Protein 5ZCR (pdb70)

Structure (mmCIF, N/CA/C/O backbone):
data_5ZCR
#
_entry.id   5ZCR
#
_cell.length_a   71.132
_cell.length_b   84.567
_cell.length_c   128.662
_cell.angle_alpha   90.00
_cell.angle_beta   103.75
_cell.angle_gamma   90.00
#
_symmetry.space_group_name_H-M   'P 1 21 1'
#
loop_
_entity.id
_entity.type
_entity.pdbx_description
1 polymer 'Maltooligosyl trehalose synthase'
2 non-polymer 'MAGNESIUM ION'
3 non-polymer GLYCEROL
4 water water
#
loop_
_atom_site.group_PDB
_atom_site.id
_atom_site.type_symbol
_atom_site.label_atom_id
_atom_site.label_alt_id
_atom_site.label_comp_id
_atom_site.label_asym_id
_atom_site.label_entity_id
_atom_site.label_seq_id
_atom_site.pdbx_PDB_ins_code
_atom_site.Cartn_x
_atom_site.Cartn_y
_atom_site.Cartn_z
_atom_site.occupancy
_atom_site.B_iso_or_equiv
_atom_site.auth_seq_id
_atom_site.auth_comp_id
_atom_site.auth_asym_id
_atom_site.auth_atom_id
_atom_site.pdbx_PDB_model_num
ATOM 1 N N . ILE A 1 2 ? 19.471 -23.713 28.462 1.00 41.24 2 ILE A N 1
ATOM 2 C CA . ILE A 1 2 ? 19.778 -23.813 29.885 1.00 35.88 2 ILE A CA 1
ATOM 3 C C . ILE A 1 2 ? 21.239 -24.197 30.136 1.00 35.84 2 ILE A C 1
ATOM 4 O O . ILE A 1 2 ? 21.825 -23.756 31.125 1.00 40.39 2 ILE A O 1
ATOM 9 N N . ILE A 1 3 ? 21.835 -25.012 29.264 1.00 27.49 3 ILE A N 1
ATOM 10 C CA . ILE A 1 3 ? 23.239 -25.383 29.461 1.00 25.09 3 ILE A CA 1
ATOM 11 C C . ILE A 1 3 ? 24.189 -24.954 28.342 1.00 29.61 3 ILE A C 1
ATOM 12 O O . ILE A 1 3 ? 25.258 -24.403 28.614 1.00 28.60 3 ILE A O 1
ATOM 17 N N . GLY A 1 4 ? 23.806 -25.177 27.088 1.00 32.61 4 GLY A N 1
ATOM 18 C CA . GLY A 1 4 ? 24.646 -24.759 25.984 1.00 23.35 4 GLY A CA 1
ATOM 19 C C . GLY A 1 4 ? 23.996 -24.895 24.621 1.00 28.13 4 GLY A C 1
ATOM 20 O O . GLY A 1 4 ? 23.203 -25.812 24.387 1.00 27.92 4 GLY A O 1
ATOM 21 N N . THR A 1 5 ? 24.344 -23.976 23.719 1.00 25.58 5 THR A N 1
ATOM 22 C CA . THR A 1 5 ? 23.801 -23.961 22.373 1.00 24.22 5 THR A CA 1
ATOM 23 C C . THR A 1 5 ? 24.850 -24.281 21.338 1.00 28.00 5 THR A C 1
ATOM 24 O O . THR A 1 5 ? 26.016 -23.896 21.481 1.00 30.94 5 THR A O 1
ATOM 28 N N . TYR A 1 6 ? 24.435 -24.965 20.281 1.00 25.56 6 TYR A N 1
ATOM 29 C CA . TYR A 1 6 ? 25.359 -25.358 19.228 1.00 24.19 6 TYR A CA 1
ATOM 30 C C . TYR A 1 6 ? 24.834 -24.925 17.884 1.00 24.24 6 TYR A C 1
ATOM 31 O O . TYR A 1 6 ? 23.920 -25.541 17.361 1.00 25.58 6 TYR A O 1
ATOM 40 N N . ARG A 1 7 ? 25.455 -23.906 17.303 1.00 24.15 7 ARG A N 1
ATOM 41 C CA . ARG A 1 7 ? 24.972 -23.341 16.045 1.00 25.29 7 ARG A CA 1
ATOM 42 C C . ARG A 1 7 ? 25.283 -24.202 14.816 1.00 20.88 7 ARG A C 1
ATOM 43 O O . ARG A 1 7 ? 26.433 -24.481 14.509 1.00 19.00 7 ARG A O 1
ATOM 51 N N . LEU A 1 8 ? 24.245 -24.595 14.098 1.00 19.87 8 LEU A N 1
ATOM 52 C CA . LEU A 1 8 ? 24.436 -25.331 12.855 1.00 23.14 8 LEU A CA 1
ATOM 53 C C . LEU A 1 8 ? 24.005 -24.525 11.643 1.00 20.77 8 LEU A C 1
ATOM 54 O O . LEU A 1 8 ? 22.961 -23.888 11.649 1.00 21.22 8 LEU A O 1
ATOM 59 N N . GLN A 1 9 ? 24.842 -24.558 10.611 1.00 21.27 9 GLN A N 1
ATOM 60 C CA . GLN A 1 9 ? 24.579 -23.879 9.349 1.00 20.33 9 GLN A CA 1
ATOM 61 C C . GLN A 1 9 ? 23.923 -24.848 8.395 1.00 19.15 9 GLN A C 1
ATOM 62 O O . GLN A 1 9 ? 24.593 -25.569 7.671 1.00 24.81 9 GLN A O 1
ATOM 68 N N . LEU A 1 10 ? 22.604 -24.896 8.410 1.00 25.42 10 LEU A N 1
ATOM 69 C CA . LEU A 1 10 ? 21.891 -25.849 7.566 1.00 23.01 10 LEU A CA 1
ATOM 70 C C . LEU A 1 10 ? 21.882 -25.408 6.111 1.00 22.71 10 LEU A C 1
ATOM 71 O O . LEU A 1 10 ? 21.771 -24.217 5.822 1.00 28.33 10 LEU A O 1
ATOM 76 N N . ASN A 1 11 ? 22.026 -26.372 5.212 1.00 22.01 11 ASN A N 1
ATOM 77 C CA . ASN A 1 11 ? 21.782 -26.182 3.775 1.00 28.15 11 ASN A CA 1
ATOM 78 C C . ASN A 1 11 ? 21.770 -27.551 3.120 1.00 28.21 11 ASN A C 1
ATOM 79 O O . ASN A 1 11 ? 21.844 -28.552 3.817 1.00 28.47 11 ASN A O 1
ATOM 84 N N . LYS A 1 12 ? 21.703 -27.589 1.790 1.00 31.92 12 LYS A N 1
ATOM 85 C CA . LYS A 1 12 ? 21.711 -28.845 1.029 1.00 30.81 12 LYS A CA 1
ATOM 86 C C . LYS A 1 12 ? 22.874 -29.778 1.378 1.00 28.69 12 LYS A C 1
ATOM 87 O O . LYS A 1 12 ? 22.752 -30.996 1.241 1.00 31.21 12 LYS A O 1
ATOM 93 N N . GLY A 1 13 ? 24.003 -29.204 1.794 1.00 28.47 13 GLY A N 1
ATOM 94 C CA . GLY A 1 13 ? 25.194 -29.976 2.119 1.00 25.43 13 GLY A CA 1
ATOM 95 C C . GLY A 1 13 ? 25.230 -30.351 3.587 1.00 27.91 13 GLY A C 1
ATOM 96 O O . GLY A 1 13 ? 26.166 -30.978 4.070 1.00 30.99 13 GLY A O 1
ATOM 97 N N . PHE A 1 14 ? 24.209 -29.917 4.310 1.00 29.43 14 PHE A N 1
ATOM 98 C CA . PHE A 1 14 ? 24.030 -30.321 5.692 1.00 28.89 14 PHE A CA 1
ATOM 99 C C . PHE A 1 14 ? 22.557 -30.140 6.076 1.00 27.68 14 PHE A C 1
ATOM 100 O O . PHE A 1 14 ? 22.116 -29.052 6.451 1.00 23.74 14 PHE A O 1
ATOM 108 N N . THR A 1 15 ? 21.799 -31.223 5.950 1.00 28.06 15 THR A N 1
ATOM 109 C CA . THR A 1 15 ? 20.343 -31.181 6.034 1.00 24.64 15 THR A CA 1
ATOM 110 C C . THR A 1 15 ? 19.842 -31.604 7.417 1.00 27.41 15 THR A C 1
ATOM 111 O O . THR A 1 15 ? 20.651 -31.886 8.294 1.00 28.45 15 THR A O 1
ATOM 115 N N . PHE A 1 16 ? 18.521 -31.640 7.622 1.00 28.40 16 PHE A N 1
ATOM 116 C CA . PHE A 1 16 ? 17.961 -32.183 8.866 1.00 25.60 16 PHE A CA 1
ATOM 117 C C . PHE A 1 16 ? 18.449 -33.610 9.104 1.00 26.98 16 PHE A C 1
ATOM 118 O O . PHE A 1 16 ? 18.659 -34.011 10.243 1.00 28.22 16 PHE A O 1
ATOM 126 N N . TYR A 1 17 ? 18.614 -34.374 8.025 1.00 26.93 17 TYR A N 1
ATOM 127 C CA . TYR A 1 17 ? 19.078 -35.754 8.131 1.00 26.68 17 TYR A CA 1
ATOM 128 C C . TYR A 1 17 ? 20.574 -35.794 8.446 1.00 26.40 17 TYR A C 1
ATOM 129 O O . TYR A 1 17 ? 21.027 -36.670 9.183 1.00 26.98 17 TYR A O 1
ATOM 138 N N . ASP A 1 18 ? 21.336 -34.845 7.907 1.00 26.79 18 ASP A N 1
ATOM 139 C CA . ASP A 1 18 ? 22.747 -34.748 8.255 1.00 24.27 18 ASP A CA 1
ATOM 140 C C . ASP A 1 18 ? 22.883 -34.380 9.730 1.00 27.02 18 ASP A C 1
ATOM 141 O O . ASP A 1 18 ? 23.792 -34.840 10.408 1.00 27.29 18 ASP A O 1
ATOM 146 N N . THR A 1 19 ? 21.953 -33.578 10.234 1.00 26.54 19 THR A N 1
ATOM 147 C CA . THR A 1 19 ? 21.958 -33.226 11.648 1.00 27.71 19 THR A CA 1
ATOM 148 C C . THR A 1 19 ? 21.623 -34.446 12.504 1.00 31.35 19 THR A C 1
ATOM 149 O O . THR A 1 19 ? 22.297 -34.701 13.511 1.00 31.22 19 THR A O 1
ATOM 153 N N . ILE A 1 20 ? 20.614 -35.208 12.078 1.00 28.10 20 ILE A N 1
ATOM 154 C CA . ILE A 1 20 ? 20.134 -36.371 12.828 1.00 31.65 20 ILE A CA 1
ATOM 155 C C . ILE A 1 20 ? 21.266 -37.374 13.058 1.00 35.69 20 ILE A C 1
ATOM 156 O O . ILE A 1 20 ? 21.433 -37.886 14.171 1.00 33.94 20 ILE A O 1
ATOM 161 N N . GLU A 1 21 ? 22.062 -37.613 12.014 1.00 31.25 21 GLU A N 1
ATOM 162 C CA . GLU A 1 21 ? 23.228 -38.486 12.107 1.00 32.06 21 GLU A CA 1
ATOM 163 C C . GLU A 1 21 ? 24.234 -38.021 13.181 1.00 32.26 21 GLU A C 1
ATOM 164 O O . GLU A 1 21 ? 24.980 -38.831 13.739 1.00 28.05 21 GLU A O 1
ATOM 170 N N . ASN A 1 22 ? 24.248 -36.724 13.486 1.00 32.20 22 ASN A N 1
ATOM 171 C CA . ASN A 1 22 ? 25.240 -36.194 14.421 1.00 29.26 22 ASN A CA 1
ATOM 172 C C . ASN A 1 22 ? 24.679 -35.843 15.788 1.00 29.07 22 ASN A C 1
ATOM 173 O O . ASN A 1 22 ? 25.291 -35.090 16.534 1.00 29.63 22 ASN A O 1
ATOM 178 N N . LEU A 1 23 ? 23.515 -36.391 16.120 1.00 32.36 23 LEU A N 1
ATOM 179 C CA . LEU A 1 23 ? 22.874 -36.077 17.390 1.00 29.39 23 LEU A CA 1
ATOM 180 C C . LEU A 1 23 ? 23.586 -36.705 18.588 1.00 31.46 23 LEU A C 1
ATOM 181 O O . LEU A 1 23 ? 23.608 -36.130 19.680 1.00 33.00 23 LEU A O 1
ATOM 186 N N . ASP A 1 24 ? 24.148 -37.893 18.390 1.00 28.22 24 ASP A N 1
ATOM 187 C CA . ASP A 1 24 ? 24.851 -38.567 19.465 1.00 29.07 24 ASP A CA 1
ATOM 188 C C . ASP A 1 24 ? 26.109 -37.782 19.810 1.00 28.88 24 ASP A C 1
ATOM 189 O O . ASP A 1 24 ? 26.503 -37.704 20.972 1.00 31.76 24 ASP A O 1
ATOM 194 N N . TYR A 1 25 ? 26.726 -37.195 18.788 1.00 30.91 25 TYR A N 1
ATOM 195 C CA . TYR A 1 25 ? 27.913 -36.371 18.964 1.00 29.28 25 TYR A CA 1
ATOM 196 C C . TYR A 1 25 ? 27.582 -35.159 19.828 1.00 32.92 25 TYR A C 1
ATOM 197 O O . TYR A 1 25 ? 28.279 -34.876 20.804 1.00 27.00 25 TYR A O 1
ATOM 206 N N . PHE A 1 26 ? 26.505 -34.458 19.471 1.00 33.18 26 PHE A N 1
ATOM 207 C CA . PHE A 1 26 ? 26.105 -33.248 20.183 1.00 30.57 26 PHE A CA 1
ATOM 208 C C . PHE A 1 26 ? 25.769 -33.583 21.631 1.00 32.08 26 PHE A C 1
ATOM 209 O O . PHE A 1 26 ? 26.208 -32.893 22.558 1.00 30.77 26 PHE A O 1
ATOM 217 N N . LYS A 1 27 ? 24.994 -34.651 21.809 1.00 34.99 27 LYS A N 1
ATOM 218 C CA . LYS A 1 27 ? 24.614 -35.116 23.132 1.00 33.40 27 LYS A CA 1
ATOM 219 C C . LYS A 1 27 ? 25.838 -35.374 23.982 1.00 32.57 27 LYS A C 1
ATOM 220 O O . LYS A 1 27 ? 25.911 -34.927 25.120 1.00 35.65 27 LYS A O 1
ATOM 226 N N . GLU A 1 28 ? 26.797 -36.103 23.430 1.00 31.21 28 GLU A N 1
ATOM 227 C CA . GLU A 1 28 ? 27.942 -36.487 24.226 1.00 36.23 28 GLU A CA 1
ATOM 228 C C . GLU A 1 28 ? 28.880 -35.310 24.429 1.00 37.02 28 GLU A C 1
ATOM 229 O O . GLU A 1 28 ? 29.567 -35.238 25.455 1.00 37.53 28 GLU A O 1
ATOM 235 N N . LEU A 1 29 ? 28.914 -34.402 23.454 1.00 34.26 29 LEU A N 1
ATOM 236 C CA . LEU A 1 29 ? 29.703 -33.191 23.594 1.00 28.48 29 LEU A CA 1
ATOM 237 C C . LEU A 1 29 ? 29.288 -32.491 24.871 1.00 30.02 29 LEU A C 1
ATOM 238 O O . LEU A 1 29 ? 30.136 -32.045 25.643 1.00 29.60 29 LEU A O 1
ATOM 243 N N . GLY A 1 30 ? 27.975 -32.421 25.088 1.00 30.47 30 GLY A N 1
ATOM 244 C CA . GLY A 1 30 ? 27.414 -31.981 26.353 1.00 27.29 30 GLY A CA 1
ATOM 245 C C . GLY A 1 30 ? 26.416 -30.856 26.197 1.00 28.95 30 GLY A C 1
ATOM 246 O O . GLY A 1 30 ? 25.879 -30.350 27.178 1.00 28.20 30 GLY A O 1
ATOM 247 N N . VAL A 1 31 ? 26.169 -30.474 24.949 1.00 25.30 31 VAL A N 1
ATOM 248 C CA . VAL A 1 31 ? 25.291 -29.358 24.605 1.00 24.81 31 VAL A CA 1
ATOM 249 C C . VAL A 1 31 ? 23.810 -29.742 24.766 1.00 24.25 31 VAL A C 1
ATOM 250 O O . VAL A 1 31 ? 23.449 -30.907 24.594 1.00 32.06 31 VAL A O 1
ATOM 254 N N . SER A 1 32 ? 22.963 -28.774 25.108 1.00 24.58 32 SER A N 1
ATOM 255 C CA . SER A 1 32 ? 21.533 -29.028 25.384 1.00 26.69 32 SER A CA 1
ATOM 256 C C . SER A 1 32 ? 20.594 -28.554 24.276 1.00 31.09 32 SER A C 1
ATOM 257 O O . SER A 1 32 ? 19.491 -29.095 24.111 1.00 33.05 32 SER A O 1
ATOM 260 N N . HIS A 1 33 ? 21.021 -27.530 23.538 1.00 27.57 33 HIS A N 1
ATOM 261 C CA . HIS A 1 33 ? 20.194 -26.947 22.487 1.00 28.66 33 HIS A CA 1
ATOM 262 C C . HIS A 1 33 ? 20.920 -26.881 21.137 1.00 32.48 33 HIS A C 1
ATOM 263 O O . HIS A 1 33 ? 22.064 -26.426 21.038 1.00 30.42 33 HIS A O 1
ATOM 270 N N . LEU A 1 34 ? 20.244 -27.340 20.095 1.00 30.48 34 LEU A N 1
ATOM 271 C CA . LEU A 1 34 ? 20.731 -27.134 18.749 1.00 25.45 34 LEU A CA 1
ATOM 272 C C . LEU A 1 34 ? 20.157 -25.812 18.236 1.00 30.49 34 LEU A C 1
ATOM 273 O O . LEU A 1 34 ? 18.945 -25.587 18.256 1.00 32.02 34 LEU A O 1
ATOM 278 N N . TYR A 1 35 ? 21.053 -24.941 17.789 1.00 27.82 35 TYR A N 1
ATOM 279 C CA . TYR A 1 35 ? 20.739 -23.573 17.406 1.00 20.84 35 TYR A CA 1
ATOM 280 C C . TYR A 1 35 ? 20.707 -23.520 15.879 1.00 22.35 35 TYR A C 1
ATOM 281 O O . TYR A 1 35 ? 21.700 -23.248 15.220 1.00 24.47 35 TYR A O 1
ATOM 290 N N . LEU A 1 36 ? 19.545 -23.818 15.321 1.00 27.71 36 LEU A N 1
ATOM 291 C CA . LEU A 1 36 ? 19.417 -24.068 13.889 1.00 21.94 36 LEU A CA 1
ATOM 292 C C . LEU A 1 36 ? 19.289 -22.789 13.062 1.00 25.69 36 LEU A C 1
ATOM 293 O O . LEU A 1 36 ? 18.552 -21.880 13.435 1.00 30.60 36 LEU A O 1
ATOM 298 N N . SER A 1 37 ? 19.987 -22.728 11.931 1.00 21.75 37 SER A N 1
ATOM 299 C CA . SER A 1 37 ? 19.809 -21.641 10.967 1.00 22.33 37 SER A CA 1
ATOM 300 C C . SER A 1 37 ? 18.370 -21.654 10.404 1.00 25.17 37 SER A C 1
ATOM 301 O O . SER A 1 37 ? 17.659 -22.647 10.572 1.00 25.14 37 SER A O 1
ATOM 304 N N . PRO A 1 38 ? 17.931 -20.561 9.737 1.00 24.45 38 PRO A N 1
ATOM 305 C CA . PRO A 1 38 ? 16.518 -20.453 9.323 1.00 23.58 38 PRO A CA 1
ATOM 306 C C . PRO A 1 38 ? 16.014 -21.604 8.454 1.00 25.89 38 PRO A C 1
ATOM 307 O O . PRO A 1 38 ? 16.772 -22.129 7.625 1.00 24.90 38 PRO A O 1
ATOM 311 N N . ILE A 1 39 ? 14.750 -21.988 8.612 1.00 20.94 39 ILE A N 1
ATOM 312 C CA . ILE A 1 39 ? 14.299 -23.203 7.931 1.00 24.87 39 ILE A CA 1
ATOM 313 C C . ILE A 1 39 ? 13.047 -23.041 7.056 1.00 22.75 39 ILE A C 1
ATOM 314 O O . ILE A 1 39 ? 12.611 -23.996 6.409 1.00 24.71 39 ILE A O 1
ATOM 319 N N . LEU A 1 40 ? 12.456 -21.854 7.022 1.00 22.00 40 LEU A N 1
ATOM 320 C CA . LEU A 1 40 ? 11.386 -21.636 6.052 1.00 24.63 40 LEU A CA 1
ATOM 321 C C . LEU A 1 40 ? 11.986 -21.706 4.642 1.00 23.77 40 LEU A C 1
ATOM 322 O O . LEU A 1 40 ? 13.194 -21.520 4.477 1.00 20.66 40 LEU A O 1
ATOM 327 N N . LYS A 1 41 ? 11.165 -22.003 3.636 1.00 24.60 41 LYS A N 1
ATOM 328 C CA . LYS A 1 41 ? 11.699 -22.176 2.278 1.00 25.55 41 LYS A CA 1
ATOM 329 C C . LYS A 1 41 ? 12.458 -20.932 1.805 1.00 27.70 41 LYS A C 1
ATOM 330 O O . LYS A 1 41 ? 11.925 -19.809 1.761 1.00 23.36 41 LYS A O 1
ATOM 336 N N . ALA A 1 42 ? 13.722 -21.150 1.481 1.00 18.86 42 ALA A N 1
ATOM 337 C CA . ALA A 1 42 ? 14.571 -20.081 1.028 1.00 24.28 42 ALA A CA 1
ATOM 338 C C . ALA A 1 42 ? 14.780 -20.297 -0.472 1.00 27.23 42 ALA A C 1
ATOM 339 O O . ALA A 1 42 ? 14.222 -21.239 -1.041 1.00 24.44 42 ALA A O 1
ATOM 341 N N . ARG A 1 43 ? 15.541 -19.431 -1.124 1.00 21.93 43 ARG A N 1
ATOM 342 C CA . ARG A 1 43 ? 15.781 -19.637 -2.548 1.00 26.62 43 ARG A CA 1
ATOM 343 C C . ARG A 1 43 ? 16.459 -20.983 -2.761 1.00 29.73 43 ARG A C 1
ATOM 344 O O . ARG A 1 43 ? 17.228 -21.450 -1.909 1.00 31.47 43 ARG A O 1
ATOM 352 N N . PRO A 1 44 ? 16.143 -21.634 -3.878 1.00 25.85 44 PRO A N 1
ATOM 353 C CA . PRO A 1 44 ? 16.830 -22.883 -4.178 1.00 25.13 44 PRO A CA 1
ATOM 354 C C . PRO A 1 44 ? 18.328 -22.670 -4.210 1.00 27.84 44 PRO A C 1
ATOM 355 O O . PRO A 1 44 ? 18.795 -21.746 -4.880 1.00 26.87 44 PRO A O 1
ATOM 359 N N . GLY A 1 45 ? 19.056 -23.492 -3.459 1.00 30.48 45 GLY A N 1
ATOM 360 C CA . GLY A 1 45 ? 20.503 -23.428 -3.417 1.00 26.14 45 GLY A CA 1
ATOM 361 C C . GLY A 1 45 ? 21.069 -22.471 -2.382 1.00 27.82 45 GLY A C 1
ATOM 362 O O . GLY A 1 45 ? 22.285 -22.275 -2.320 1.00 24.15 45 GLY A O 1
ATOM 363 N N . SER A 1 46 ? 20.196 -21.858 -1.583 1.00 23.55 46 SER A N 1
ATOM 364 C CA . SER A 1 46 ? 20.644 -20.958 -0.541 1.00 20.36 46 SER A CA 1
ATOM 365 C C . SER A 1 46 ? 21.564 -21.698 0.420 1.00 24.37 46 SER A C 1
ATOM 366 O O . SER A 1 46 ? 21.193 -22.733 0.954 1.00 26.43 46 SER A O 1
ATOM 369 N N . THR A 1 47 ? 22.766 -21.175 0.643 1.00 22.86 47 THR A N 1
ATOM 370 C CA . THR A 1 47 ? 23.638 -21.768 1.653 1.00 24.85 47 THR A CA 1
ATOM 371 C C . THR A 1 47 ? 23.345 -21.337 3.094 1.00 28.44 47 THR A C 1
ATOM 372 O O . THR A 1 47 ? 23.981 -21.849 4.024 1.00 26.78 47 THR A O 1
ATOM 376 N N . HIS A 1 48 ? 22.403 -20.408 3.287 1.00 26.80 48 HIS A N 1
ATOM 377 C CA . HIS A 1 48 ? 22.193 -19.813 4.617 1.00 25.65 48 HIS A CA 1
ATOM 378 C C . HIS A 1 48 ? 20.742 -19.663 5.069 1.00 21.53 48 HIS A C 1
ATOM 379 O O . HIS A 1 48 ? 20.481 -19.608 6.265 1.00 25.54 48 HIS A O 1
ATOM 386 N N . GLY A 1 49 ? 19.800 -19.570 4.138 1.00 20.76 49 GLY A N 1
ATOM 387 C CA . GLY A 1 49 ? 18.386 -19.514 4.489 1.00 17.37 49 GLY A CA 1
ATOM 388 C C . GLY A 1 49 ? 17.785 -18.173 4.907 1.00 22.01 49 GLY A C 1
ATOM 389 O O . GLY A 1 49 ? 16.610 -18.109 5.296 1.00 21.63 49 GLY A O 1
ATOM 390 N N . TYR A 1 50 ? 18.562 -17.097 4.844 1.00 21.20 50 TYR A N 1
ATOM 391 C CA . TYR A 1 50 ? 18.038 -15.768 5.207 1.00 25.81 50 TYR A CA 1
ATOM 392 C C . TYR A 1 50 ? 17.343 -15.053 4.046 1.00 20.51 50 TYR A C 1
ATOM 393 O O . TYR A 1 50 ? 16.858 -13.945 4.203 1.00 20.76 50 TYR A O 1
ATOM 402 N N . ASP A 1 51 ? 17.312 -15.700 2.887 1.00 20.43 51 ASP A N 1
ATOM 403 C CA . ASP A 1 51 ? 16.549 -15.230 1.743 1.00 21.81 51 ASP A CA 1
ATOM 404 C C . ASP A 1 51 ? 15.254 -16.038 1.614 1.00 19.63 51 ASP A C 1
ATOM 405 O O . ASP A 1 51 ? 15.107 -16.873 0.727 1.00 23.00 51 ASP A O 1
ATOM 410 N N . VAL A 1 52 ? 14.328 -15.780 2.529 1.00 24.27 52 VAL A N 1
ATOM 411 C CA . VAL A 1 52 ? 13.049 -16.489 2.618 1.00 22.90 52 VAL A CA 1
ATOM 412 C C . VAL A 1 52 ? 12.173 -16.270 1.396 1.00 26.76 52 VAL A C 1
ATOM 413 O O . VAL A 1 52 ? 12.052 -15.145 0.914 1.00 29.94 52 VAL A O 1
ATOM 417 N N . VAL A 1 53 ? 11.526 -17.321 0.906 1.00 26.56 53 VAL A N 1
ATOM 418 C CA . VAL A 1 53 ? 10.617 -17.138 -0.223 1.00 27.86 53 VAL A CA 1
ATOM 419 C C . VAL A 1 53 ? 9.203 -17.660 0.034 1.00 28.03 53 VAL A C 1
ATOM 420 O O . VAL A 1 53 ? 8.281 -17.354 -0.724 1.00 31.44 53 VAL A O 1
ATOM 424 N N . ASP A 1 54 ? 9.031 -18.453 1.086 1.00 26.05 54 ASP A N 1
ATOM 425 C CA . ASP A 1 54 ? 7.694 -18.927 1.465 1.00 30.28 54 ASP A CA 1
ATOM 426 C C . ASP A 1 54 ? 7.572 -19.107 2.983 1.00 26.59 54 ASP A C 1
ATOM 427 O O . ASP A 1 54 ? 8.274 -19.922 3.580 1.00 30.43 54 ASP A O 1
ATOM 432 N N . HIS A 1 55 ? 6.676 -18.339 3.592 1.00 29.85 55 HIS A N 1
ATOM 433 C CA . HIS A 1 55 ? 6.446 -18.393 5.040 1.00 29.12 55 HIS A CA 1
ATOM 434 C C . HIS A 1 55 ? 5.658 -19.613 5.475 1.00 26.79 55 HIS A C 1
ATOM 435 O O . HIS A 1 55 ? 5.707 -20.003 6.637 1.00 26.21 55 HIS A O 1
ATOM 442 N N . SER A 1 56 ? 4.933 -20.221 4.543 1.00 27.13 56 SER A N 1
ATOM 443 C CA . SER A 1 56 ? 4.003 -21.278 4.919 1.00 31.68 56 SER A CA 1
ATOM 444 C C . SER A 1 56 ? 4.552 -22.678 4.629 1.00 31.37 56 SER A C 1
ATOM 445 O O . SER A 1 56 ? 3.824 -23.669 4.721 1.00 34.82 56 SER A O 1
ATOM 448 N N . GLU A 1 57 ? 5.839 -22.767 4.310 1.00 29.78 57 GLU A N 1
ATOM 449 C CA . GLU A 1 57 ? 6.441 -24.066 4.026 1.00 30.46 57 GLU A CA 1
ATOM 450 C C . GLU A 1 57 ? 7.861 -24.233 4.591 1.00 28.18 57 GLU A C 1
ATOM 451 O O . GLU A 1 57 ? 8.678 -23.314 4.520 1.00 31.29 57 GLU A O 1
ATOM 457 N N . ILE A 1 58 ? 8.155 -25.409 5.140 1.00 27.58 58 ILE A N 1
ATOM 458 C CA . ILE A 1 58 ? 9.507 -25.719 5.627 1.00 27.45 58 ILE A CA 1
ATOM 459 C C . ILE A 1 58 ? 10.378 -26.204 4.475 1.00 27.65 58 ILE A C 1
ATOM 460 O O . ILE A 1 58 ? 9.988 -27.108 3.729 1.00 27.81 58 ILE A O 1
ATOM 465 N N . ASN A 1 59 ? 11.557 -25.598 4.341 1.00 24.58 59 ASN A N 1
ATOM 466 C CA . ASN A 1 59 ? 12.424 -25.805 3.177 1.00 24.36 59 ASN A CA 1
ATOM 467 C C . ASN A 1 59 ? 12.706 -27.275 2.797 1.00 30.83 59 ASN A C 1
ATOM 468 O O . ASN A 1 59 ? 13.308 -28.036 3.565 1.00 28.34 59 ASN A O 1
ATOM 473 N N . GLU A 1 60 ? 12.302 -27.648 1.584 1.00 28.29 60 GLU A N 1
ATOM 474 C CA . GLU A 1 60 ? 12.437 -29.024 1.115 1.00 29.27 60 GLU A CA 1
ATOM 475 C C . GLU A 1 60 ? 13.889 -29.426 0.882 1.00 30.93 60 GLU A C 1
ATOM 476 O O . GLU A 1 60 ? 14.233 -30.608 0.913 1.00 32.12 60 GLU A O 1
ATOM 482 N N . GLU A 1 61 ? 14.752 -28.447 0.668 1.00 30.26 61 GLU A N 1
ATOM 483 C CA . GLU A 1 61 ? 16.155 -28.749 0.432 1.00 31.60 61 GLU A CA 1
ATOM 484 C C . GLU A 1 61 ? 16.886 -29.102 1.719 1.00 29.38 61 GLU A C 1
ATOM 485 O O . GLU A 1 61 ? 18.036 -29.538 1.687 1.00 29.82 61 GLU A O 1
ATOM 491 N N . LEU A 1 62 ? 16.216 -28.908 2.849 1.00 27.85 62 LEU A N 1
ATOM 492 C CA . LEU A 1 62 ? 16.785 -29.279 4.131 1.00 30.10 62 LEU A CA 1
ATOM 493 C C . LEU A 1 62 ? 16.211 -30.613 4.577 1.00 28.98 62 LEU A C 1
ATOM 494 O O . LEU A 1 62 ? 16.773 -31.277 5.433 1.00 30.98 62 LEU A O 1
ATOM 499 N N . GLY A 1 63 ? 15.070 -30.981 4.007 1.00 27.84 63 GLY A N 1
ATOM 500 C CA . GLY A 1 63 ? 14.390 -32.196 4.409 1.00 32.17 63 GLY A CA 1
ATOM 501 C C . GLY A 1 63 ? 12.882 -32.036 4.491 1.00 34.05 63 GLY A C 1
ATOM 502 O O . GLY A 1 63 ? 12.162 -32.997 4.785 1.00 33.32 63 GLY A O 1
ATOM 503 N N . GLY A 1 64 ? 12.402 -30.825 4.224 1.00 31.00 64 GLY A N 1
ATOM 504 C CA . GLY A 1 64 ? 10.988 -30.513 4.368 1.00 29.84 64 GLY A CA 1
ATOM 505 C C . GLY A 1 64 ? 10.442 -30.657 5.786 1.00 32.49 64 GLY A C 1
ATOM 506 O O . GLY A 1 64 ? 11.175 -30.920 6.748 1.00 30.40 64 GLY A O 1
ATOM 507 N N . GLU A 1 65 ? 9.133 -30.472 5.903 1.00 34.35 65 GLU A N 1
ATOM 508 C CA . GLU A 1 65 ? 8.406 -30.622 7.163 1.00 33.88 65 GLU A CA 1
ATOM 509 C C . GLU A 1 65 ? 8.619 -32.008 7.785 1.00 37.33 65 GLU A C 1
ATOM 510 O O . GLU A 1 65 ? 8.687 -32.148 9.009 1.00 38.54 65 GLU A O 1
ATOM 516 N N . GLU A 1 66 ? 8.727 -33.032 6.943 1.00 31.50 66 GLU A N 1
ATOM 517 C CA . GLU A 1 66 ? 8.938 -34.377 7.451 1.00 31.18 66 GLU A CA 1
ATOM 518 C C . GLU A 1 66 ? 10.260 -34.440 8.215 1.00 38.07 66 GLU A C 1
ATOM 519 O O . GLU A 1 66 ? 10.285 -34.795 9.400 1.00 35.87 66 GLU A O 1
ATOM 525 N N . GLY A 1 67 ? 11.346 -34.069 7.539 1.00 33.46 67 GLY A N 1
ATOM 526 C CA . GLY A 1 67 ? 12.670 -34.085 8.134 1.00 29.39 67 GLY A CA 1
ATOM 527 C C . GLY A 1 67 ? 12.763 -33.282 9.419 1.00 32.49 67 GLY A C 1
ATOM 528 O O . GLY A 1 67 ? 13.415 -33.704 10.370 1.00 32.03 67 GLY A O 1
ATOM 529 N N . TYR A 1 68 ? 12.097 -32.133 9.459 1.00 30.49 68 TYR A N 1
ATOM 530 C CA . TYR A 1 68 ? 12.181 -31.255 10.619 1.00 29.95 68 TYR A CA 1
ATOM 531 C C . TYR A 1 68 ? 11.622 -31.940 11.852 1.00 32.99 68 TYR A C 1
ATOM 532 O O . TYR A 1 68 ? 12.300 -32.022 12.875 1.00 32.76 68 TYR A O 1
ATOM 541 N N . PHE A 1 69 ? 10.393 -32.447 11.752 1.00 34.78 69 PHE A N 1
ATOM 542 C CA . PHE A 1 69 ? 9.756 -33.094 12.895 1.00 31.05 69 PHE A CA 1
ATOM 543 C C . PHE A 1 69 ? 10.459 -34.390 13.250 1.00 30.65 69 PHE A C 1
ATOM 544 O O . PHE A 1 69 ? 10.584 -34.722 14.437 1.00 36.43 69 PHE A O 1
ATOM 552 N N . LYS A 1 70 ? 10.940 -35.105 12.238 1.00 28.42 70 LYS A N 1
ATOM 553 C CA . LYS A 1 70 ? 11.805 -36.258 12.472 1.00 28.10 70 LYS A CA 1
ATOM 554 C C . LYS A 1 70 ? 13.032 -35.834 13.262 1.00 34.09 70 LYS A C 1
ATOM 555 O O . LYS A 1 70 ? 13.375 -36.461 14.263 1.00 38.61 70 LYS A O 1
ATOM 561 N N . LEU A 1 71 ? 13.662 -34.743 12.841 1.00 31.49 71 LEU A N 1
ATOM 562 C CA . LEU A 1 71 ? 14.797 -34.178 13.573 1.00 31.31 71 LEU A CA 1
ATOM 563 C C . LEU A 1 71 ? 14.443 -33.841 15.024 1.00 31.00 71 LEU A C 1
ATOM 564 O O . LEU A 1 71 ? 15.154 -34.227 15.953 1.00 28.29 71 LEU A O 1
ATOM 569 N N . VAL A 1 72 ? 13.340 -33.124 15.209 1.00 29.78 72 VAL A N 1
ATOM 570 C CA . VAL A 1 72 ? 12.967 -32.630 16.524 1.00 30.50 72 VAL A CA 1
ATOM 571 C C . VAL A 1 72 ? 12.743 -33.783 17.491 1.00 32.69 72 VAL A C 1
ATOM 572 O O . VAL A 1 72 ? 13.320 -33.828 18.584 1.00 32.02 72 VAL A O 1
ATOM 576 N N . LYS A 1 73 ? 11.929 -34.733 17.060 1.00 32.68 73 LYS A N 1
ATOM 577 C CA . LYS A 1 73 ? 11.573 -35.866 17.883 1.00 30.99 73 LYS A CA 1
ATOM 578 C C . LYS A 1 73 ? 12.792 -36.752 18.136 1.00 33.38 73 LYS A C 1
ATOM 579 O O . LYS A 1 73 ? 12.998 -37.213 19.261 1.00 36.77 73 LYS A O 1
ATOM 585 N N . GLU A 1 74 ? 13.599 -36.976 17.097 1.00 34.77 74 GLU A N 1
ATOM 586 C CA . GLU A 1 74 ? 14.904 -37.640 17.249 1.00 36.05 74 GLU A CA 1
ATOM 587 C C . GLU A 1 74 ? 15.812 -36.895 18.232 1.00 35.20 74 GLU A C 1
ATOM 588 O O . GLU A 1 74 ? 16.568 -37.518 18.989 1.00 34.20 74 GLU A O 1
ATOM 594 N N . ALA A 1 75 ? 15.763 -35.564 18.207 1.00 34.40 75 ALA A N 1
ATOM 595 C CA . ALA A 1 75 ? 16.641 -34.788 19.079 1.00 33.25 75 ALA A CA 1
ATOM 596 C C . ALA A 1 75 ? 16.138 -34.814 20.520 1.00 33.03 75 ALA A C 1
ATOM 597 O O . ALA A 1 75 ? 16.917 -35.054 21.428 1.00 30.32 75 ALA A O 1
ATOM 599 N N . LYS A 1 76 ? 14.841 -34.575 20.721 1.00 35.37 76 LYS A N 1
ATOM 600 C CA . LYS A 1 76 ? 14.254 -34.585 22.065 1.00 35.63 76 LYS A CA 1
ATOM 601 C C . LYS A 1 76 ? 14.494 -35.933 22.759 1.00 40.55 76 LYS A C 1
ATOM 602 O O . LYS A 1 76 ? 14.739 -35.992 23.975 1.00 34.77 76 LYS A O 1
ATOM 608 N N . SER A 1 77 ? 14.449 -37.008 21.972 1.00 34.80 77 SER A N 1
ATOM 609 C CA . SER A 1 77 ? 14.632 -38.353 22.496 1.00 31.91 77 SER A CA 1
ATOM 610 C C . SER A 1 77 ? 16.045 -38.561 23.022 1.00 34.53 77 SER A C 1
ATOM 611 O O . SER A 1 77 ? 16.337 -39.598 23.601 1.00 40.54 77 SER A O 1
ATOM 614 N N . ARG A 1 78 ? 16.937 -37.602 22.817 1.00 34.21 78 ARG A N 1
ATOM 615 C CA . ARG A 1 78 ? 18.164 -37.629 23.593 1.00 36.17 78 ARG A CA 1
ATOM 616 C C . ARG A 1 78 ? 18.446 -36.276 24.241 1.00 33.10 78 ARG A C 1
ATOM 617 O O . ARG A 1 78 ? 19.575 -35.795 24.254 1.00 41.19 78 ARG A O 1
ATOM 625 N N . GLY A 1 79 ? 17.400 -35.684 24.805 1.00 32.41 79 GLY A N 1
ATOM 626 C CA . GLY A 1 79 ? 17.535 -34.512 25.651 1.00 38.99 79 GLY A CA 1
ATOM 627 C C . GLY A 1 79 ? 18.072 -33.267 24.975 1.00 40.46 79 GLY A C 1
ATOM 628 O O . GLY A 1 79 ? 18.543 -32.345 25.651 1.00 42.14 79 GLY A O 1
ATOM 629 N N . LEU A 1 80 ? 17.999 -33.241 23.645 1.00 30.98 80 LEU A N 1
ATOM 630 C CA . LEU A 1 80 ? 18.436 -32.086 22.876 1.00 32.87 80 LEU A CA 1
ATOM 631 C C . LEU A 1 80 ? 17.253 -31.227 22.450 1.00 33.71 80 LEU A C 1
ATOM 632 O O . LEU A 1 80 ? 16.307 -31.718 21.840 1.00 32.93 80 LEU A O 1
ATOM 637 N N . GLU A 1 81 ? 17.314 -29.942 22.773 1.00 34.68 81 GLU A N 1
ATOM 638 C CA . GLU A 1 81 ? 16.254 -29.012 22.395 1.00 31.40 81 GLU A CA 1
ATOM 639 C C . GLU A 1 81 ? 16.695 -28.199 21.171 1.00 32.63 81 GLU A C 1
ATOM 640 O O . GLU A 1 81 ? 17.859 -28.263 20.757 1.00 30.85 81 GLU A O 1
ATOM 646 N N . ILE A 1 82 ? 15.761 -27.446 20.597 1.00 30.88 82 ILE A N 1
ATOM 647 C CA . ILE A 1 82 ? 16.051 -26.564 19.473 1.00 32.10 82 ILE A CA 1
ATOM 648 C C . ILE A 1 82 ? 15.830 -25.096 19.834 1.00 30.18 82 ILE A C 1
ATOM 649 O O . ILE A 1 82 ? 14.817 -24.752 20.452 1.00 25.76 82 ILE A O 1
ATOM 654 N N . ILE A 1 83 ? 16.786 -24.249 19.454 1.00 26.35 83 ILE A N 1
ATOM 655 C CA . ILE A 1 83 ? 16.537 -22.824 19.294 1.00 25.44 83 ILE A CA 1
ATOM 656 C C . ILE A 1 83 ? 16.508 -22.512 17.808 1.00 23.78 83 ILE A C 1
ATOM 657 O O . ILE A 1 83 ? 17.526 -22.649 17.125 1.00 24.17 83 ILE A O 1
ATOM 662 N N . GLN A 1 84 ? 15.350 -22.094 17.302 1.00 23.99 84 GLN A N 1
ATOM 663 C CA . GLN A 1 84 ? 15.176 -21.920 15.866 1.00 22.20 84 GLN A CA 1
ATOM 664 C C . GLN A 1 84 ? 15.316 -20.461 15.407 1.00 23.87 84 GLN A C 1
ATOM 665 O O . GLN A 1 84 ? 14.576 -19.589 15.841 1.00 25.33 84 GLN A O 1
ATOM 671 N N . ASP A 1 85 ? 16.293 -20.217 14.538 1.00 25.27 85 ASP A N 1
ATOM 672 C CA . ASP A 1 85 ? 16.506 -18.922 13.896 1.00 21.50 85 ASP A CA 1
ATOM 673 C C . ASP A 1 85 ? 15.326 -18.585 12.987 1.00 25.59 85 ASP A C 1
ATOM 674 O O . ASP A 1 85 ? 15.051 -19.318 12.030 1.00 24.67 85 ASP A O 1
ATOM 679 N N . ILE A 1 86 ? 14.634 -17.482 13.268 1.00 23.34 86 ILE A N 1
ATOM 680 C CA . ILE A 1 86 ? 13.606 -17.021 12.344 1.00 26.38 86 ILE A CA 1
ATOM 681 C C . ILE A 1 86 ? 13.922 -15.631 11.791 1.00 24.91 86 ILE A C 1
ATOM 682 O O . ILE A 1 86 ? 14.651 -14.852 12.397 1.00 28.28 86 ILE A O 1
ATOM 687 N N . VAL A 1 87 ? 13.379 -15.347 10.612 1.00 26.42 87 VAL A N 1
ATOM 688 C CA . VAL A 1 87 ? 13.667 -14.119 9.881 1.00 22.30 87 VAL A CA 1
ATOM 689 C C . VAL A 1 87 ? 12.390 -13.338 9.634 1.00 21.91 87 VAL A C 1
ATOM 690 O O . VAL A 1 87 ? 11.724 -13.556 8.630 1.00 26.23 87 VAL A O 1
ATOM 694 N N . PRO A 1 88 ? 12.025 -12.441 10.557 1.00 22.17 88 PRO A N 1
ATOM 695 C CA . PRO A 1 88 ? 10.761 -11.692 10.417 1.00 26.21 88 PRO A CA 1
ATOM 696 C C . PRO A 1 88 ? 10.782 -10.516 9.439 1.00 28.26 88 PRO A C 1
ATOM 697 O O . PRO A 1 88 ? 9.735 -10.118 8.920 1.00 28.74 88 PRO A O 1
ATOM 701 N N . ASN A 1 89 ? 11.944 -9.925 9.217 1.00 22.81 89 ASN A N 1
ATOM 702 C CA . ASN A 1 89 ? 11.939 -8.595 8.632 1.00 24.48 89 ASN A CA 1
ATOM 703 C C . ASN A 1 89 ? 11.740 -8.533 7.098 1.00 24.02 89 ASN A C 1
ATOM 704 O O . ASN A 1 89 ? 11.168 -7.563 6.583 1.00 19.32 89 ASN A O 1
ATOM 709 N N . HIS A 1 90 ? 12.185 -9.559 6.370 1.00 21.82 90 HIS A N 1
ATOM 710 C CA . HIS A 1 90 ? 12.294 -9.430 4.917 1.00 22.72 90 HIS A CA 1
ATOM 711 C C . HIS A 1 90 ? 12.266 -10.766 4.160 1.00 23.06 90 HIS A C 1
ATOM 712 O O . HIS A 1 90 ? 12.376 -11.843 4.758 1.00 19.62 90 HIS A O 1
ATOM 719 N N . MET A 1 91 ? 12.118 -10.667 2.840 1.00 19.87 91 MET A N 1
ATOM 720 C CA . MET A 1 91 ? 12.082 -11.812 1.936 1.00 19.05 91 MET A CA 1
ATOM 721 C C . MET A 1 91 ? 12.951 -11.544 0.719 1.00 20.69 91 MET A C 1
ATOM 722 O O . MET A 1 91 ? 13.436 -10.436 0.527 1.00 21.14 91 MET A O 1
ATOM 727 N N . ALA A 1 92 ? 13.101 -12.554 -0.125 1.00 22.85 92 ALA A N 1
ATOM 728 C CA . ALA A 1 92 ? 13.921 -12.453 -1.322 1.00 24.61 92 ALA A CA 1
ATOM 729 C C . ALA A 1 92 ? 13.099 -12.246 -2.586 1.00 24.62 92 ALA A C 1
ATOM 730 O O . ALA A 1 92 ? 12.036 -12.841 -2.746 1.00 28.80 92 ALA A O 1
ATOM 732 N N . VAL A 1 93 ? 13.616 -11.423 -3.495 1.00 24.61 93 VAL A N 1
ATOM 733 C CA . VAL A 1 93 ? 13.067 -11.306 -4.846 1.00 23.59 93 VAL A CA 1
ATOM 734 C C . VAL A 1 93 ? 13.439 -12.523 -5.709 1.00 25.05 93 VAL A C 1
ATOM 735 O O . VAL A 1 93 ? 14.519 -12.608 -6.308 1.00 25.29 93 VAL A O 1
ATOM 739 N N . HIS A 1 94 ? 12.529 -13.483 -5.742 1.00 25.42 94 HIS A N 1
ATOM 740 C CA . HIS A 1 94 ? 12.690 -14.677 -6.551 1.00 26.50 94 HIS A CA 1
ATOM 741 C C . HIS A 1 94 ? 11.291 -15.148 -6.934 1.00 26.23 94 HIS A C 1
ATOM 742 O O . HIS A 1 94 ? 10.315 -14.747 -6.295 1.00 29.52 94 HIS A O 1
ATOM 749 N N . HIS A 1 95 ? 11.176 -15.967 -7.973 1.00 27.10 95 HIS A N 1
ATOM 750 C CA . HIS A 1 95 ? 9.857 -16.356 -8.467 1.00 25.95 95 HIS A CA 1
ATOM 751 C C . HIS A 1 95 ? 9.243 -17.359 -7.507 1.00 26.48 95 HIS A C 1
ATOM 752 O O . HIS A 1 95 ? 8.026 -17.434 -7.356 1.00 27.93 95 HIS A O 1
ATOM 759 N N . THR A 1 96 ? 10.094 -18.116 -6.834 1.00 25.22 96 THR A N 1
ATOM 760 C CA . THR A 1 96 ? 9.615 -19.034 -5.804 1.00 27.52 96 THR A CA 1
ATOM 761 C C . THR A 1 96 ? 8.901 -18.274 -4.647 1.00 26.88 96 THR A C 1
ATOM 762 O O . THR A 1 96 ? 8.231 -18.881 -3.823 1.00 23.61 96 THR A O 1
ATOM 766 N N . ASN A 1 97 ? 9.011 -16.944 -4.620 1.00 23.45 97 ASN A N 1
ATOM 767 C CA . ASN A 1 97 ? 8.228 -16.133 -3.695 1.00 24.56 97 ASN A CA 1
ATOM 768 C C . ASN A 1 97 ? 6.884 -15.741 -4.335 1.00 28.82 97 ASN A C 1
ATOM 769 O O . ASN A 1 97 ? 6.731 -14.639 -4.877 1.00 28.74 97 ASN A O 1
ATOM 774 N N . TRP A 1 98 ? 5.909 -16.640 -4.232 1.00 25.26 98 TRP A N 1
ATOM 775 C CA . TRP A 1 98 ? 4.649 -16.491 -4.932 1.00 27.18 98 TRP A CA 1
ATOM 776 C C . TRP A 1 98 ? 3.840 -15.320 -4.420 1.00 26.34 98 TRP A C 1
ATOM 777 O O . TRP A 1 98 ? 3.090 -14.709 -5.184 1.00 27.25 98 TRP A O 1
ATOM 788 N N . ARG A 1 99 ? 4.003 -14.990 -3.143 1.00 29.10 99 ARG A N 1
ATOM 789 C CA . ARG A 1 99 ? 3.353 -13.800 -2.604 1.00 28.37 99 ARG A CA 1
ATOM 790 C C . ARG A 1 99 ? 3.838 -12.554 -3.338 1.00 25.36 99 ARG A C 1
ATOM 791 O O . ARG A 1 99 ? 3.045 -11.715 -3.751 1.00 27.12 99 ARG A O 1
ATOM 799 N N . LEU A 1 100 ? 5.150 -12.449 -3.499 1.00 23.44 100 LEU A N 1
ATOM 800 C CA . LEU A 1 100 ? 5.748 -11.309 -4.157 1.00 22.45 100 LEU A CA 1
ATOM 801 C C . LEU A 1 100 ? 5.382 -11.294 -5.648 1.00 29.30 100 LEU A C 1
ATOM 802 O O . LEU A 1 100 ? 5.206 -10.228 -6.235 1.00 26.92 100 LEU A O 1
ATOM 807 N N . MET A 1 101 ? 5.295 -12.471 -6.265 1.00 27.56 101 MET A N 1
ATOM 808 C CA . MET A 1 101 ? 4.987 -12.526 -7.683 1.00 31.31 101 MET A CA 1
ATOM 809 C C . MET A 1 101 ? 3.562 -12.034 -7.878 1.00 28.56 101 MET A C 1
ATOM 810 O O . MET A 1 101 ? 3.261 -11.298 -8.820 1.00 27.43 101 MET A O 1
ATOM 815 N N . ASP A 1 102 ? 2.700 -12.416 -6.949 1.00 27.30 102 ASP A N 1
ATOM 816 C CA . ASP A 1 102 ? 1.321 -11.973 -6.991 1.00 31.11 102 ASP A CA 1
ATOM 817 C C . ASP A 1 102 ? 1.202 -10.441 -7.035 1.00 33.71 102 ASP A C 1
ATOM 818 O O . ASP A 1 102 ? 0.400 -9.884 -7.803 1.00 31.96 102 ASP A O 1
ATOM 823 N N . LEU A 1 103 ? 2.006 -9.776 -6.208 1.00 27.80 103 LEU A N 1
ATOM 824 C CA . LEU A 1 103 ? 2.072 -8.319 -6.185 1.00 27.22 103 LEU A CA 1
ATOM 825 C C . LEU A 1 103 ? 2.635 -7.768 -7.500 1.00 30.76 103 LEU A C 1
ATOM 826 O O . LEU A 1 103 ? 2.258 -6.680 -7.941 1.00 29.78 103 LEU A O 1
ATOM 831 N N . LEU A 1 104 ? 3.533 -8.524 -8.123 1.00 30.02 104 LEU A N 1
ATOM 832 C CA . LEU A 1 104 ? 4.145 -8.099 -9.365 1.00 28.66 104 LEU A CA 1
ATOM 833 C C . LEU A 1 104 ? 3.142 -8.271 -10.510 1.00 26.07 104 LEU A C 1
ATOM 834 O O . LEU A 1 104 ? 3.113 -7.473 -11.447 1.00 23.24 104 LEU A O 1
ATOM 839 N N . LYS A 1 105 ? 2.307 -9.299 -10.416 1.00 24.27 105 LYS A N 1
ATOM 840 C CA . LYS A 1 105 ? 1.277 -9.540 -11.421 1.00 29.00 105 LYS A CA 1
ATOM 841 C C . LYS A 1 105 ? 0.070 -8.602 -11.293 1.00 32.43 105 LYS A C 1
ATOM 842 O O . LYS A 1 105 ? -0.390 -8.043 -12.296 1.00 30.36 105 LYS A O 1
ATOM 848 N N . SER A 1 106 ? -0.437 -8.421 -10.074 1.00 29.56 106 SER A N 1
ATOM 849 C CA . SER A 1 106 ? -1.747 -7.791 -9.893 1.00 30.99 106 SER A CA 1
ATOM 850 C C . SER A 1 106 ? -1.718 -6.431 -9.204 1.00 30.20 106 SER A C 1
ATOM 851 O O . SER A 1 106 ? -2.714 -5.720 -9.196 1.00 34.08 106 SER A O 1
ATOM 854 N N . TRP A 1 107 ? -0.573 -6.083 -8.628 1.00 33.74 107 TRP A N 1
ATOM 855 C CA . TRP A 1 107 ? -0.382 -4.805 -7.946 1.00 32.36 107 TRP A CA 1
ATOM 856 C C . TRP A 1 107 ? -1.511 -4.557 -6.935 1.00 30.11 107 TRP A C 1
ATOM 857 O O . TRP A 1 107 ? -1.761 -5.403 -6.093 1.00 30.45 107 TRP A O 1
ATOM 868 N N . LYS A 1 108 ? -2.192 -3.416 -7.020 1.00 32.68 108 LYS A N 1
ATOM 869 C CA . LYS A 1 108 ? -3.285 -3.090 -6.091 1.00 36.84 108 LYS A CA 1
ATOM 870 C C . LYS A 1 108 ? -4.361 -4.190 -5.948 1.00 40.51 108 LYS A C 1
ATOM 871 O O . LYS A 1 108 ? -5.032 -4.281 -4.919 1.00 39.28 108 LYS A O 1
ATOM 877 N N . ASN A 1 109 ? -4.512 -5.021 -6.974 1.00 35.22 109 ASN A N 1
ATOM 878 C CA . ASN A 1 109 ? -5.462 -6.117 -6.931 1.00 34.36 10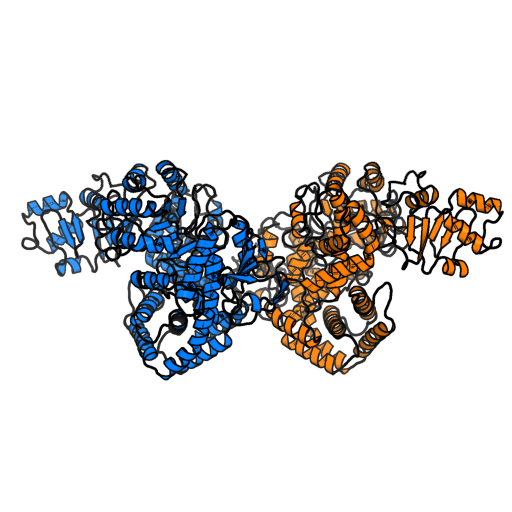9 ASN A CA 1
ATOM 879 C C . ASN A 1 109 ? -4.939 -7.303 -6.141 1.00 36.37 109 ASN A C 1
ATOM 880 O O . ASN A 1 109 ? -5.680 -8.241 -5.839 1.00 36.44 109 ASN A O 1
ATOM 885 N N . SER A 1 110 ? -3.655 -7.278 -5.814 1.00 34.06 110 SER A N 1
ATOM 886 C CA . SER A 1 110 ? -3.089 -8.361 -5.034 1.00 33.88 110 SER A CA 1
ATOM 887 C C . SER A 1 110 ? -3.444 -8.188 -3.568 1.00 35.55 110 SER A C 1
ATOM 888 O O . SER A 1 110 ? -3.442 -7.067 -3.051 1.00 30.50 110 SER A O 1
ATOM 891 N N . LYS A 1 111 ? -3.724 -9.303 -2.893 1.00 34.21 111 LYS A N 1
ATOM 892 C CA . LYS A 1 111 ? -3.954 -9.255 -1.461 1.00 32.10 111 LYS A CA 1
ATOM 893 C C . LYS A 1 111 ? -2.645 -8.991 -0.733 1.00 29.49 111 LYS A C 1
ATOM 894 O O . LYS A 1 111 ? -2.631 -8.618 0.435 1.00 31.53 111 LYS A O 1
ATOM 900 N N . TYR A 1 112 ? -1.540 -9.160 -1.442 1.00 32.26 112 TYR A N 1
ATOM 901 C CA . TYR A 1 112 ? -0.226 -8.958 -0.855 1.00 31.37 112 TYR A CA 1
ATOM 902 C C . TYR A 1 112 ? 0.336 -7.572 -1.172 1.00 30.39 112 TYR A C 1
ATOM 903 O O . TYR A 1 112 ? 1.548 -7.354 -1.118 1.00 32.74 112 TYR A O 1
ATOM 912 N N . TYR A 1 113 ? -0.551 -6.641 -1.497 1.00 27.51 113 TYR A N 1
ATOM 913 C CA . TYR A 1 113 ? -0.152 -5.288 -1.857 1.00 26.51 113 TYR A CA 1
ATOM 914 C C . TYR A 1 113 ? 0.560 -4.591 -0.702 1.00 30.61 113 TYR A C 1
ATOM 915 O O . TYR A 1 113 ? 1.451 -3.771 -0.912 1.00 28.62 113 TYR A O 1
ATOM 924 N N . ASN A 1 114 ? 0.157 -4.929 0.519 1.00 31.19 114 ASN A N 1
ATOM 925 C CA . ASN A 1 114 ? 0.655 -4.252 1.705 1.00 32.21 114 ASN A CA 1
ATOM 926 C C . ASN A 1 114 ? 1.550 -5.126 2.558 1.00 30.38 114 ASN A C 1
ATOM 927 O O . ASN A 1 114 ? 2.101 -4.668 3.545 1.00 29.96 114 ASN A O 1
ATOM 932 N N . TYR A 1 115 ? 1.665 -6.388 2.160 1.00 28.50 115 TYR A N 1
ATOM 933 C CA . TYR A 1 115 ? 2.538 -7.355 2.787 1.00 28.31 115 TYR A CA 1
ATOM 934 C C . TYR A 1 115 ? 3.979 -6.891 2.586 1.00 30.10 115 TYR A C 1
ATOM 935 O O . TYR A 1 115 ? 4.853 -7.113 3.426 1.00 28.26 115 TYR A O 1
ATOM 944 N N . PHE A 1 116 ? 4.221 -6.211 1.472 1.00 28.88 116 PHE A N 1
ATOM 945 C CA . PHE A 1 116 ? 5.575 -5.764 1.183 1.00 28.67 116 PHE A CA 1
ATOM 946 C C . PHE A 1 116 ? 5.782 -4.257 1.358 1.00 21.90 116 PHE A C 1
ATOM 947 O O . PHE A 1 116 ? 4.920 -3.440 1.070 1.00 23.74 116 PHE A O 1
ATOM 955 N N . ASP A 1 117 ? 6.952 -3.907 1.860 1.00 21.90 117 ASP A N 1
ATOM 956 C CA . ASP A 1 117 ? 7.269 -2.527 2.119 1.00 24.51 117 ASP A CA 1
ATOM 957 C C . ASP A 1 117 ? 7.785 -1.862 0.849 1.00 22.46 117 ASP A C 1
ATOM 958 O O . ASP A 1 117 ? 8.991 -1.708 0.656 1.00 21.40 117 ASP A O 1
ATOM 963 N N . HIS A 1 118 ? 6.853 -1.492 -0.029 1.00 26.39 118 HIS A N 1
ATOM 964 C CA . HIS A 1 118 ? 7.187 -0.732 -1.231 1.00 24.07 118 HIS A CA 1
ATOM 965 C C . HIS A 1 118 ? 6.761 0.727 -1.036 1.00 23.40 118 HIS A C 1
ATOM 966 O O . HIS A 1 118 ? 5.769 1.009 -0.361 1.00 24.18 118 HIS A O 1
ATOM 973 N N . TYR A 1 119 ? 7.533 1.651 -1.598 1.00 21.73 119 TYR A N 1
ATOM 974 C CA . TYR A 1 119 ? 7.346 3.084 -1.325 1.00 21.80 119 TYR A CA 1
ATOM 975 C C . TYR A 1 119 ? 6.203 3.710 -2.110 1.00 27.44 119 TYR A C 1
ATOM 976 O O . TYR A 1 119 ? 5.431 4.495 -1.559 1.00 27.64 119 TYR A O 1
ATOM 985 N N . ASP A 1 120 ? 6.100 3.365 -3.396 1.00 25.06 120 ASP A N 1
ATOM 986 C CA . ASP A 1 120 ? 5.173 4.034 -4.310 1.00 23.59 120 ASP A CA 1
ATOM 987 C C . ASP A 1 120 ? 4.000 3.158 -4.663 1.00 26.43 120 ASP A C 1
ATOM 988 O O . ASP A 1 120 ? 4.057 1.942 -4.499 1.00 27.11 120 ASP A O 1
ATOM 993 N N . ASP A 1 121 ? 2.943 3.775 -5.182 1.00 26.62 121 ASP A N 1
ATOM 994 C CA . ASP A 1 121 ? 1.702 3.058 -5.417 1.00 33.01 121 ASP A CA 1
ATOM 995 C C . ASP A 1 121 ? 1.473 2.792 -6.899 1.00 35.42 121 ASP A C 1
ATOM 996 O O . ASP A 1 121 ? 0.458 2.196 -7.274 1.00 35.08 121 ASP A O 1
ATOM 1001 N N . ASP A 1 122 ? 2.421 3.217 -7.733 1.00 29.10 122 ASP A N 1
ATOM 1002 C CA . ASP A 1 122 ? 2.279 3.046 -9.173 1.00 30.87 122 ASP A CA 1
ATOM 1003 C C . ASP A 1 122 ? 3.167 1.917 -9.721 1.00 33.86 122 ASP A C 1
ATOM 1004 O O . ASP A 1 122 ? 2.716 1.088 -10.510 1.00 34.33 122 ASP A O 1
ATOM 1009 N N . LYS A 1 123 ? 4.424 1.877 -9.299 1.00 31.96 123 LYS A N 1
ATOM 1010 C CA . LYS A 1 123 ? 5.366 0.899 -9.827 1.00 30.43 123 LYS A CA 1
ATOM 1011 C C . LYS A 1 123 ? 6.296 0.410 -8.732 1.00 29.21 123 LYS A C 1
ATOM 1012 O O . LYS A 1 123 ? 6.384 1.019 -7.667 1.00 28.73 123 LYS A O 1
ATOM 1018 N N . ILE A 1 124 ? 7.027 -0.665 -9.004 1.00 28.15 124 ILE A N 1
ATOM 1019 C CA . ILE A 1 124 ? 8.173 -0.981 -8.166 1.00 25.01 124 ILE A CA 1
ATOM 1020 C C . ILE A 1 124 ? 9.413 -1.176 -9.026 1.00 28.11 124 ILE A C 1
ATOM 1021 O O . ILE A 1 124 ? 9.407 -1.910 -10.026 1.00 24.92 124 ILE A O 1
ATOM 1026 N N . ILE A 1 125 ? 10.483 -0.498 -8.629 1.00 28.13 125 ILE A N 1
ATOM 1027 C CA . ILE A 1 125 ? 11.699 -0.471 -9.414 1.00 24.71 125 ILE A CA 1
ATOM 1028 C C . ILE A 1 125 ? 12.675 -1.506 -8.870 1.00 26.30 125 ILE A C 1
ATOM 1029 O O . ILE A 1 125 ? 13.097 -1.440 -7.714 1.00 25.21 125 ILE A O 1
ATOM 1034 N N . LEU A 1 126 ? 12.982 -2.497 -9.707 1.00 25.84 126 LEU A N 1
ATOM 1035 C CA . LEU A 1 126 ? 13.806 -3.630 -9.304 1.00 27.29 126 LEU A CA 1
ATOM 1036 C C . LEU A 1 126 ? 15.170 -3.551 -9.975 1.00 27.47 126 LEU A C 1
ATOM 1037 O O . LEU A 1 126 ? 15.340 -3.980 -11.112 1.00 27.44 126 LEU A O 1
ATOM 1042 N N . PRO A 1 127 ? 16.153 -2.997 -9.271 1.00 30.17 127 PRO A N 1
ATOM 1043 C CA . PRO A 1 127 ? 17.446 -2.804 -9.926 1.00 31.95 127 PRO A CA 1
ATOM 1044 C C . PRO A 1 127 ? 18.230 -4.091 -9.855 1.00 29.92 127 PRO A C 1
ATOM 1045 O O . PRO A 1 127 ? 19.141 -4.189 -9.049 1.00 31.82 127 PRO A O 1
ATOM 1049 N N . ILE A 1 128 ? 17.858 -5.068 -10.674 1.00 33.43 128 ILE A N 1
ATOM 1050 C CA . ILE A 1 128 ? 18.440 -6.405 -10.603 1.00 31.43 128 ILE A CA 1
ATOM 1051 C C . ILE A 1 128 ? 18.989 -6.900 -11.943 1.00 33.50 128 ILE A C 1
ATOM 1052 O O . ILE A 1 128 ? 19.293 -8.084 -12.097 1.00 39.42 128 ILE A O 1
ATOM 1057 N N . LEU A 1 129 ? 19.100 -5.996 -12.911 1.00 34.91 129 LEU A N 1
ATOM 1058 C CA . LEU A 1 129 ? 19.656 -6.317 -14.227 1.00 37.04 129 LEU A CA 1
ATOM 1059 C C . LEU A 1 129 ? 21.177 -6.176 -14.260 1.00 41.42 129 LEU A C 1
ATOM 1060 O O . LEU A 1 129 ? 21.731 -5.184 -13.769 1.00 39.23 129 LEU A O 1
ATOM 1065 N N . GLU A 1 130 ? 21.851 -7.152 -14.868 1.00 43.34 130 GLU A N 1
ATOM 1066 C CA . GLU A 1 130 ? 23.312 -7.128 -14.943 1.00 39.91 130 GLU A CA 1
ATOM 1067 C C . GLU A 1 130 ? 23.793 -6.080 -15.938 1.00 40.40 130 GLU A C 1
ATOM 1068 O O . GLU A 1 130 ? 24.975 -5.786 -16.019 1.00 39.78 130 GLU A O 1
ATOM 1074 N N . ASP A 1 131 ? 22.860 -5.507 -16.690 1.00 42.99 131 ASP A N 1
ATOM 1075 C CA . ASP A 1 131 ? 23.189 -4.463 -17.647 1.00 40.08 131 ASP A CA 1
ATOM 1076 C C . ASP A 1 131 ? 22.001 -3.555 -17.864 1.00 39.60 131 ASP A C 1
ATOM 1077 O O . ASP A 1 131 ? 20.914 -3.796 -17.333 1.00 36.82 131 ASP A O 1
ATOM 1082 N N . GLU A 1 132 ? 22.212 -2.522 -18.671 1.00 40.93 132 GLU A N 1
ATOM 1083 C CA . GLU A 1 132 ? 21.129 -1.647 -19.093 1.00 41.74 132 GLU A CA 1
ATOM 1084 C C . GLU A 1 132 ? 20.030 -2.453 -19.762 1.00 38.21 132 GLU A C 1
ATOM 1085 O O . GLU A 1 132 ? 20.317 -3.359 -20.541 1.00 37.18 132 GLU A O 1
ATOM 1091 N N . LEU A 1 133 ? 18.779 -2.112 -19.461 1.00 35.98 133 LEU A N 1
ATOM 1092 C CA . LEU A 1 133 ? 17.636 -2.840 -19.989 1.00 35.73 133 LEU A CA 1
ATOM 1093 C C . LEU A 1 133 ? 17.751 -3.035 -21.491 1.00 37.78 133 LEU A C 1
ATOM 1094 O O . LEU A 1 133 ? 17.490 -4.120 -22.001 1.00 39.18 133 LEU A O 1
ATOM 1099 N N . ASP A 1 134 ? 18.167 -1.978 -22.181 1.00 36.19 134 ASP A N 1
ATOM 1100 C CA . ASP A 1 134 ? 18.302 -2.000 -23.623 1.00 33.82 134 ASP A CA 1
ATOM 1101 C C . ASP A 1 134 ? 19.310 -3.045 -24.029 1.00 37.92 134 ASP A C 1
ATOM 1102 O O . ASP A 1 134 ? 19.039 -3.866 -24.899 1.00 37.32 134 ASP A O 1
ATOM 1107 N N . THR A 1 135 ? 20.474 -3.009 -23.386 1.00 40.83 135 THR A N 1
ATOM 1108 C CA . THR A 1 135 ? 21.527 -3.979 -23.649 1.00 34.30 135 THR A CA 1
ATOM 1109 C C . THR A 1 135 ? 21.067 -5.409 -23.369 1.00 34.62 135 THR A C 1
ATOM 1110 O O . THR A 1 135 ? 21.301 -6.302 -24.183 1.00 35.05 135 THR A O 1
ATOM 1114 N N . VAL A 1 136 ? 20.412 -5.619 -22.226 1.00 33.19 136 VAL A N 1
ATOM 1115 C CA . VAL A 1 136 ? 19.850 -6.925 -21.886 1.00 31.31 136 VAL A CA 1
ATOM 1116 C C . VAL A 1 136 ? 18.953 -7.459 -23.006 1.00 32.53 136 VAL A C 1
ATOM 1117 O O . VAL A 1 136 ? 19.144 -8.572 -23.500 1.00 30.57 136 VAL A O 1
ATOM 1121 N N . ILE A 1 137 ? 17.965 -6.654 -23.383 1.00 32.01 137 ILE A N 1
ATOM 1122 C CA . ILE A 1 137 ? 17.090 -6.947 -24.512 1.00 33.26 137 ILE A CA 1
ATOM 1123 C C . ILE A 1 137 ? 17.873 -7.203 -25.818 1.00 32.02 137 ILE A C 1
ATOM 1124 O O . ILE A 1 137 ? 17.604 -8.171 -26.535 1.00 24.94 137 ILE A O 1
ATOM 1129 N N . ASP A 1 138 ? 18.870 -6.363 -26.093 1.00 30.87 138 ASP A N 1
ATOM 1130 C CA . ASP A 1 138 ? 19.604 -6.435 -27.352 1.00 31.09 138 ASP A CA 1
ATOM 1131 C C . ASP A 1 138 ? 20.400 -7.720 -27.428 1.00 32.40 138 ASP A C 1
ATOM 1132 O O . ASP A 1 138 ? 20.656 -8.242 -28.510 1.00 31.57 138 ASP A O 1
ATOM 1137 N N . LYS A 1 139 ? 20.792 -8.213 -26.260 1.00 31.57 139 LYS A N 1
ATOM 1138 C CA . LYS A 1 139 ? 21.545 -9.445 -26.136 1.00 30.71 139 LYS A CA 1
ATOM 1139 C C . LYS A 1 139 ? 20.585 -10.620 -26.174 1.00 31.73 139 LYS A C 1
ATOM 1140 O O . LYS A 1 139 ? 21.001 -11.777 -26.262 1.00 31.30 139 LYS A O 1
ATOM 1146 N N . GLY A 1 140 ? 19.293 -10.310 -26.084 1.00 30.72 140 GLY A N 1
ATOM 1147 C CA . GLY A 1 140 ? 18.257 -11.329 -26.060 1.00 29.81 140 GLY A CA 1
ATOM 1148 C C . GLY A 1 140 ? 18.278 -12.185 -24.809 1.00 31.84 140 GLY A C 1
ATOM 1149 O O . GLY A 1 140 ? 18.037 -13.393 -24.876 1.00 32.98 140 GLY A O 1
ATOM 1150 N N . LEU A 1 141 ? 18.571 -11.562 -23.668 1.00 31.27 141 LEU A N 1
ATOM 1151 C CA . LEU A 1 141 ? 18.637 -12.278 -22.403 1.00 30.43 141 LEU A CA 1
ATOM 1152 C C . LEU A 1 141 ? 17.289 -12.284 -21.680 1.00 31.87 141 LEU A C 1
ATOM 1153 O O . LEU A 1 141 ? 17.177 -12.778 -20.561 1.00 35.07 141 LEU A O 1
ATOM 1158 N N . ILE A 1 142 ? 16.265 -11.746 -22.327 1.00 28.42 142 ILE A N 1
ATOM 1159 C CA . ILE A 1 142 ? 14.919 -11.836 -21.797 1.00 27.48 142 ILE A CA 1
ATOM 1160 C C . ILE A 1 142 ? 14.034 -12.772 -22.616 1.00 29.14 142 ILE A C 1
ATOM 1161 O O . ILE A 1 142 ? 13.720 -12.504 -23.776 1.00 28.75 142 ILE A O 1
ATOM 1166 N N . LYS A 1 143 ? 13.632 -13.876 -21.998 1.00 28.77 143 LYS A N 1
ATOM 1167 C CA . LYS A 1 143 ? 12.847 -14.876 -22.695 1.00 33.29 143 LYS A CA 1
ATOM 1168 C C . LYS A 1 143 ? 11.383 -14.698 -22.337 1.00 34.04 143 LYS A C 1
ATOM 1169 O O . LYS A 1 143 ? 11.016 -14.570 -21.161 1.00 30.38 143 LYS A O 1
ATOM 1175 N N . LEU A 1 144 ? 10.565 -14.670 -23.383 1.00 30.88 144 LEU A N 1
ATOM 1176 C CA . LEU A 1 144 ? 9.133 -14.442 -23.286 1.00 31.30 144 LEU A CA 1
ATOM 1177 C C . LEU A 1 144 ? 8.339 -15.737 -23.313 1.00 35.92 144 LEU A C 1
ATOM 1178 O O . LEU A 1 144 ? 8.711 -16.679 -24.011 1.00 39.25 144 LEU A O 1
ATOM 1183 N N . GLN A 1 145 ? 7.244 -15.773 -22.561 1.00 36.57 145 GLN A N 1
ATOM 1184 C CA . GLN A 1 145 ? 6.205 -16.786 -22.742 1.00 34.77 145 GLN A CA 1
ATOM 1185 C C . GLN A 1 145 ? 4.809 -16.167 -22.800 1.00 37.56 145 GLN A C 1
ATOM 1186 O O . GLN A 1 145 ? 4.664 -14.956 -22.953 1.00 42.48 145 GLN A O 1
ATOM 1192 N N . LYS A 1 146 ? 3.791 -17.018 -22.698 1.00 40.83 146 LYS A N 1
ATOM 1193 C CA . LYS A 1 146 ? 2.390 -16.599 -22.716 1.00 40.03 146 LYS A CA 1
ATOM 1194 C C . LYS A 1 146 ? 2.112 -15.600 -21.606 1.00 37.89 146 LYS A C 1
ATOM 1195 O O . LYS A 1 146 ? 1.461 -14.590 -21.823 1.00 40.64 146 LYS A O 1
ATOM 1201 N N . ASP A 1 147 ? 2.620 -15.890 -20.410 1.00 39.67 147 ASP A N 1
ATOM 1202 C CA . ASP A 1 147 ? 2.265 -15.106 -19.234 1.00 41.07 147 ASP A CA 1
ATOM 1203 C C . ASP A 1 147 ? 3.436 -14.826 -18.289 1.00 40.93 147 ASP A C 1
ATOM 1204 O O . ASP A 1 147 ? 3.211 -14.508 -17.117 1.00 38.30 147 ASP A O 1
ATOM 1209 N N . ASN A 1 148 ? 4.670 -14.960 -18.776 1.00 33.02 148 ASN A N 1
ATOM 1210 C CA . ASN A 1 148 ? 5.829 -14.632 -17.951 1.00 34.34 148 ASN A CA 1
ATOM 1211 C C . ASN A 1 148 ? 7.090 -14.359 -18.773 1.00 34.51 148 ASN A C 1
ATOM 1212 O O . ASN A 1 148 ? 7.225 -14.830 -19.886 1.00 34.48 148 ASN A O 1
ATOM 1217 N N . ILE A 1 149 ? 8.002 -13.582 -18.201 1.00 31.84 149 ILE A N 1
ATOM 1218 C CA . ILE A 1 149 ? 9.313 -13.353 -18.781 1.00 28.26 149 ILE A CA 1
ATOM 1219 C C . ILE A 1 149 ? 10.369 -14.077 -17.932 1.00 30.74 149 ILE A C 1
ATOM 1220 O O . ILE A 1 149 ? 10.120 -14.404 -16.775 1.00 30.59 149 ILE A O 1
ATOM 1225 N N . GLU A 1 150 ? 11.533 -14.353 -18.506 1.00 31.19 150 GLU A N 1
ATOM 1226 C CA . GLU A 1 150 ? 12.623 -14.949 -17.739 1.00 31.60 150 GLU A CA 1
ATOM 1227 C C . GLU A 1 150 ? 13.937 -14.210 -17.980 1.00 31.41 150 GLU A C 1
ATOM 1228 O O . GLU A 1 150 ? 14.315 -13.965 -19.126 1.00 32.61 150 GLU A O 1
ATOM 1234 N N . TYR A 1 151 ? 14.620 -13.837 -16.904 1.00 30.06 151 TYR A N 1
ATOM 1235 C CA . TYR A 1 151 ? 15.958 -13.255 -17.028 1.00 32.20 151 TYR A CA 1
ATOM 1236 C C . TYR A 1 151 ? 16.950 -13.918 -16.078 1.00 35.40 151 TYR A C 1
ATOM 1237 O O . TYR A 1 151 ? 16.804 -13.826 -14.850 1.00 34.24 151 TYR A O 1
ATOM 1246 N N . ARG A 1 152 ? 17.951 -14.585 -16.651 1.00 35.27 152 ARG A N 1
ATOM 1247 C CA . ARG A 1 152 ? 18.985 -15.258 -15.870 1.00 30.53 152 ARG A CA 1
ATOM 1248 C C . ARG A 1 152 ? 18.357 -16.219 -14.871 1.00 33.07 152 ARG A C 1
ATOM 1249 O O . ARG A 1 152 ? 18.753 -16.277 -13.702 1.00 33.13 152 ARG A O 1
ATOM 1257 N N . GLY A 1 153 ? 17.350 -16.950 -15.338 1.00 32.37 153 GLY A N 1
ATOM 1258 C CA . GLY A 1 153 ? 16.651 -17.907 -14.504 1.00 32.81 153 GLY A CA 1
ATOM 1259 C C . GLY A 1 153 ? 15.598 -17.292 -13.597 1.00 37.16 153 GLY A C 1
ATOM 1260 O O . GLY A 1 153 ? 14.945 -18.012 -12.847 1.00 34.96 153 GLY A O 1
ATOM 1261 N N . LEU A 1 154 ? 15.433 -15.972 -13.647 1.00 28.98 154 LEU A N 1
ATOM 1262 C CA . LEU A 1 154 ? 14.388 -15.325 -12.865 1.00 27.30 154 LEU A CA 1
ATOM 1263 C C . LEU A 1 154 ? 13.104 -15.190 -13.670 1.00 29.31 154 LEU A C 1
ATOM 1264 O O . LEU A 1 154 ? 13.087 -14.528 -14.707 1.00 28.45 154 LEU A O 1
ATOM 1269 N N . VAL A 1 155 ? 12.031 -15.800 -13.177 1.00 26.77 155 VAL A N 1
ATOM 1270 C CA . VAL A 1 155 ? 10.737 -15.715 -13.825 1.00 24.35 155 VAL A CA 1
ATOM 1271 C C . VAL A 1 155 ? 9.846 -14.659 -13.172 1.00 26.62 155 VAL A C 1
ATOM 1272 O O . VAL A 1 155 ? 9.583 -14.683 -11.974 1.00 26.77 155 VAL A O 1
ATOM 1276 N N . LEU A 1 156 ? 9.366 -13.725 -13.970 1.00 28.99 156 LEU A N 1
ATOM 1277 C CA . LEU A 1 156 ? 8.469 -12.715 -13.457 1.00 26.13 156 LEU A CA 1
ATOM 1278 C C . LEU A 1 156 ? 7.180 -12.796 -14.268 1.00 27.00 156 LEU A C 1
ATOM 1279 O O . LEU A 1 156 ? 7.207 -13.112 -15.453 1.00 28.67 156 LEU A O 1
ATOM 1284 N N . PRO A 1 157 ? 6.035 -12.540 -13.629 1.00 28.37 157 PRO A N 1
ATOM 1285 C CA . PRO A 1 157 ? 4.758 -12.695 -14.343 1.00 27.75 157 PRO A CA 1
ATOM 1286 C C . PRO A 1 157 ? 4.446 -11.514 -15.256 1.00 27.26 157 PRO A C 1
ATOM 1287 O O . PRO A 1 157 ? 5.053 -10.456 -15.136 1.00 28.19 157 PRO A O 1
ATOM 1291 N N . ILE A 1 158 ? 3.513 -11.700 -16.175 1.00 30.90 158 ILE A N 1
ATOM 1292 C CA . ILE A 1 158 ? 3.016 -10.591 -16.984 1.00 31.77 158 ILE A CA 1
ATOM 1293 C C . ILE A 1 158 ? 1.619 -10.180 -16.514 1.00 32.18 158 ILE A C 1
ATOM 1294 O O . ILE A 1 158 ? 0.770 -11.035 -16.230 1.00 31.72 158 ILE A O 1
ATOM 1299 N N . ASN A 1 159 ? 1.389 -8.875 -16.395 1.00 29.97 159 ASN A N 1
ATOM 1300 C CA . ASN A 1 159 ? 0.094 -8.385 -15.939 1.00 25.41 159 ASN A CA 1
ATOM 1301 C C . ASN A 1 159 ? -0.940 -8.398 -17.064 1.00 35.40 159 ASN A C 1
ATOM 1302 O O . ASN A 1 159 ? -0.604 -8.677 -18.223 1.00 32.46 159 ASN A O 1
ATOM 1307 N N . ASP A 1 160 ? -2.197 -8.100 -16.725 1.00 37.98 160 ASP A N 1
ATOM 1308 C CA . ASP A 1 160 ? -3.278 -8.092 -17.716 1.00 37.58 160 ASP A CA 1
ATOM 1309 C C . ASP A 1 160 ? -2.950 -7.282 -18.969 1.00 37.23 160 ASP A C 1
ATOM 1310 O O . ASP A 1 160 ? -3.116 -7.776 -20.078 1.00 35.57 160 ASP A O 1
ATOM 1315 N N . GLU A 1 161 ? -2.473 -6.054 -18.778 1.00 35.22 161 GLU A N 1
ATOM 1316 C CA . GLU A 1 161 ? -2.203 -5.163 -19.895 1.00 38.93 161 GLU A CA 1
ATOM 1317 C C . GLU A 1 161 ? -1.156 -5.745 -20.847 1.00 40.78 161 GLU A C 1
ATOM 1318 O O . GLU A 1 161 ? -1.293 -5.637 -22.068 1.00 41.82 161 GLU A O 1
ATOM 1324 N N . GLY A 1 162 ? -0.122 -6.367 -20.291 1.00 38.35 162 GLY A N 1
ATOM 1325 C CA . GLY A 1 162 ? 0.928 -6.956 -21.103 1.00 35.12 162 GLY A CA 1
ATOM 1326 C C . GLY A 1 162 ? 0.447 -8.152 -21.903 1.00 37.92 162 GLY A C 1
ATOM 1327 O O . GLY A 1 162 ? 0.842 -8.353 -23.049 1.00 36.95 162 GLY A O 1
ATOM 1328 N N . VAL A 1 163 ? -0.421 -8.949 -21.295 1.00 38.16 163 VAL A N 1
ATOM 1329 C CA . VAL A 1 163 ? -0.960 -10.119 -21.959 1.00 37.26 163 VAL A CA 1
ATOM 1330 C C . VAL A 1 163 ? -1.947 -9.714 -23.072 1.00 42.07 163 VAL A C 1
ATOM 1331 O O . VAL A 1 163 ? -1.967 -10.311 -24.156 1.00 40.81 163 VAL A O 1
ATOM 1335 N N . GLU A 1 164 ? -2.745 -8.685 -22.821 1.00 38.02 164 GLU A N 1
ATOM 1336 C CA . GLU A 1 164 ? -3.626 -8.170 -23.864 1.00 43.52 164 GLU A CA 1
ATOM 1337 C C . GLU A 1 164 ? -2.772 -7.745 -25.080 1.00 43.48 164 GLU A C 1
ATOM 1338 O O . GLU A 1 164 ? -3.110 -8.033 -26.232 1.00 41.52 164 GLU A O 1
ATOM 1344 N N . PHE A 1 165 ? -1.645 -7.096 -24.805 1.00 42.30 165 PHE A N 1
ATOM 1345 C CA . PHE A 1 165 ? -0.693 -6.701 -25.839 1.00 37.07 165 PHE A CA 1
ATOM 1346 C C . PHE A 1 165 ? -0.194 -7.888 -26.673 1.00 40.30 165 PHE A C 1
ATOM 1347 O O . PHE A 1 165 ? -0.125 -7.818 -27.903 1.00 42.37 165 PHE A O 1
ATOM 1355 N N . LEU A 1 166 ? 0.133 -8.980 -25.996 1.00 37.86 166 LEU A N 1
ATOM 1356 C CA . LEU A 1 166 ? 0.654 -10.166 -26.655 1.00 41.28 166 LEU A CA 1
ATOM 1357 C C . LEU A 1 166 ? -0.420 -10.851 -27.493 1.00 44.97 166 LEU A C 1
ATOM 1358 O O . LEU A 1 166 ? -0.118 -11.457 -28.523 1.00 44.73 166 LEU A O 1
ATOM 1363 N N . LYS A 1 167 ? -1.673 -10.755 -27.062 1.00 47.08 167 LYS A N 1
ATOM 1364 C CA . LYS A 1 167 ? -2.760 -11.324 -27.849 1.00 43.41 167 LYS A CA 1
ATOM 1365 C C . LYS A 1 167 ? -3.054 -10.445 -29.075 1.00 45.10 167 LYS A C 1
ATOM 1366 O O . LYS A 1 167 ? -3.359 -10.964 -30.148 1.00 42.90 167 LYS A O 1
ATOM 1372 N N . ARG A 1 168 ? -2.940 -9.126 -28.924 1.00 45.02 168 ARG A N 1
ATOM 1373 C CA . ARG A 1 168 ? -3.140 -8.212 -30.051 1.00 45.71 168 ARG A CA 1
ATOM 1374 C C . ARG A 1 168 ? -2.160 -8.498 -31.189 1.00 49.84 168 ARG A C 1
ATOM 1375 O O . ARG A 1 168 ? -2.538 -8.513 -32.363 1.00 51.45 168 ARG A O 1
ATOM 1383 N N . ILE A 1 169 ? -0.897 -8.715 -30.832 1.00 48.05 169 ILE A N 1
ATOM 1384 C CA . ILE A 1 169 ? 0.147 -8.967 -31.814 1.00 44.42 169 ILE A CA 1
ATOM 1385 C C . ILE A 1 169 ? 0.301 -10.459 -32.076 1.00 48.49 169 ILE A C 1
ATOM 1386 O O . ILE A 1 169 ? 1.185 -10.866 -32.833 1.00 49.11 169 ILE A O 1
ATOM 1391 N N . ASN A 1 170 ? -0.570 -11.255 -31.451 1.00 45.95 170 ASN A N 1
ATOM 1392 C CA . ASN A 1 170 ? -0.594 -12.713 -31.616 1.00 45.94 170 ASN A CA 1
ATOM 1393 C C . ASN A 1 170 ? 0.800 -13.341 -31.592 1.00 47.90 170 ASN A C 1
ATOM 1394 O O . ASN A 1 170 ? 1.168 -14.143 -32.457 1.00 51.47 170 ASN A O 1
ATOM 1399 N N . CYS A 1 171 ? 1.580 -12.953 -30.596 1.00 47.01 171 CYS A N 1
ATOM 1400 C CA . CYS A 1 171 ? 2.922 -13.484 -30.430 1.00 42.28 171 CYS A CA 1
ATOM 1401 C C . CYS A 1 171 ? 3.219 -13.732 -28.947 1.00 42.47 171 CYS A C 1
ATOM 1402 O O . CYS A 1 171 ? 2.990 -12.860 -28.104 1.00 40.47 171 CYS A O 1
ATOM 1405 N N . PHE A 1 172 ? 3.727 -14.922 -28.637 1.00 43.02 172 PHE A N 1
ATOM 1406 C CA . PHE A 1 172 ? 3.942 -15.315 -27.251 1.00 42.99 172 PHE A CA 1
ATOM 1407 C C . PHE A 1 172 ? 5.310 -15.955 -27.002 1.00 40.06 172 PHE A C 1
ATOM 1408 O O . PHE A 1 172 ? 5.557 -16.499 -25.934 1.00 39.61 172 PHE A O 1
ATOM 1416 N N . ASP A 1 173 ? 6.200 -15.895 -27.983 1.00 38.39 173 ASP A N 1
ATOM 1417 C CA . ASP A 1 173 ? 7.574 -16.321 -27.754 1.00 36.12 173 ASP A CA 1
ATOM 1418 C C . ASP A 1 173 ? 8.463 -15.312 -28.439 1.00 33.26 173 ASP A C 1
ATOM 1419 O O . ASP A 1 173 ? 7.957 -14.383 -29.067 1.00 30.54 173 ASP A O 1
ATOM 1424 N N . ASN A 1 174 ? 9.780 -15.476 -28.311 1.00 36.30 174 ASN A N 1
ATOM 1425 C CA . ASN A 1 174 ? 10.707 -14.453 -28.795 1.00 36.29 174 ASN A CA 1
ATOM 1426 C C . ASN A 1 174 ? 10.770 -14.367 -30.327 1.00 33.42 174 ASN A C 1
ATOM 1427 O O . ASN A 1 174 ? 11.169 -13.340 -30.863 1.00 34.70 174 ASN A O 1
ATOM 1432 N N . SER A 1 175 ? 10.355 -15.430 -31.018 1.00 31.77 175 SER A N 1
ATOM 1433 C CA . SER A 1 175 ? 10.434 -15.491 -32.481 1.00 33.81 175 SER A CA 1
ATOM 1434 C C . SER A 1 175 ? 9.510 -14.508 -33.200 1.00 33.57 175 SER A C 1
ATOM 1435 O O . SER A 1 175 ? 9.854 -14.009 -34.275 1.00 28.80 175 SER A O 1
ATOM 1438 N N . CYS A 1 176 ? 8.341 -14.234 -32.627 1.00 30.05 176 CYS A N 1
ATOM 1439 C CA . CYS A 1 176 ? 7.319 -13.519 -33.392 1.00 33.22 176 CYS A CA 1
ATOM 1440 C C . CYS A 1 176 ? 7.174 -12.027 -33.068 1.00 32.64 176 CYS A C 1
ATOM 1441 O O . CYS A 1 176 ? 6.157 -11.436 -33.403 1.00 32.79 176 CYS A O 1
ATOM 1444 N N . LEU A 1 177 ? 8.168 -11.424 -32.414 1.00 31.48 177 LEU A N 1
ATOM 1445 C CA . LEU A 1 177 ? 8.114 -9.987 -32.093 1.00 36.51 177 LEU A CA 1
ATOM 1446 C C . LEU A 1 177 ? 9.477 -9.298 -32.136 1.00 34.85 177 LEU A C 1
ATOM 1447 O O . LEU A 1 177 ? 10.522 -9.947 -32.167 1.00 33.93 177 LEU A O 1
ATOM 1452 N N . LYS A 1 178 ? 9.444 -7.975 -32.052 1.00 31.10 178 LYS A N 1
ATOM 1453 C CA . LYS A 1 178 ? 10.648 -7.175 -32.151 1.00 34.64 178 LYS A CA 1
ATOM 1454 C C . LYS A 1 178 ? 11.243 -6.833 -30.785 1.00 36.99 178 LYS A C 1
ATOM 1455 O O . LYS A 1 178 ? 10.577 -6.924 -29.751 1.00 36.17 178 LYS A O 1
ATOM 1461 N N . LYS A 1 179 ? 12.507 -6.432 -30.790 1.00 36.12 179 LYS A N 1
ATOM 1462 C CA . LYS A 1 179 ? 13.147 -5.981 -29.572 1.00 35.06 179 LYS A CA 1
ATOM 1463 C C . LYS A 1 179 ? 12.369 -4.810 -28.955 1.00 35.42 179 LYS A C 1
ATOM 1464 O O . LYS A 1 179 ? 12.212 -4.744 -27.732 1.00 35.48 179 LYS A O 1
ATOM 1470 N N . GLU A 1 180 ? 11.836 -3.916 -29.784 1.00 33.65 180 GLU A N 1
ATOM 1471 C CA . GLU A 1 180 ? 11.082 -2.798 -29.231 1.00 33.83 180 GLU A CA 1
ATOM 1472 C C . GLU A 1 180 ? 9.694 -3.234 -28.765 1.00 31.98 180 GLU A C 1
ATOM 1473 O O . GLU A 1 180 ? 9.050 -2.519 -28.002 1.00 35.54 180 GLU A O 1
ATOM 1479 N N . ASP A 1 181 ? 9.254 -4.415 -29.191 1.00 30.66 181 ASP A N 1
ATOM 1480 C CA . ASP A 1 181 ? 8.030 -5.020 -28.649 1.00 33.69 181 ASP A CA 1
ATOM 1481 C C . ASP A 1 181 ? 8.281 -5.500 -27.216 1.00 32.89 181 ASP A C 1
ATOM 1482 O O . ASP A 1 181 ? 7.449 -5.282 -26.326 1.00 33.22 181 ASP A O 1
ATOM 1487 N N . ILE A 1 182 ? 9.426 -6.154 -27.000 1.00 31.98 182 ILE A N 1
ATOM 1488 C CA . ILE A 1 182 ? 9.830 -6.614 -25.665 1.00 32.99 182 ILE A CA 1
ATOM 1489 C C . ILE A 1 182 ? 9.957 -5.402 -24.743 1.00 30.66 182 ILE A C 1
ATOM 1490 O O . ILE A 1 182 ? 9.468 -5.416 -23.607 1.00 29.01 182 ILE A O 1
ATOM 1495 N N . LYS A 1 183 ? 10.607 -4.362 -25.262 1.00 31.13 183 LYS A N 1
ATOM 1496 C CA . LYS A 1 183 ? 10.703 -3.067 -24.598 1.00 36.44 183 LYS A CA 1
ATOM 1497 C C . LYS A 1 183 ? 9.322 -2.599 -24.134 1.00 32.46 183 LYS A C 1
ATOM 1498 O O . LYS A 1 183 ? 9.089 -2.401 -22.939 1.00 30.59 183 LYS A O 1
ATOM 1504 N N . LYS A 1 184 ? 8.409 -2.440 -25.090 1.00 33.37 184 LYS A N 1
ATOM 1505 C CA . LYS A 1 184 ? 7.062 -1.937 -24.809 1.00 32.69 184 LYS A CA 1
ATOM 1506 C C . LYS A 1 184 ? 6.369 -2.779 -23.733 1.00 34.01 184 LYS A C 1
ATOM 1507 O O . LYS A 1 184 ? 5.756 -2.255 -22.797 1.00 31.88 184 LYS A O 1
ATOM 1513 N N . LEU A 1 185 ? 6.506 -4.091 -23.858 1.00 36.23 185 LEU A N 1
ATOM 1514 C CA . LEU A 1 185 ? 5.971 -5.020 -22.866 1.00 34.29 185 LEU A CA 1
ATOM 1515 C C . LEU A 1 185 ? 6.513 -4.783 -21.450 1.00 32.38 185 LEU A C 1
ATOM 1516 O O . LEU A 1 185 ? 5.769 -4.850 -20.483 1.00 34.66 185 LEU A O 1
ATOM 1521 N N . LEU A 1 186 ? 7.811 -4.535 -21.331 1.00 28.33 186 LEU A N 1
ATOM 1522 C CA . LEU A 1 186 ? 8.419 -4.338 -20.025 1.00 27.13 186 LEU A CA 1
ATOM 1523 C C . LEU A 1 186 ? 7.980 -3.014 -19.416 1.00 32.91 186 LEU A C 1
ATOM 1524 O O . LEU A 1 186 ? 7.630 -2.961 -18.237 1.00 37.11 186 LEU A O 1
ATOM 1529 N N . LEU A 1 187 ? 7.993 -1.951 -20.220 1.00 31.09 187 LEU A N 1
ATOM 1530 C CA . LEU A 1 187 ? 7.608 -0.632 -19.744 1.00 30.93 187 LEU A CA 1
ATOM 1531 C C . LEU A 1 187 ? 6.211 -0.601 -19.143 1.00 34.20 187 LEU A C 1
ATOM 1532 O O . LEU A 1 187 ? 5.906 0.291 -18.351 1.00 38.26 187 LEU A O 1
ATOM 1537 N N . MET A 1 188 ? 5.363 -1.566 -19.498 1.00 29.09 188 MET A N 1
ATOM 1538 C CA . MET A 1 188 ? 3.989 -1.529 -18.999 1.00 37.47 188 MET A CA 1
ATOM 1539 C C . MET A 1 188 ? 3.764 -2.483 -17.819 1.00 34.62 188 MET A C 1
ATOM 1540 O O . MET A 1 188 ? 2.641 -2.631 -17.320 1.00 36.35 188 MET A O 1
ATOM 1545 N N . GLN A 1 189 ? 4.839 -3.102 -17.355 1.00 32.22 189 GLN A N 1
ATOM 1546 C CA . GLN A 1 189 ? 4.757 -3.947 -16.173 1.00 31.19 189 GLN A CA 1
ATOM 1547 C C . GLN A 1 189 ? 4.781 -3.145 -14.885 1.00 32.39 189 GLN A C 1
ATOM 1548 O O . GLN A 1 189 ? 5.519 -2.168 -14.772 1.00 36.10 189 GLN A O 1
ATOM 1554 N N . TYR A 1 190 ? 3.974 -3.576 -13.916 1.00 32.78 190 TYR A N 1
ATOM 1555 C CA . TYR A 1 190 ? 3.943 -2.975 -12.583 1.00 30.06 190 TYR A CA 1
ATOM 1556 C C . TYR A 1 190 ? 5.325 -2.924 -11.938 1.00 25.50 190 TYR A C 1
ATOM 1557 O O . TYR A 1 190 ? 5.573 -2.083 -11.083 1.00 32.81 190 TYR A O 1
ATOM 1566 N N . TYR A 1 191 ? 6.204 -3.844 -12.320 1.00 25.25 191 TYR A N 1
ATOM 1567 C CA . TYR A 1 191 ? 7.623 -3.753 -11.989 1.00 23.16 191 TYR A CA 1
ATOM 1568 C C . TYR A 1 191 ? 8.414 -3.183 -13.162 1.00 27.68 191 TYR A C 1
ATOM 1569 O O . TYR A 1 191 ? 8.078 -3.442 -14.309 1.00 25.50 191 TYR A O 1
ATOM 1578 N N . GLN A 1 192 ? 9.464 -2.420 -12.864 1.00 25.53 192 GLN A N 1
ATOM 1579 C CA . GLN A 1 192 ? 10.352 -1.874 -13.883 1.00 24.54 192 GLN A CA 1
ATOM 1580 C C . GLN A 1 192 ? 11.798 -2.283 -13.609 1.00 28.31 192 GLN A C 1
ATOM 1581 O O . GLN A 1 192 ? 12.402 -1.863 -12.625 1.00 26.33 192 GLN A O 1
ATOM 1587 N N . LEU A 1 193 ? 12.353 -3.105 -14.484 1.00 27.34 193 LEU A N 1
ATOM 1588 C CA . LEU A 1 193 ? 13.695 -3.634 -14.267 1.00 30.35 193 LEU A CA 1
ATOM 1589 C C . LEU A 1 193 ? 14.757 -2.615 -14.647 1.00 25.20 193 LEU A C 1
ATOM 1590 O O . LEU A 1 193 ? 14.622 -1.931 -15.647 1.00 30.41 193 LEU A O 1
ATOM 1595 N N . THR A 1 194 ? 15.804 -2.489 -13.845 1.00 26.75 194 THR A N 1
ATOM 1596 C CA . THR A 1 194 ? 16.923 -1.630 -14.234 1.00 27.07 194 THR A CA 1
ATOM 1597 C C . THR A 1 194 ? 18.246 -2.263 -13.908 1.00 28.98 194 THR A C 1
ATOM 1598 O O . THR A 1 194 ? 18.331 -3.198 -13.116 1.00 28.12 194 THR A O 1
ATOM 1602 N N . TYR A 1 195 ? 19.273 -1.735 -14.562 1.00 39.25 195 TYR A N 1
ATOM 1603 C CA . TYR A 1 195 ? 20.662 -1.964 -14.215 1.00 37.24 195 TYR A CA 1
ATOM 1604 C C . TYR A 1 195 ? 20.857 -1.687 -12.716 1.00 41.18 195 TYR A C 1
ATOM 1605 O O . TYR A 1 195 ? 20.409 -0.653 -12.193 1.00 38.97 195 TYR A O 1
ATOM 1614 N N . TRP A 1 196 ? 21.513 -2.623 -12.032 1.00 37.55 196 TRP A N 1
ATOM 1615 C CA . TRP A 1 196 ? 21.662 -2.589 -10.578 1.00 41.52 196 TRP A CA 1
ATOM 1616 C C . TRP A 1 196 ? 22.507 -1.424 -10.066 1.00 47.07 196 TRP A C 1
ATOM 1617 O O . TRP A 1 196 ? 22.673 -1.262 -8.863 1.00 48.39 196 TRP A O 1
ATOM 1628 N N . LYS A 1 197 ? 23.029 -0.611 -10.975 1.00 45.72 197 LYS A N 1
ATOM 1629 C CA . LYS A 1 197 ? 23.913 0.476 -10.583 1.00 51.05 197 LYS A CA 1
ATOM 1630 C C . LYS A 1 197 ? 23.337 1.828 -10.987 1.00 56.94 197 LYS A C 1
ATOM 1631 O O . LYS A 1 197 ? 23.736 2.866 -10.456 1.00 64.28 197 LYS A O 1
ATOM 1637 N N . LYS A 1 198 ? 22.392 1.813 -11.921 1.00 48.13 198 LYS A N 1
ATOM 1638 C CA . LYS A 1 198 ? 21.726 3.041 -12.339 1.00 55.13 198 LYS A CA 1
ATOM 1639 C C . LYS A 1 198 ? 20.256 3.044 -11.912 1.00 57.85 198 LYS A C 1
ATOM 1640 O O . LYS A 1 198 ? 19.386 3.523 -12.641 1.00 60.12 198 LYS A O 1
ATOM 1646 N N . GLY A 1 199 ? 19.982 2.507 -10.728 1.00 59.93 199 GLY A N 1
ATOM 1647 C CA . GLY A 1 199 ? 18.630 2.499 -10.204 1.00 50.61 199 GLY A CA 1
ATOM 1648 C C . GLY A 1 199 ? 18.600 2.517 -8.691 1.00 47.99 199 GLY A C 1
ATOM 1649 O O . GLY A 1 199 ? 19.377 1.812 -8.039 1.00 50.15 199 GLY A O 1
ATOM 1650 N N . TYR A 1 200 ? 17.726 3.346 -8.123 1.00 46.16 200 TYR A N 1
ATOM 1651 C CA . TYR A 1 200 ? 17.432 3.245 -6.696 1.00 40.60 200 TYR A CA 1
ATOM 1652 C C . TYR A 1 200 ? 16.197 2.360 -6.555 1.00 29.90 200 TYR A C 1
ATOM 1653 O O . TYR A 1 200 ? 15.170 2.633 -7.181 1.00 33.04 200 TYR A O 1
ATOM 1662 N N . PRO A 1 201 ? 16.272 1.316 -5.724 1.00 27.08 201 PRO A N 1
ATOM 1663 C CA . PRO A 1 201 ? 15.032 0.606 -5.368 1.00 29.28 201 PRO A CA 1
ATOM 1664 C C . PRO A 1 201 ? 14.024 1.547 -4.698 1.00 26.29 201 PRO A C 1
ATOM 1665 O O . PRO A 1 201 ? 14.422 2.389 -3.903 1.00 24.16 201 PRO A O 1
ATOM 1669 N N . ASN A 1 202 ? 12.747 1.427 -5.028 1.00 21.61 202 ASN A N 1
ATOM 1670 C CA . ASN A 1 202 ? 11.742 2.221 -4.341 1.00 22.22 202 ASN A CA 1
ATOM 1671 C C . ASN A 1 202 ? 10.977 1.295 -3.401 1.00 23.46 202 ASN A C 1
ATOM 1672 O O . ASN A 1 202 ? 9.747 1.255 -3.374 1.00 19.93 202 ASN A O 1
ATOM 1677 N N . TYR A 1 203 ? 11.747 0.531 -2.644 1.00 20.94 203 TYR A N 1
ATOM 1678 C CA . TYR A 1 203 ? 11.204 -0.314 -1.604 1.00 23.18 203 TYR A CA 1
ATOM 1679 C C . TYR A 1 203 ? 12.260 -0.396 -0.522 1.00 22.92 203 TYR A C 1
ATOM 1680 O O . TYR A 1 203 ? 13.435 -0.107 -0.769 1.00 21.32 203 TYR A O 1
ATOM 1689 N N . ARG A 1 204 ? 11.840 -0.784 0.670 1.00 19.88 204 ARG A N 1
ATOM 1690 C CA . ARG A 1 204 ? 12.766 -0.997 1.769 1.00 20.84 204 ARG A CA 1
ATOM 1691 C C . ARG A 1 204 ? 13.452 -2.374 1.670 1.00 21.88 204 ARG A C 1
ATOM 1692 O O . ARG A 1 204 ? 12.829 -3.396 1.351 1.00 18.56 204 ARG A O 1
ATOM 1700 N N . ARG A 1 205 ? 14.754 -2.375 1.923 1.00 21.06 205 ARG A N 1
ATOM 1701 C CA . ARG A 1 205 ? 15.561 -3.567 1.761 1.00 19.89 205 ARG A CA 1
ATOM 1702 C C . ARG A 1 205 ? 15.997 -4.095 3.097 1.00 20.85 205 ARG A C 1
ATOM 1703 O O . ARG A 1 205 ? 15.708 -3.499 4.138 1.00 21.30 205 ARG A O 1
ATOM 1711 N N . PHE A 1 206 ? 16.705 -5.214 3.070 1.00 24.50 206 PHE A N 1
ATOM 1712 C CA . PHE A 1 206 ? 17.638 -5.462 4.147 1.00 23.62 206 PHE A CA 1
ATOM 1713 C C . PHE A 1 206 ? 18.900 -4.711 3.792 1.00 21.37 206 PHE A C 1
ATOM 1714 O O . PHE A 1 206 ? 19.570 -5.075 2.833 1.00 21.66 206 PHE A O 1
ATOM 1722 N N . PHE A 1 207 ? 19.222 -3.683 4.579 1.00 23.92 207 PHE A N 1
ATOM 1723 C CA . PHE A 1 207 ? 20.427 -2.876 4.367 1.00 23.07 207 PHE A CA 1
ATOM 1724 C C . PHE A 1 207 ? 20.453 -2.420 2.911 1.00 23.09 207 PHE A C 1
ATOM 1725 O O . PHE A 1 207 ? 19.441 -1.900 2.449 1.00 27.62 207 PHE A O 1
ATOM 1733 N N . ALA A 1 208 ? 21.546 -2.614 2.174 1.00 19.37 208 ALA A N 1
ATOM 1734 C CA . ALA A 1 208 ? 21.516 -2.257 0.745 1.00 19.10 208 ALA A CA 1
ATOM 1735 C C . ALA A 1 208 ? 21.465 -3.474 -0.198 1.00 24.57 208 ALA A C 1
ATOM 1736 O O . ALA A 1 208 ? 21.966 -3.421 -1.323 1.00 21.18 208 ALA A O 1
ATOM 1738 N N . VAL A 1 209 ? 20.844 -4.564 0.250 1.00 23.03 209 VAL A N 1
ATOM 1739 C CA . VAL A 1 209 ? 20.711 -5.751 -0.583 1.00 21.44 209 VAL A CA 1
ATOM 1740 C C . VAL A 1 209 ? 19.436 -5.711 -1.434 1.00 24.39 209 VAL A C 1
ATOM 1741 O O . VAL A 1 209 ? 18.361 -5.969 -0.909 1.00 25.28 209 VAL A O 1
ATOM 1745 N N . ASN A 1 210 ? 19.556 -5.406 -2.734 1.00 25.06 210 ASN A N 1
ATOM 1746 C CA . ASN A 1 210 ? 18.385 -5.237 -3.615 1.00 23.19 210 ASN A CA 1
ATOM 1747 C C . ASN A 1 210 ? 17.490 -6.458 -3.675 1.00 24.09 210 ASN A C 1
ATOM 1748 O O . ASN A 1 210 ? 16.262 -6.347 -3.765 1.00 28.37 210 ASN A O 1
ATOM 1753 N N . ASP A 1 211 ? 18.123 -7.621 -3.635 1.00 25.17 211 ASP A N 1
ATOM 1754 C CA . ASP A 1 211 ? 17.447 -8.918 -3.588 1.00 24.41 211 ASP A CA 1
ATOM 1755 C C . ASP A 1 211 ? 16.467 -9.089 -2.452 1.00 24.84 211 ASP A C 1
ATOM 1756 O O . ASP A 1 211 ? 15.634 -9.978 -2.498 1.00 26.78 211 ASP A O 1
ATOM 1761 N N . LEU A 1 212 ? 16.622 -8.309 -1.388 1.00 22.86 212 LEU A N 1
ATOM 1762 C CA . LEU A 1 212 ? 15.798 -8.523 -0.205 1.00 26.57 212 LEU A CA 1
ATOM 1763 C C . LEU A 1 212 ? 14.823 -7.370 0.018 1.00 22.47 212 LEU A C 1
ATOM 1764 O O . LEU A 1 212 ? 15.223 -6.220 0.168 1.00 20.12 212 LEU A O 1
ATOM 1769 N N . ILE A 1 213 ? 13.538 -7.692 0.044 1.00 26.35 213 ILE A N 1
ATOM 1770 C CA . ILE A 1 213 ? 12.517 -6.689 0.299 1.00 23.23 213 ILE A CA 1
ATOM 1771 C C . ILE A 1 213 ? 11.820 -6.935 1.642 1.00 18.99 213 ILE A C 1
ATOM 1772 O O . ILE A 1 213 ? 11.479 -8.063 1.992 1.00 21.02 213 ILE A O 1
ATOM 1777 N N . ALA A 1 214 ? 11.630 -5.867 2.402 1.00 21.33 214 ALA A N 1
ATOM 1778 C CA . ALA A 1 214 ? 11.088 -5.979 3.747 1.00 21.18 214 ALA A CA 1
ATOM 1779 C C . ALA A 1 214 ? 9.610 -6.317 3.715 1.00 22.74 214 ALA A C 1
ATOM 1780 O O . ALA A 1 214 ? 8.903 -5.943 2.780 1.00 19.94 214 ALA A O 1
ATOM 1782 N N . VAL A 1 215 ? 9.145 -7.032 4.736 1.00 26.96 215 VAL A N 1
ATOM 1783 C CA . VAL A 1 215 ? 7.716 -7.280 4.893 1.00 22.49 215 VAL A CA 1
ATOM 1784 C C . VAL A 1 215 ? 7.179 -6.406 6.018 1.00 21.83 215 VAL A C 1
ATOM 1785 O O . VAL A 1 215 ? 7.928 -5.994 6.889 1.00 25.87 215 VAL A O 1
ATOM 1789 N N . ARG A 1 216 ? 5.887 -6.108 5.990 1.00 25.82 216 ARG A N 1
ATOM 1790 C CA . ARG A 1 216 ? 5.325 -5.098 6.889 1.00 25.38 216 ARG A CA 1
ATOM 1791 C C . ARG A 1 216 ? 4.628 -5.771 8.062 1.00 27.97 216 ARG A C 1
ATOM 1792 O O . ARG A 1 216 ? 3.404 -5.735 8.213 1.00 28.73 216 ARG A O 1
ATOM 1800 N N . ILE A 1 217 ? 5.462 -6.360 8.905 1.00 27.44 217 ILE A N 1
ATOM 1801 C CA . ILE A 1 217 ? 5.043 -7.254 9.951 1.00 24.19 217 ILE A CA 1
ATOM 1802 C C . ILE A 1 217 ? 4.307 -6.493 11.060 1.00 25.82 217 ILE A C 1
ATOM 1803 O O . ILE A 1 217 ? 3.630 -7.097 11.885 1.00 28.70 217 ILE A O 1
ATOM 1808 N N . GLU A 1 218 ? 4.421 -5.167 11.057 1.00 22.27 218 GLU A N 1
ATOM 1809 C CA . GLU A 1 218 ? 3.659 -4.329 11.966 1.00 25.43 218 GLU A CA 1
ATOM 1810 C C . GLU A 1 218 ? 2.167 -4.349 11.635 1.00 30.26 218 GLU A C 1
ATOM 1811 O O . GLU A 1 218 ? 1.341 -3.947 12.444 1.00 37.46 218 GLU A O 1
ATOM 1817 N N . LEU A 1 219 ? 1.819 -4.800 10.441 1.00 27.90 219 LEU A N 1
ATOM 1818 C CA . LEU A 1 219 ? 0.422 -4.984 10.099 1.00 33.00 219 LEU A CA 1
ATOM 1819 C C . LEU A 1 219 ? 0.037 -6.367 10.545 1.00 29.85 219 LEU A C 1
ATOM 1820 O O . LEU A 1 219 ? 0.747 -7.318 10.235 1.00 29.59 219 LEU A O 1
ATOM 1825 N N . ASP A 1 220 ? -1.092 -6.485 11.247 1.00 36.11 220 ASP A N 1
ATOM 1826 C CA . ASP A 1 220 ? -1.392 -7.713 11.970 1.00 27.48 220 ASP A CA 1
ATOM 1827 C C . ASP A 1 220 ? -1.705 -8.878 11.046 1.00 31.57 220 ASP A C 1
ATOM 1828 O O . ASP A 1 220 ? -1.493 -10.028 11.416 1.00 31.18 220 ASP A O 1
ATOM 1833 N N . GLU A 1 221 ? -2.181 -8.606 9.840 1.00 28.31 221 GLU A N 1
ATOM 1834 C CA . GLU A 1 221 ? -2.426 -9.715 8.932 1.00 27.33 221 GLU A CA 1
ATOM 1835 C C . GLU A 1 221 ? -1.087 -10.288 8.467 1.00 27.94 221 GLU A C 1
ATOM 1836 O O . GLU A 1 221 ? -0.925 -11.507 8.330 1.00 32.28 221 GLU A O 1
ATOM 1842 N N . VAL A 1 222 ? -0.117 -9.413 8.255 1.00 28.09 222 VAL A N 1
ATOM 1843 C CA . VAL A 1 222 ? 1.176 -9.851 7.738 1.00 31.88 222 VAL A CA 1
ATOM 1844 C C . VAL A 1 222 ? 1.910 -10.695 8.772 1.00 29.28 222 VAL A C 1
ATOM 1845 O O . VAL A 1 222 ? 2.490 -11.726 8.440 1.00 26.38 222 VAL A O 1
ATOM 1849 N N . PHE A 1 223 ? 1.863 -10.264 10.030 1.00 28.46 223 PHE A N 1
ATOM 1850 C CA . PHE A 1 223 ? 2.490 -11.029 11.100 1.00 31.03 223 PHE A CA 1
ATOM 1851 C C . PHE A 1 223 ? 1.888 -12.420 11.247 1.00 31.76 223 PHE A C 1
ATOM 1852 O O . PHE A 1 223 ? 2.633 -13.386 11.445 1.00 35.06 223 PHE A O 1
ATOM 1860 N N . ARG A 1 224 ? 0.556 -12.522 11.176 1.00 30.41 224 ARG A N 1
ATOM 1861 C CA . ARG A 1 224 ? -0.136 -13.814 11.337 1.00 33.03 224 ARG A CA 1
ATOM 1862 C C . ARG A 1 224 ? 0.260 -14.768 10.226 1.00 26.57 224 ARG A C 1
ATOM 1863 O O . ARG A 1 224 ? 0.611 -15.913 10.469 1.00 27.57 224 ARG A O 1
ATOM 1871 N N . GLU A 1 225 ? 0.192 -14.293 8.994 1.00 29.68 225 GLU A N 1
ATOM 1872 C CA . GLU A 1 225 ? 0.549 -15.145 7.873 1.00 29.26 225 GLU A CA 1
ATOM 1873 C C . GLU A 1 225 ? 2.029 -15.522 7.901 1.00 32.62 225 GLU A C 1
ATOM 1874 O O . GLU A 1 225 ? 2.375 -16.676 7.627 1.00 33.12 225 GLU A O 1
ATOM 1880 N N . SER A 1 226 ? 2.906 -14.573 8.236 1.00 26.38 226 SER A N 1
ATOM 1881 C CA . SER A 1 226 ? 4.331 -14.855 8.111 1.00 28.92 226 SER A CA 1
ATOM 1882 C C . SER A 1 226 ? 4.809 -15.759 9.245 1.00 32.00 226 SER A C 1
ATOM 1883 O O . SER A 1 226 ? 5.876 -16.363 9.141 1.00 29.98 226 SER A O 1
ATOM 1886 N N . HIS A 1 227 ? 4.007 -15.879 10.305 1.00 29.99 227 HIS A N 1
ATOM 1887 C CA . HIS A 1 227 ? 4.379 -16.718 11.437 1.00 29.72 227 HIS A CA 1
ATOM 1888 C C . HIS A 1 227 ? 3.471 -17.922 11.595 1.00 33.93 227 HIS A C 1
ATOM 1889 O O . HIS A 1 227 ? 3.345 -18.470 12.694 1.00 31.96 227 HIS A O 1
ATOM 1896 N N . GLU A 1 228 ? 2.834 -18.335 10.510 1.00 30.93 228 GLU A N 1
ATOM 1897 C CA . GLU A 1 228 ? 1.921 -19.468 10.593 1.00 33.35 228 GLU A CA 1
ATOM 1898 C C . GLU A 1 228 ? 2.657 -20.764 10.902 1.00 34.69 228 GLU A C 1
ATOM 1899 O O . GLU A 1 228 ? 2.287 -21.490 11.823 1.00 37.26 228 GLU A O 1
ATOM 1905 N N . ILE A 1 229 ? 3.696 -21.065 10.133 1.00 34.82 229 ILE A N 1
ATOM 1906 C CA . ILE A 1 229 ? 4.458 -22.280 10.387 1.00 33.04 229 ILE A CA 1
ATOM 1907 C C . ILE A 1 229 ? 5.271 -22.123 11.659 1.00 31.04 229 ILE A C 1
ATOM 1908 O O . ILE A 1 229 ? 5.344 -23.042 12.468 1.00 30.22 229 ILE A O 1
ATOM 1913 N N . ILE A 1 230 ? 5.859 -20.943 11.834 1.00 32.50 230 ILE A N 1
ATOM 1914 C CA . ILE A 1 230 ? 6.705 -20.657 12.990 1.00 31.63 230 ILE A CA 1
ATOM 1915 C C . ILE A 1 230 ? 5.970 -20.974 14.289 1.00 34.23 230 ILE A C 1
ATOM 1916 O O . ILE A 1 230 ? 6.545 -21.569 15.210 1.00 33.14 230 ILE A O 1
ATOM 1921 N N . ALA A 1 231 ? 4.690 -20.600 14.341 1.00 29.37 231 ALA A N 1
ATOM 1922 C CA . ALA A 1 231 ? 3.862 -20.796 15.535 1.00 28.71 231 ALA A CA 1
ATOM 1923 C C . ALA A 1 231 ? 3.543 -22.275 15.821 1.00 28.85 231 ALA A C 1
ATOM 1924 O O . ALA A 1 231 ? 3.212 -22.631 16.943 1.00 34.69 231 ALA A O 1
ATOM 1926 N N . LYS A 1 232 ? 3.663 -23.132 14.812 1.00 30.98 232 LYS A N 1
ATOM 1927 C CA . LYS A 1 232 ? 3.414 -24.561 14.982 1.00 32.48 232 LYS A CA 1
ATOM 1928 C C . LYS A 1 232 ? 4.672 -25.333 15.344 1.00 32.66 232 LYS A C 1
ATOM 1929 O O . LYS A 1 232 ? 4.593 -26.512 15.676 1.00 33.88 232 LYS A O 1
ATOM 1935 N N . LEU A 1 233 ? 5.832 -24.687 15.259 1.00 33.82 233 LEU A N 1
ATOM 1936 C CA . LEU A 1 233 ? 7.098 -25.403 15.436 1.00 32.83 233 LEU A CA 1
ATOM 1937 C C . LEU A 1 233 ? 7.306 -25.897 16.867 1.00 31.25 233 LEU A C 1
ATOM 1938 O O . LEU A 1 233 ? 7.242 -25.120 17.817 1.00 32.69 233 LEU A O 1
ATOM 1943 N N . PRO A 1 234 ? 7.565 -27.202 17.019 1.00 30.94 234 PRO A N 1
ATOM 1944 C CA . PRO A 1 234 ? 7.764 -27.812 18.335 1.00 36.30 234 PRO A CA 1
ATOM 1945 C C . PRO A 1 234 ? 9.188 -27.529 18.830 1.00 31.80 234 PRO A C 1
ATOM 1946 O O . PRO A 1 234 ? 10.020 -28.426 18.947 1.00 33.09 234 PRO A O 1
ATOM 1950 N N . VAL A 1 235 ? 9.464 -26.261 19.098 1.00 28.92 235 VAL A N 1
ATOM 1951 C CA . VAL A 1 235 ? 10.806 -25.832 19.438 1.00 29.64 235 VAL A CA 1
ATOM 1952 C C . VAL A 1 235 ? 10.816 -25.172 20.809 1.00 29.15 235 VAL A C 1
ATOM 1953 O O . VAL A 1 235 ? 9.835 -24.563 21.223 1.00 29.65 235 VAL A O 1
ATOM 1957 N N . ASP A 1 236 ? 11.931 -25.292 21.516 1.00 32.16 236 ASP A N 1
ATOM 1958 C CA . ASP A 1 236 ? 12.025 -24.729 22.856 1.00 29.04 236 ASP A CA 1
ATOM 1959 C C . ASP A 1 236 ? 12.242 -23.221 22.795 1.00 30.66 236 ASP A C 1
ATOM 1960 O O . ASP A 1 236 ? 11.909 -22.505 23.736 1.00 31.01 236 ASP A O 1
ATOM 1965 N N . GLY A 1 237 ? 12.787 -22.736 21.677 1.00 33.05 237 GLY A N 1
ATOM 1966 C CA . GLY A 1 237 ? 13.215 -21.350 21.591 1.00 26.48 237 GLY A CA 1
ATOM 1967 C C . GLY A 1 237 ? 13.411 -20.731 20.216 1.00 27.75 237 GLY A C 1
ATOM 1968 O O . GLY A 1 237 ? 13.533 -21.409 19.197 1.00 24.02 237 GLY A O 1
ATOM 1969 N N . LEU A 1 238 ? 13.448 -19.404 20.205 1.00 26.51 238 LEU A N 1
ATOM 1970 C CA . LEU A 1 238 ? 13.531 -18.633 18.974 1.00 24.46 238 LEU A CA 1
ATOM 1971 C C . LEU A 1 238 ? 14.666 -17.631 19.039 1.00 23.67 238 LEU A C 1
ATOM 1972 O O . LEU A 1 238 ? 15.001 -17.112 20.116 1.00 23.46 238 LEU A O 1
ATOM 1977 N N . ARG A 1 239 ? 15.280 -17.399 17.881 1.00 27.07 239 ARG A N 1
ATOM 1978 C CA . ARG A 1 239 ? 16.273 -16.349 17.712 1.00 22.32 239 ARG A CA 1
ATOM 1979 C C . ARG A 1 239 ? 15.795 -15.422 16.593 1.00 24.52 239 ARG A C 1
ATOM 1980 O O . ARG A 1 239 ? 15.530 -15.871 15.471 1.00 20.54 239 ARG A O 1
ATOM 1988 N N . ILE A 1 240 ? 15.679 -14.134 16.915 1.00 24.24 240 ILE A N 1
ATOM 1989 C CA . ILE A 1 240 ? 15.116 -13.143 15.997 1.00 24.69 240 ILE A CA 1
ATOM 1990 C C . ILE A 1 240 ? 16.169 -12.389 15.199 1.00 25.37 240 ILE A C 1
ATOM 1991 O O . ILE A 1 240 ? 16.866 -11.523 15.745 1.00 22.52 240 ILE A O 1
ATOM 1996 N N . ASP A 1 241 ? 16.247 -12.704 13.911 1.00 20.17 241 ASP A N 1
ATOM 1997 C CA . ASP A 1 241 ? 17.117 -12.016 12.969 1.00 19.42 241 ASP A CA 1
ATOM 1998 C C . ASP A 1 241 ? 16.746 -10.550 12.839 1.00 20.19 241 ASP A C 1
ATOM 1999 O O . ASP A 1 241 ? 15.572 -10.222 12.666 1.00 18.50 241 ASP A O 1
ATOM 2004 N N . HIS A 1 242 ? 17.746 -9.677 12.927 1.00 18.14 242 HIS A N 1
ATOM 2005 C CA . HIS A 1 242 ? 17.583 -8.245 12.639 1.00 20.45 242 HIS A CA 1
ATOM 2006 C C . HIS A 1 242 ? 16.291 -7.598 13.170 1.00 22.90 242 HIS A C 1
ATOM 2007 O O . HIS A 1 242 ? 15.529 -6.972 12.412 1.00 21.52 242 HIS A O 1
ATOM 2014 N N . ILE A 1 243 ? 16.045 -7.724 14.469 1.00 23.44 243 ILE A N 1
ATOM 2015 C CA . ILE A 1 243 ? 14.815 -7.184 15.038 1.00 20.26 243 ILE A CA 1
ATOM 2016 C C . ILE A 1 243 ? 14.770 -5.655 14.940 1.00 20.36 243 ILE A C 1
ATOM 2017 O O . ILE A 1 243 ? 13.694 -5.050 14.932 1.00 20.25 243 ILE A O 1
ATOM 2022 N N . ASP A 1 244 ? 15.945 -5.043 14.840 1.00 21.83 244 ASP A N 1
ATOM 2023 C CA 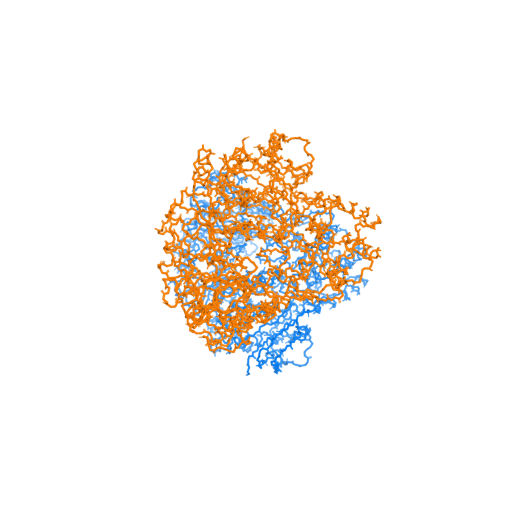. ASP A 1 244 ? 16.076 -3.591 14.713 1.00 20.90 244 ASP A CA 1
ATOM 2024 C C . ASP A 1 244 ? 15.604 -3.081 13.356 1.00 23.07 244 ASP A C 1
ATOM 2025 O O . ASP A 1 244 ? 15.618 -1.878 13.098 1.00 24.13 244 ASP A O 1
ATOM 2030 N N . GLY A 1 245 ? 15.217 -3.991 12.471 1.00 19.30 245 GLY A N 1
ATOM 2031 C CA . GLY A 1 245 ? 14.630 -3.567 11.218 1.00 24.30 245 GLY A CA 1
ATOM 2032 C C . GLY A 1 245 ? 13.150 -3.250 11.369 1.00 22.11 245 GLY A C 1
ATOM 2033 O O . GLY A 1 245 ? 12.571 -2.572 10.536 1.00 22.35 245 GLY A O 1
ATOM 2034 N N . LEU A 1 246 ? 12.546 -3.730 12.447 1.00 21.61 246 LEU A N 1
ATOM 2035 C CA . LEU A 1 246 ? 11.101 -3.627 12.620 1.00 25.13 246 LEU A CA 1
ATOM 2036 C C . LEU A 1 246 ? 10.635 -2.212 12.920 1.00 23.25 246 LEU A C 1
ATOM 2037 O O . LEU A 1 246 ? 11.318 -1.452 13.596 1.00 20.27 246 LEU A O 1
ATOM 2042 N N . TYR A 1 247 ? 9.464 -1.875 12.391 1.00 25.82 247 TYR A N 1
ATOM 2043 C CA . TYR A 1 247 ? 8.788 -0.614 12.684 1.00 23.79 247 TYR A CA 1
ATOM 2044 C C . TYR A 1 247 ? 8.461 -0.513 14.180 1.00 25.67 247 TYR A C 1
ATOM 2045 O O . TYR A 1 247 ? 8.559 0.556 14.804 1.00 23.28 247 TYR A O 1
ATOM 2054 N N . ASN A 1 248 ? 8.103 -1.644 14.768 1.00 27.46 248 ASN A N 1
ATOM 2055 C CA . ASN A 1 248 ? 7.798 -1.666 16.182 1.00 23.84 248 ASN A CA 1
ATOM 2056 C C . ASN A 1 248 ? 8.168 -3.010 16.781 1.00 26.30 248 ASN A C 1
ATOM 2057 O O . ASN A 1 248 ? 7.325 -3.902 16.905 1.00 27.19 248 ASN A O 1
ATOM 2062 N N . PRO A 1 249 ? 9.449 -3.162 17.141 1.00 27.99 249 PRO A N 1
ATOM 2063 C CA . PRO A 1 249 ? 9.945 -4.426 17.695 1.00 27.77 249 PRO A CA 1
ATOM 2064 C C . PRO A 1 249 ? 9.209 -4.842 18.955 1.00 24.62 249 PRO A C 1
ATOM 2065 O O . PRO A 1 249 ? 8.940 -6.029 19.128 1.00 28.31 249 PRO A O 1
ATOM 2069 N N . LYS A 1 250 ? 8.883 -3.880 19.808 1.00 25.11 250 LYS A N 1
ATOM 2070 C CA . LYS A 1 250 ? 8.246 -4.176 21.093 1.00 28.80 250 LYS A CA 1
ATOM 2071 C C . LYS A 1 250 ? 6.896 -4.807 20.839 1.00 28.61 250 LYS A C 1
ATOM 2072 O O . LYS A 1 250 ? 6.567 -5.867 21.387 1.00 28.56 250 LYS A O 1
ATOM 2078 N N . GLU A 1 251 ? 6.139 -4.164 19.962 1.00 28.89 251 GLU A N 1
ATOM 2079 C CA . GLU A 1 251 ? 4.837 -4.664 19.576 1.00 32.68 251 GLU A CA 1
ATOM 2080 C C . GLU A 1 251 ? 4.997 -6.027 18.935 1.00 29.08 251 GLU A C 1
ATOM 2081 O O . GLU A 1 251 ? 4.187 -6.919 19.153 1.00 34.01 251 GLU A O 1
ATOM 2087 N N . TYR A 1 252 ? 6.059 -6.211 18.165 1.00 27.38 252 TYR A N 1
ATOM 2088 C CA . TYR A 1 252 ? 6.256 -7.508 17.532 1.00 29.37 252 TYR A CA 1
ATOM 2089 C C . TYR A 1 252 ? 6.554 -8.576 18.580 1.00 25.46 252 TYR A C 1
ATOM 2090 O O . TYR A 1 252 ? 6.058 -9.688 18.498 1.00 28.53 252 TYR A O 1
ATOM 2099 N N . LEU A 1 253 ? 7.372 -8.247 19.565 1.00 26.74 253 LEU A N 1
ATOM 2100 C CA . LEU A 1 253 ? 7.708 -9.234 20.588 1.00 25.41 253 LEU A CA 1
ATOM 2101 C C . LEU A 1 253 ? 6.475 -9.594 21.414 1.00 26.71 253 LEU A C 1
ATOM 2102 O O . LEU A 1 253 ? 6.293 -10.751 21.781 1.00 27.78 253 LEU A O 1
ATOM 2107 N N . ASP A 1 254 ? 5.605 -8.617 21.665 1.00 31.08 254 ASP A N 1
ATOM 2108 C CA . ASP A 1 254 ? 4.371 -8.879 22.415 1.00 28.78 254 ASP A CA 1
ATOM 2109 C C . ASP A 1 254 ? 3.451 -9.830 21.683 1.00 25.63 254 ASP A C 1
ATOM 2110 O O . ASP A 1 254 ? 2.788 -10.653 22.300 1.00 34.69 254 ASP A O 1
ATOM 2115 N N . LYS A 1 255 ? 3.427 -9.731 20.361 1.00 34.86 255 LYS A N 1
ATOM 2116 C CA . LYS A 1 255 ? 2.606 -10.619 19.550 1.00 27.94 255 LYS A CA 1
ATOM 2117 C C . LYS A 1 255 ? 3.245 -11.989 19.427 1.00 30.81 255 LYS A C 1
ATOM 2118 O O . LYS A 1 255 ? 2.548 -12.999 19.437 1.00 36.27 255 LYS A O 1
ATOM 2124 N N . LEU A 1 256 ? 4.570 -12.029 19.322 1.00 25.50 256 LEU A N 1
ATOM 2125 C CA . LEU A 1 256 ? 5.276 -13.295 19.304 1.00 27.61 256 LEU A CA 1
ATOM 2126 C C . LEU A 1 256 ? 5.068 -14.030 20.636 1.00 29.72 256 LEU A C 1
ATOM 2127 O O . LEU A 1 256 ? 4.747 -15.216 20.646 1.00 32.65 256 LEU A O 1
ATOM 2132 N N . ARG A 1 257 ? 5.229 -13.326 21.753 1.00 27.02 257 ARG A N 1
ATOM 2133 C CA . ARG A 1 257 ? 4.998 -13.936 23.077 1.00 35.47 257 ARG A CA 1
ATOM 2134 C C . ARG A 1 257 ? 3.571 -14.472 23.210 1.00 31.87 257 ARG A C 1
ATOM 2135 O O . ARG A 1 257 ? 3.368 -15.608 23.606 1.00 32.89 257 ARG A O 1
ATOM 2143 N N . GLN A 1 258 ? 2.595 -13.652 22.847 1.00 30.68 258 GLN A N 1
ATOM 2144 C CA . GLN A 1 258 ? 1.202 -14.079 22.744 1.00 35.20 258 GLN A CA 1
ATOM 2145 C C . GLN A 1 258 ? 1.027 -15.340 21.923 1.00 40.94 258 GLN A C 1
ATOM 2146 O O . GLN A 1 258 ? 0.213 -16.211 22.258 1.00 41.48 258 GLN A O 1
ATOM 2152 N N . LEU A 1 259 ? 1.782 -15.416 20.831 1.00 37.75 259 LEU A N 1
ATOM 2153 C CA . LEU A 1 259 ? 1.654 -16.508 19.869 1.00 34.68 259 LEU A CA 1
ATOM 2154 C C . LEU A 1 259 ? 2.239 -17.815 20.406 1.00 32.98 259 LEU A C 1
ATOM 2155 O O . LEU A 1 259 ? 1.554 -18.828 20.423 1.00 33.79 259 LEU A O 1
ATOM 2160 N N . VAL A 1 260 ? 3.492 -17.785 20.863 1.00 34.12 260 VAL A N 1
ATOM 2161 C CA . VAL A 1 260 ? 4.209 -19.012 21.248 1.00 29.17 260 VAL A CA 1
ATOM 2162 C C . VAL A 1 260 ? 4.345 -19.190 22.758 1.00 35.32 260 VAL A C 1
ATOM 2163 O O . VAL A 1 260 ? 4.947 -20.160 23.217 1.00 41.04 260 VAL A O 1
ATOM 2167 N N . GLY A 1 261 ? 3.814 -18.261 23.542 1.00 33.28 261 GLY A N 1
ATOM 2168 C CA . GLY A 1 261 ? 3.817 -18.452 24.980 1.00 29.33 261 GLY A CA 1
ATOM 2169 C C . GLY A 1 261 ? 5.072 -17.920 25.628 1.00 37.63 261 GLY A C 1
ATOM 2170 O O . GLY A 1 261 ? 6.109 -17.806 24.977 1.00 37.59 261 GLY A O 1
ATOM 2171 N N . ASN A 1 262 ? 4.978 -17.610 26.919 1.00 37.88 262 ASN A N 1
ATOM 2172 C CA . ASN A 1 262 ? 6.064 -16.961 27.645 1.00 36.79 262 ASN A CA 1
ATOM 2173 C C . ASN A 1 262 ? 7.156 -17.903 28.150 1.00 36.26 262 ASN A C 1
ATOM 2174 O O . ASN A 1 262 ? 8.097 -17.459 28.826 1.00 37.36 262 ASN A O 1
ATOM 2179 N N . ASP A 1 263 ? 7.026 -19.193 27.843 1.00 31.10 263 ASP A N 1
ATOM 2180 C CA . ASP A 1 263 ? 7.966 -20.189 28.356 1.00 38.46 263 ASP A CA 1
ATOM 2181 C C . ASP A 1 263 ? 9.168 -20.376 27.434 1.00 35.25 263 ASP A C 1
ATOM 2182 O O . ASP A 1 263 ? 10.262 -20.700 27.895 1.00 29.53 263 ASP A O 1
ATOM 2187 N N . LYS A 1 264 ? 8.953 -20.166 26.139 1.00 30.85 264 LYS A N 1
ATOM 2188 C CA . LYS A 1 264 ? 10.010 -20.330 25.151 1.00 31.50 264 LYS A CA 1
ATOM 2189 C C . LYS A 1 264 ? 11.129 -19.343 25.430 1.00 28.68 264 LYS A C 1
ATOM 2190 O O . LYS A 1 264 ? 10.893 -18.230 25.910 1.00 29.10 264 LYS A O 1
ATOM 2196 N N . ILE A 1 265 ? 12.352 -19.787 25.170 1.00 27.82 265 ILE A N 1
ATOM 2197 C CA . ILE A 1 265 ? 13.533 -18.933 25.225 1.00 25.41 265 ILE A CA 1
ATOM 2198 C C . ILE A 1 265 ? 13.576 -18.094 23.955 1.00 26.03 265 ILE A C 1
ATOM 2199 O O . ILE A 1 265 ? 13.466 -18.639 22.866 1.00 29.01 265 ILE A O 1
ATOM 2204 N N . ILE A 1 266 ? 13.692 -16.778 24.072 1.00 24.47 266 ILE A N 1
ATOM 2205 C CA . ILE A 1 266 ? 13.844 -15.956 22.872 1.00 26.63 266 ILE A CA 1
ATOM 2206 C C . ILE A 1 266 ? 15.087 -15.069 22.960 1.00 25.86 266 ILE A C 1
ATOM 2207 O O . ILE A 1 266 ? 15.242 -14.278 23.893 1.00 27.70 266 ILE A O 1
ATOM 2212 N N . TYR A 1 267 ? 15.976 -15.224 21.985 1.00 23.35 267 TYR A N 1
ATOM 2213 C CA . TYR A 1 267 ? 17.125 -14.346 21.853 1.00 23.50 267 TYR A CA 1
ATOM 2214 C C . TYR A 1 267 ? 16.919 -13.436 20.662 1.00 26.03 267 TYR A C 1
ATOM 2215 O O . TYR A 1 267 ? 16.324 -13.851 19.662 1.00 22.53 267 TYR A O 1
ATOM 2224 N N . VAL A 1 268 ? 17.392 -12.198 20.759 1.00 20.58 268 VAL A N 1
ATOM 2225 C CA . VAL A 1 268 ? 17.321 -11.304 19.613 1.00 20.68 268 VAL A CA 1
ATOM 2226 C C . VAL A 1 268 ? 18.710 -11.040 19.039 1.00 24.96 268 VAL A C 1
ATOM 2227 O O . VAL A 1 268 ? 19.675 -10.877 19.779 1.00 23.95 268 VAL A O 1
ATOM 2231 N N . GLU A 1 269 ? 18.827 -11.012 17.719 1.00 23.23 269 GLU A N 1
ATOM 2232 C CA . GLU A 1 269 ? 20.055 -10.516 17.131 1.00 22.34 269 GLU A CA 1
ATOM 2233 C C . GLU A 1 269 ? 20.001 -9.010 17.184 1.00 23.60 269 GLU A C 1
ATOM 2234 O O . GLU A 1 269 ? 19.228 -8.402 16.453 1.00 28.10 269 GLU A O 1
ATOM 2240 N N . LYS A 1 270 ? 20.796 -8.394 18.048 1.00 23.08 270 LYS A N 1
ATOM 2241 C CA . LYS A 1 270 ? 20.736 -6.943 18.182 1.00 23.75 270 LYS A CA 1
ATOM 2242 C C . LYS A 1 270 ? 22.030 -6.398 18.774 1.00 20.76 270 LYS A C 1
ATOM 2243 O O . LYS A 1 270 ? 22.412 -6.788 19.862 1.00 24.78 270 LYS A O 1
ATOM 2249 N N . ILE A 1 271 ? 22.679 -5.464 18.088 1.00 20.69 271 ILE A N 1
ATOM 2250 C CA . ILE A 1 271 ? 23.962 -4.957 18.563 1.00 18.72 271 ILE A CA 1
ATOM 2251 C C . ILE A 1 271 ? 23.818 -3.837 19.585 1.00 21.96 271 ILE A C 1
ATOM 2252 O O . ILE A 1 271 ? 23.177 -2.824 19.333 1.00 26.87 271 ILE A O 1
ATOM 2257 N N . LEU A 1 272 ? 24.429 -4.034 20.741 1.00 23.52 272 LEU A N 1
ATOM 2258 C CA . LEU A 1 272 ? 24.384 -3.071 21.837 1.00 26.93 272 LEU A CA 1
ATOM 2259 C C . LEU A 1 272 ? 25.609 -2.174 21.809 1.00 27.48 272 LEU A C 1
ATOM 2260 O O . LEU A 1 272 ? 26.686 -2.610 21.400 1.00 33.11 272 LEU A O 1
ATOM 2265 N N . SER A 1 273 ? 25.460 -0.925 22.228 1.00 25.70 273 SER A N 1
ATOM 2266 C CA . SER A 1 273 ? 26.603 -0.024 22.247 1.00 26.45 273 SER A CA 1
ATOM 2267 C C . SER A 1 273 ? 27.139 0.211 23.662 1.00 35.54 273 SER A C 1
ATOM 2268 O O . SER A 1 273 ? 26.829 -0.536 24.595 1.00 38.16 273 SER A O 1
ATOM 2271 N N . ILE A 1 274 ? 27.923 1.277 23.790 1.00 37.58 274 ILE A N 1
ATOM 2272 C CA . ILE A 1 274 ? 28.801 1.555 24.930 1.00 46.56 274 ILE A CA 1
ATOM 2273 C C . ILE A 1 274 ? 28.207 1.390 26.354 1.00 49.57 274 ILE A C 1
ATOM 2274 O O . ILE A 1 274 ? 28.929 0.975 27.272 1.00 50.18 274 ILE A O 1
ATOM 2279 N N . ASN A 1 275 ? 26.919 1.683 26.542 1.00 40.42 275 ASN A N 1
ATOM 2280 C CA . ASN A 1 275 ? 26.266 1.453 27.842 1.00 45.99 275 ASN A CA 1
ATOM 2281 C C . ASN A 1 275 ? 24.820 0.966 27.728 1.00 45.65 275 ASN A C 1
ATOM 2282 O O . ASN A 1 275 ? 24.087 0.865 28.717 1.00 44.56 275 ASN A O 1
ATOM 2287 N N . GLU A 1 276 ? 24.422 0.665 26.505 1.00 39.61 276 GLU A N 1
ATOM 2288 C CA . GLU A 1 276 ? 23.061 0.307 26.192 1.00 31.81 276 GLU A CA 1
ATOM 2289 C C . GLU A 1 276 ? 22.687 -1.019 26.810 1.00 30.94 276 GLU A C 1
ATOM 2290 O O . GLU A 1 276 ? 23.536 -1.887 27.000 1.00 31.22 276 GLU A O 1
ATOM 2296 N N . LYS A 1 277 ? 21.412 -1.173 27.135 1.00 34.44 277 LYS A N 1
ATOM 2297 C CA . LYS A 1 277 ? 20.882 -2.492 27.443 1.00 35.80 277 LYS A CA 1
ATOM 2298 C C . LYS A 1 277 ? 19.570 -2.700 26.688 1.00 30.20 277 LYS A C 1
ATOM 2299 O O . LYS A 1 277 ? 18.991 -1.759 26.151 1.00 30.69 277 LYS A O 1
ATOM 2305 N N . LEU A 1 278 ? 19.130 -3.945 26.614 1.00 26.17 278 LEU A N 1
ATOM 2306 C CA . LEU A 1 278 ? 17.839 -4.235 26.038 1.00 28.56 278 LEU A CA 1
ATOM 2307 C C . LEU A 1 278 ? 16.732 -3.580 26.851 1.00 33.04 278 LEU A C 1
ATOM 2308 O O . LEU A 1 278 ? 16.724 -3.624 28.091 1.00 32.07 278 LEU A O 1
ATOM 2313 N N . ARG A 1 279 ? 15.805 -2.974 26.123 1.00 28.70 279 ARG A N 1
ATOM 2314 C CA . ARG A 1 279 ? 14.576 -2.448 26.672 1.00 26.42 279 ARG A CA 1
ATOM 2315 C C . ARG A 1 279 ? 13.896 -3.415 27.641 1.00 31.11 279 ARG A C 1
ATOM 2316 O O . ARG A 1 279 ? 13.682 -4.586 27.324 1.00 33.91 279 ARG A O 1
ATOM 2324 N N . ASP A 1 280 ? 13.587 -2.902 28.833 1.00 35.59 280 ASP A N 1
ATOM 2325 C CA . ASP A 1 280 ? 12.884 -3.640 29.873 1.00 34.13 280 ASP A CA 1
ATOM 2326 C C . ASP A 1 280 ? 11.636 -4.345 29.360 1.00 34.20 280 ASP A C 1
ATOM 2327 O O . ASP A 1 280 ? 11.296 -5.437 29.816 1.00 31.56 280 ASP A O 1
ATOM 2332 N N . ASP A 1 281 ? 10.947 -3.719 28.416 1.00 29.55 281 ASP A N 1
ATOM 2333 C CA . ASP A 1 281 ? 9.660 -4.244 27.997 1.00 27.58 281 ASP A CA 1
ATOM 2334 C C . ASP A 1 281 ? 9.762 -5.187 26.798 1.00 32.64 281 ASP A C 1
ATOM 2335 O O . ASP A 1 281 ? 8.754 -5.515 26.182 1.00 27.63 281 ASP A O 1
ATOM 2340 N N . TRP A 1 282 ? 10.975 -5.612 26.457 1.00 30.91 282 TRP A N 1
ATOM 2341 C CA . TRP A 1 282 ? 11.117 -6.664 25.458 1.00 30.03 282 TRP A CA 1
ATOM 2342 C C . TRP A 1 282 ? 11.048 -7.989 26.200 1.00 30.31 282 TRP A C 1
ATOM 2343 O O . TRP A 1 282 ? 11.958 -8.352 26.940 1.00 34.32 282 TRP A O 1
ATOM 2354 N N . LYS A 1 283 ? 9.949 -8.704 26.020 1.00 30.23 283 LYS A N 1
ATOM 2355 C CA . LYS A 1 283 ? 9.752 -9.967 26.717 1.00 35.31 283 LYS A CA 1
ATOM 2356 C C . LYS A 1 283 ? 10.666 -11.006 26.073 1.00 33.26 283 LYS A C 1
ATOM 2357 O O . LYS A 1 283 ? 10.223 -11.908 25.367 1.00 32.24 283 LYS A O 1
ATOM 2363 N N . VAL A 1 284 ? 11.954 -10.857 26.353 1.00 28.66 284 VAL A N 1
ATOM 2364 C CA . VAL A 1 284 ? 13.009 -11.495 25.594 1.00 28.57 284 VAL A CA 1
ATOM 2365 C C . VAL A 1 284 ? 14.124 -11.853 26.577 1.00 29.24 284 VAL A C 1
ATOM 2366 O O . VAL A 1 284 ? 14.306 -11.174 27.589 1.00 29.19 284 VAL A O 1
ATOM 2370 N N . ASP A 1 285 ? 14.865 -12.918 26.303 1.00 25.82 285 ASP A N 1
ATOM 2371 C CA . ASP A 1 285 ? 15.802 -13.400 27.301 1.00 28.29 285 ASP A CA 1
ATOM 2372 C C . ASP A 1 285 ? 17.227 -12.995 27.005 1.00 30.86 285 ASP A C 1
ATOM 2373 O O . ASP A 1 285 ? 18.132 -13.360 27.740 1.00 29.28 285 ASP A O 1
ATOM 2378 N N . GLY A 1 286 ? 17.419 -12.204 25.953 1.00 29.02 286 GLY A N 1
ATOM 2379 C CA . GLY A 1 286 ? 18.728 -11.653 25.653 1.00 27.71 286 GLY A CA 1
ATOM 2380 C C . GLY A 1 286 ? 19.064 -11.563 24.170 1.00 24.87 286 GLY A C 1
ATOM 2381 O O . GLY A 1 286 ? 18.200 -11.745 23.311 1.00 27.37 286 GLY A O 1
ATOM 2382 N N . THR A 1 287 ? 20.328 -11.265 23.881 1.00 26.46 287 THR A N 1
ATOM 2383 C CA . THR A 1 287 ? 20.850 -11.276 22.512 1.00 28.60 287 THR A CA 1
ATOM 2384 C C . THR A 1 287 ? 21.716 -12.521 22.251 1.00 25.36 287 THR A C 1
ATOM 2385 O O . THR A 1 287 ? 21.926 -13.338 23.152 1.00 22.50 287 THR A O 1
ATOM 2389 N N . THR A 1 288 ? 22.202 -12.665 21.021 1.00 22.49 288 THR A N 1
ATOM 2390 C CA . THR A 1 288 ? 23.056 -13.794 20.653 1.00 21.71 288 THR A CA 1
ATOM 2391 C C . THR A 1 288 ? 24.497 -13.635 21.154 1.00 22.23 288 THR A C 1
ATOM 2392 O O . THR A 1 288 ? 25.347 -14.478 20.869 1.00 20.52 288 THR A O 1
ATOM 2396 N N . GLY A 1 289 ? 24.773 -12.540 21.860 1.00 21.07 289 GLY A N 1
ATOM 2397 C CA . GLY A 1 289 ? 25.989 -12.407 22.652 1.00 21.56 289 GLY A CA 1
ATOM 2398 C C . GLY A 1 289 ? 27.188 -11.605 22.158 1.00 20.97 289 GLY A C 1
ATOM 2399 O O . GLY A 1 289 ? 28.314 -11.874 22.589 1.00 22.06 289 GLY A O 1
ATOM 2400 N N . TYR A 1 290 ? 26.979 -10.610 21.298 1.00 20.68 290 TYR A N 1
ATOM 2401 C CA . TYR A 1 290 ? 28.113 -9.804 20.806 1.00 19.54 290 TYR A CA 1
ATOM 2402 C C . TYR A 1 290 ? 28.669 -8.928 21.905 1.00 18.78 290 TYR A C 1
ATOM 2403 O O . TYR A 1 290 ? 29.833 -8.560 21.888 1.00 23.24 290 TYR A O 1
ATOM 2412 N N . ASP A 1 291 ? 27.829 -8.588 22.869 1.00 19.90 291 ASP A N 1
ATOM 2413 C CA . ASP A 1 291 ? 28.296 -7.819 24.007 1.00 22.45 291 ASP A CA 1
ATOM 2414 C C . ASP A 1 291 ? 29.365 -8.605 24.775 1.00 25.19 291 ASP A C 1
ATOM 2415 O O . ASP A 1 291 ? 30.450 -8.085 25.039 1.00 22.17 291 ASP A O 1
ATOM 2420 N N . PHE A 1 292 ? 29.060 -9.864 25.089 1.00 23.00 292 PHE A N 1
ATOM 2421 C CA . PHE A 1 292 ? 29.989 -10.734 25.783 1.00 23.65 292 PHE A CA 1
ATOM 2422 C C . PHE A 1 292 ? 31.262 -10.908 24.978 1.00 20.60 292 PHE A C 1
ATOM 2423 O O . PHE A 1 292 ? 32.359 -10.766 25.506 1.00 24.58 292 PHE A O 1
ATOM 2431 N N . LEU A 1 293 ? 31.103 -11.231 23.703 1.00 24.21 293 LEU A N 1
ATOM 2432 C CA . LEU A 1 293 ? 32.236 -11.461 22.797 1.00 24.42 293 LEU A CA 1
ATOM 2433 C C . LEU A 1 293 ? 33.260 -10.347 22.899 1.00 24.15 293 LEU A C 1
ATOM 2434 O O . LEU A 1 293 ? 34.455 -10.588 23.087 1.00 23.05 293 LEU A O 1
ATOM 2439 N N . ASN A 1 294 ? 32.793 -9.116 22.760 1.00 22.88 294 ASN A N 1
ATOM 2440 C CA . ASN A 1 294 ? 33.716 -8.001 22.766 1.00 21.62 294 ASN A CA 1
ATOM 2441 C C . ASN A 1 294 ? 34.293 -7.675 24.135 1.00 24.54 294 ASN A C 1
ATOM 2442 O O . ASN A 1 294 ? 35.413 -7.174 24.213 1.00 26.68 294 ASN A O 1
ATOM 2447 N N . TYR A 1 295 ? 33.553 -7.955 25.209 1.00 18.95 295 TYR A N 1
ATOM 2448 C CA . TYR A 1 295 ? 34.133 -7.805 26.544 1.00 27.50 295 TYR A CA 1
ATOM 2449 C C . TYR A 1 295 ? 35.315 -8.773 26.740 1.00 28.83 295 TYR A C 1
ATOM 2450 O O . TYR A 1 295 ? 36.376 -8.384 27.240 1.00 22.88 295 TYR A O 1
ATOM 2459 N N . VAL A 1 296 ? 35.160 -10.024 26.313 1.00 26.55 296 VAL A N 1
ATOM 2460 C CA . VAL A 1 296 ? 36.281 -10.946 26.412 1.00 25.07 296 VAL A CA 1
ATOM 2461 C C . VAL A 1 296 ? 37.374 -10.532 25.438 1.00 25.38 296 VAL A C 1
ATOM 2462 O O . VAL A 1 296 ? 38.560 -10.589 25.756 1.00 27.54 296 VAL A O 1
ATOM 2466 N N . ASN A 1 297 ? 36.962 -10.103 24.252 1.00 21.06 297 ASN A N 1
ATOM 2467 C CA . ASN A 1 297 ? 37.902 -9.780 23.200 1.00 24.03 297 ASN A CA 1
ATOM 2468 C C . ASN A 1 297 ? 38.864 -8.674 23.602 1.00 26.35 297 ASN A C 1
ATOM 2469 O O . ASN A 1 297 ? 40.073 -8.742 23.330 1.00 23.55 297 ASN A O 1
ATOM 2474 N N . MET A 1 298 ? 38.313 -7.660 24.259 1.00 24.72 298 MET A N 1
ATOM 2475 C CA . MET A 1 298 ? 39.109 -6.550 24.740 1.00 24.74 298 MET A CA 1
ATOM 2476 C C . MET A 1 298 ? 39.980 -6.994 25.902 1.00 23.02 298 MET A C 1
ATOM 2477 O O . MET A 1 298 ? 41.106 -6.542 26.030 1.00 24.88 298 MET A O 1
ATOM 2482 N N . LEU A 1 299 ? 39.465 -7.894 26.733 1.00 23.46 299 LEU A N 1
ATOM 2483 C CA . LEU A 1 299 ? 40.229 -8.387 27.872 1.00 24.49 299 LEU A CA 1
ATOM 2484 C C . LEU A 1 299 ? 41.499 -9.114 27.415 1.00 26.28 299 LEU A C 1
ATOM 2485 O O . LEU A 1 299 ? 42.525 -9.020 28.068 1.00 22.51 299 LEU A O 1
ATOM 2490 N N . LEU A 1 300 ? 41.419 -9.827 26.285 1.00 27.50 300 LEU A N 1
ATOM 2491 C CA . LEU A 1 300 ? 42.574 -10.550 25.737 1.00 26.88 300 LEU A CA 1
ATOM 2492 C C . LEU A 1 300 ? 43.663 -9.617 25.228 1.00 25.80 300 LEU A C 1
ATOM 2493 O O . LEU A 1 300 ? 44.789 -10.048 24.980 1.00 25.28 300 LEU A O 1
ATOM 2498 N N . VAL A 1 301 ? 43.332 -8.347 25.031 1.00 23.15 301 VAL A N 1
ATOM 2499 C CA . VAL A 1 301 ? 44.323 -7.434 24.490 1.00 24.19 301 VAL A CA 1
ATOM 2500 C C . VAL A 1 301 ? 45.117 -6.826 25.632 1.00 22.22 301 VAL A C 1
ATOM 2501 O O . VAL A 1 301 ? 44.529 -6.396 26.615 1.00 27.46 301 VAL A O 1
ATOM 2505 N N . ASP A 1 302 ? 46.446 -6.824 25.507 1.00 22.87 302 ASP A N 1
ATOM 2506 C CA . ASP A 1 302 ? 47.356 -6.252 26.510 1.00 18.81 302 ASP A CA 1
ATOM 2507 C C . ASP A 1 302 ? 47.476 -4.740 26.376 1.00 24.80 302 ASP A C 1
ATOM 2508 O O . ASP A 1 302 ? 47.960 -4.217 25.353 1.00 22.79 302 ASP A O 1
ATOM 2513 N N . GLY A 1 303 ? 47.051 -4.038 27.425 1.00 24.05 303 GLY A N 1
ATOM 2514 C CA . GLY A 1 303 ? 47.097 -2.585 27.423 1.00 25.18 303 GLY A CA 1
ATOM 2515 C C . GLY A 1 303 ? 48.478 -1.955 27.249 1.00 27.03 303 GLY A C 1
ATOM 2516 O O . GLY A 1 303 ? 48.592 -0.876 26.683 1.00 27.58 303 GLY A O 1
ATOM 2517 N N . SER A 1 304 ? 49.530 -2.619 27.729 1.00 29.44 304 SER A N 1
ATOM 2518 C CA . SER A 1 304 ? 50.868 -2.020 27.715 1.00 26.64 304 SER A CA 1
ATOM 2519 C C . SER A 1 304 ? 51.462 -1.923 26.329 1.00 29.90 304 SER A C 1
ATOM 2520 O O . SER A 1 304 ? 52.544 -1.348 26.163 1.00 38.04 304 SER A O 1
ATOM 2523 N N . GLY A 1 305 ? 50.767 -2.471 25.331 1.00 30.12 305 GLY A N 1
ATOM 2524 C CA . GLY A 1 305 ? 51.244 -2.423 23.955 1.00 28.82 305 GLY A CA 1
ATOM 2525 C C . GLY A 1 305 ? 50.507 -1.385 23.127 1.00 31.37 305 GLY A C 1
ATOM 2526 O O . GLY A 1 305 ? 50.754 -1.208 21.923 1.00 28.84 305 GLY A O 1
ATOM 2527 N N . GLU A 1 306 ? 49.590 -0.688 23.784 1.00 32.40 306 GLU A N 1
ATOM 2528 C CA . GLU A 1 306 ? 48.748 0.263 23.090 1.00 31.68 306 GLU A CA 1
ATOM 2529 C C . GLU A 1 306 ? 49.525 1.403 22.424 1.00 28.99 306 GLU A C 1
ATOM 2530 O O . GLU A 1 306 ? 49.344 1.673 21.241 1.00 31.77 306 GLU A O 1
ATOM 2536 N N . GLU A 1 307 ? 50.378 2.070 23.184 1.00 29.06 307 GLU A N 1
ATOM 2537 C CA . GLU A 1 307 ? 51.139 3.191 22.650 1.00 31.96 307 GLU A CA 1
ATOM 2538 C C . GLU A 1 307 ? 52.049 2.753 21.505 1.00 30.87 307 GLU A C 1
ATOM 2539 O O . GLU A 1 307 ? 52.068 3.381 20.451 1.00 35.93 307 GLU A O 1
ATOM 2545 N N . GLU A 1 308 ? 52.784 1.665 21.705 1.00 30.49 308 GLU A N 1
ATOM 2546 C CA . GLU A 1 308 ? 53.721 1.195 20.707 1.00 24.75 308 GLU A CA 1
ATOM 2547 C C . GLU A 1 308 ? 53.008 0.732 19.422 1.00 28.51 308 GLU A C 1
ATOM 2548 O O . GLU A 1 308 ? 53.402 1.107 18.315 1.00 27.67 308 GLU A O 1
ATOM 2554 N N . LEU A 1 309 ? 51.961 -0.076 19.556 1.00 29.28 309 LEU A N 1
ATOM 2555 C CA . LEU A 1 309 ? 51.216 -0.503 18.369 1.00 32.14 309 LEU A CA 1
ATOM 2556 C C . LEU A 1 309 ? 50.576 0.697 17.676 1.00 27.52 309 LEU A C 1
ATOM 2557 O O . LEU A 1 309 ? 50.533 0.759 16.452 1.00 27.75 309 LEU A O 1
ATOM 2562 N N . THR A 1 310 ? 50.102 1.665 18.450 1.00 28.93 310 THR A N 1
ATOM 2563 C CA . THR A 1 310 ? 49.554 2.871 17.842 1.00 28.79 310 THR A CA 1
ATOM 2564 C C . THR A 1 310 ? 50.628 3.624 17.023 1.00 30.04 310 THR A C 1
ATOM 2565 O O . THR A 1 310 ? 50.451 3.869 15.831 1.00 30.05 310 THR A O 1
ATOM 2569 N N . LYS A 1 311 ? 51.761 3.946 17.638 1.00 33.21 311 LYS A N 1
ATOM 2570 C CA . LYS A 1 311 ? 52.758 4.752 16.941 1.00 31.61 311 LYS A CA 1
ATOM 2571 C C . LYS A 1 311 ? 53.371 4.020 15.737 1.00 34.44 311 LYS A C 1
ATOM 2572 O O . LYS A 1 311 ? 53.704 4.662 14.729 1.00 34.65 311 LYS A O 1
ATOM 2578 N N . PHE A 1 312 ? 53.511 2.695 15.814 1.00 26.40 312 PHE A N 1
ATOM 2579 C CA . PHE A 1 312 ? 54.087 1.971 14.690 1.00 29.98 312 PHE A CA 1
ATOM 2580 C C . PHE A 1 312 ? 53.145 1.945 13.493 1.00 30.29 312 PHE A C 1
ATOM 2581 O O . PHE A 1 312 ? 53.569 2.122 12.349 1.00 32.01 312 PHE A O 1
ATOM 2589 N N . TYR A 1 313 ? 51.868 1.718 13.772 1.00 26.72 313 TYR A N 1
ATOM 2590 C CA . TYR A 1 313 ? 50.836 1.724 12.752 1.00 26.12 313 TYR A CA 1
ATOM 2591 C C . TYR A 1 313 ? 50.844 3.062 12.005 1.00 29.34 313 TYR A C 1
ATOM 2592 O O . TYR A 1 313 ? 50.945 3.105 10.777 1.00 30.50 313 TYR A O 1
ATOM 2601 N N . GLU A 1 314 ? 50.767 4.151 12.759 1.00 29.80 314 GLU A N 1
ATOM 2602 C CA . GLU A 1 314 ? 50.953 5.484 12.198 1.00 37.68 314 GLU A CA 1
ATOM 2603 C C . GLU A 1 314 ? 52.219 5.601 11.326 1.00 36.66 314 GLU A C 1
ATOM 2604 O O . GLU A 1 314 ? 52.140 5.981 10.149 1.00 33.82 314 GLU A O 1
ATOM 2610 N N . ASN A 1 315 ? 53.379 5.274 11.900 1.00 28.72 315 ASN A N 1
ATOM 2611 C CA . ASN A 1 315 ? 54.621 5.413 11.168 1.00 28.08 315 ASN A CA 1
ATOM 2612 C C . ASN A 1 315 ? 54.617 4.535 9.937 1.00 34.32 315 ASN A C 1
ATOM 2613 O O . ASN A 1 315 ? 55.065 4.962 8.874 1.00 37.65 315 ASN A O 1
ATOM 2618 N N . PHE A 1 316 ? 54.108 3.311 10.072 1.00 29.53 316 PHE A N 1
ATOM 2619 C CA . PHE A 1 316 ? 54.232 2.356 8.982 1.00 31.40 316 PHE A CA 1
ATOM 2620 C C . PHE A 1 316 ? 53.354 2.720 7.773 1.00 31.65 316 PHE A C 1
ATOM 2621 O O . PHE A 1 316 ? 53.730 2.465 6.618 1.00 26.77 316 PHE A O 1
ATOM 2629 N N . ILE A 1 317 ? 52.195 3.322 8.021 1.00 31.89 317 ILE A N 1
ATOM 2630 C CA . ILE A 1 317 ? 51.360 3.741 6.899 1.00 31.82 317 ILE A CA 1
ATOM 2631 C C . ILE A 1 317 ? 51.618 5.205 6.529 1.00 35.39 317 ILE A C 1
ATOM 2632 O O . ILE A 1 317 ? 51.167 5.665 5.483 1.00 34.18 317 ILE A O 1
ATOM 2637 N N . GLY A 1 318 ? 52.355 5.925 7.376 1.00 37.43 318 GLY A N 1
ATOM 2638 C CA . GLY A 1 318 ? 52.806 7.272 7.043 1.00 38.25 318 GLY A CA 1
ATOM 2639 C C . GLY A 1 318 ? 51.702 8.305 7.120 1.00 37.49 318 GLY A C 1
ATOM 2640 O O . GLY A 1 318 ? 51.815 9.432 6.630 1.00 42.17 318 GLY A O 1
ATOM 2641 N N . ARG A 1 319 ? 50.618 7.906 7.760 1.00 39.38 319 ARG A N 1
ATOM 2642 C CA . ARG A 1 319 ? 49.417 8.713 7.841 1.00 37.76 319 ARG A CA 1
ATOM 2643 C C . ARG A 1 319 ? 48.884 8.478 9.235 1.00 42.26 319 ARG A C 1
ATOM 2644 O O . ARG A 1 319 ? 48.904 7.344 9.700 1.00 47.38 319 ARG A O 1
ATOM 2652 N N . LYS A 1 320 ? 48.451 9.519 9.933 1.00 41.04 320 LYS A N 1
ATOM 2653 C CA . LYS A 1 320 ? 47.791 9.277 11.208 1.00 40.62 320 LYS A CA 1
ATOM 2654 C C . LYS A 1 320 ? 46.322 9.039 10.912 1.00 38.22 320 LYS A C 1
ATOM 2655 O O . LYS A 1 320 ? 45.798 9.615 9.968 1.00 45.92 320 LYS A O 1
ATOM 2661 N N . ILE A 1 321 ? 45.659 8.175 11.682 1.00 39.11 321 ILE A N 1
ATOM 2662 C CA . ILE A 1 321 ? 44.231 7.947 11.466 1.00 32.42 321 ILE A CA 1
ATOM 2663 C C . ILE A 1 321 ? 43.462 8.163 12.759 1.00 29.50 321 ILE A C 1
ATOM 2664 O O . ILE A 1 321 ? 43.707 7.488 13.743 1.00 31.84 321 ILE A O 1
ATOM 2669 N N . ASN A 1 322 ? 42.548 9.131 12.752 1.00 31.92 322 ASN A N 1
ATOM 2670 C CA . ASN A 1 322 ? 41.692 9.400 13.907 1.00 32.15 322 ASN A CA 1
ATOM 2671 C C . ASN A 1 322 ? 40.399 8.595 13.830 1.00 32.70 322 ASN A C 1
ATOM 2672 O O . ASN A 1 322 ? 39.644 8.721 12.873 1.00 31.59 322 ASN A O 1
ATOM 2677 N N . ILE A 1 323 ? 40.144 7.782 14.847 1.00 32.57 323 ILE A N 1
ATOM 2678 C CA . ILE A 1 323 ? 39.096 6.776 14.770 1.00 32.24 323 ILE A CA 1
ATOM 2679 C C . ILE A 1 323 ? 37.688 7.402 14.730 1.00 33.17 323 ILE A C 1
ATOM 2680 O O . ILE A 1 323 ? 36.827 6.969 13.959 1.00 29.24 323 ILE A O 1
ATOM 2685 N N . ASP A 1 324 ? 37.461 8.444 15.520 1.00 31.42 324 ASP A N 1
ATOM 2686 C CA . ASP A 1 324 ? 36.136 9.038 15.576 1.00 29.68 324 ASP A CA 1
ATOM 2687 C C . ASP A 1 324 ? 35.726 9.720 14.269 1.00 29.92 324 ASP A C 1
ATOM 2688 O O . ASP A 1 324 ? 34.553 9.701 13.913 1.00 31.73 324 ASP A O 1
ATOM 2693 N N . GLU A 1 325 ? 36.679 10.320 13.561 1.00 31.78 325 GLU A N 1
ATOM 2694 C CA . GLU A 1 325 ? 36.399 10.904 12.254 1.00 34.61 325 GLU A CA 1
ATOM 2695 C C . GLU A 1 325 ? 36.202 9.813 11.210 1.00 31.61 325 GLU A C 1
ATOM 2696 O O . GLU A 1 325 ? 35.331 9.919 10.341 1.00 29.67 325 GLU A O 1
ATOM 2702 N N . LEU A 1 326 ? 37.021 8.771 11.303 1.00 29.36 326 LEU A N 1
ATOM 2703 C CA . LEU A 1 326 ? 36.922 7.641 10.399 1.00 31.47 326 LEU A CA 1
ATOM 2704 C C . LEU A 1 326 ? 35.533 7.005 10.489 1.00 26.46 326 LEU A C 1
ATOM 2705 O O . LEU A 1 326 ? 34.888 6.759 9.473 1.00 29.92 326 LEU A O 1
ATOM 2710 N N . ILE A 1 327 ? 35.062 6.772 11.703 1.00 24.95 327 ILE A N 1
ATOM 2711 C CA . ILE A 1 327 ? 33.728 6.210 11.884 1.00 25.75 327 ILE A CA 1
ATOM 2712 C C . ILE A 1 327 ? 32.689 7.115 11.225 1.00 27.82 327 ILE A C 1
ATOM 2713 O O . ILE A 1 327 ? 31.849 6.663 10.442 1.00 23.88 327 ILE A O 1
ATOM 2718 N N . ILE A 1 328 ? 32.781 8.408 11.529 1.00 29.54 328 ILE A N 1
ATOM 2719 C CA . ILE A 1 328 ? 31.847 9.395 11.014 1.00 23.44 328 ILE A CA 1
ATOM 2720 C C . ILE A 1 328 ? 31.885 9.470 9.491 1.00 24.87 328 ILE A C 1
ATOM 2721 O O . ILE A 1 328 ? 30.840 9.417 8.846 1.00 29.01 328 ILE A O 1
ATOM 2726 N N . GLN A 1 329 ? 33.073 9.558 8.904 1.00 24.83 329 GLN A N 1
ATOM 2727 C CA . GLN A 1 329 ? 33.151 9.667 7.448 1.00 26.38 329 GLN A CA 1
ATOM 2728 C C . GLN A 1 329 ? 32.640 8.392 6.784 1.00 28.39 329 GLN A C 1
ATOM 2729 O O . GLN A 1 329 ? 32.034 8.456 5.720 1.00 26.17 329 GLN A O 1
ATOM 2735 N N . SER A 1 330 ? 32.847 7.240 7.428 1.00 28.56 330 SER A N 1
ATOM 2736 C CA . SER A 1 330 ? 32.439 5.971 6.825 1.00 25.11 330 SER A CA 1
ATOM 2737 C C . SER A 1 330 ? 30.921 5.833 6.793 1.00 24.48 330 SER A C 1
ATOM 2738 O O . SER A 1 330 ? 30.356 5.269 5.851 1.00 21.29 330 SER A O 1
ATOM 2741 N N . LYS A 1 331 ? 30.259 6.355 7.818 1.00 24.17 331 LYS A N 1
ATOM 2742 C CA . LYS A 1 331 ? 28.806 6.330 7.841 1.00 22.52 331 LYS A CA 1
ATOM 2743 C C . LYS A 1 331 ? 28.244 7.261 6.779 1.00 22.03 331 LYS A C 1
ATOM 2744 O O . LYS A 1 331 ? 27.269 6.931 6.110 1.00 22.06 331 LYS A O 1
ATOM 2750 N N . LYS A 1 332 ? 28.861 8.429 6.640 1.00 24.88 332 LYS A N 1
ATOM 2751 C CA . LYS A 1 332 ? 28.475 9.369 5.597 1.00 24.54 332 LYS A CA 1
ATOM 2752 C C . LYS A 1 332 ? 28.771 8.799 4.214 1.00 21.67 332 LYS A C 1
ATOM 2753 O O . LYS A 1 332 ? 28.028 9.030 3.281 1.00 24.21 332 LYS A O 1
ATOM 2759 N N . LEU A 1 333 ? 29.874 8.073 4.083 1.00 25.56 333 LEU A N 1
ATOM 2760 C CA . LEU A 1 333 ? 30.217 7.450 2.815 1.00 24.23 333 LEU A CA 1
ATOM 2761 C C . LEU A 1 333 ? 29.095 6.505 2.356 1.00 25.43 333 LEU A C 1
ATOM 2762 O O . LEU A 1 333 ? 28.640 6.575 1.211 1.00 20.63 333 LEU A O 1
ATOM 2767 N N . VAL A 1 334 ? 28.652 5.651 3.279 1.00 20.43 334 VAL A N 1
ATOM 2768 C CA . VAL A 1 334 ? 27.640 4.645 3.010 1.00 23.63 334 VAL A CA 1
ATOM 2769 C C 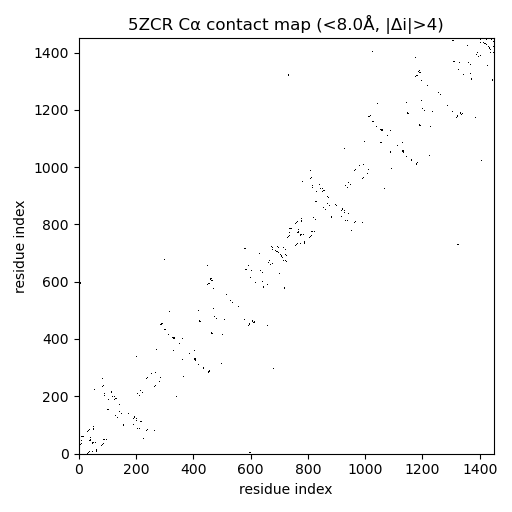. VAL A 1 334 ? 26.236 5.254 2.848 1.00 23.71 334 VAL A C 1
ATOM 2770 O O . VAL A 1 334 ? 25.416 4.767 2.069 1.00 21.65 334 VAL A O 1
ATOM 2774 N N . ALA A 1 335 ? 25.967 6.326 3.581 1.00 24.00 335 ALA A N 1
ATOM 2775 C CA . ALA A 1 335 ? 24.716 7.052 3.416 1.00 23.68 335 ALA A CA 1
ATOM 2776 C C . ALA A 1 335 ? 24.550 7.475 1.959 1.00 23.70 335 ALA A C 1
ATOM 2777 O O . ALA A 1 335 ? 23.504 7.236 1.352 1.00 24.91 335 ALA A O 1
ATOM 2779 N N . ASN A 1 336 ? 25.612 8.061 1.402 1.00 22.00 336 ASN A N 1
ATOM 2780 C CA . ASN A 1 336 ? 25.595 8.664 0.067 1.00 23.67 336 ASN A CA 1
ATOM 2781 C C . ASN A 1 336 ? 25.760 7.644 -1.060 1.00 26.01 336 ASN A C 1
ATOM 2782 O O . ASN A 1 336 ? 25.223 7.813 -2.156 1.00 29.01 336 ASN A O 1
ATOM 2787 N N . GLN A 1 337 ? 26.500 6.580 -0.776 1.00 28.81 337 GLN A N 1
ATOM 2788 C CA . GLN A 1 337 ? 26.818 5.562 -1.767 1.00 24.75 337 GLN A CA 1
ATOM 2789 C C . GLN A 1 337 ? 25.718 4.496 -1.871 1.00 24.30 337 GLN A C 1
ATOM 2790 O O . GLN A 1 337 ? 25.322 4.104 -2.959 1.00 30.20 337 GLN A O 1
ATOM 2796 N N . LEU A 1 338 ? 25.201 4.049 -0.737 1.00 23.49 338 LEU A N 1
ATOM 2797 C CA . LEU A 1 338 ? 24.265 2.933 -0.741 1.00 22.59 338 LEU A CA 1
ATOM 2798 C C . LEU A 1 338 ? 22.813 3.317 -0.436 1.00 25.18 338 LEU A C 1
ATOM 2799 O O . LEU A 1 338 ? 21.888 2.604 -0.839 1.00 22.33 338 LEU A O 1
ATOM 2804 N N . PHE A 1 339 ? 22.606 4.436 0.260 1.00 24.11 339 PHE A N 1
ATOM 2805 C CA . PHE A 1 339 ? 21.262 4.772 0.733 1.00 23.84 339 PHE A CA 1
ATOM 2806 C C . PHE A 1 339 ? 20.762 6.177 0.362 1.00 23.86 339 PHE A C 1
ATOM 2807 O O . PHE A 1 339 ? 19.810 6.664 0.961 1.00 22.74 339 PHE A O 1
ATOM 2815 N N . LYS A 1 340 ? 21.376 6.811 -0.634 1.00 27.38 340 LYS A N 1
ATOM 2816 C CA . LYS A 1 340 ? 21.004 8.177 -1.016 1.00 26.33 340 LYS A CA 1
ATOM 2817 C C . LYS A 1 340 ? 19.527 8.288 -1.345 1.00 28.36 340 LYS A C 1
ATOM 2818 O O . LYS A 1 340 ? 18.876 9.288 -1.022 1.00 29.81 340 LYS A O 1
ATOM 2824 N N . GLY A 1 341 ? 18.997 7.254 -1.976 1.00 26.77 341 GLY A N 1
ATOM 2825 C CA . GLY A 1 341 ? 17.603 7.256 -2.364 1.00 25.94 341 GLY A CA 1
ATOM 2826 C C . GLY A 1 341 ? 16.679 7.224 -1.162 1.00 25.01 341 GLY A C 1
ATOM 2827 O O . GLY A 1 341 ? 15.648 7.911 -1.142 1.00 29.27 341 GLY A O 1
ATOM 2828 N N . ASP A 1 342 ? 17.023 6.414 -0.166 1.00 23.50 342 ASP A N 1
ATOM 2829 C CA . ASP A 1 342 ? 16.172 6.295 1.010 1.00 20.54 342 ASP A CA 1
ATOM 2830 C C . ASP A 1 342 ? 16.238 7.547 1.867 1.00 23.00 342 ASP A C 1
ATOM 2831 O O . ASP A 1 342 ? 15.222 8.004 2.374 1.00 25.35 342 ASP A O 1
ATOM 2836 N N . ILE A 1 343 ? 17.445 8.084 2.036 1.00 23.83 343 ILE A N 1
ATOM 2837 C CA . ILE A 1 343 ? 17.656 9.284 2.832 1.00 22.92 343 ILE A CA 1
ATOM 2838 C C . ILE A 1 343 ? 17.019 10.522 2.164 1.00 24.74 343 ILE A C 1
ATOM 2839 O O . ILE A 1 343 ? 16.481 11.397 2.846 1.00 27.36 343 ILE A O 1
ATOM 2844 N N . GLU A 1 344 ? 17.039 10.573 0.836 1.00 26.37 344 GLU A N 1
ATOM 2845 C CA . GLU A 1 344 ? 16.301 11.611 0.116 1.00 30.63 344 GLU A CA 1
ATOM 2846 C C . GLU A 1 344 ? 14.808 11.599 0.483 1.00 26.10 344 GLU A C 1
ATOM 2847 O O . GLU A 1 344 ? 14.217 12.655 0.728 1.00 30.36 344 GLU A O 1
ATOM 2853 N N . ARG A 1 345 ? 14.214 10.409 0.523 1.00 24.05 345 ARG A N 1
ATOM 2854 C CA . ARG A 1 345 ? 12.803 10.255 0.876 1.00 26.93 345 ARG A CA 1
ATOM 2855 C C . ARG A 1 345 ? 12.547 10.569 2.341 1.00 29.87 345 ARG A C 1
ATOM 2856 O O . ARG A 1 345 ? 11.534 11.180 2.669 1.00 31.23 345 ARG A O 1
ATOM 2864 N N . LEU A 1 346 ? 13.454 10.142 3.220 1.00 27.80 346 LEU A N 1
ATOM 2865 C CA . LEU A 1 346 ? 13.283 10.384 4.658 1.00 30.26 346 LEU A CA 1
ATOM 2866 C C . LEU A 1 346 ? 13.445 11.860 4.973 1.00 28.19 346 LEU A C 1
ATOM 2867 O O . LEU A 1 346 ? 12.919 12.343 5.962 1.00 32.36 346 LEU A O 1
ATOM 2872 N N . SER A 1 347 ? 14.201 12.565 4.134 1.00 31.19 347 SER A N 1
ATOM 2873 C CA . SER A 1 347 ? 14.328 14.014 4.245 1.00 33.98 347 SER A CA 1
ATOM 2874 C C . SER A 1 347 ? 12.994 14.684 3.974 1.00 33.18 347 SER A C 1
ATOM 2875 O O . SER A 1 347 ? 12.607 15.610 4.673 1.00 31.36 347 SER A O 1
ATOM 2878 N N . LYS A 1 348 ? 12.298 14.203 2.944 1.00 35.03 348 LYS A N 1
ATOM 2879 C CA . LYS A 1 348 ? 11.032 14.796 2.530 1.00 34.80 348 LYS A CA 1
ATOM 2880 C C . LYS A 1 348 ? 9.944 14.462 3.543 1.00 33.46 348 LYS A C 1
ATOM 2881 O O . LYS A 1 348 ? 9.131 15.312 3.906 1.00 40.43 348 LYS A O 1
ATOM 2887 N N . LEU A 1 349 ? 9.950 13.223 4.009 1.00 33.02 349 LEU A N 1
ATOM 2888 C CA . LEU A 1 349 ? 9.029 12.781 5.045 1.00 32.45 349 LEU A CA 1
ATOM 2889 C C . LEU A 1 349 ? 9.168 13.590 6.338 1.00 33.64 349 LEU A C 1
ATOM 2890 O O . LEU A 1 349 ? 8.171 13.961 6.955 1.00 32.63 349 LEU A O 1
ATOM 2895 N N . LEU A 1 350 ? 10.411 13.858 6.728 1.00 28.29 350 LEU A N 1
ATOM 2896 C CA . LEU A 1 350 ? 10.723 14.515 7.991 1.00 27.37 350 LEU A CA 1
ATOM 2897 C C . LEU A 1 350 ? 10.917 16.020 7.856 1.00 29.91 350 LEU A C 1
ATOM 2898 O O . LEU A 1 350 ? 11.187 16.698 8.840 1.00 29.26 350 LEU A O 1
ATOM 2903 N N . ASN A 1 351 ? 10.805 16.532 6.634 1.00 34.28 351 ASN A N 1
ATOM 2904 C CA . ASN A 1 351 ? 10.916 17.966 6.369 1.00 30.15 351 ASN A CA 1
ATOM 2905 C C . ASN A 1 351 ? 12.304 18.565 6.662 1.00 35.81 351 ASN A C 1
ATOM 2906 O O . ASN A 1 351 ? 12.415 19.736 7.020 1.00 36.20 351 ASN A O 1
ATOM 2911 N N . VAL A 1 352 ? 13.363 17.780 6.500 1.00 32.16 352 VAL A N 1
ATOM 2912 C CA . VAL A 1 352 ? 14.698 18.303 6.746 1.00 31.55 352 VAL A CA 1
ATOM 2913 C C . VAL A 1 352 ? 15.541 18.255 5.475 1.00 29.55 352 VAL A C 1
ATOM 2914 O O . VAL A 1 352 ? 15.176 17.581 4.519 1.00 28.07 352 VAL A O 1
ATOM 2918 N N . ASN A 1 353 ? 16.639 19.012 5.464 1.00 29.18 353 ASN A N 1
ATOM 2919 C CA . ASN A 1 353 ? 17.611 18.970 4.374 1.00 28.58 353 ASN A CA 1
ATOM 2920 C C . ASN A 1 353 ? 18.359 17.655 4.398 1.00 31.43 353 ASN A C 1
ATOM 2921 O O . ASN A 1 353 ? 18.648 17.115 5.482 1.00 33.31 353 ASN A O 1
ATOM 2926 N N . TYR A 1 354 ? 18.676 17.155 3.205 1.00 25.07 354 TYR A N 1
ATOM 2927 C CA . TYR A 1 354 ? 19.330 15.876 3.053 1.00 25.30 354 TYR A CA 1
ATOM 2928 C C . TYR A 1 354 ? 20.625 15.794 3.873 1.00 28.30 354 TYR A C 1
ATOM 2929 O O . TYR A 1 354 ? 20.849 14.783 4.535 1.00 26.59 354 TYR A O 1
ATOM 2938 N N . ASP A 1 355 ? 21.451 16.846 3.858 1.00 28.27 355 ASP A N 1
ATOM 2939 C CA . ASP A 1 355 ? 22.752 16.804 4.549 1.00 32.78 355 ASP A CA 1
ATOM 2940 C C . ASP A 1 355 ? 22.563 16.720 6.057 1.00 29.00 355 ASP A C 1
ATOM 2941 O O . ASP A 1 355 ? 23.274 15.993 6.738 1.00 30.11 355 ASP A O 1
ATOM 2946 N N . TYR A 1 356 ? 21.627 17.498 6.584 1.00 29.41 356 TYR A N 1
ATOM 2947 C CA . TYR A 1 356 ? 21.400 17.492 8.022 1.00 30.84 356 TYR A CA 1
ATOM 2948 C C . TYR A 1 356 ? 21.048 16.076 8.449 1.00 28.09 356 TYR A C 1
ATOM 2949 O O . TYR A 1 356 ? 21.522 15.580 9.472 1.00 29.17 356 TYR A O 1
ATOM 2958 N N . LEU A 1 357 ? 20.237 15.414 7.637 1.00 26.43 357 LEU A N 1
ATOM 2959 C CA . LEU A 1 357 ? 19.806 14.069 7.971 1.00 30.91 357 LEU A CA 1
ATOM 2960 C C . LEU A 1 357 ? 20.967 13.062 7.873 1.00 26.66 357 LEU A C 1
ATOM 2961 O O . LEU A 1 357 ? 21.084 12.175 8.732 1.00 26.44 357 LEU A O 1
ATOM 2966 N N . VAL A 1 358 ? 21.831 13.201 6.868 1.00 22.31 358 VAL A N 1
ATOM 2967 C CA . VAL A 1 358 ? 23.005 12.324 6.777 1.00 24.51 358 VAL A CA 1
ATOM 2968 C C . VAL A 1 358 ? 23.956 12.618 7.944 1.00 22.98 358 VAL A C 1
ATOM 2969 O O . VAL A 1 358 ? 24.508 11.702 8.552 1.00 25.90 358 VAL A O 1
ATOM 2973 N N . ASP A 1 359 ? 24.131 13.891 8.267 1.00 20.64 359 ASP A N 1
ATOM 2974 C CA . ASP A 1 359 ? 24.913 14.271 9.443 1.00 25.75 359 ASP A CA 1
ATOM 2975 C C . ASP A 1 359 ? 24.367 13.635 10.731 1.00 20.52 359 ASP A C 1
ATOM 2976 O O . ASP A 1 359 ? 25.131 13.152 11.540 1.00 23.61 359 ASP A O 1
ATOM 2981 N N . PHE A 1 360 ? 23.051 13.627 10.903 1.00 24.24 360 PHE A N 1
ATOM 2982 C CA . PHE A 1 360 ? 22.412 13.015 12.066 1.00 23.49 360 PHE A CA 1
ATOM 2983 C C . PHE A 1 360 ? 22.668 11.505 12.137 1.00 27.58 360 PHE A C 1
ATOM 2984 O O . PHE A 1 360 ? 23.043 10.987 13.193 1.00 27.97 360 PHE A O 1
ATOM 2992 N N . LEU A 1 361 ? 22.475 10.804 11.016 1.00 25.87 361 LEU A N 1
ATOM 2993 C CA . LEU A 1 361 ? 22.650 9.350 10.982 1.00 22.58 361 LEU A CA 1
ATOM 2994 C C . LEU A 1 361 ? 24.097 8.984 11.274 1.00 24.18 361 LEU A C 1
ATOM 2995 O O . LEU A 1 361 ? 24.365 8.006 11.971 1.00 21.60 361 LEU A O 1
ATOM 3000 N N . ALA A 1 362 ? 25.020 9.803 10.777 1.00 22.44 362 ALA A N 1
ATOM 3001 C CA . ALA A 1 362 ? 26.441 9.571 10.972 1.00 23.06 362 ALA A CA 1
ATOM 3002 C C . ALA A 1 362 ? 26.816 9.925 12.398 1.00 28.60 362 ALA A C 1
ATOM 3003 O O . ALA A 1 362 ? 27.888 9.570 12.883 1.00 29.97 362 ALA A O 1
ATOM 3005 N N . CYS A 1 363 ? 25.913 10.619 13.075 1.00 31.63 363 CYS A N 1
ATOM 3006 C CA . CYS A 1 363 ? 26.152 11.019 14.449 1.00 30.10 363 CYS A CA 1
ATOM 3007 C C . CYS A 1 363 ? 25.710 9.952 15.466 1.00 25.60 363 CYS A C 1
ATOM 3008 O O . CYS A 1 363 ? 26.322 9.803 16.515 1.00 29.44 363 CYS A O 1
ATOM 3011 N N . MET A 1 364 ? 24.636 9.235 15.160 1.00 29.65 364 MET A N 1
ATOM 3012 C CA . MET A 1 364 ? 24.057 8.256 16.089 1.00 28.94 364 MET A CA 1
ATOM 3013 C C . MET A 1 364 ? 25.094 7.323 16.712 1.00 27.43 364 MET A C 1
ATOM 3014 O O . MET A 1 364 ? 25.897 6.722 16.005 1.00 33.05 364 MET A O 1
ATOM 3019 N N . LYS A 1 365 ? 25.081 7.215 18.037 1.00 29.04 365 LYS A N 1
ATOM 3020 C CA . LYS A 1 365 ? 26.095 6.443 18.753 1.00 30.59 365 LYS A CA 1
ATOM 3021 C C . LYS A 1 365 ? 25.604 5.060 19.182 1.00 29.69 365 LYS A C 1
ATOM 3022 O O . LYS A 1 365 ? 26.345 4.296 19.801 1.00 26.36 365 LYS A O 1
ATOM 3028 N N . LYS A 1 366 ? 24.349 4.757 18.876 1.00 27.02 366 LYS A N 1
ATOM 3029 C CA . LYS A 1 366 ? 23.822 3.409 19.016 1.00 27.78 366 LYS A CA 1
ATOM 3030 C C . LYS A 1 366 ? 23.127 3.072 17.700 1.00 23.82 366 LYS A C 1
ATOM 3031 O O . LYS A 1 366 ? 22.993 3.934 16.826 1.00 22.82 366 LYS A O 1
ATOM 3037 N N . TYR A 1 367 ? 22.708 1.823 17.543 1.00 21.45 367 TYR A N 1
ATOM 3038 C CA . TYR A 1 367 ? 22.247 1.355 16.249 1.00 19.66 367 TYR A CA 1
ATOM 3039 C C . TYR A 1 367 ? 20.900 1.961 15.918 1.00 21.52 367 TYR A C 1
ATOM 3040 O O . TYR A 1 367 ? 20.641 2.275 14.758 1.00 25.64 367 TYR A O 1
ATOM 3049 N N . ARG A 1 368 ? 20.049 2.139 16.925 1.00 20.11 368 ARG A N 1
ATOM 3050 C CA . ARG A 1 368 ? 18.804 2.903 16.743 1.00 26.09 368 ARG A CA 1
ATOM 3051 C C . ARG A 1 368 ? 18.084 3.242 18.048 1.00 28.41 368 ARG A C 1
ATOM 3052 O O . ARG A 1 368 ? 18.382 2.692 19.110 1.00 29.22 368 ARG A O 1
ATOM 3060 N N . THR A 1 369 ? 17.125 4.157 17.937 1.00 30.00 369 THR A N 1
ATOM 3061 C CA . THR A 1 369 ? 16.319 4.628 19.055 1.00 24.25 369 THR A CA 1
ATOM 3062 C C . THR A 1 369 ? 14.987 3.886 18.950 1.00 28.43 369 THR A C 1
ATOM 3063 O O . THR A 1 369 ? 14.707 3.277 17.912 1.00 26.98 369 THR A O 1
ATOM 3067 N N . TYR A 1 370 ? 14.168 3.907 20.000 1.00 27.56 370 TYR A N 1
ATOM 3068 C CA . TYR A 1 370 ? 12.946 3.097 19.989 1.00 27.77 370 TYR A CA 1
ATOM 3069 C C . TYR A 1 370 ? 11.678 3.861 20.397 1.00 34.86 370 TYR A C 1
ATOM 3070 O O . TYR A 1 370 ? 10.849 3.378 21.195 1.00 34.73 370 TYR A O 1
ATOM 3079 N N . LEU A 1 371 ? 11.540 5.058 19.847 1.00 29.09 371 LEU A N 1
ATOM 3080 C CA . LEU A 1 371 ? 10.262 5.740 19.824 1.00 28.14 371 LEU A CA 1
ATOM 3081 C C . LEU A 1 371 ? 9.260 4.756 19.236 1.00 27.32 371 LEU A C 1
ATOM 3082 O O . LEU A 1 371 ? 9.620 3.967 18.367 1.00 29.53 371 LEU A O 1
ATOM 3087 N N . PRO A 1 372 ? 7.995 4.804 19.675 1.00 26.27 372 PRO A N 1
ATOM 3088 C CA . PRO A 1 372 ? 7.400 5.787 20.575 1.00 31.49 372 PRO A CA 1
ATOM 3089 C C . PRO A 1 372 ? 7.607 5.467 22.044 1.00 29.88 372 PRO A C 1
ATOM 3090 O O . PRO A 1 372 ? 7.009 6.147 22.866 1.00 33.04 372 PRO A O 1
ATOM 3094 N N . PHE A 1 373 ? 8.413 4.459 22.367 1.00 29.58 373 PHE A N 1
ATOM 3095 C CA . PHE A 1 373 ? 8.627 4.074 23.764 1.00 26.58 373 PHE A CA 1
ATOM 3096 C C . PHE A 1 373 ? 9.784 4.826 24.411 1.00 29.22 373 PHE A C 1
ATOM 3097 O O . PHE A 1 373 ? 9.667 5.305 25.524 1.00 35.28 373 PHE A O 1
ATOM 3105 N N . GLU A 1 374 ? 10.908 4.923 23.720 1.00 31.14 374 GLU A N 1
ATOM 3106 C CA . GLU A 1 374 ? 11.994 5.767 24.183 1.00 34.70 374 GLU A CA 1
ATOM 3107 C C . GLU A 1 374 ? 11.538 7.219 24.105 1.00 38.74 374 GLU A C 1
ATOM 3108 O O . GLU A 1 374 ? 10.643 7.553 23.314 1.00 36.42 374 GLU A O 1
ATOM 3114 N N . ASP A 1 375 ? 12.130 8.081 24.931 1.00 41.44 375 ASP A N 1
ATOM 3115 C CA . ASP A 1 375 ? 11.772 9.491 24.889 1.00 42.92 375 ASP A CA 1
ATOM 3116 C C . ASP A 1 375 ? 12.519 10.202 23.758 1.00 42.38 375 ASP A C 1
ATOM 3117 O O . ASP A 1 375 ? 13.580 9.748 23.315 1.00 39.01 375 ASP A O 1
ATOM 3122 N N . ILE A 1 376 ? 11.953 11.319 23.305 1.00 39.76 376 ILE A N 1
ATOM 3123 C CA . ILE A 1 376 ? 12.457 12.023 22.140 1.00 39.60 376 ILE A CA 1
ATOM 3124 C C . ILE A 1 376 ? 13.875 12.505 22.356 1.00 41.09 376 ILE A C 1
ATOM 3125 O O . ILE A 1 376 ? 14.565 12.852 21.396 1.00 44.29 376 ILE A O 1
ATOM 3130 N N . ASN A 1 377 ? 14.330 12.525 23.604 1.00 41.08 377 ASN A N 1
ATOM 3131 C CA . ASN A 1 377 ? 15.667 13.051 23.861 1.00 48.03 377 ASN A CA 1
ATOM 3132 C C . ASN A 1 377 ? 16.760 12.020 23.545 1.00 43.34 377 ASN A C 1
ATOM 3133 O O . ASN A 1 377 ? 17.950 12.272 23.721 1.00 44.39 377 ASN A O 1
ATOM 3138 N N . GLY A 1 378 ? 16.344 10.862 23.050 1.00 46.23 378 GLY A N 1
ATOM 3139 C CA . GLY A 1 378 ? 17.284 9.848 22.611 1.00 42.57 378 GLY A CA 1
ATOM 3140 C C . GLY A 1 378 ? 17.896 10.249 21.290 1.00 39.05 378 GLY A C 1
ATOM 3141 O O . GLY A 1 378 ? 18.962 9.781 20.922 1.00 34.18 378 GLY A O 1
ATOM 3142 N N . ILE A 1 379 ? 17.205 11.126 20.573 1.00 42.23 379 ILE A N 1
ATOM 3143 C CA . ILE A 1 379 ? 17.722 11.648 19.319 1.00 40.83 379 ILE A CA 1
ATOM 3144 C C . ILE A 1 379 ? 18.163 13.099 19.470 1.00 40.73 379 ILE A C 1
ATOM 3145 O O . ILE A 1 379 ? 18.789 13.654 18.565 1.00 36.31 379 ILE A O 1
ATOM 3150 N N . ARG A 1 380 ? 17.825 13.681 20.622 1.00 43.82 380 ARG A N 1
ATOM 3151 C CA . ARG A 1 380 ? 18.225 15.029 21.037 1.00 45.27 380 ARG A CA 1
ATOM 3152 C C . ARG A 1 380 ? 19.659 15.402 20.699 1.00 40.71 380 ARG A C 1
ATOM 3153 O O . ARG A 1 380 ? 19.903 16.475 20.164 1.00 42.44 380 ARG A O 1
ATOM 3161 N N . GLU A 1 381 ? 20.606 14.530 21.026 1.00 45.09 381 GLU A N 1
ATOM 3162 C CA . GLU A 1 381 ? 22.017 14.902 20.988 1.00 45.28 381 GLU A CA 1
ATOM 3163 C C . GLU A 1 381 ? 22.563 15.110 19.580 1.00 41.47 381 GLU A C 1
ATOM 3164 O O . GLU A 1 381 ? 23.416 15.968 19.379 1.00 48.84 381 GLU A O 1
ATOM 3170 N N . CYS A 1 382 ? 22.076 14.345 18.606 1.00 37.23 382 CYS A N 1
ATOM 3171 C CA . CYS A 1 382 ? 22.530 14.513 17.225 1.00 38.15 382 CYS A CA 1
ATOM 3172 C C . CYS A 1 382 ? 21.626 15.462 16.435 1.00 35.78 382 CYS A C 1
ATOM 3173 O O . CYS A 1 382 ? 22.079 16.135 15.500 1.00 36.92 382 CYS A O 1
ATOM 3176 N N . ASP A 1 383 ? 20.348 15.501 16.797 1.00 30.50 383 ASP A N 1
ATOM 3177 C CA . ASP A 1 383 ? 19.422 16.490 16.228 1.00 37.48 383 ASP A CA 1
ATOM 3178 C C . ASP A 1 383 ? 19.556 17.817 16.982 1.00 42.11 383 ASP A C 1
ATOM 3179 O O . ASP A 1 383 ? 18.574 18.365 17.493 1.00 43.63 383 ASP A O 1
ATOM 3184 N N . LYS A 1 384 ? 20.788 18.316 17.051 1.00 41.37 384 LYS A N 1
ATOM 3185 C CA . LYS A 1 384 ? 21.147 19.481 17.849 1.00 39.20 384 LYS A CA 1
ATOM 3186 C C . LYS A 1 384 ? 20.225 20.670 17.633 1.00 41.31 384 LYS A C 1
ATOM 3187 O O . LYS A 1 384 ? 20.068 21.495 18.521 1.00 49.80 384 LYS A O 1
ATOM 3193 N N . GLU A 1 385 ? 19.604 20.743 16.459 1.00 41.60 385 GLU A N 1
ATOM 3194 C CA . GLU A 1 385 ? 18.760 21.877 16.109 1.00 38.95 385 GLU A CA 1
ATOM 3195 C C . GLU A 1 385 ? 17.256 21.628 16.237 1.00 36.89 385 GLU A C 1
ATOM 3196 O O . GLU A 1 385 ? 16.454 22.497 15.899 1.00 40.86 385 GLU A O 1
ATOM 3202 N N . GLY A 1 386 ? 16.867 20.462 16.741 1.00 38.07 386 GLY A N 1
ATOM 3203 C CA . GLY A 1 386 ? 15.460 20.182 17.002 1.00 30.26 386 GLY A CA 1
ATOM 3204 C C . GLY A 1 386 ? 14.593 20.161 15.760 1.00 38.16 386 GLY A C 1
ATOM 3205 O O . GLY A 1 386 ? 13.467 20.655 15.769 1.00 43.29 386 GLY A O 1
ATOM 3206 N N . LYS A 1 387 ? 15.115 19.579 14.687 1.00 33.37 387 LYS A N 1
ATOM 3207 C CA . LYS A 1 387 ? 14.407 19.546 13.419 1.00 39.87 387 LYS A CA 1
ATOM 3208 C C . LYS A 1 387 ? 13.497 18.335 13.318 1.00 36.27 387 LYS A C 1
ATOM 3209 O O . LYS A 1 387 ? 12.506 18.354 12.595 1.00 37.52 387 LYS A O 1
ATOM 3215 N N . LEU A 1 388 ? 13.834 17.283 14.052 1.00 34.16 388 LEU A N 1
ATOM 3216 C CA . LEU A 1 388 ? 13.132 16.015 13.910 1.00 35.32 388 LEU A CA 1
ATOM 3217 C C . LEU A 1 388 ? 12.006 15.932 14.934 1.00 36.31 388 LEU A C 1
ATOM 3218 O O . LEU A 1 388 ? 12.248 15.849 16.132 1.00 36.91 388 LEU A O 1
ATOM 3223 N N . LYS A 1 389 ? 10.769 15.970 14.452 1.00 41.10 389 LYS A N 1
ATOM 3224 C CA . LYS A 1 389 ? 9.608 16.141 15.327 1.00 41.30 389 LYS A CA 1
ATOM 3225 C C . LYS A 1 389 ? 8.460 15.184 15.003 1.00 38.03 389 LYS A C 1
ATOM 3226 O O . LYS A 1 389 ? 7.670 14.835 15.862 1.00 39.78 389 LYS A O 1
ATOM 3232 N N . ASP A 1 390 ? 8.349 14.774 13.752 1.00 35.22 390 ASP A N 1
ATOM 3233 C CA . ASP A 1 390 ? 7.270 13.883 13.393 1.00 36.84 390 ASP A CA 1
ATOM 3234 C C . ASP A 1 390 ? 7.538 12.510 14.012 1.00 39.63 390 ASP A C 1
ATOM 3235 O O . ASP A 1 390 ? 8.487 11.817 13.624 1.00 36.55 390 ASP A O 1
ATOM 3240 N N . GLU A 1 391 ? 6.718 12.130 14.988 1.00 36.44 391 GLU A N 1
ATOM 3241 C CA . GLU A 1 391 ? 6.918 10.866 15.690 1.00 38.89 391 GLU A CA 1
ATOM 3242 C C . GLU A 1 391 ? 7.031 9.682 14.743 1.00 35.48 391 GLU A C 1
ATOM 3243 O O . GLU A 1 391 ? 7.986 8.897 14.810 1.00 33.66 391 GLU A O 1
ATOM 3249 N N . LYS A 1 392 ? 6.047 9.559 13.861 1.00 36.97 392 LYS A N 1
ATOM 3250 C CA . LYS A 1 392 ? 6.012 8.461 12.905 1.00 36.75 392 LYS A CA 1
ATOM 3251 C C . LYS A 1 392 ? 7.130 8.555 11.883 1.00 31.16 392 LYS A C 1
ATOM 3252 O O . LYS A 1 392 ? 7.562 7.550 11.330 1.00 29.90 392 LYS A O 1
ATOM 3258 N N . GLY A 1 393 ? 7.604 9.767 11.643 1.00 34.20 393 GLY A N 1
ATOM 3259 C CA . GLY A 1 393 ? 8.716 9.963 10.739 1.00 32.29 393 GLY A CA 1
ATOM 3260 C C . GLY A 1 393 ? 9.989 9.440 11.362 1.00 31.26 393 GLY A C 1
ATOM 3261 O O . GLY A 1 393 ? 10.796 8.789 10.705 1.00 29.14 393 GLY A O 1
ATOM 3262 N N . ILE A 1 394 ? 10.171 9.735 12.645 1.00 34.28 394 ILE A N 1
ATOM 3263 C CA . ILE A 1 394 ? 11.295 9.198 13.401 1.00 28.75 394 ILE A CA 1
ATOM 3264 C C . ILE A 1 394 ? 11.153 7.673 13.543 1.00 28.87 394 ILE A C 1
ATOM 3265 O O . ILE A 1 394 ? 12.144 6.941 13.519 1.00 27.47 394 ILE A O 1
ATOM 3270 N N . MET A 1 395 ? 9.920 7.198 13.684 1.00 29.61 395 MET A N 1
ATOM 3271 C CA . MET A 1 395 ? 9.673 5.765 13.772 1.00 28.77 395 MET A CA 1
ATOM 3272 C C . MET A 1 395 ? 10.119 5.110 12.475 1.00 31.15 395 MET A C 1
ATOM 3273 O O . MET A 1 395 ? 10.686 4.002 12.471 1.00 23.40 395 MET A O 1
ATOM 3278 N N . ARG A 1 396 ? 9.880 5.833 11.382 1.00 28.78 396 ARG A N 1
ATOM 3279 C CA . ARG A 1 396 ? 10.253 5.391 10.050 1.00 29.36 396 ARG A CA 1
ATOM 3280 C C . ARG A 1 396 ? 11.769 5.395 9.876 1.00 27.07 396 ARG A C 1
ATOM 3281 O O . ARG A 1 396 ? 12.354 4.421 9.390 1.00 24.50 396 ARG A O 1
ATOM 3289 N N . LEU A 1 397 ? 12.378 6.509 10.266 1.00 23.22 397 LEU A N 1
ATOM 3290 C CA . LEU A 1 397 ? 13.814 6.689 10.230 1.00 23.35 397 LEU A CA 1
ATOM 3291 C C . LEU A 1 397 ? 14.548 5.629 11.055 1.00 25.32 397 LEU A C 1
ATOM 3292 O O . LEU A 1 397 ? 15.653 5.194 10.708 1.00 25.94 397 LEU A O 1
ATOM 3297 N N . GLN A 1 398 ? 13.916 5.216 12.146 1.00 22.11 398 GLN A N 1
ATOM 3298 C CA . GLN A 1 398 ? 14.490 4.234 13.039 1.00 25.35 398 GLN A CA 1
ATOM 3299 C C . GLN A 1 398 ? 14.755 2.904 12.332 1.00 25.00 398 GLN A C 1
ATOM 3300 O O . GLN A 1 398 ? 15.593 2.110 12.762 1.00 23.26 398 GLN A O 1
ATOM 3306 N N . GLN A 1 399 ? 14.060 2.670 11.227 1.00 29.45 399 GLN A N 1
ATOM 3307 C CA . GLN A 1 399 ? 14.237 1.427 10.497 1.00 22.75 399 GLN A CA 1
ATOM 3308 C C . GLN A 1 399 ? 15.492 1.441 9.653 1.00 21.01 399 GLN A C 1
ATOM 3309 O O . GLN A 1 399 ? 15.981 0.383 9.252 1.00 19.20 399 GLN A O 1
ATOM 3315 N N . TYR A 1 400 ? 16.031 2.632 9.403 1.00 23.59 400 TYR A N 1
ATOM 3316 C CA . TYR A 1 400 ? 17.209 2.746 8.545 1.00 23.06 400 TYR A CA 1
ATOM 3317 C C . TYR A 1 400 ? 18.441 2.998 9.397 1.00 21.23 400 TYR A C 1
ATOM 3318 O O . TYR A 1 400 ? 19.551 2.656 8.997 1.00 21.80 400 TYR A O 1
ATOM 3327 N N . MET A 1 401 ? 18.242 3.559 10.587 1.00 22.77 401 MET A N 1
ATOM 3328 C CA . MET A 1 401 ? 19.370 3.822 11.489 1.00 23.58 401 MET A CA 1
ATOM 3329 C C . MET A 1 401 ? 20.354 2.647 11.688 1.00 22.45 401 MET A C 1
ATOM 3330 O O . MET A 1 401 ? 21.554 2.875 11.730 1.00 23.68 401 MET A O 1
ATOM 3335 N N . PRO A 1 402 ? 19.860 1.398 11.819 1.00 21.50 402 PRO A N 1
ATOM 3336 C CA . PRO A 1 402 ? 20.845 0.332 12.013 1.00 20.19 402 PRO A CA 1
ATOM 3337 C C . PRO A 1 402 ? 21.655 0.042 10.753 1.00 19.98 402 PRO A C 1
ATOM 3338 O O . PRO A 1 402 ? 22.793 -0.409 10.828 1.00 21.09 402 PRO A O 1
ATOM 3342 N N . ALA A 1 403 ? 21.051 0.288 9.599 1.00 22.23 403 ALA A N 1
ATOM 3343 C CA . ALA A 1 403 ? 21.710 0.035 8.329 1.00 20.77 403 ALA A CA 1
ATOM 3344 C C . ALA A 1 403 ? 22.889 0.996 8.134 1.00 21.87 403 ALA A C 1
ATOM 3345 O O . ALA A 1 403 ? 23.929 0.601 7.618 1.00 16.09 403 ALA A O 1
ATOM 3347 N N . ILE A 1 404 ? 22.740 2.248 8.563 1.00 18.73 404 ILE A N 1
ATOM 3348 C CA . ILE A 1 404 ? 23.885 3.142 8.541 1.00 19.91 404 ILE A CA 1
ATOM 3349 C C . ILE A 1 404 ? 24.960 2.668 9.518 1.00 20.88 404 ILE A C 1
ATOM 3350 O O . ILE A 1 404 ? 26.155 2.639 9.173 1.00 20.70 404 ILE A O 1
ATOM 3355 N N . PHE A 1 405 ? 24.559 2.282 10.730 1.00 18.93 405 PHE A N 1
ATOM 3356 C CA . PHE A 1 405 ? 25.574 1.895 11.711 1.00 18.99 405 PHE A CA 1
ATOM 3357 C C . PHE A 1 405 ? 26.235 0.622 11.224 1.00 17.87 405 PHE A C 1
ATOM 3358 O O . PHE A 1 405 ? 27.455 0.512 11.232 1.00 21.40 405 PHE A O 1
ATOM 3366 N N . ALA A 1 406 ? 25.443 -0.336 10.772 1.00 17.79 406 ALA A N 1
ATOM 3367 C CA . ALA A 1 406 ? 26.030 -1.615 10.385 1.00 21.85 406 ALA A CA 1
ATOM 3368 C C . ALA A 1 406 ? 26.960 -1.464 9.173 1.00 20.99 406 ALA A C 1
ATOM 3369 O O . ALA A 1 406 ? 28.102 -1.931 9.214 1.00 18.20 406 ALA A O 1
ATOM 3371 N N . LYS A 1 407 ? 26.486 -0.789 8.120 1.00 17.85 407 LYS A N 1
ATOM 3372 C CA . LYS A 1 407 ? 27.260 -0.672 6.883 1.00 19.93 407 LYS A CA 1
ATOM 3373 C C . LYS A 1 407 ? 28.459 0.270 7.038 1.00 21.10 407 LYS A C 1
ATOM 3374 O O . LYS A 1 407 ? 29.484 0.079 6.396 1.00 25.08 407 LYS A O 1
ATOM 3380 N N . GLY A 1 408 ? 28.335 1.279 7.891 1.00 20.77 408 GLY A N 1
ATOM 3381 C CA . GLY A 1 408 ? 29.414 2.221 8.101 1.00 20.04 408 GLY A CA 1
ATOM 3382 C C . GLY A 1 408 ? 30.489 1.716 9.048 1.00 23.08 408 GLY A C 1
ATOM 3383 O O . GLY A 1 408 ? 31.684 1.869 8.778 1.00 20.83 408 GLY A O 1
ATOM 3384 N N . TYR A 1 409 ? 30.075 1.121 10.164 1.00 17.82 409 TYR A N 1
ATOM 3385 C CA . TYR A 1 409 ? 31.043 0.673 11.149 1.00 24.84 409 TYR A CA 1
ATOM 3386 C C . TYR A 1 409 ? 31.490 -0.783 10.882 1.00 24.50 409 TYR A C 1
ATOM 3387 O O . TYR A 1 409 ? 32.675 -1.040 10.604 1.00 21.67 409 TYR A O 1
ATOM 3396 N N . GLU A 1 410 ? 30.553 -1.728 10.948 1.00 20.82 410 GLU A N 1
ATOM 3397 C CA . GLU A 1 410 ? 30.894 -3.133 10.697 1.00 24.38 410 GLU A CA 1
ATOM 3398 C C . GLU A 1 410 ? 31.554 -3.369 9.335 1.00 22.98 410 GLU A C 1
ATOM 3399 O O . GLU A 1 410 ? 32.624 -3.962 9.281 1.00 21.53 410 GLU A O 1
ATOM 3405 N N . ASP A 1 411 ? 30.931 -2.895 8.254 1.00 20.98 411 ASP A N 1
ATOM 3406 C CA . ASP A 1 411 ? 31.412 -3.188 6.900 1.00 20.38 411 ASP A CA 1
ATOM 3407 C C . ASP A 1 411 ? 32.224 -2.083 6.219 1.00 25.22 411 ASP A C 1
ATOM 3408 O O . ASP A 1 411 ? 32.454 -2.169 5.009 1.00 22.14 411 ASP A O 1
ATOM 3413 N N . THR A 1 412 ? 32.668 -1.061 6.954 1.00 22.83 412 THR A N 1
ATOM 3414 C CA . THR A 1 412 ? 33.659 -0.144 6.378 1.00 19.09 412 THR A CA 1
ATOM 3415 C C . THR A 1 412 ? 34.821 0.157 7.351 1.00 20.65 412 THR A C 1
ATOM 3416 O O . THR A 1 412 ? 35.978 -0.219 7.095 1.00 19.87 412 THR A O 1
ATOM 3420 N N . THR A 1 413 ? 34.516 0.838 8.453 1.00 22.14 413 THR A N 1
ATOM 3421 C CA . THR A 1 413 ? 35.513 1.160 9.475 1.00 23.48 413 THR A CA 1
ATOM 3422 C C . THR A 1 413 ? 36.347 -0.040 9.932 1.00 23.80 413 THR A C 1
ATOM 3423 O O . THR A 1 413 ? 37.575 0.051 10.021 1.00 21.49 413 THR A O 1
ATOM 3427 N N . LEU A 1 414 ? 35.671 -1.158 10.213 1.00 22.75 414 LEU A N 1
ATOM 3428 C CA . LEU A 1 414 ? 36.338 -2.391 10.637 1.00 23.54 414 LEU A CA 1
ATOM 3429 C C . LEU A 1 414 ? 37.367 -2.938 9.638 1.00 21.76 414 LEU A C 1
ATOM 3430 O O . LEU A 1 414 ? 38.140 -3.811 9.978 1.00 20.00 414 LEU A O 1
ATOM 3435 N N . PHE A 1 415 ? 37.386 -2.417 8.419 1.00 21.29 415 PHE A N 1
ATOM 3436 C CA . PHE A 1 415 ? 38.283 -2.934 7.406 1.00 19.49 415 PHE A CA 1
ATOM 3437 C C . PHE A 1 415 ? 39.312 -1.886 7.020 1.00 20.56 415 PHE A C 1
ATOM 3438 O O . PHE A 1 415 ? 40.068 -2.066 6.064 1.00 24.27 415 PHE A O 1
ATOM 3446 N N . ILE A 1 416 ? 39.338 -0.792 7.767 1.00 20.03 416 ILE A N 1
ATOM 3447 C CA . ILE A 1 416 ? 40.272 0.298 7.490 1.00 25.83 416 ILE A CA 1
ATOM 3448 C C . ILE A 1 416 ? 41.256 0.544 8.641 1.00 22.44 416 ILE A C 1
ATOM 3449 O O . ILE A 1 416 ? 42.470 0.555 8.433 1.00 23.74 416 ILE A O 1
ATOM 3454 N N . TYR A 1 417 ? 40.734 0.739 9.847 1.00 23.09 417 TYR A N 1
ATOM 3455 C CA . TYR A 1 417 ? 41.590 1.048 10.995 1.00 25.23 417 TYR A CA 1
ATOM 3456 C C . TYR A 1 417 ? 42.321 -0.211 11.492 1.00 29.20 417 TYR A C 1
ATOM 3457 O O . TYR A 1 417 ? 41.792 -0.983 12.303 1.00 24.27 417 TYR A O 1
ATOM 3466 N N . ASN A 1 418 ? 43.546 -0.406 11.010 1.00 24.60 418 ASN A N 1
ATOM 3467 C CA . ASN A 1 418 ? 44.230 -1.682 11.201 1.00 28.60 418 ASN A CA 1
ATOM 3468 C C . ASN A 1 418 ? 45.267 -1.748 12.316 1.00 24.49 418 ASN A C 1
ATOM 3469 O O . ASN A 1 418 ? 46.169 -2.572 12.228 1.00 24.39 418 ASN A O 1
ATOM 3474 N N . ARG A 1 419 ? 45.148 -0.906 13.350 1.00 26.06 419 ARG A N 1
ATOM 3475 C CA . ARG A 1 419 ? 46.120 -0.906 14.458 1.00 23.83 419 ARG A CA 1
ATOM 3476 C C . ARG A 1 419 ? 46.345 -2.303 15.075 1.00 22.63 419 ARG A C 1
ATOM 3477 O O . ARG A 1 419 ? 47.473 -2.696 15.333 1.00 20.68 419 ARG A O 1
ATOM 3485 N N . LEU A 1 420 ? 45.263 -3.033 15.299 1.00 19.05 420 LEU A N 1
ATOM 3486 C CA . LEU A 1 420 ? 45.317 -4.417 15.764 1.00 22.59 420 LEU A CA 1
ATOM 3487 C C . LEU A 1 420 ? 43.957 -5.036 15.478 1.00 23.81 420 LEU A C 1
ATOM 3488 O O . LEU A 1 420 ? 43.021 -4.862 16.259 1.00 22.77 420 LEU A O 1
ATOM 3493 N N . ILE A 1 421 ? 43.852 -5.752 14.359 1.00 21.45 421 ILE A N 1
ATOM 3494 C CA . ILE A 1 421 ? 42.557 -6.098 13.795 1.00 19.69 421 ILE A CA 1
ATOM 3495 C C . ILE A 1 421 ? 41.826 -7.215 14.548 1.00 22.49 421 ILE A C 1
ATOM 3496 O O . ILE A 1 421 ? 40.650 -7.472 14.288 1.00 22.18 421 ILE A O 1
ATOM 3501 N N . SER A 1 422 ? 42.494 -7.858 15.500 1.00 19.97 422 SER A N 1
ATOM 3502 C CA . SER A 1 422 ? 41.783 -8.772 16.391 1.00 19.91 422 SER A CA 1
ATOM 3503 C C . SER A 1 422 ? 40.645 -8.040 17.105 1.00 22.39 422 SER A C 1
ATOM 3504 O O . SER A 1 422 ? 39.672 -8.657 17.524 1.00 20.95 422 SER A O 1
ATOM 3507 N N . LEU A 1 423 ? 40.756 -6.716 17.216 1.00 20.86 423 LEU A N 1
ATOM 3508 C CA . LEU A 1 423 ? 39.692 -5.918 17.817 1.00 22.39 423 LEU A CA 1
ATOM 3509 C C . LEU A 1 423 ? 38.562 -5.540 16.835 1.00 24.82 423 LEU A C 1
ATOM 3510 O O . LEU A 1 423 ? 37.455 -5.193 17.251 1.00 18.55 423 LEU A O 1
ATOM 3515 N N . ASN A 1 424 ? 38.847 -5.576 15.533 1.00 25.98 424 ASN A N 1
ATOM 3516 C CA . ASN A 1 424 ? 37.861 -5.118 14.558 1.00 25.49 424 ASN A CA 1
ATOM 3517 C C . ASN A 1 424 ? 36.778 -6.149 14.365 1.00 23.67 424 ASN A C 1
ATOM 3518 O O . ASN A 1 424 ? 36.749 -6.829 13.348 1.00 23.80 424 ASN A O 1
ATOM 3523 N N . GLU A 1 425 ? 35.885 -6.251 15.338 1.00 21.96 425 GLU A N 1
ATOM 3524 C CA . GLU A 1 425 ? 34.903 -7.310 15.335 1.00 19.85 425 GLU A CA 1
ATOM 3525 C C . GLU A 1 425 ? 33.491 -6.704 15.370 1.00 20.81 425 GLU A C 1
ATOM 3526 O O . GLU A 1 425 ? 33.329 -5.525 15.678 1.00 24.46 425 GLU A O 1
ATOM 3532 N N . VAL A 1 426 ? 32.474 -7.489 15.039 1.00 19.62 426 VAL A N 1
ATOM 3533 C CA . VAL A 1 426 ? 31.094 -7.017 15.112 1.00 17.85 426 VAL A CA 1
ATOM 3534 C C . VAL A 1 426 ? 30.666 -6.745 16.563 1.00 24.00 426 VAL A C 1
ATOM 3535 O O . VAL A 1 426 ? 30.898 -7.564 17.454 1.00 22.41 426 VAL A O 1
ATOM 3539 N N . GLY A 1 427 ? 30.054 -5.589 16.800 1.00 18.29 427 GLY A N 1
ATOM 3540 C CA . GLY A 1 427 ? 29.677 -5.215 18.152 1.00 19.72 427 GLY A CA 1
ATOM 3541 C C . GLY A 1 427 ? 30.835 -4.652 18.951 1.00 20.60 427 GLY A C 1
ATOM 3542 O O . GLY A 1 427 ? 30.716 -4.450 20.145 1.00 23.02 427 GLY A O 1
ATOM 3543 N N . SER A 1 428 ? 31.968 -4.397 18.299 1.00 24.62 428 SER A N 1
ATOM 3544 C CA . SER A 1 428 ? 33.100 -3.796 18.997 1.00 23.92 428 SER A CA 1
ATOM 3545 C C . SER A 1 428 ? 32.948 -2.289 19.139 1.00 24.72 428 SER A C 1
ATOM 3546 O O . SER A 1 428 ? 31.957 -1.706 18.703 1.00 22.72 428 SER A O 1
ATOM 3549 N N . ASP A 1 429 ? 33.964 -1.675 19.739 1.00 25.03 429 ASP A N 1
ATOM 3550 C CA . ASP A 1 429 ? 34.085 -0.230 19.846 1.00 26.09 429 ASP A CA 1
ATOM 3551 C C . ASP A 1 429 ? 35.551 0.095 19.684 1.00 24.04 429 ASP A C 1
ATOM 3552 O O . ASP A 1 429 ? 36.308 0.039 20.656 1.00 27.80 429 ASP A O 1
ATOM 3557 N N . LEU A 1 430 ? 35.957 0.432 18.465 1.00 22.58 430 LEU A N 1
ATOM 3558 C CA . LEU A 1 430 ? 37.374 0.695 18.195 1.00 25.41 430 LEU A CA 1
ATOM 3559 C C . LEU A 1 430 ? 37.889 1.965 18.861 1.00 25.89 430 LEU A C 1
ATOM 3560 O O . LEU A 1 430 ? 39.064 2.262 18.761 1.00 24.51 430 LEU A O 1
ATOM 3565 N N . ARG A 1 431 ? 37.023 2.710 19.542 1.00 24.76 431 ARG A N 1
ATOM 3566 C CA . ARG A 1 431 ? 37.491 3.837 20.346 1.00 26.74 431 ARG A CA 1
ATOM 3567 C C . ARG A 1 431 ? 38.244 3.325 21.587 1.00 31.23 431 ARG A C 1
ATOM 3568 O O . ARG A 1 431 ? 39.094 4.022 22.150 1.00 32.54 431 ARG A O 1
ATOM 3576 N N . ARG A 1 432 ? 37.933 2.112 22.026 1.00 29.09 432 ARG A N 1
ATOM 3577 C CA . ARG A 1 432 ? 38.674 1.540 23.134 1.00 28.80 432 ARG A CA 1
ATOM 3578 C C . ARG A 1 432 ? 39.708 0.589 22.573 1.00 33.57 432 ARG A C 1
ATOM 3579 O O . ARG A 1 432 ? 39.718 0.282 21.374 1.00 33.03 432 ARG A O 1
ATOM 3587 N N . PHE A 1 433 ? 40.591 0.130 23.445 1.00 28.05 433 PHE A N 1
ATOM 3588 C CA . PHE A 1 433 ? 41.652 -0.751 23.027 1.00 27.58 433 PHE A CA 1
ATOM 3589 C C . PHE A 1 433 ? 41.619 -2.059 23.789 1.00 27.21 433 PHE A C 1
ATOM 3590 O O . PHE A 1 433 ? 41.356 -3.112 23.222 1.00 32.32 433 PHE A O 1
ATOM 3598 N N . SER A 1 434 ? 41.886 -1.979 25.080 1.00 26.30 434 SER A N 1
ATOM 3599 C CA . SER A 1 434 ? 41.933 -3.143 25.939 1.00 25.61 434 SER A CA 1
ATOM 3600 C C . SER A 1 434 ? 40.953 -2.948 27.090 1.00 28.46 434 SER A C 1
ATOM 3601 O O . SER A 1 434 ? 40.418 -1.851 27.288 1.00 32.62 434 SER A O 1
ATOM 3604 N N . LEU A 1 435 ? 40.714 -4.010 27.844 1.00 25.37 435 LEU A N 1
ATOM 3605 C CA . LEU A 1 435 ? 39.826 -3.946 28.995 1.00 30.16 435 LEU A CA 1
ATOM 3606 C C . LEU A 1 435 ? 40.458 -4.685 30.164 1.00 30.31 435 LEU A C 1
ATOM 3607 O O . LEU A 1 435 ? 41.247 -5.614 29.960 1.00 31.15 435 LEU A O 1
ATOM 3612 N N . SER A 1 436 ? 40.108 -4.276 31.379 1.00 30.16 436 SER A N 1
ATOM 3613 C CA . SER A 1 436 ? 40.671 -4.865 32.605 1.00 34.06 436 SER A CA 1
ATOM 3614 C C . SER A 1 436 ? 39.815 -5.992 33.187 1.00 32.28 436 SER A C 1
ATOM 3615 O O . SER A 1 436 ? 38.612 -6.095 32.909 1.00 28.63 436 SER A O 1
ATOM 3618 N N . ILE A 1 437 ? 40.438 -6.821 34.017 1.00 32.20 437 ILE A N 1
ATOM 3619 C CA . ILE A 1 437 ? 39.709 -7.874 34.724 1.00 35.40 437 ILE A CA 1
ATOM 3620 C C . ILE A 1 437 ? 38.544 -7.271 35.542 1.00 33.56 437 ILE A C 1
ATOM 3621 O O . ILE A 1 437 ? 37.426 -7.793 35.534 1.00 31.47 437 ILE A O 1
ATOM 3626 N N . GLU A 1 438 ? 38.786 -6.157 36.223 1.00 35.11 438 GLU A N 1
ATOM 3627 C CA . GLU A 1 438 ? 37.711 -5.571 37.013 1.00 39.41 438 GLU A CA 1
ATOM 3628 C C . GLU A 1 438 ? 36.604 -5.043 36.086 1.00 37.31 438 GLU A C 1
ATOM 3629 O O . GLU A 1 438 ? 35.419 -5.190 36.399 1.00 32.89 438 GLU A O 1
ATOM 3635 N N . ASP A 1 439 ? 36.981 -4.474 34.938 1.00 33.80 439 ASP A N 1
ATOM 3636 C CA . ASP A 1 439 ? 35.994 -4.132 33.902 1.00 34.90 439 ASP A CA 1
ATOM 3637 C C . ASP A 1 439 ? 35.161 -5.348 33.507 1.00 31.68 439 ASP A C 1
ATOM 3638 O O . ASP A 1 439 ? 33.936 -5.270 33.316 1.00 32.01 439 ASP A O 1
ATOM 3643 N N . PHE A 1 440 ? 35.853 -6.468 33.343 1.00 26.03 440 PHE A N 1
ATOM 3644 C CA . PHE A 1 440 ? 35.202 -7.706 32.993 1.00 28.91 440 PHE A CA 1
ATOM 3645 C C . PHE A 1 440 ? 34.283 -8.164 34.123 1.00 27.93 440 PHE A C 1
ATOM 3646 O O . PHE A 1 440 ? 33.153 -8.603 33.873 1.00 26.32 440 PHE A O 1
ATOM 3654 N N . HIS A 1 441 ? 34.756 -8.049 35.361 1.00 26.40 441 HIS A N 1
ATOM 3655 C CA . HIS A 1 441 ? 33.926 -8.422 36.514 1.00 29.36 441 HIS A CA 1
ATOM 3656 C C . HIS A 1 441 ? 32.653 -7.582 36.614 1.00 30.69 441 HIS A C 1
ATOM 3657 O O . HIS A 1 441 ? 31.570 -8.114 36.880 1.00 32.01 441 HIS A O 1
ATOM 3664 N N . ASN A 1 442 ? 32.782 -6.276 36.396 1.00 27.26 442 ASN A N 1
ATOM 3665 C CA . ASN A 1 442 ? 31.640 -5.385 36.491 1.00 26.65 442 ASN A CA 1
ATOM 3666 C C . ASN A 1 442 ? 30.566 -5.750 35.472 1.00 35.29 442 ASN A C 1
ATOM 3667 O O . ASN A 1 442 ? 29.362 -5.754 35.793 1.00 32.81 442 ASN A O 1
ATOM 3672 N N . PHE A 1 443 ? 31.018 -6.058 34.251 1.00 30.41 443 PHE A N 1
ATOM 3673 C CA . PHE A 1 443 ? 30.155 -6.506 33.166 1.00 29.61 443 PHE A CA 1
ATOM 3674 C C . PHE A 1 443 ? 29.392 -7.751 33.584 1.00 29.83 443 PHE A C 1
ATOM 3675 O O . PHE A 1 443 ? 28.163 -7.794 33.477 1.00 31.30 443 PHE A O 1
ATOM 3683 N N . ASN A 1 444 ? 30.114 -8.753 34.073 1.00 28.40 444 ASN A N 1
ATOM 3684 C CA . ASN A 1 444 ? 29.458 -9.953 34.601 1.00 36.42 444 ASN A CA 1
ATOM 3685 C C . ASN A 1 444 ? 28.488 -9.656 35.776 1.00 36.30 444 ASN A C 1
ATOM 3686 O O . ASN A 1 444 ? 27.375 -10.208 35.849 1.00 30.87 444 ASN A O 1
ATOM 3691 N N . LEU A 1 445 ? 28.908 -8.766 36.673 1.00 31.51 445 LEU A N 1
ATOM 3692 C CA . LEU A 1 445 ? 28.102 -8.421 37.834 1.00 34.66 445 LEU A CA 1
ATOM 3693 C C . LEU A 1 445 ? 26.699 -7.962 37.445 1.00 39.79 445 LEU A C 1
ATOM 3694 O O . LEU A 1 445 ? 25.718 -8.248 38.156 1.00 40.09 445 LEU A O 1
ATOM 3699 N N . SER A 1 446 ? 26.604 -7.278 36.305 1.00 36.22 446 SER A N 1
ATOM 3700 C CA . SER A 1 446 ? 25.327 -6.756 35.827 1.00 33.09 446 SER A CA 1
ATOM 3701 C C . SER A 1 446 ? 24.527 -7.856 35.157 1.00 33.27 446 SER A C 1
ATOM 3702 O O . SER A 1 446 ? 23.363 -7.661 34.805 1.00 39.35 446 SER A O 1
ATOM 3705 N N . ARG A 1 447 ? 25.140 -9.019 34.976 1.00 33.07 447 ARG A N 1
ATOM 3706 C CA . ARG A 1 447 ? 24.471 -10.086 34.233 1.00 37.64 447 ARG A CA 1
ATOM 3707 C C . ARG A 1 447 ? 24.413 -11.377 35.011 1.00 34.93 447 ARG A C 1
ATOM 3708 O O . ARG A 1 447 ? 24.170 -12.426 34.432 1.00 39.20 447 ARG A O 1
ATOM 3716 N N . VAL A 1 448 ? 24.631 -11.303 36.318 1.00 37.79 448 VAL A N 1
ATOM 3717 C CA . VAL A 1 448 ? 24.744 -12.505 37.148 1.00 37.94 448 VAL A CA 1
ATOM 3718 C C . VAL A 1 448 ? 23.633 -13.526 36.910 1.00 33.25 448 VAL A C 1
ATOM 3719 O O . VAL A 1 448 ? 23.904 -14.719 36.806 1.00 39.71 448 VAL A O 1
ATOM 3723 N N . ASN A 1 449 ? 22.393 -13.073 36.782 1.00 36.20 449 ASN A N 1
ATOM 3724 C CA . ASN A 1 449 ? 21.297 -14.016 36.562 1.00 36.15 449 ASN A CA 1
ATOM 3725 C C . ASN A 1 449 ? 20.853 -14.199 35.105 1.00 37.32 449 ASN A C 1
ATOM 3726 O O . ASN A 1 449 ? 19.809 -14.794 34.859 1.00 38.53 449 ASN A O 1
ATOM 3731 N N . THR A 1 450 ? 21.628 -13.699 34.143 1.00 38.19 450 THR A N 1
ATOM 3732 C CA . THR A 1 450 ? 21.176 -13.679 32.745 1.00 35.95 450 THR A CA 1
ATOM 3733 C C . THR A 1 450 ? 21.245 -15.061 32.095 1.00 30.07 450 THR A C 1
ATOM 3734 O O . THR A 1 450 ? 22.078 -15.876 32.469 1.00 33.59 450 THR A O 1
ATOM 3738 N N . ILE A 1 451 ? 20.363 -15.331 31.134 1.00 28.60 451 ILE A N 1
ATOM 3739 C CA . ILE A 1 451 ? 20.543 -16.491 30.258 1.00 30.35 451 ILE A CA 1
ATOM 3740 C C . ILE A 1 451 ? 20.894 -16.065 28.823 1.00 28.90 451 ILE A C 1
ATOM 3741 O O . ILE A 1 451 ? 20.811 -16.870 27.893 1.00 26.70 451 ILE A O 1
ATOM 3746 N N . SER A 1 452 ? 21.289 -14.805 28.645 1.00 32.47 452 SER A N 1
ATOM 3747 C CA . SER A 1 452 ? 21.724 -14.320 27.329 1.00 27.88 452 SER A CA 1
ATOM 3748 C C . SER A 1 452 ? 22.968 -15.073 26.838 1.00 24.10 452 SER A C 1
ATOM 3749 O O . SER A 1 452 ? 23.774 -15.554 27.633 1.00 26.54 452 SER A O 1
ATOM 3752 N N . MET A 1 453 ? 23.122 -15.182 25.526 1.00 25.04 453 MET A N 1
ATOM 3753 C CA . MET A 1 453 ? 24.187 -16.007 24.980 1.00 28.37 453 MET A CA 1
ATOM 3754 C C . MET A 1 453 ? 25.570 -15.451 25.279 1.00 25.94 453 MET A C 1
ATOM 3755 O O . MET A 1 453 ? 25.784 -14.246 25.268 1.00 23.60 453 MET A O 1
ATOM 3760 N N . ASN A 1 454 ? 26.504 -16.343 25.580 1.00 24.09 454 ASN A N 1
ATOM 3761 C CA . ASN A 1 454 ? 27.906 -15.960 25.601 1.00 27.11 454 ASN A CA 1
ATOM 3762 C C . ASN A 1 454 ? 28.570 -16.631 24.390 1.00 25.10 454 ASN A C 1
ATOM 3763 O O . ASN A 1 454 ? 28.661 -17.853 24.335 1.00 24.83 454 ASN A O 1
ATOM 3768 N N . THR A 1 455 ? 29.001 -15.836 23.411 1.00 24.30 455 THR A N 1
ATOM 3769 C CA . THR A 1 455 ? 29.582 -16.380 22.189 1.00 19.93 455 THR A CA 1
ATOM 3770 C C . THR A 1 455 ? 30.866 -15.634 21.824 1.00 21.69 455 THR A C 1
ATOM 3771 O O . THR A 1 455 ? 31.061 -14.479 22.208 1.00 24.71 455 THR A O 1
ATOM 3775 N N . LEU A 1 456 ? 31.743 -16.295 21.083 1.00 20.92 456 LEU A N 1
ATOM 3776 C CA . LEU A 1 456 ? 32.997 -15.682 20.655 1.00 23.16 456 LEU A CA 1
ATOM 3777 C C . LEU A 1 456 ? 33.174 -15.793 19.137 1.00 26.21 456 LEU A C 1
ATOM 3778 O O . LEU A 1 456 ? 34.081 -15.174 18.564 1.00 24.01 456 LEU A O 1
ATOM 3783 N N . SER A 1 457 ? 32.295 -16.577 18.503 1.00 22.90 457 SER A N 1
ATOM 3784 C CA . SER A 1 457 ? 32.329 -16.825 17.055 1.00 27.44 457 SER A CA 1
ATOM 3785 C C . SER A 1 457 ? 30.916 -17.031 16.512 1.00 26.45 457 SER A C 1
ATOM 3786 O O . SER A 1 457 ? 30.105 -17.712 17.142 1.00 29.02 457 SER A O 1
ATOM 3789 N N . THR A 1 458 ? 30.624 -16.433 15.358 1.00 20.05 458 THR A N 1
ATOM 3790 C CA . THR A 1 458 ? 29.349 -16.645 14.671 1.00 22.48 458 THR A CA 1
ATOM 3791 C C . THR A 1 458 ? 29.525 -16.749 13.159 1.00 22.00 458 THR A C 1
ATOM 3792 O O . THR A 1 458 ? 30.632 -16.662 12.634 1.00 18.62 458 THR A O 1
ATOM 3796 N N . HIS A 1 459 ? 28.403 -16.903 12.467 1.00 21.48 459 HIS A N 1
ATOM 3797 C CA . HIS A 1 459 ? 28.386 -16.949 11.013 1.00 19.18 459 HIS A CA 1
ATOM 3798 C C . HIS A 1 459 ? 28.507 -15.543 10.415 1.00 22.62 459 HIS A C 1
ATOM 3799 O O . HIS A 1 459 ? 28.641 -15.384 9.194 1.00 23.44 459 HIS A O 1
ATOM 3806 N N . ASP A 1 460 ? 28.490 -14.528 11.272 1.00 16.87 460 ASP A N 1
ATOM 3807 C CA . ASP A 1 460 ? 28.692 -13.157 10.811 1.00 20.96 460 ASP A CA 1
ATOM 3808 C C . ASP A 1 460 ? 29.924 -12.448 11.383 1.00 21.09 460 ASP A C 1
ATOM 3809 O O . ASP A 1 460 ? 30.246 -11.365 10.911 1.00 21.21 460 ASP A O 1
ATOM 3814 N N . THR A 1 461 ? 30.592 -13.011 12.395 1.00 17.62 461 THR A N 1
ATOM 3815 C CA . THR A 1 461 ? 31.766 -12.328 12.957 1.00 19.37 461 THR A CA 1
ATOM 3816 C C . THR A 1 461 ? 32.866 -12.216 11.937 1.00 18.69 461 THR A C 1
ATOM 3817 O O . THR A 1 461 ? 33.068 -13.116 11.123 1.00 23.36 461 THR A O 1
ATOM 3821 N N . LYS A 1 462 ? 33.589 -11.106 11.985 1.00 22.08 462 LYS A N 1
ATOM 3822 C CA . LYS A 1 462 ? 34.690 -10.872 11.046 1.00 24.32 462 LYS A CA 1
ATOM 3823 C C . LYS A 1 462 ? 35.744 -11.993 11.066 1.00 22.50 462 LYS A C 1
ATOM 3824 O O . LYS A 1 462 ? 36.284 -12.373 10.024 1.00 19.83 462 LYS A O 1
ATOM 3830 N N . PHE A 1 463 ? 36.023 -12.509 12.262 1.00 22.14 463 PHE A N 1
ATOM 3831 C CA . PHE A 1 463 ? 36.973 -13.593 12.448 1.00 19.84 463 PHE A CA 1
ATOM 3832 C C . PHE A 1 463 ? 36.378 -14.638 13.359 1.00 19.78 463 PHE A C 1
ATOM 3833 O O . PHE A 1 463 ? 35.410 -14.359 14.048 1.00 19.40 463 PHE A O 1
ATOM 3841 N N . SER A 1 464 ? 36.948 -15.841 13.361 1.00 21.45 464 SER A N 1
ATOM 3842 C CA . SER A 1 464 ? 36.689 -16.775 14.448 1.00 21.48 464 SER A CA 1
ATOM 3843 C C . SER A 1 464 ? 37.477 -16.322 15.673 1.00 20.65 464 SER A C 1
ATOM 3844 O O . SER A 1 464 ? 38.493 -15.622 15.546 1.00 21.37 464 SER A O 1
ATOM 3847 N N . GLU A 1 465 ? 37.006 -16.726 16.849 1.00 21.45 465 GLU A N 1
ATOM 3848 C CA . GLU A 1 465 ? 37.690 -16.441 18.122 1.00 22.81 465 GLU A CA 1
ATOM 3849 C C . GLU A 1 465 ? 39.184 -16.819 18.102 1.00 24.75 465 GLU A C 1
ATOM 3850 O O . GLU A 1 465 ? 40.015 -16.101 18.676 1.00 22.35 465 GLU A O 1
ATOM 3856 N N . ASP A 1 466 ? 39.522 -17.942 17.453 1.00 20.67 466 ASP A N 1
ATOM 3857 C CA . ASP A 1 466 ? 40.897 -18.417 17.464 1.00 19.73 466 ASP A CA 1
ATOM 3858 C C . ASP A 1 466 ? 41.772 -17.541 16.579 1.00 21.04 466 ASP A C 1
ATOM 3859 O O . ASP A 1 466 ? 42.941 -17.344 16.883 1.00 21.89 466 ASP A O 1
ATOM 3864 N N . VAL A 1 467 ? 41.219 -17.010 15.491 1.00 20.57 467 VAL A N 1
ATOM 3865 C CA . VAL A 1 467 ? 41.971 -16.047 14.689 1.00 20.54 467 VAL A CA 1
ATOM 3866 C C . VAL A 1 467 ? 42.296 -14.806 15.535 1.00 23.88 467 VAL A C 1
ATOM 3867 O O . VAL A 1 467 ? 43.438 -14.337 15.536 1.00 22.60 467 VAL A O 1
ATOM 3871 N N . ARG A 1 468 ? 41.306 -14.298 16.273 1.00 22.28 468 ARG A N 1
ATOM 3872 C CA . ARG A 1 468 ? 41.515 -13.114 17.105 1.00 22.92 468 ARG A CA 1
ATOM 3873 C C . ARG A 1 468 ? 42.517 -13.384 18.255 1.00 22.89 468 ARG A C 1
ATOM 3874 O O . ARG A 1 468 ? 43.289 -12.496 18.620 1.00 20.15 468 ARG A O 1
ATOM 3882 N N . ALA A 1 469 ? 42.529 -14.606 18.791 1.00 19.68 469 ALA A N 1
ATOM 3883 C CA . ALA A 1 469 ? 43.393 -14.933 19.929 1.00 19.25 469 ALA A CA 1
ATOM 3884 C C . ALA A 1 469 ? 44.884 -14.834 19.576 1.00 23.49 469 ALA A C 1
ATOM 3885 O O . ALA A 1 469 ? 45.706 -14.363 20.388 1.00 22.42 469 ALA A O 1
ATOM 3887 N N . ARG A 1 470 ? 45.228 -15.274 18.373 1.00 16.60 470 ARG A N 1
ATOM 3888 C CA . ARG A 1 470 ? 46.601 -15.190 17.905 1.00 23.84 470 ARG A CA 1
ATOM 3889 C C . ARG A 1 470 ? 47.047 -13.740 17.657 1.00 24.53 470 ARG A C 1
ATOM 3890 O O . ARG A 1 470 ? 48.132 -13.342 18.095 1.00 23.36 470 ARG A O 1
ATOM 3898 N N . ILE A 1 471 ? 46.207 -12.959 16.973 1.00 20.65 471 ILE A N 1
ATOM 3899 C CA . ILE A 1 471 ? 46.567 -11.601 16.583 1.00 21.13 471 ILE A CA 1
ATOM 3900 C C . ILE A 1 471 ? 46.718 -10.721 17.812 1.00 21.16 471 ILE A C 1
ATOM 3901 O O . ILE A 1 471 ? 47.552 -9.825 17.838 1.00 19.41 471 ILE A O 1
ATOM 3906 N N . SER A 1 472 ? 45.923 -11.002 18.840 1.00 23.97 472 SER A N 1
ATOM 3907 C CA . SER A 1 472 ? 46.006 -10.260 20.094 1.00 21.73 472 SER A CA 1
ATOM 3908 C C . SER A 1 472 ? 47.317 -10.487 20.857 1.00 22.97 472 SER A C 1
ATOM 3909 O O . SER A 1 472 ? 47.692 -9.668 21.676 1.00 25.46 472 SER A O 1
ATOM 3912 N N . VAL A 1 473 ? 48.011 -11.587 20.578 1.00 25.15 473 VAL A N 1
ATOM 3913 C CA . VAL A 1 473 ? 49.342 -11.846 21.146 1.00 26.94 473 VAL A CA 1
ATOM 3914 C C . VAL A 1 473 ? 50.346 -10.738 20.781 1.00 27.16 473 VAL A C 1
ATOM 3915 O O . VAL A 1 473 ? 51.218 -10.404 21.585 1.00 26.94 473 VAL A O 1
ATOM 3919 N N . LEU A 1 474 ? 50.216 -10.172 19.579 1.00 22.93 474 LEU A N 1
ATOM 3920 C CA . LEU A 1 474 ? 51.053 -9.051 19.161 1.00 24.28 474 LEU A CA 1
ATOM 3921 C C . LEU A 1 474 ? 51.028 -7.891 20.175 1.00 26.56 474 LEU A C 1
ATOM 3922 O O . LEU A 1 474 ? 52.039 -7.209 20.356 1.00 26.25 474 LEU A O 1
ATOM 3927 N N . SER A 1 475 ? 49.884 -7.668 20.829 1.00 24.27 475 SER A N 1
ATOM 3928 C CA . SER A 1 475 ? 49.772 -6.564 21.786 1.00 27.09 475 SER A CA 1
ATOM 3929 C C . SER A 1 475 ? 50.761 -6.740 22.925 1.00 28.06 475 SER A C 1
ATOM 3930 O O . SER A 1 475 ? 51.262 -5.756 23.459 1.00 30.13 475 SER A O 1
ATOM 3933 N N . GLU A 1 476 ? 51.058 -7.991 23.274 1.00 29.99 476 GLU A N 1
ATOM 3934 C CA . GLU A 1 476 ? 52.025 -8.302 24.326 1.00 26.41 476 GLU A CA 1
ATOM 3935 C C . GLU A 1 476 ? 53.487 -8.205 23.865 1.00 26.53 476 GLU A C 1
ATOM 3936 O O . GLU A 1 476 ? 54.394 -7.994 24.682 1.00 24.10 476 GLU A O 1
ATOM 3942 N N . ILE A 1 477 ? 53.730 -8.372 22.570 1.00 26.62 477 ILE A N 1
ATOM 3943 C CA . ILE A 1 477 ? 55.114 -8.297 22.069 1.00 31.58 477 ILE A CA 1
ATOM 3944 C C . ILE A 1 477 ? 55.300 -7.330 20.877 1.00 27.43 477 ILE A C 1
ATOM 3945 O O . ILE A 1 477 ? 55.759 -7.730 19.804 1.00 29.15 477 ILE A O 1
ATOM 3950 N N . PRO A 1 478 ? 54.970 -6.042 21.074 1.00 27.09 478 PRO A N 1
ATOM 3951 C CA . PRO A 1 478 ? 54.946 -5.109 19.944 1.00 24.48 478 PRO A CA 1
ATOM 3952 C C . PRO A 1 478 ? 56.321 -4.827 19.365 1.00 26.29 478 PRO A C 1
ATOM 3953 O O . PRO A 1 478 ? 56.421 -4.692 18.153 1.00 31.37 478 PRO A O 1
ATOM 3957 N N . LYS A 1 479 ? 57.360 -4.758 20.195 1.00 34.05 479 LYS A N 1
ATOM 3958 C CA . LYS A 1 479 ? 58.734 -4.574 19.699 1.00 31.11 479 LYS A CA 1
ATOM 3959 C C . LYS A 1 479 ? 59.164 -5.654 18.698 1.00 26.49 479 LYS A C 1
ATOM 3960 O O . LYS A 1 479 ? 59.625 -5.351 17.612 1.00 29.99 479 LYS A O 1
ATOM 3966 N N . GLU A 1 480 ? 59.005 -6.914 19.066 1.00 32.66 480 GLU A N 1
ATOM 3967 C CA . GLU A 1 480 ? 59.306 -8.017 18.152 1.00 33.23 480 GLU A CA 1
ATOM 3968 C C . GLU A 1 480 ? 58.414 -7.967 16.920 1.00 32.69 480 GLU A C 1
ATOM 3969 O O . GLU A 1 480 ? 58.885 -8.169 15.795 1.00 30.79 480 GLU A O 1
ATOM 3975 N N . TRP A 1 481 ? 57.129 -7.686 17.133 1.00 25.48 481 TRP A N 1
ATOM 3976 C CA . TRP A 1 481 ? 56.204 -7.524 16.027 1.00 25.22 481 TRP A CA 1
ATOM 3977 C C . TRP A 1 481 ? 56.741 -6.487 15.042 1.00 28.68 481 TRP A C 1
ATOM 3978 O O . TRP A 1 481 ? 56.857 -6.763 13.853 1.00 27.66 481 TRP A O 1
ATOM 3989 N N . GLU A 1 482 ? 57.092 -5.307 15.554 1.00 26.65 482 GLU A N 1
ATOM 3990 C CA . GLU A 1 482 ? 57.612 -4.227 14.721 1.00 27.52 482 GLU A CA 1
ATOM 3991 C C . GLU A 1 482 ? 58.817 -4.637 13.869 1.00 32.55 482 GLU A C 1
ATOM 3992 O O . GLU A 1 482 ? 58.860 -4.329 12.665 1.00 30.77 482 GLU A O 1
ATOM 3998 N N . GLU A 1 483 ? 59.787 -5.317 14.497 1.00 34.96 483 GLU A N 1
ATOM 3999 C CA . GLU A 1 483 ? 60.970 -5.847 13.795 1.00 31.85 483 GLU A CA 1
ATOM 4000 C C . GLU A 1 483 ? 60.578 -6.699 12.611 1.00 27.36 483 GLU A C 1
ATOM 4001 O O . GLU A 1 483 ? 61.094 -6.511 11.524 1.00 30.31 483 GLU A O 1
ATOM 4007 N N . ARG A 1 484 ? 59.676 -7.649 12.838 1.00 27.16 484 ARG A N 1
ATOM 4008 C CA . ARG A 1 484 ? 59.290 -8.579 11.793 1.00 29.41 484 ARG A CA 1
ATOM 4009 C C . ARG A 1 484 ? 58.698 -7.816 10.621 1.00 33.19 484 ARG A C 1
ATOM 4010 O O . ARG A 1 484 ? 59.086 -8.031 9.462 1.00 33.01 484 ARG A O 1
ATOM 4018 N N . VAL A 1 485 ? 57.781 -6.905 10.914 1.00 31.03 485 VAL A N 1
ATOM 4019 C CA . VAL A 1 485 ? 57.097 -6.204 9.839 1.00 31.13 485 VAL A CA 1
ATOM 4020 C C . VAL A 1 485 ? 58.068 -5.376 8.993 1.00 28.80 485 VAL A C 1
ATOM 4021 O O . VAL A 1 485 ? 58.011 -5.414 7.767 1.00 27.02 485 VAL A O 1
ATOM 4025 N N . LYS A 1 486 ? 58.977 -4.662 9.644 1.00 31.48 486 LYS A N 1
ATOM 4026 C CA . LYS A 1 486 ? 59.919 -3.818 8.914 1.00 32.38 486 LYS A CA 1
ATOM 4027 C C . LYS A 1 486 ? 60.854 -4.650 8.027 1.00 34.12 486 LYS A C 1
ATOM 4028 O O . LYS A 1 486 ? 61.227 -4.225 6.931 1.00 34.36 486 LYS A O 1
ATOM 4034 N N . TYR A 1 487 ? 61.220 -5.836 8.496 1.00 31.24 487 TYR A N 1
ATOM 4035 C CA . TYR A 1 487 ? 62.009 -6.750 7.683 1.00 31.56 487 TYR A CA 1
ATOM 4036 C C . TYR A 1 487 ? 61.179 -7.324 6.515 1.00 33.67 487 TYR A C 1
ATOM 4037 O O . TYR A 1 487 ? 61.655 -7.377 5.373 1.00 30.69 487 TYR A O 1
ATOM 4046 N N . TRP A 1 488 ? 59.942 -7.739 6.796 1.00 30.13 488 TRP A N 1
ATOM 4047 C CA . TRP A 1 488 ? 59.055 -8.230 5.744 1.00 28.74 488 TRP A CA 1
ATOM 4048 C C . TRP A 1 488 ? 58.806 -7.147 4.712 1.00 29.35 488 TRP A C 1
ATOM 4049 O O . TRP A 1 488 ? 58.810 -7.416 3.509 1.00 27.58 488 TRP A O 1
ATOM 4060 N N . HIS A 1 489 ? 58.600 -5.919 5.177 1.00 30.53 489 HIS A N 1
ATOM 4061 C CA . HIS A 1 489 ? 58.399 -4.817 4.252 1.00 27.58 489 HIS A CA 1
ATOM 4062 C C . HIS A 1 489 ? 59.638 -4.471 3.429 1.00 31.95 489 HIS A C 1
ATOM 4063 O O . HIS A 1 489 ? 59.494 -4.041 2.298 1.00 35.55 489 HIS A O 1
ATOM 4070 N N . ASP A 1 490 ? 60.848 -4.606 3.971 1.00 34.53 490 ASP A N 1
ATOM 4071 C CA . ASP A 1 490 ? 62.036 -4.336 3.142 1.00 35.58 490 ASP A CA 1
ATOM 4072 C C . ASP A 1 490 ? 62.365 -5.527 2.233 1.00 35.66 490 ASP A C 1
ATOM 4073 O O . ASP A 1 490 ? 62.903 -5.358 1.132 1.00 38.09 490 ASP A O 1
ATOM 4078 N N . LEU A 1 491 ? 62.034 -6.730 2.697 1.00 37.33 491 LEU A N 1
ATOM 4079 C CA . LEU A 1 491 ? 62.276 -7.954 1.934 1.00 31.24 491 LEU A CA 1
ATOM 4080 C C . LEU A 1 491 ? 61.386 -8.018 0.704 1.00 34.67 491 LEU A C 1
ATOM 4081 O O . LEU A 1 491 ? 61.859 -8.080 -0.427 1.00 36.11 491 LEU A O 1
ATOM 4086 N N . LEU A 1 492 ? 60.085 -8.044 0.947 1.00 33.05 492 LEU A N 1
ATOM 4087 C CA . LEU A 1 492 ? 59.100 -7.912 -0.101 1.00 34.45 492 LEU A CA 1
ATOM 4088 C C . LEU A 1 492 ? 59.101 -6.429 -0.412 1.00 40.62 492 LEU A C 1
ATOM 4089 O O . LEU A 1 492 ? 59.267 -5.640 0.496 1.00 42.84 492 LEU A O 1
ATOM 4094 N N . ARG A 1 493 ? 58.952 -6.006 -1.655 1.00 37.68 493 ARG A N 1
ATOM 4095 C CA . ARG A 1 493 ? 58.873 -4.556 -1.847 1.00 47.88 493 ARG A CA 1
ATOM 4096 C C . ARG A 1 493 ? 57.583 -4.252 -2.566 1.00 43.96 493 ARG A C 1
ATOM 4097 O O . ARG A 1 493 ? 57.573 -4.062 -3.778 1.00 47.34 493 ARG A O 1
ATOM 4105 N N . PRO A 1 494 ? 56.479 -4.234 -1.811 1.00 42.06 494 PRO A N 1
ATOM 4106 C CA . PRO A 1 494 ? 55.149 -4.309 -2.428 1.00 40.30 494 PRO A CA 1
ATOM 4107 C C . PRO A 1 494 ? 54.727 -3.004 -3.088 1.00 33.91 494 PRO A C 1
ATOM 4108 O O . PRO A 1 494 ? 54.908 -1.936 -2.517 1.00 33.88 494 PRO A O 1
ATOM 4112 N N . ASN A 1 495 ? 54.174 -3.099 -4.289 1.00 36.11 495 ASN A N 1
ATOM 4113 C CA . ASN A 1 495 ? 53.667 -1.928 -4.981 1.00 31.75 495 ASN A CA 1
ATOM 4114 C C . ASN A 1 495 ? 52.221 -1.696 -4.569 1.00 37.31 495 ASN A C 1
ATOM 4115 O O . ASN A 1 495 ? 51.350 -1.544 -5.424 1.00 39.83 495 ASN A O 1
ATOM 4120 N N . ILE A 1 496 ? 51.945 -1.715 -3.265 1.00 36.61 496 ILE A N 1
ATOM 4121 C CA . ILE A 1 496 ? 50.571 -1.491 -2.804 1.00 31.89 496 ILE A CA 1
ATOM 4122 C C . ILE A 1 496 ? 50.493 -0.573 -1.592 1.00 31.43 496 ILE A C 1
ATOM 4123 O O . ILE A 1 496 ? 51.520 -0.221 -0.999 1.00 33.84 496 ILE A O 1
ATOM 4128 N N . ASP A 1 497 ? 49.260 -0.204 -1.246 1.00 23.71 497 ASP A N 1
ATOM 4129 C CA . ASP A 1 497 ? 48.953 0.551 -0.036 1.00 30.77 497 ASP A CA 1
ATOM 4130 C C . ASP A 1 497 ? 49.421 -0.209 1.203 1.00 28.77 497 ASP A C 1
ATOM 4131 O O . ASP A 1 497 ? 49.086 -1.375 1.387 1.00 29.21 497 ASP A O 1
ATOM 4136 N N . LYS A 1 498 ? 50.185 0.466 2.055 1.00 30.24 498 LYS A N 1
ATOM 4137 C CA . LYS A 1 498 ? 50.788 -0.177 3.213 1.00 28.66 498 LYS A CA 1
ATOM 4138 C C . LYS A 1 498 ? 49.731 -0.591 4.212 1.00 25.00 498 LYS A C 1
ATOM 4139 O O . LYS A 1 498 ? 49.948 -1.517 4.995 1.00 24.53 498 LYS A O 1
ATOM 4145 N N . ASN A 1 499 ? 48.590 0.096 4.193 1.00 25.15 499 ASN A N 1
ATOM 4146 C CA . ASN A 1 499 ? 47.476 -0.311 5.044 1.00 27.60 499 ASN A CA 1
ATOM 4147 C C . ASN A 1 499 ? 46.962 -1.700 4.623 1.00 23.80 499 ASN A C 1
ATOM 4148 O O . ASN A 1 499 ? 46.684 -2.541 5.467 1.00 23.63 499 ASN A O 1
ATOM 4153 N N . ASP A 1 500 ? 46.870 -1.944 3.320 1.00 21.52 500 ASP A N 1
ATOM 4154 C CA . ASP A 1 500 ? 46.521 -3.267 2.820 1.00 23.72 500 ASP A CA 1
ATOM 4155 C C . ASP A 1 500 ? 47.582 -4.325 3.182 1.00 23.07 500 ASP A C 1
ATOM 4156 O O . ASP A 1 500 ? 47.248 -5.418 3.639 1.00 23.95 500 ASP A O 1
ATOM 4161 N N . GLU A 1 501 ? 48.851 -3.988 2.961 1.00 22.55 501 GLU A N 1
ATOM 4162 C CA . GLU A 1 501 ? 50.001 -4.815 3.345 1.00 23.19 501 GLU A CA 1
ATOM 4163 C C . GLU A 1 501 ? 49.998 -5.122 4.851 1.00 22.37 501 GLU A C 1
ATOM 4164 O O . GLU A 1 501 ? 50.089 -6.280 5.275 1.00 24.31 501 GLU A O 1
ATOM 4170 N N . TYR A 1 502 ? 49.882 -4.075 5.655 1.00 21.88 502 TYR A N 1
ATOM 4171 C CA . TYR A 1 502 ? 49.785 -4.242 7.098 1.00 26.61 502 TYR A CA 1
ATOM 4172 C C . TYR A 1 502 ? 48.594 -5.148 7.461 1.00 25.12 502 TYR A C 1
ATOM 4173 O O . TYR A 1 502 ? 48.688 -6.011 8.342 1.00 24.98 502 TYR A O 1
ATOM 4182 N N . ARG A 1 503 ? 47.485 -4.962 6.764 1.00 21.27 503 ARG A N 1
ATOM 4183 C CA . ARG A 1 503 ? 46.316 -5.770 7.019 1.00 22.62 503 ARG A CA 1
ATOM 4184 C C . ARG A 1 503 ? 46.660 -7.223 6.739 1.00 25.14 503 ARG A C 1
ATOM 4185 O O . ARG A 1 503 ? 46.443 -8.095 7.590 1.00 27.52 503 ARG A O 1
ATOM 4193 N N . PHE A 1 504 ? 47.231 -7.470 5.563 1.00 22.60 504 PHE A N 1
ATOM 4194 C CA . PHE A 1 504 ? 47.611 -8.825 5.169 1.00 25.73 504 PHE A CA 1
ATOM 4195 C C . PHE A 1 504 ? 48.482 -9.575 6.199 1.00 24.49 504 PHE A C 1
ATOM 4196 O O . PHE A 1 504 ? 48.150 -10.700 6.569 1.00 29.98 504 PHE A O 1
ATOM 4204 N N . TYR A 1 505 ? 49.588 -8.967 6.639 1.00 22.65 505 TYR A N 1
ATOM 4205 C CA . TYR A 1 505 ? 50.472 -9.579 7.635 1.00 24.47 505 TYR A CA 1
ATOM 4206 C C . TYR A 1 505 ? 49.721 -10.066 8.863 1.00 23.95 505 TYR A C 1
ATOM 4207 O O . TYR A 1 505 ? 49.970 -11.173 9.370 1.00 20.21 505 TYR A O 1
ATOM 4216 N N . GLN A 1 506 ? 48.804 -9.230 9.340 1.00 21.99 506 GLN A N 1
ATOM 4217 C CA . GLN A 1 506 ? 48.083 -9.547 10.561 1.00 23.73 506 GLN A CA 1
ATOM 4218 C C . GLN A 1 506 ? 47.120 -10.690 10.292 1.00 25.22 506 GLN A C 1
ATOM 4219 O O . GLN A 1 506 ? 46.896 -11.542 11.141 1.00 24.57 506 GLN A O 1
ATOM 4225 N N . THR A 1 507 ? 46.575 -10.714 9.087 1.00 22.93 507 THR A N 1
ATOM 4226 C CA . THR A 1 507 ? 45.691 -11.785 8.699 1.00 24.90 507 THR A CA 1
ATOM 4227 C C . THR A 1 507 ? 46.438 -13.124 8.605 1.00 23.09 507 THR A C 1
ATOM 4228 O O . THR A 1 507 ? 45.915 -14.168 8.996 1.00 18.66 507 THR A O 1
ATOM 4232 N N . LEU A 1 508 ? 47.661 -13.092 8.089 1.00 21.80 508 LEU A N 1
ATOM 4233 C CA . LEU A 1 508 ? 48.467 -14.302 8.037 1.00 22.10 508 LEU A CA 1
ATOM 4234 C C . LEU A 1 508 ? 48.775 -14.799 9.457 1.00 21.52 508 LEU A C 1
ATOM 4235 O O . LEU A 1 508 ? 48.652 -15.984 9.755 1.00 21.51 508 LEU A O 1
ATOM 4240 N N . VAL A 1 509 ? 49.170 -13.879 10.324 1.00 19.33 509 VAL A N 1
ATOM 4241 C CA . VAL A 1 509 ? 49.401 -14.188 11.725 1.00 20.92 509 VAL A CA 1
ATOM 4242 C C . VAL A 1 509 ? 48.197 -14.876 12.338 1.00 23.26 509 VAL A C 1
ATOM 4243 O O . VAL A 1 509 ? 48.334 -15.865 13.055 1.00 23.21 509 VAL A O 1
ATOM 4247 N N . GLY A 1 510 ? 47.006 -14.371 12.038 1.00 21.28 510 GLY A N 1
ATOM 4248 C CA . GLY A 1 510 ? 45.804 -14.917 12.631 1.00 19.60 510 GLY A CA 1
ATOM 4249 C C . GLY A 1 510 ? 45.382 -16.261 12.078 1.00 22.71 510 GLY A C 1
ATOM 4250 O O . GLY A 1 510 ? 44.813 -17.085 12.806 1.00 20.10 510 GLY A O 1
ATOM 4251 N N . SER A 1 511 ? 45.656 -16.491 10.792 1.00 20.83 511 SER A N 1
ATOM 4252 C CA . SER A 1 511 ? 45.028 -17.608 10.082 1.00 25.33 511 SER A CA 1
ATOM 4253 C C . SER A 1 511 ? 45.998 -18.668 9.557 1.00 25.96 511 SER A C 1
ATOM 4254 O O . SER A 1 511 ? 45.565 -19.670 8.984 1.00 25.82 511 SER A O 1
ATOM 4257 N N . TYR A 1 512 ? 47.292 -18.451 9.781 1.00 24.90 512 TYR A N 1
ATOM 4258 C CA . TYR A 1 512 ? 48.357 -19.337 9.307 1.00 20.68 512 TYR A CA 1
ATOM 4259 C C . TYR A 1 512 ? 48.214 -20.809 9.645 1.00 25.90 512 TYR A C 1
ATOM 4260 O O . TYR A 1 512 ? 48.250 -21.193 10.819 1.00 26.88 512 TYR A O 1
ATOM 4269 N N . GLU A 1 513 ? 48.103 -21.634 8.604 1.00 29.73 513 GLU A N 1
ATOM 4270 C CA . GLU A 1 513 ? 48.160 -23.092 8.743 1.00 28.17 513 GLU A CA 1
ATOM 4271 C C . GLU A 1 513 ? 49.051 -23.660 7.628 1.00 32.46 513 GLU A C 1
ATOM 4272 O O . GLU A 1 513 ? 48.759 -24.699 7.045 1.00 35.90 513 GLU A O 1
ATOM 4278 N N . GLY A 1 514 ? 50.148 -22.974 7.344 1.00 32.01 514 GLY A N 1
ATOM 4279 C CA . GLY A 1 514 ? 51.026 -23.390 6.270 1.00 36.43 514 GLY A CA 1
ATOM 4280 C C . GLY A 1 514 ? 50.858 -22.514 5.043 1.00 33.84 514 GLY A C 1
ATOM 4281 O O . GLY A 1 514 ? 49.863 -21.801 4.922 1.00 35.45 514 GLY A O 1
ATOM 4282 N N . PHE A 1 515 ? 51.823 -22.574 4.130 1.00 30.99 515 PHE A N 1
ATOM 4283 C CA . PHE A 1 515 ? 51.796 -21.727 2.939 1.00 36.01 515 PHE A CA 1
ATOM 4284 C C . PHE A 1 515 ? 51.168 -22.439 1.761 1.00 32.83 515 PHE A C 1
ATOM 4285 O O . PHE A 1 515 ? 51.706 -22.437 0.656 1.00 34.91 515 PHE A O 1
ATOM 4293 N N . ASP A 1 516 ? 50.012 -23.029 2.018 1.00 30.43 516 ASP A N 1
ATOM 4294 C CA . ASP A 1 516 ? 49.160 -23.600 0.993 1.00 34.34 516 ASP A CA 1
ATOM 4295 C C . ASP A 1 516 ? 47.729 -23.156 1.270 1.00 38.02 516 ASP A C 1
ATOM 4296 O O . ASP A 1 516 ? 47.441 -22.609 2.343 1.00 36.53 516 ASP A O 1
ATOM 4301 N N . ASN A 1 517 ? 46.843 -23.401 0.307 1.00 40.27 517 ASN A N 1
ATOM 4302 C CA . ASN A 1 517 ? 45.421 -23.073 0.431 1.00 40.21 517 ASN A CA 1
ATOM 4303 C C . ASN A 1 517 ? 45.230 -21.548 0.403 1.00 40.99 517 ASN A C 1
ATOM 4304 O O . ASN A 1 517 ? 44.228 -21.014 0.916 1.00 28.73 517 ASN A O 1
ATOM 4309 N N . LYS A 1 518 ? 46.189 -20.882 -0.263 1.00 38.41 518 LYS A N 1
ATOM 4310 C CA . LYS A 1 518 ? 46.317 -19.416 -0.296 1.00 40.63 518 LYS A CA 1
ATOM 4311 C C . LYS A 1 518 ? 45.181 -18.670 -0.998 1.00 32.69 518 LYS A C 1
ATOM 4312 O O . LYS A 1 518 ? 45.104 -17.446 -0.906 1.00 32.76 518 LYS A O 1
ATOM 4318 N N . GLU A 1 519 ? 44.303 -19.376 -1.695 1.00 29.03 519 GLU A N 1
ATOM 4319 C CA . GLU A 1 519 ? 43.156 -18.696 -2.280 1.00 32.50 519 GLU A CA 1
ATOM 4320 C C . GLU A 1 519 ? 42.190 -18.158 -1.206 1.00 27.31 519 GLU A C 1
ATOM 4321 O O . GLU A 1 519 ? 41.491 -17.181 -1.441 1.00 27.58 519 GLU A O 1
ATOM 4327 N N . ARG A 1 520 ? 42.161 -18.772 -0.031 1.00 27.56 520 ARG A N 1
ATOM 4328 C CA . ARG A 1 520 ? 41.315 -18.276 1.057 1.00 22.84 520 ARG A CA 1
ATOM 4329 C C . ARG A 1 520 ? 41.708 -16.882 1.515 1.00 22.97 520 ARG A C 1
ATOM 4330 O O . ARG A 1 520 ? 40.867 -15.991 1.605 1.00 26.39 520 ARG A O 1
ATOM 4338 N N . ILE A 1 521 ? 42.983 -16.687 1.818 1.00 26.01 521 ILE A N 1
ATOM 4339 C CA . ILE A 1 521 ? 43.437 -15.384 2.287 1.00 22.56 521 ILE A CA 1
ATOM 4340 C C . ILE A 1 521 ? 43.381 -14.380 1.134 1.00 24.76 521 ILE A C 1
ATOM 4341 O O . ILE A 1 521 ? 43.065 -13.208 1.342 1.00 28.18 521 ILE A O 1
ATOM 4346 N N . LYS A 1 522 ? 43.650 -14.841 -0.085 1.00 23.88 522 LYS A N 1
ATOM 4347 C CA . LYS A 1 522 ? 43.584 -13.967 -1.240 1.00 25.66 522 LYS A CA 1
ATOM 4348 C C . LYS A 1 522 ? 42.167 -13.415 -1.423 1.00 23.41 522 LYS A C 1
ATOM 4349 O O . LYS A 1 522 ? 41.982 -12.214 -1.611 1.00 22.03 522 LYS A O 1
ATOM 4355 N N . ASN A 1 523 ? 41.168 -14.289 -1.343 1.00 25.02 523 ASN A N 1
ATOM 4356 C CA . ASN A 1 523 ? 39.788 -13.878 -1.583 1.00 23.64 523 ASN A CA 1
ATOM 4357 C C . ASN A 1 523 ? 39.296 -12.980 -0.487 1.00 23.22 523 ASN A C 1
ATOM 4358 O O . ASN A 1 523 ? 38.472 -12.090 -0.723 1.00 23.33 523 ASN A O 1
ATOM 4363 N N . HIS A 1 524 ? 39.801 -13.237 0.718 1.00 20.58 524 HIS A N 1
ATOM 4364 C CA . HIS A 1 524 ? 39.411 -12.487 1.904 1.00 22.48 524 HIS A CA 1
ATOM 4365 C C . HIS A 1 524 ? 39.926 -11.056 1.881 1.00 21.39 524 HIS A C 1
ATOM 4366 O O . HIS A 1 524 ? 39.204 -10.129 2.232 1.00 18.90 524 HIS A O 1
ATOM 4373 N N . ILE A 1 525 ? 41.195 -10.904 1.505 1.00 19.42 525 ILE A N 1
ATOM 4374 C CA . ILE A 1 525 ? 41.833 -9.607 1.407 1.00 22.29 525 ILE A CA 1
ATOM 4375 C C . ILE A 1 525 ? 41.166 -8.742 0.320 1.00 21.64 525 ILE A C 1
ATOM 4376 O O . ILE A 1 525 ? 40.992 -7.534 0.491 1.00 21.84 525 ILE A O 1
ATOM 4381 N N . ILE A 1 526 ? 40.772 -9.367 -0.779 1.00 16.50 526 ILE A N 1
ATOM 4382 C CA . ILE A 1 526 ? 40.056 -8.652 -1.823 1.00 23.37 526 ILE A CA 1
ATOM 4383 C C . ILE A 1 526 ? 38.725 -8.150 -1.282 1.00 23.94 526 ILE A C 1
ATOM 4384 O O . ILE A 1 526 ? 38.340 -6.992 -1.486 1.00 22.44 526 ILE A O 1
ATOM 4389 N N . LYS A 1 527 ? 38.029 -9.032 -0.578 1.00 22.50 527 LYS A N 1
ATOM 4390 C CA . LYS A 1 527 ? 36.798 -8.657 0.113 1.00 24.09 527 LYS A CA 1
ATOM 4391 C C . LYS A 1 527 ? 37.051 -7.502 1.077 1.00 24.08 527 LYS A C 1
ATOM 4392 O O . LYS A 1 527 ? 36.291 -6.532 1.103 1.00 24.57 527 LYS A O 1
ATOM 4398 N N . VAL A 1 528 ? 38.129 -7.609 1.848 1.00 19.68 528 VAL A N 1
ATOM 4399 C CA . VAL A 1 528 ? 38.495 -6.579 2.816 1.00 24.11 528 VAL A CA 1
ATOM 4400 C C . VAL A 1 528 ? 38.639 -5.197 2.167 1.00 24.78 528 VAL A C 1
ATOM 4401 O O . VAL A 1 528 ? 38.035 -4.214 2.614 1.00 22.23 528 VAL A O 1
ATOM 4405 N N . ILE A 1 529 ? 39.436 -5.119 1.110 1.00 22.38 529 ILE A N 1
ATOM 4406 C CA . ILE A 1 529 ? 39.711 -3.822 0.517 1.00 22.21 529 ILE A CA 1
ATOM 4407 C C . ILE A 1 529 ? 38.496 -3.281 -0.234 1.00 23.83 529 ILE A C 1
ATOM 4408 O O . ILE A 1 529 ? 38.367 -2.066 -0.395 1.00 24.14 529 ILE A O 1
ATOM 4413 N N . ARG A 1 530 ? 37.594 -4.161 -0.674 1.00 23.57 530 ARG A N 1
ATOM 4414 C CA . ARG A 1 530 ? 36.341 -3.685 -1.265 1.00 23.96 530 ARG A CA 1
ATOM 4415 C C . ARG A 1 530 ? 35.440 -3.107 -0.187 1.00 25.75 530 ARG A C 1
ATOM 4416 O O . ARG A 1 530 ? 34.784 -2.089 -0.398 1.00 21.49 530 ARG A O 1
ATOM 4424 N N . GLU A 1 531 ? 35.413 -3.757 0.973 1.00 24.42 531 GLU A N 1
ATOM 4425 C CA . GLU A 1 531 ? 34.649 -3.234 2.093 1.00 22.36 531 GLU A CA 1
ATOM 4426 C C . GLU A 1 531 ? 35.176 -1.857 2.480 1.00 22.62 531 GLU A C 1
ATOM 4427 O O . GLU A 1 531 ? 34.393 -0.943 2.750 1.00 22.40 531 GLU A O 1
ATOM 4433 N N . ALA A 1 532 ? 36.505 -1.726 2.481 1.00 22.10 532 ALA A N 1
ATOM 4434 C CA . ALA A 1 532 ? 37.191 -0.508 2.900 1.00 23.76 532 ALA A CA 1
ATOM 4435 C C . ALA A 1 532 ? 36.823 0.664 2.000 1.00 25.46 532 ALA A C 1
ATOM 4436 O O . ALA A 1 532 ? 36.809 1.808 2.448 1.00 26.37 532 ALA A O 1
ATOM 4438 N N . LYS A 1 533 ? 36.548 0.365 0.733 1.00 24.50 533 LYS A N 1
ATOM 4439 C CA . LYS A 1 533 ? 35.976 1.323 -0.201 1.00 24.27 533 LYS A CA 1
ATOM 4440 C C . LYS A 1 533 ? 36.938 2.454 -0.585 1.00 27.92 533 LYS A C 1
ATOM 4441 O O . LYS A 1 533 ? 36.497 3.505 -1.086 1.00 24.19 533 LYS A O 1
ATOM 4447 N N . VAL A 1 534 ? 38.239 2.237 -0.370 1.00 25.99 534 VAL A N 1
ATOM 4448 C CA . VAL A 1 534 ? 39.244 3.261 -0.679 1.00 27.21 534 VAL A CA 1
ATOM 4449 C C . VAL A 1 534 ? 39.770 3.170 -2.123 1.00 27.63 534 VAL A C 1
ATOM 4450 O O . VAL A 1 534 ? 39.562 4.096 -2.919 1.00 30.65 534 VAL A O 1
ATOM 4454 N N . HIS A 1 535 ? 40.417 2.061 -2.476 1.00 27.23 535 HIS A N 1
ATOM 4455 C CA . HIS A 1 535 ? 40.958 1.895 -3.830 1.00 27.32 535 HIS A CA 1
ATOM 4456 C C . HIS A 1 535 ? 40.053 1.062 -4.739 1.00 30.63 535 HIS A C 1
ATOM 4457 O O . HIS A 1 535 ? 40.316 0.936 -5.943 1.00 26.42 535 HIS A O 1
ATOM 4464 N N . THR A 1 536 ? 38.997 0.490 -4.165 1.00 29.50 536 THR A N 1
ATOM 4465 C CA . THR A 1 536 ? 38.093 -0.371 -4.926 1.00 24.09 536 THR A CA 1
ATOM 4466 C C . THR A 1 536 ? 36.764 -0.613 -4.203 1.00 26.21 536 THR A C 1
ATOM 4467 O O . THR A 1 536 ? 36.629 -0.325 -3.004 1.00 25.00 536 THR A O 1
ATOM 4471 N N . THR A 1 537 ? 35.782 -1.134 -4.936 1.00 24.28 537 THR A N 1
ATOM 4472 C CA . THR A 1 537 ? 34.445 -1.382 -4.386 1.00 28.40 537 THR A CA 1
ATOM 4473 C C . THR A 1 537 ? 33.763 -2.565 -5.048 1.00 27.08 537 THR A C 1
ATOM 4474 O O . THR A 1 537 ? 34.195 -3.038 -6.108 1.00 25.86 537 THR A O 1
ATOM 4478 N N . TRP A 1 538 ? 32.675 -3.015 -4.426 1.00 26.86 538 TRP A N 1
ATOM 4479 C CA . TRP A 1 538 ? 31.845 -4.077 -4.988 1.00 26.97 538 TRP A CA 1
ATOM 4480 C C . TRP A 1 538 ? 31.172 -3.586 -6.275 1.00 26.94 538 TRP A C 1
ATOM 4481 O O . TRP A 1 538 ? 31.093 -4.298 -7.261 1.00 25.81 538 TRP A O 1
ATOM 4492 N N . GLU A 1 539 ? 30.727 -2.346 -6.273 1.00 23.38 539 GLU A N 1
ATOM 4493 C CA . GLU A 1 539 ? 30.061 -1.811 -7.437 1.00 29.57 539 GLU A CA 1
ATOM 4494 C C . GLU A 1 539 ? 31.042 -1.565 -8.581 1.00 31.63 539 GLU A C 1
ATOM 4495 O O . GLU A 1 539 ? 30.702 -1.753 -9.747 1.00 37.48 539 GLU A O 1
ATOM 4501 N N . ASN A 1 540 ? 32.262 -1.157 -8.258 1.00 32.25 540 ASN A N 1
ATOM 4502 C CA . ASN A 1 540 ? 33.253 -0.864 -9.296 1.00 31.28 540 ASN A CA 1
ATOM 4503 C C . ASN A 1 540 ? 34.636 -1.386 -8.937 1.00 31.60 540 ASN A C 1
ATOM 4504 O O . ASN A 1 540 ? 35.504 -0.626 -8.488 1.00 30.05 540 ASN A O 1
ATOM 4509 N N . PRO A 1 541 ? 34.845 -2.693 -9.128 1.00 28.27 541 PRO 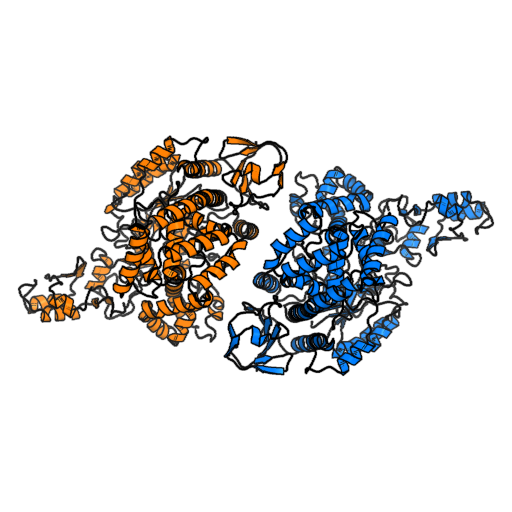A N 1
ATOM 4510 C CA . PRO A 1 541 ? 36.128 -3.287 -8.752 1.00 29.37 541 PRO A CA 1
ATOM 4511 C C . PRO A 1 541 ? 37.284 -2.715 -9.556 1.00 28.52 541 PRO A C 1
ATOM 4512 O O . PRO A 1 541 ? 37.225 -2.683 -10.781 1.00 30.34 541 PRO A O 1
ATOM 4516 N N . ASN A 1 542 ? 38.295 -2.231 -8.837 1.00 31.25 542 ASN A N 1
ATOM 4517 C CA . ASN A 1 542 ? 39.556 -1.771 -9.403 1.00 28.60 542 ASN A CA 1
ATOM 4518 C C . ASN A 1 542 ? 40.445 -2.993 -9.665 1.00 31.77 542 ASN A C 1
ATOM 4519 O O . ASN A 1 542 ? 41.281 -3.393 -8.831 1.00 30.05 542 ASN A O 1
ATOM 4524 N N . LEU A 1 543 ? 40.236 -3.583 -10.836 1.00 29.80 543 LEU A N 1
ATOM 4525 C CA . LEU A 1 543 ? 40.875 -4.827 -11.224 1.00 29.31 543 LEU A CA 1
ATOM 4526 C C . LEU A 1 543 ? 42.377 -4.666 -11.321 1.00 32.65 543 LEU A C 1
ATOM 4527 O O . LEU A 1 543 ? 43.129 -5.598 -11.021 1.00 35.36 543 LEU A O 1
ATOM 4532 N N . GLU A 1 544 ? 42.803 -3.459 -11.689 1.00 31.46 544 GLU A N 1
ATOM 4533 C CA . GLU A 1 544 ? 44.219 -3.118 -11.801 1.00 35.66 544 GLU A CA 1
ATOM 4534 C C . GLU A 1 544 ? 44.903 -3.046 -10.429 1.00 31.17 544 GLU A C 1
ATOM 4535 O O . GLU A 1 544 ? 46.000 -3.559 -10.253 1.00 30.74 544 GLU A O 1
ATOM 4541 N N . TYR A 1 545 ? 44.257 -2.414 -9.456 1.00 36.16 545 TYR A N 1
ATOM 4542 C CA . TYR A 1 545 ? 44.772 -2.458 -8.088 1.00 34.29 545 TYR A CA 1
ATOM 4543 C C . TYR A 1 545 ? 44.718 -3.866 -7.495 1.00 31.82 545 TYR A C 1
ATOM 4544 O O . TYR A 1 545 ? 45.694 -4.340 -6.911 1.00 30.81 545 TYR A O 1
ATOM 4553 N N . GLU A 1 546 ? 43.571 -4.523 -7.637 1.00 29.84 546 GLU A N 1
ATOM 4554 C CA . GLU A 1 546 ? 43.363 -5.816 -6.994 1.00 29.88 546 GLU A CA 1
ATOM 4555 C C . GLU A 1 546 ? 44.382 -6.841 -7.473 1.00 32.57 546 GLU A C 1
ATOM 4556 O O . GLU A 1 546 ? 44.808 -7.705 -6.704 1.00 28.69 546 GLU A O 1
ATOM 4562 N N . LYS A 1 547 ? 44.795 -6.729 -8.735 1.00 37.01 547 LYS A N 1
ATOM 4563 C CA . LYS A 1 547 ? 45.798 -7.645 -9.263 1.00 34.14 547 LYS A CA 1
ATOM 4564 C C . LYS A 1 547 ? 47.159 -7.401 -8.613 1.00 34.43 547 LYS A C 1
ATOM 4565 O O . LYS A 1 547 ? 47.868 -8.358 -8.318 1.00 40.37 547 LYS A O 1
ATOM 4571 N N . LYS A 1 548 ? 47.517 -6.138 -8.383 1.00 32.88 548 LYS A N 1
ATOM 4572 C CA . LYS A 1 548 ? 48.742 -5.803 -7.639 1.00 33.11 548 LYS A CA 1
ATOM 4573 C C . LYS A 1 548 ? 48.723 -6.480 -6.265 1.00 34.98 548 LYS A C 1
ATOM 4574 O O . LYS A 1 548 ? 49.727 -7.070 -5.825 1.00 29.20 548 LYS A O 1
ATOM 4580 N N . VAL A 1 549 ? 47.572 -6.392 -5.596 1.00 29.36 549 VAL A N 1
ATOM 4581 C CA . VAL A 1 549 ? 47.395 -7.005 -4.280 1.00 31.94 549 VAL A CA 1
ATOM 4582 C C . VAL A 1 549 ? 47.525 -8.533 -4.340 1.00 32.35 549 VAL A C 1
ATOM 4583 O O . VAL A 1 549 ? 48.226 -9.143 -3.522 1.00 28.85 549 VAL A O 1
ATOM 4587 N N . LEU A 1 550 ? 46.872 -9.151 -5.319 1.00 34.08 550 LEU A N 1
ATOM 4588 C CA . LEU A 1 550 ? 46.964 -10.599 -5.470 1.00 32.10 550 LEU A CA 1
ATOM 4589 C C . LEU A 1 550 ? 48.387 -10.995 -5.879 1.00 31.38 550 LEU A C 1
ATOM 4590 O O . LEU A 1 550 ? 48.881 -12.053 -5.494 1.00 26.39 550 LEU A O 1
ATOM 4595 N N . GLY A 1 551 ? 49.050 -10.131 -6.636 1.00 31.06 551 GLY A N 1
ATOM 4596 C CA . GLY A 1 551 ? 50.417 -10.395 -7.052 1.00 31.40 551 GLY A CA 1
ATOM 4597 C C . GLY A 1 551 ? 51.337 -10.455 -5.845 1.00 28.09 551 GLY A C 1
ATOM 4598 O O . GLY A 1 551 ? 52.093 -11.413 -5.679 1.00 29.09 551 GLY A O 1
ATOM 4599 N N . PHE A 1 552 ? 51.245 -9.428 -5.000 1.00 28.51 552 PHE A N 1
ATOM 4600 C CA . PHE A 1 552 ? 51.950 -9.367 -3.724 1.00 29.20 552 PHE A CA 1
ATOM 4601 C C . PHE A 1 552 ? 51.772 -10.644 -2.893 1.00 30.50 552 PHE A C 1
ATOM 4602 O O . PHE A 1 552 ? 52.752 -11.205 -2.401 1.00 33.53 552 PHE A O 1
ATOM 4610 N N . ILE A 1 553 ? 50.541 -11.131 -2.773 1.00 28.92 553 ILE A N 1
ATOM 4611 C CA . ILE A 1 553 ? 50.283 -12.337 -1.982 1.00 29.46 553 ILE A CA 1
ATOM 4612 C C . ILE A 1 553 ? 50.848 -13.621 -2.627 1.00 31.09 553 ILE A C 1
ATOM 4613 O O . ILE A 1 553 ? 51.294 -14.532 -1.916 1.00 29.30 553 ILE A O 1
ATOM 4618 N N . ASP A 1 554 ? 50.845 -13.700 -3.956 1.00 28.52 554 ASP A N 1
ATOM 4619 C CA . ASP A 1 554 ? 51.528 -14.805 -4.637 1.00 29.25 554 ASP A CA 1
ATOM 4620 C C . ASP A 1 554 ? 53.053 -14.721 -4.370 1.00 32.17 554 ASP A C 1
ATOM 4621 O O . ASP A 1 554 ? 53.693 -15.731 -4.089 1.00 30.90 554 ASP A O 1
ATOM 4626 N N . GLU A 1 555 ? 53.616 -13.514 -4.447 1.00 27.23 555 GLU A N 1
ATOM 4627 C CA . GLU A 1 555 ? 55.024 -13.288 -4.140 1.00 27.14 555 GLU A CA 1
ATOM 4628 C C . GLU A 1 555 ? 55.364 -13.738 -2.729 1.00 34.25 555 GLU A C 1
ATOM 4629 O O . GLU A 1 555 ? 56.433 -14.312 -2.482 1.00 31.16 555 GLU A O 1
ATOM 4635 N N . VAL A 1 556 ? 54.444 -13.488 -1.802 1.00 33.95 556 VAL A N 1
ATOM 4636 C CA . VAL A 1 556 ? 54.686 -13.809 -0.404 1.00 34.93 556 VAL A CA 1
ATOM 4637 C C . VAL A 1 556 ? 54.824 -15.325 -0.219 1.00 30.19 556 VAL A C 1
ATOM 4638 O O . VAL A 1 556 ? 55.816 -15.821 0.325 1.00 28.03 556 VAL A O 1
ATOM 4642 N N . PHE A 1 557 ? 53.842 -16.054 -0.721 1.00 29.06 557 PHE A N 1
ATOM 4643 C CA . PHE A 1 557 ? 53.840 -17.502 -0.654 1.00 26.85 557 PHE A CA 1
ATOM 4644 C C . PHE A 1 557 ? 54.957 -18.142 -1.475 1.00 33.05 557 PHE A C 1
ATOM 4645 O O . PHE A 1 557 ? 55.104 -19.375 -1.482 1.00 32.53 557 PHE A O 1
ATOM 4653 N N . GLU A 1 558 ? 55.727 -17.301 -2.170 1.00 32.93 558 GLU A N 1
ATOM 4654 C CA . GLU A 1 558 ? 56.732 -17.742 -3.138 1.00 36.81 558 GLU A CA 1
ATOM 4655 C C . GLU A 1 558 ? 58.138 -17.324 -2.720 1.00 34.43 558 GLU A C 1
ATOM 4656 O O . GLU A 1 558 ? 59.115 -17.626 -3.392 1.00 36.56 558 GLU A O 1
ATOM 4662 N N . ASN A 1 559 ? 58.216 -16.617 -1.605 1.00 27.74 559 ASN A N 1
ATOM 4663 C CA . ASN A 1 559 ? 59.458 -16.080 -1.097 1.00 29.11 559 ASN A CA 1
ATOM 4664 C C . ASN A 1 559 ? 59.954 -16.932 0.088 1.00 32.63 559 ASN A C 1
ATOM 4665 O O . ASN A 1 559 ? 59.424 -16.855 1.207 1.00 30.64 559 ASN A O 1
ATOM 4670 N N . SER A 1 560 ? 60.966 -17.748 -0.168 1.00 25.15 560 SER A N 1
ATOM 4671 C CA . SER A 1 560 ? 61.540 -18.607 0.859 1.00 30.66 560 SER A CA 1
ATOM 4672 C C . SER A 1 560 ? 62.019 -17.849 2.090 1.00 29.22 560 SER A C 1
ATOM 4673 O O . SER A 1 560 ? 61.914 -18.358 3.201 1.00 31.20 560 SER A O 1
ATOM 4676 N N . SER A 1 561 ? 62.560 -16.646 1.897 1.00 28.83 561 SER A N 1
ATOM 4677 C CA . SER A 1 561 ? 63.070 -15.855 3.024 1.00 30.98 561 SER A CA 1
ATOM 4678 C C . SER A 1 561 ? 61.941 -15.453 3.961 1.00 29.41 561 SER A C 1
ATOM 4679 O O . SER A 1 561 ? 62.057 -15.591 5.183 1.00 29.16 561 SER A O 1
ATOM 4682 N N . PHE A 1 562 ? 60.858 -14.946 3.378 1.00 26.14 562 PHE A N 1
ATOM 4683 C CA . PHE A 1 562 ? 59.652 -14.648 4.144 1.00 31.33 562 PHE A CA 1
ATOM 4684 C C . PHE A 1 562 ? 59.086 -15.886 4.855 1.00 27.21 562 PHE A C 1
ATOM 4685 O O . PHE A 1 562 ? 58.839 -15.854 6.072 1.00 24.68 562 PHE A O 1
ATOM 4693 N N . ARG A 1 563 ? 58.871 -16.958 4.090 1.00 26.48 563 ARG A N 1
ATOM 4694 C CA . ARG A 1 563 ? 58.311 -18.188 4.645 1.00 27.58 563 ARG A CA 1
ATOM 4695 C C . ARG A 1 563 ? 59.082 -18.638 5.889 1.00 29.74 563 ARG A C 1
ATOM 4696 O O . ARG A 1 563 ? 58.469 -18.871 6.929 1.00 29.67 563 ARG A O 1
ATOM 4704 N N . ASN A 1 564 ? 60.413 -18.731 5.793 1.00 24.80 564 ASN A N 1
ATOM 4705 C CA . ASN A 1 564 ? 61.221 -19.225 6.905 1.00 21.62 564 ASN A CA 1
ATOM 4706 C C . ASN A 1 564 ? 61.183 -18.303 8.123 1.00 30.97 564 ASN A C 1
ATOM 4707 O O . ASN A 1 564 ? 61.011 -18.761 9.248 1.00 33.76 564 ASN A O 1
ATOM 4712 N N . ASP A 1 565 ? 61.344 -17.005 7.885 1.00 23.85 565 ASP A N 1
ATOM 4713 C CA . ASP A 1 565 ? 61.226 -15.995 8.924 1.00 24.83 565 ASP A CA 1
ATOM 4714 C C . ASP A 1 565 ? 59.842 -16.004 9.584 1.00 29.10 565 ASP A C 1
ATOM 4715 O O . ASP A 1 565 ? 59.725 -16.161 10.812 1.00 29.11 565 ASP A O 1
ATOM 4720 N N . PHE A 1 566 ? 58.800 -15.844 8.764 1.00 27.10 566 PHE A N 1
ATOM 4721 C CA . PHE A 1 566 ? 57.424 -15.852 9.266 1.00 30.14 566 PHE A CA 1
ATOM 4722 C C . PHE A 1 566 ? 57.149 -17.108 10.071 1.00 25.86 566 PHE A C 1
ATOM 4723 O O . PHE A 1 566 ? 56.646 -17.039 11.184 1.00 27.32 566 PHE A O 1
ATOM 4731 N N . ASP A 1 567 ? 57.501 -18.249 9.497 1.00 28.83 567 ASP A N 1
ATOM 4732 C CA . ASP A 1 567 ? 57.199 -19.530 10.107 1.00 29.04 567 ASP A CA 1
ATOM 4733 C C . ASP A 1 567 ? 57.741 -19.561 11.518 1.00 27.44 567 ASP A C 1
ATOM 4734 O O . ASP A 1 567 ? 57.060 -20.020 12.427 1.00 30.80 567 ASP A O 1
ATOM 4739 N N . ASN A 1 568 ? 58.947 -19.025 11.704 1.00 28.42 568 ASN A N 1
ATOM 4740 C CA . ASN A 1 568 ? 59.578 -19.049 13.017 1.00 32.57 568 ASN A CA 1
ATOM 4741 C C . ASN A 1 568 ? 58.972 -18.065 14.006 1.00 34.02 568 ASN A C 1
ATOM 4742 O O . ASN A 1 568 ? 58.806 -18.395 15.172 1.00 26.54 568 ASN A O 1
ATOM 4747 N N . PHE A 1 569 ? 58.669 -16.855 13.546 1.00 30.36 569 PHE A N 1
ATOM 4748 C CA . PHE A 1 569 ? 57.900 -15.934 14.359 1.00 29.84 569 PHE A CA 1
ATOM 4749 C C . PHE A 1 569 ? 56.587 -16.587 14.775 1.00 31.41 569 PHE A C 1
ATOM 4750 O O . PHE A 1 569 ? 56.169 -16.523 15.938 1.00 29.83 569 PHE A O 1
ATOM 4758 N N . GLU A 1 570 ? 55.955 -17.254 13.818 1.00 29.06 570 GLU A N 1
ATOM 4759 C CA . GLU A 1 570 ? 54.579 -17.675 14.002 1.00 28.01 570 GLU A CA 1
ATOM 4760 C C . GLU A 1 570 ? 54.411 -18.799 15.044 1.00 31.92 570 GLU A C 1
ATOM 4761 O O . GLU A 1 570 ? 53.341 -18.910 15.660 1.00 30.89 570 GLU A O 1
ATOM 4767 N N . LYS A 1 571 ? 55.454 -19.612 15.250 1.00 27.92 571 LYS A N 1
ATOM 4768 C CA . LYS A 1 571 ? 55.428 -20.667 16.273 1.00 28.34 571 LYS A CA 1
ATOM 4769 C C . LYS A 1 571 ? 55.119 -20.094 17.653 1.00 27.53 571 LYS A C 1
ATOM 4770 O O . LYS A 1 571 ? 54.361 -20.668 18.420 1.00 27.76 571 LYS A O 1
ATOM 4776 N N . LYS A 1 572 ? 55.706 -18.950 17.964 1.00 31.68 572 LYS A N 1
ATOM 4777 C CA . LYS A 1 572 ? 55.429 -18.314 19.237 1.00 32.34 572 LYS A CA 1
ATOM 4778 C C . LYS A 1 572 ? 53.970 -17.889 19.294 1.00 27.19 572 LYS A C 1
ATOM 4779 O O . LYS A 1 572 ? 53.268 -18.221 20.236 1.00 26.65 572 LYS A O 1
ATOM 4785 N N . ILE A 1 573 ? 53.536 -17.144 18.280 1.00 27.59 573 ILE A N 1
ATOM 4786 C CA . ILE A 1 573 ? 52.178 -16.618 18.215 1.00 28.83 573 ILE A CA 1
ATOM 4787 C C . ILE A 1 573 ? 51.155 -17.692 18.491 1.00 27.16 573 ILE A C 1
ATOM 4788 O O . ILE A 1 573 ? 50.289 -17.556 19.356 1.00 27.52 573 ILE A O 1
ATOM 4793 N N . VAL A 1 574 ? 51.292 -18.769 17.734 1.00 26.00 574 VAL A N 1
ATOM 4794 C CA . VAL A 1 574 ? 50.358 -19.868 17.730 1.00 23.02 574 VAL A CA 1
ATOM 4795 C C . VAL A 1 574 ? 50.264 -20.509 19.118 1.00 25.28 574 VAL A C 1
ATOM 4796 O O . VAL A 1 574 ? 49.169 -20.778 19.618 1.00 23.73 574 VAL A O 1
ATOM 4800 N N . TYR A 1 575 ? 51.423 -20.711 19.733 1.00 23.27 575 TYR A N 1
ATOM 4801 C CA . TYR A 1 575 ? 51.561 -21.249 21.090 1.00 27.29 575 TYR A CA 1
ATOM 4802 C C . TYR A 1 575 ? 50.860 -20.366 22.137 1.00 24.59 575 TYR A C 1
ATOM 4803 O O . TYR A 1 575 ? 50.086 -20.850 22.972 1.00 22.77 575 TYR A O 1
ATOM 4812 N N . PHE A 1 576 ? 51.115 -19.064 22.066 1.00 24.02 576 PHE A N 1
ATOM 4813 C CA . PHE A 1 576 ? 50.486 -18.117 22.984 1.00 26.03 576 PHE A CA 1
ATOM 4814 C C . PHE A 1 576 ? 49.002 -17.912 22.660 1.00 22.25 576 PHE A C 1
ATOM 4815 O O . PHE A 1 576 ? 48.196 -17.708 23.560 1.00 26.35 576 PHE A O 1
ATOM 4823 N N . GLY A 1 577 ? 48.636 -18.002 21.388 1.00 19.85 577 GLY A N 1
ATOM 4824 C CA . GLY A 1 577 ? 47.243 -17.877 20.998 1.00 19.74 577 GLY A CA 1
ATOM 4825 C C . GLY A 1 577 ? 46.315 -18.958 21.535 1.00 22.53 577 GLY A C 1
ATOM 4826 O O . GLY A 1 577 ? 45.171 -18.669 21.877 1.00 25.93 577 GLY A O 1
ATOM 4827 N N . TYR A 1 578 ? 46.782 -20.206 21.602 1.00 23.86 578 TYR A N 1
ATOM 4828 C CA . TYR A 1 578 ? 45.963 -21.270 22.176 1.00 22.49 578 TYR A CA 1
ATOM 4829 C C . TYR A 1 578 ? 45.648 -20.963 23.625 1.00 23.68 578 TYR A C 1
ATOM 4830 O O . TYR A 1 578 ? 44.509 -21.147 24.072 1.00 27.43 578 TYR A O 1
ATOM 4839 N N . MET A 1 579 ? 46.663 -20.502 24.353 1.00 20.26 579 MET A N 1
ATOM 4840 C CA . MET A 1 579 ? 46.486 -20.074 25.740 1.00 23.64 579 MET A CA 1
ATOM 4841 C C . MET A 1 579 ? 45.360 -19.058 25.865 1.00 24.18 579 MET A C 1
ATOM 4842 O O . MET A 1 579 ? 44.407 -19.273 26.627 1.00 27.33 579 MET A O 1
ATOM 4847 N N . LYS A 1 580 ? 45.449 -17.967 25.106 1.00 23.62 580 LYS A N 1
ATOM 4848 C CA . LYS A 1 580 ? 44.392 -16.964 25.157 1.00 22.48 580 LYS A CA 1
ATOM 4849 C C . LYS A 1 580 ? 43.064 -17.611 24.788 1.00 23.53 580 LYS A C 1
ATOM 4850 O O . LYS A 1 580 ? 42.042 -17.317 25.397 1.00 27.03 580 LYS A O 1
ATOM 4856 N N . SER A 1 581 ? 43.079 -18.515 23.812 1.00 24.24 581 SER A N 1
ATOM 4857 C CA . SER A 1 581 ? 41.838 -19.159 23.396 1.00 24.14 581 SER A CA 1
ATOM 4858 C C . SER A 1 581 ? 41.205 -19.984 24.536 1.00 24.21 581 SER A C 1
ATOM 4859 O O . SER A 1 581 ? 39.994 -19.910 24.758 1.00 24.28 581 SER A O 1
ATOM 4862 N N . LEU A 1 582 ? 42.023 -20.736 25.276 1.00 26.58 582 LEU A N 1
ATOM 4863 C CA . LEU A 1 582 ? 41.518 -21.490 26.444 1.00 26.95 582 LEU A CA 1
ATOM 4864 C C . LEU A 1 582 ? 40.952 -20.557 27.509 1.00 26.16 582 LEU A C 1
ATOM 4865 O O . LEU A 1 582 ? 39.867 -20.818 28.026 1.00 26.63 582 LEU A O 1
ATOM 4870 N N . VAL A 1 583 ? 41.673 -19.471 27.825 1.00 27.42 583 VAL A N 1
ATOM 4871 C CA . VAL A 1 583 ? 41.179 -18.466 28.784 1.00 23.51 583 VAL A CA 1
ATOM 4872 C C . VAL A 1 583 ? 39.786 -17.969 28.384 1.00 23.81 583 VAL A C 1
ATOM 4873 O O . VAL A 1 583 ? 38.842 -18.050 29.171 1.00 26.65 583 VAL A O 1
ATOM 4877 N N . ALA A 1 584 ? 39.672 -17.478 27.153 1.00 25.02 584 ALA A N 1
ATOM 4878 C CA . ALA A 1 584 ? 38.399 -17.058 26.564 1.00 22.61 584 ALA A CA 1
ATOM 4879 C C . ALA A 1 584 ? 37.354 -18.174 26.606 1.00 24.69 584 ALA A C 1
ATOM 4880 O O . ALA A 1 584 ? 36.198 -17.945 26.987 1.00 25.56 584 ALA A O 1
ATOM 4882 N N . THR A 1 585 ? 37.761 -19.376 26.203 1.00 20.69 585 THR A N 1
ATOM 4883 C CA . THR A 1 585 ? 36.843 -20.500 26.209 1.00 26.43 585 THR A CA 1
ATOM 4884 C C . THR A 1 585 ? 36.246 -20.725 27.598 1.00 23.31 585 THR A C 1
ATOM 4885 O O . THR A 1 585 ? 35.015 -20.747 27.754 1.00 25.00 585 THR A O 1
ATOM 4889 N N . THR A 1 586 ? 37.113 -20.843 28.598 1.00 26.33 586 THR A N 1
ATOM 4890 C CA . THR A 1 586 ? 36.684 -20.997 29.994 1.00 27.39 586 THR A CA 1
ATOM 4891 C C . THR A 1 586 ? 35.757 -19.861 30.411 1.00 26.05 586 THR A C 1
ATOM 4892 O O . THR A 1 586 ? 34.701 -20.097 31.016 1.00 25.71 586 THR A O 1
ATOM 4896 N N . LEU A 1 587 ? 36.133 -18.633 30.064 1.00 23.78 587 LEU A N 1
ATOM 4897 C CA . LEU A 1 587 ? 35.289 -17.472 30.358 1.00 26.05 587 LEU A CA 1
ATOM 4898 C C . LEU A 1 587 ? 33.910 -17.601 29.713 1.00 27.22 587 LEU A C 1
ATOM 4899 O O . LEU A 1 587 ? 32.907 -17.169 30.287 1.00 24.51 587 LEU A O 1
ATOM 4904 N N . LYS A 1 588 ? 33.854 -18.212 28.529 1.00 25.40 588 LYS A N 1
ATOM 4905 C CA . LYS A 1 588 ? 32.582 -18.307 27.815 1.00 25.73 588 LYS A CA 1
ATOM 4906 C C . LYS A 1 588 ? 31.627 -19.304 28.460 1.00 25.91 588 LYS A C 1
ATOM 4907 O O . LYS A 1 588 ? 30.414 -19.074 28.537 1.00 28.06 588 LYS A O 1
ATOM 4913 N N . PHE A 1 589 ? 32.171 -20.430 28.895 1.00 24.97 589 PHE A N 1
ATOM 4914 C CA . PHE A 1 589 ? 31.343 -21.459 29.507 1.00 26.23 589 PHE A CA 1
ATOM 4915 C C . PHE A 1 589 ? 31.007 -21.152 30.969 1.00 25.94 589 PHE A C 1
ATOM 4916 O O . PHE A 1 589 ? 29.959 -21.569 31.465 1.00 25.74 589 PHE A O 1
ATOM 4924 N N . LEU A 1 590 ? 31.853 -20.383 31.649 1.00 23.60 590 LEU A N 1
ATOM 4925 C CA . LEU A 1 590 ? 31.686 -20.259 33.099 1.00 25.73 590 LEU A CA 1
ATOM 4926 C C . LEU A 1 590 ? 31.190 -18.885 33.594 1.00 30.32 590 LEU A C 1
ATOM 4927 O O . LEU A 1 590 ? 30.777 -18.758 34.748 1.00 32.36 590 LEU A O 1
ATOM 4932 N N . SER A 1 591 ? 31.202 -17.862 32.744 1.00 31.13 591 SER A N 1
ATOM 4933 C CA . SER A 1 591 ? 30.574 -16.599 33.132 1.00 28.79 591 SER A CA 1
ATOM 4934 C C . SER A 1 591 ? 29.054 -16.780 33.221 1.00 30.32 591 SER A C 1
ATOM 4935 O O . SER A 1 591 ? 28.505 -17.753 32.714 1.00 24.82 591 SER A O 1
ATOM 4938 N N . PRO A 1 592 ? 28.367 -15.850 33.902 1.00 33.66 592 PRO A N 1
ATOM 4939 C CA . PRO A 1 592 ? 26.904 -15.794 33.811 1.00 31.80 592 PRO A CA 1
ATOM 4940 C C . PRO A 1 592 ? 26.405 -15.735 32.356 1.00 34.04 592 PRO A C 1
ATOM 4941 O O . PRO A 1 592 ? 27.030 -15.094 31.509 1.00 30.82 592 PRO A O 1
ATOM 4945 N N . GLY A 1 593 ? 25.291 -16.398 32.077 1.00 31.23 593 GLY A N 1
ATOM 4946 C CA . GLY A 1 593 ? 24.796 -16.498 30.720 1.00 28.49 593 GLY A CA 1
ATOM 4947 C C . GLY A 1 593 ? 24.894 -17.901 30.151 1.00 26.63 593 GLY A C 1
ATOM 4948 O O . GLY A 1 593 ? 25.291 -18.845 30.833 1.00 27.02 593 GLY A O 1
ATOM 4949 N N . VAL A 1 594 ? 24.524 -18.051 28.885 1.00 30.10 594 VAL A N 1
ATOM 4950 C CA . VAL A 1 594 ? 24.521 -19.374 28.259 1.00 27.82 594 VAL A CA 1
ATOM 4951 C C . VAL A 1 594 ? 25.539 -19.408 27.132 1.00 23.34 594 VAL A C 1
ATOM 4952 O O . VAL A 1 594 ? 25.470 -18.609 26.199 1.00 25.83 594 VAL A O 1
ATOM 4956 N N . PRO A 1 595 ? 26.493 -20.339 27.219 1.00 26.43 595 PRO A N 1
ATOM 4957 C CA . PRO A 1 595 ? 27.582 -20.448 26.249 1.00 23.15 595 PRO A CA 1
ATOM 4958 C C . PRO A 1 595 ? 27.117 -21.018 24.911 1.00 22.97 595 PRO A C 1
ATOM 4959 O O . PRO A 1 595 ? 26.390 -22.020 24.864 1.00 23.36 595 PRO A O 1
ATOM 4963 N N . ASP A 1 596 ? 27.554 -20.372 23.835 1.00 22.66 596 ASP A N 1
ATOM 4964 C CA . ASP A 1 596 ? 27.209 -20.756 22.469 1.00 21.44 596 ASP A CA 1
ATOM 4965 C C . ASP A 1 596 ? 28.422 -21.357 21.722 1.00 24.32 596 ASP A C 1
ATOM 4966 O O . ASP A 1 596 ? 29.577 -21.014 21.993 1.00 24.03 596 ASP A O 1
ATOM 4971 N N . ILE A 1 597 ? 28.173 -22.291 20.815 1.00 22.87 597 ILE A N 1
ATOM 4972 C CA . ILE A 1 597 ? 29.266 -22.868 20.045 1.00 18.77 597 ILE A CA 1
ATOM 4973 C C . ILE A 1 597 ? 28.950 -22.785 18.558 1.00 19.46 597 ILE A C 1
ATOM 4974 O O . ILE A 1 597 ? 27.990 -23.379 18.081 1.00 25.81 597 ILE A O 1
ATOM 4979 N N . TYR A 1 598 ? 29.745 -22.016 17.833 1.00 21.39 598 TYR A N 1
ATOM 4980 C CA . TYR A 1 598 ? 29.668 -22.019 16.384 1.00 22.72 598 TYR A CA 1
ATOM 4981 C C . TYR A 1 598 ? 30.237 -23.336 15.894 1.00 22.23 598 TYR A C 1
ATOM 4982 O O . TYR A 1 598 ? 31.355 -23.685 16.251 1.00 22.12 598 TYR A O 1
ATOM 4991 N N . GLN A 1 599 ? 29.464 -24.048 15.078 1.00 23.44 599 GLN A N 1
ATOM 4992 C CA . GLN A 1 599 ? 29.840 -25.360 14.562 1.00 20.90 599 GLN A CA 1
ATOM 4993 C C . GLN A 1 599 ? 31.330 -25.466 14.227 1.00 24.70 599 GLN A C 1
ATOM 4994 O O . GLN A 1 599 ? 31.900 -24.565 13.618 1.00 23.18 599 GLN A O 1
ATOM 5000 N N . GLY A 1 600 ? 31.969 -26.550 14.656 1.00 25.76 600 GLY A N 1
ATOM 5001 C CA . GLY A 1 600 ? 33.373 -26.758 14.349 1.00 25.69 600 GLY A CA 1
ATOM 5002 C C . GLY A 1 600 ? 34.367 -26.053 15.266 1.00 25.41 600 GLY A C 1
ATOM 5003 O O . GLY A 1 600 ? 35.538 -26.437 15.316 1.00 23.84 600 GLY A O 1
ATOM 5004 N N . THR A 1 601 ? 33.923 -25.041 16.006 1.00 21.70 601 THR A N 1
ATOM 5005 C CA . THR A 1 601 ? 34.850 -24.304 16.864 1.00 22.10 601 THR A CA 1
ATOM 5006 C C . THR A 1 601 ? 34.979 -24.896 18.272 1.00 23.77 601 THR A C 1
ATOM 5007 O O . THR A 1 601 ? 35.481 -24.235 19.177 1.00 24.75 601 THR A O 1
ATOM 5011 N N . GLU A 1 602 ? 34.538 -26.137 18.460 1.00 22.77 602 GLU A N 1
ATOM 5012 C CA . GLU A 1 602 ? 34.783 -26.811 19.722 1.00 23.30 602 GLU A CA 1
ATOM 5013 C C . GLU A 1 602 ? 36.192 -27.405 19.705 1.00 23.91 602 GLU A C 1
ATOM 5014 O O . GLU A 1 602 ? 36.623 -28.036 20.668 1.00 23.10 602 GLU A O 1
ATOM 5020 N N . VAL A 1 603 ? 36.888 -27.199 18.587 1.00 24.11 603 VAL A N 1
ATOM 5021 C CA . VAL A 1 603 ? 38.333 -27.412 18.474 1.00 23.30 603 VAL A CA 1
ATOM 5022 C C . VAL A 1 603 ? 38.940 -26.164 17.847 1.00 23.03 603 VAL A C 1
ATOM 5023 O O . VAL A 1 603 ? 38.198 -25.243 17.489 1.00 25.80 603 VAL A O 1
ATOM 5027 N N . TRP A 1 604 ? 40.268 -26.108 17.737 1.00 19.38 604 TRP A N 1
ATOM 5028 C CA . TRP A 1 604 ? 40.909 -24.982 17.054 1.00 23.33 604 TRP A CA 1
ATOM 5029 C C . TRP A 1 604 ? 40.335 -24.813 15.647 1.00 22.76 604 TRP A C 1
ATOM 5030 O O . TRP A 1 604 ? 40.175 -25.781 14.906 1.00 24.63 604 TRP A O 1
ATOM 5041 N N . ARG A 1 605 ? 40.024 -23.579 15.280 1.00 20.19 605 ARG A N 1
ATOM 5042 C CA . ARG A 1 605 ? 39.397 -23.334 13.997 1.00 22.54 605 ARG A CA 1
ATOM 5043 C C . ARG A 1 605 ? 39.528 -21.884 13.624 1.00 23.56 605 ARG A C 1
ATOM 5044 O O . ARG A 1 605 ? 39.038 -20.987 14.330 1.00 19.98 605 ARG A O 1
ATOM 5052 N N . PHE A 1 606 ? 40.169 -21.680 12.477 1.00 23.49 606 PHE A N 1
ATOM 5053 C CA . PHE A 1 606 ? 40.597 -20.373 12.018 1.00 18.31 606 PHE A CA 1
ATOM 5054 C C . PHE A 1 606 ? 39.764 -20.000 10.828 1.00 19.37 606 PHE A C 1
ATOM 5055 O O . PHE A 1 606 ? 39.936 -20.510 9.720 1.00 19.37 606 PHE A O 1
ATOM 5063 N N . LEU A 1 607 ? 38.795 -19.149 11.098 1.00 19.99 607 LEU A N 1
ATOM 5064 C CA . LEU A 1 607 ? 37.878 -18.719 10.073 1.00 23.68 607 LEU A CA 1
ATOM 5065 C C . LEU A 1 607 ? 38.042 -17.226 9.868 1.00 19.23 607 LEU A C 1
ATOM 5066 O O . LEU A 1 607 ? 38.134 -16.470 10.838 1.00 20.48 607 LEU A O 1
ATOM 5071 N N . LEU A 1 608 ? 38.092 -16.803 8.614 1.00 18.40 608 LEU A N 1
ATOM 5072 C CA . LEU A 1 608 ? 38.032 -15.374 8.325 1.00 19.63 608 LEU A CA 1
ATOM 5073 C C . LEU A 1 608 ? 36.586 -14.984 8.050 1.00 20.16 608 LEU A C 1
ATOM 5074 O O . LEU A 1 608 ? 35.643 -15.672 8.451 1.00 17.34 608 LEU A O 1
ATOM 5079 N N . THR A 1 609 ? 36.409 -13.870 7.368 1.00 18.73 609 THR A N 1
ATOM 5080 C CA . THR A 1 609 ? 35.077 -13.326 7.200 1.00 20.31 609 THR A CA 1
ATOM 5081 C C . THR A 1 609 ? 34.231 -14.131 6.213 1.00 19.21 609 THR A C 1
ATOM 5082 O O . THR A 1 609 ? 34.748 -14.639 5.217 1.00 22.06 609 THR A O 1
ATOM 5086 N N . ASP A 1 610 ? 32.950 -14.278 6.535 1.00 20.79 610 ASP A N 1
ATOM 5087 C CA . ASP A 1 610 ? 31.928 -14.752 5.600 1.00 22.06 610 ASP A CA 1
ATOM 5088 C C . ASP A 1 610 ? 32.269 -14.291 4.178 1.00 23.35 610 ASP A C 1
ATOM 5089 O O . ASP A 1 610 ? 32.367 -13.089 3.941 1.00 24.21 610 ASP A O 1
ATOM 5094 N N . PRO A 1 611 ? 32.411 -15.232 3.221 1.00 17.72 611 PRO A N 1
ATOM 5095 C CA . PRO A 1 611 ? 32.024 -16.656 3.262 1.00 19.11 611 PRO A CA 1
ATOM 5096 C C . PRO A 1 611 ? 33.062 -17.652 3.780 1.00 23.06 611 PRO A C 1
ATOM 5097 O O . PRO A 1 611 ? 32.745 -18.842 3.824 1.00 26.19 611 PRO A O 1
ATOM 5101 N N . ASP A 1 612 ? 34.265 -17.217 4.136 1.00 21.94 612 ASP A N 1
ATOM 5102 C CA . ASP A 1 612 ? 35.245 -18.168 4.636 1.00 20.84 612 ASP A CA 1
ATOM 5103 C C . ASP A 1 612 ? 34.728 -18.893 5.891 1.00 22.72 612 ASP A C 1
ATOM 5104 O O . ASP A 1 612 ? 34.944 -20.101 6.045 1.00 22.83 612 ASP A O 1
ATOM 5109 N N . ASN A 1 613 ? 34.000 -18.191 6.761 1.00 23.31 613 ASN A N 1
ATOM 5110 C CA . ASN A 1 613 ? 33.482 -18.851 7.968 1.00 20.20 613 ASN A CA 1
ATOM 5111 C C . ASN A 1 613 ? 32.282 -19.758 7.692 1.00 23.56 613 ASN A C 1
ATOM 5112 O O . ASN A 1 613 ? 31.694 -20.319 8.613 1.00 24.36 613 ASN A O 1
ATOM 5117 N N . ARG A 1 614 ? 31.934 -19.903 6.417 1.00 21.66 614 ARG A N 1
ATOM 5118 C CA . ARG A 1 614 ? 30.836 -20.764 6.011 1.00 23.29 614 ARG A CA 1
ATOM 5119 C C . ARG A 1 614 ? 31.295 -22.124 5.461 1.00 24.73 614 ARG A C 1
ATOM 5120 O O . ARG A 1 614 ? 30.464 -22.896 5.012 1.00 25.37 614 ARG A O 1
ATOM 5128 N N . MET A 1 615 ? 32.599 -22.419 5.502 1.00 24.68 615 MET A N 1
ATOM 5129 C CA . MET A 1 615 ? 33.119 -23.715 5.026 1.00 23.14 615 MET A CA 1
ATOM 5130 C C . MET A 1 615 ? 32.496 -24.899 5.769 1.00 25.26 615 MET A C 1
ATOM 5131 O O . MET A 1 615 ? 32.120 -24.793 6.950 1.00 22.19 615 MET A O 1
ATOM 5136 N N . ALA A 1 616 ? 32.438 -26.039 5.087 1.00 24.18 616 ALA A N 1
ATOM 5137 C CA . ALA A 1 616 ? 31.827 -27.242 5.643 1.00 26.28 616 ALA A CA 1
ATOM 5138 C C . ALA A 1 616 ? 32.601 -27.717 6.854 1.00 25.91 616 ALA A C 1
ATOM 5139 O O . ALA A 1 616 ? 33.823 -27.645 6.885 1.00 27.94 616 ALA A O 1
ATOM 5141 N N . VAL A 1 617 ? 31.880 -28.186 7.861 1.00 23.30 617 VAL A N 1
ATOM 5142 C CA . VAL A 1 617 ? 32.519 -28.706 9.048 1.00 22.13 617 VAL A CA 1
ATOM 5143 C C . VAL A 1 617 ? 32.570 -30.203 8.912 1.00 22.98 617 VAL A C 1
ATOM 5144 O O . VAL A 1 617 ? 31.583 -30.833 8.549 1.00 26.48 617 VAL A O 1
ATOM 5148 N N . ASP A 1 618 ? 33.741 -30.767 9.162 1.00 21.77 618 ASP A N 1
ATOM 5149 C CA . ASP A 1 618 ? 33.939 -32.205 9.104 1.00 22.76 618 ASP A CA 1
ATOM 5150 C C . ASP A 1 618 ? 33.519 -32.838 10.432 1.00 26.80 618 ASP A C 1
ATOM 5151 O O . ASP A 1 618 ? 34.331 -32.969 11.354 1.00 33.46 618 ASP A O 1
ATOM 5156 N N . PHE A 1 619 ? 32.245 -33.201 10.539 1.00 28.73 619 PHE A N 1
ATOM 5157 C CA . PHE A 1 619 ? 31.728 -33.832 11.755 1.00 31.75 619 PHE A CA 1
ATOM 5158 C C . PHE A 1 619 ? 32.256 -35.251 11.975 1.00 28.85 619 PHE A C 1
ATOM 5159 O O . PHE A 1 619 ? 32.445 -35.684 13.103 1.00 34.58 619 PHE A O 1
ATOM 5167 N N . ARG A 1 620 ? 32.498 -35.971 10.895 1.00 29.62 620 ARG A N 1
ATOM 5168 C CA . ARG A 1 620 ? 33.133 -37.269 10.999 1.00 34.56 620 ARG A CA 1
ATOM 5169 C C . ARG A 1 620 ? 34.446 -37.163 11.787 1.00 33.28 620 ARG A C 1
ATOM 5170 O O . ARG A 1 620 ? 34.707 -37.961 12.686 1.00 34.35 620 ARG A O 1
ATOM 5178 N N . LYS A 1 621 ? 35.265 -36.166 11.470 1.00 32.98 621 LYS A N 1
ATOM 5179 C CA . LYS A 1 621 ? 36.526 -36.010 12.178 1.00 29.74 621 LYS A CA 1
ATOM 5180 C C . LYS A 1 621 ? 36.291 -35.656 13.638 1.00 33.29 621 LYS A C 1
ATOM 5181 O O . LYS A 1 621 ? 36.948 -36.192 14.531 1.00 34.84 621 LYS A O 1
ATOM 5187 N N . LEU A 1 622 ? 35.332 -34.771 13.887 1.00 31.10 622 LEU A N 1
ATOM 5188 C CA . LEU A 1 622 ? 35.089 -34.304 15.241 1.00 33.01 622 LEU A CA 1
ATOM 5189 C C . LEU A 1 622 ? 34.648 -35.460 16.107 1.00 33.83 622 LEU A C 1
ATOM 5190 O O . LEU A 1 622 ? 34.939 -35.485 17.307 1.00 32.27 622 LEU A O 1
ATOM 5195 N N . ARG A 1 623 ? 33.935 -36.404 15.495 1.00 31.45 623 ARG A N 1
ATOM 5196 C CA . ARG A 1 623 ? 33.449 -37.584 16.212 1.00 36.46 623 ARG A CA 1
ATOM 5197 C C . ARG A 1 623 ? 34.615 -38.498 16.593 1.00 37.43 623 ARG A C 1
ATOM 5198 O O . ARG A 1 623 ? 34.654 -39.041 17.701 1.00 35.27 623 ARG A O 1
ATOM 5206 N N . GLU A 1 624 ? 35.569 -38.647 15.677 1.00 36.56 624 GLU A N 1
ATOM 5207 C CA . GLU A 1 624 ? 36.745 -39.472 15.932 1.00 37.89 624 GLU A CA 1
ATOM 5208 C C . GLU A 1 624 ? 37.599 -38.859 17.041 1.00 33.96 624 GLU A C 1
ATOM 5209 O O . GLU A 1 624 ? 38.139 -39.579 17.867 1.00 34.06 624 GLU A O 1
ATOM 5215 N N . LEU A 1 625 ? 37.711 -37.531 17.056 1.00 34.63 625 LEU A N 1
ATOM 5216 C CA . LEU A 1 625 ? 38.450 -36.848 18.119 1.00 34.34 625 LEU A CA 1
ATOM 5217 C C . LEU A 1 625 ? 37.726 -37.061 19.459 1.00 36.03 625 LEU A C 1
ATOM 5218 O O . LEU A 1 625 ? 38.359 -37.394 20.460 1.00 34.93 625 LEU A O 1
ATOM 5223 N N . LEU A 1 626 ? 36.404 -36.884 19.465 1.00 32.51 626 LEU A N 1
ATOM 5224 C CA . LEU A 1 626 ? 35.608 -37.083 20.669 1.00 32.28 626 LEU A CA 1
ATOM 5225 C C . LEU A 1 626 ? 35.755 -38.513 21.178 1.00 37.46 626 LEU A C 1
ATOM 5226 O O . LEU A 1 626 ? 35.849 -38.739 22.387 1.00 34.12 626 LEU A O 1
ATOM 5231 N N . ASN A 1 627 ? 35.790 -39.468 20.252 1.00 34.45 627 ASN A N 1
ATOM 5232 C CA . ASN A 1 627 ? 36.021 -40.864 20.601 1.00 37.44 627 ASN A CA 1
ATOM 5233 C C . ASN A 1 627 ? 37.354 -41.092 21.302 1.00 39.77 627 ASN A C 1
ATOM 5234 O O . ASN A 1 627 ? 37.447 -41.882 22.240 1.00 43.60 627 ASN A O 1
ATOM 5239 N N . ASN A 1 628 ? 38.384 -40.398 20.840 1.00 38.72 628 ASN A N 1
ATOM 5240 C CA . ASN A 1 628 ? 39.725 -40.584 21.366 1.00 35.13 628 ASN A CA 1
ATOM 5241 C C . ASN A 1 628 ? 40.107 -39.483 22.322 1.00 38.99 628 ASN A C 1
ATOM 5242 O O . ASN A 1 628 ? 41.287 -39.132 22.450 1.00 37.62 628 ASN A O 1
ATOM 5247 N N . LEU A 1 629 ? 39.103 -38.937 22.997 1.00 33.83 629 LEU A N 1
ATOM 5248 C CA . LEU A 1 629 ? 39.353 -37.885 23.970 1.00 43.50 629 LEU A CA 1
ATOM 5249 C C . LEU A 1 629 ? 40.001 -38.442 25.239 1.00 43.80 629 LEU A C 1
ATOM 5250 O O . LEU A 1 629 ? 39.700 -39.553 25.676 1.00 52.13 629 LEU A O 1
ATOM 5255 N N . THR A 1 630 ? 40.880 -37.651 25.830 1.00 41.39 630 THR A N 1
ATOM 5256 C CA . THR A 1 630 ? 41.602 -38.064 27.019 1.00 45.97 630 THR A CA 1
ATOM 5257 C C . THR A 1 630 ? 42.279 -36.833 27.614 1.00 44.85 630 THR A C 1
ATOM 5258 O O . THR A 1 630 ? 42.345 -35.798 26.959 1.00 48.21 630 THR A O 1
ATOM 5262 N N . GLU A 1 631 ? 42.769 -36.925 28.845 1.00 46.71 631 GLU A N 1
ATOM 5263 C CA . GLU A 1 631 ? 43.241 -35.732 29.559 1.00 47.53 631 GLU A CA 1
ATOM 5264 C C . GLU A 1 631 ? 44.775 -35.663 29.721 1.00 49.81 631 GLU A C 1
ATOM 5265 O O . GLU A 1 631 ? 45.314 -34.776 30.388 1.00 52.45 631 GLU A O 1
ATOM 5271 N N . LYS A 1 632 ? 45.473 -36.594 29.082 1.00 47.08 632 LYS A N 1
ATOM 5272 C CA . LYS A 1 632 ? 46.924 -36.684 29.144 1.00 46.10 632 LYS A CA 1
ATOM 5273 C C . LYS A 1 632 ? 47.317 -37.370 27.848 1.00 47.80 632 LYS A C 1
ATOM 5274 O O . LYS A 1 632 ? 46.486 -38.086 27.285 1.00 50.57 632 LYS A O 1
ATOM 5280 N N . ASN A 1 633 ? 48.522 -37.153 27.318 1.00 48.53 633 ASN A N 1
ATOM 5281 C CA . ASN A 1 633 ? 49.375 -36.004 27.578 1.00 46.09 633 ASN A CA 1
ATOM 5282 C C . ASN A 1 633 ? 49.186 -35.081 26.393 1.00 43.25 633 ASN A C 1
ATOM 5283 O O . ASN A 1 633 ? 50.025 -35.031 25.485 1.00 37.13 633 ASN A O 1
ATOM 5288 N N . LEU A 1 634 ? 48.059 -34.386 26.375 1.00 40.94 634 LEU A N 1
ATOM 5289 C CA . LEU A 1 634 ? 47.682 -33.643 25.187 1.00 34.94 634 LEU A CA 1
ATOM 5290 C C . LEU A 1 634 ? 48.669 -32.533 24.874 1.00 32.59 634 LEU A C 1
ATOM 5291 O O . LEU A 1 634 ? 49.058 -31.753 25.750 1.00 33.06 634 LEU A O 1
ATOM 5296 N N . GLU A 1 635 ? 49.097 -32.484 23.620 1.00 32.16 635 GLU A N 1
ATOM 5297 C CA . GLU A 1 635 ? 49.786 -31.309 23.128 1.00 32.58 635 GLU A CA 1
ATOM 5298 C C . GLU A 1 635 ? 48.777 -30.148 23.153 1.00 34.46 635 GLU A C 1
ATOM 5299 O O . GLU A 1 635 ? 47.587 -30.345 22.851 1.00 25.66 635 GLU A O 1
ATOM 5305 N N . LEU A 1 636 ? 49.246 -28.961 23.553 1.00 30.89 636 LEU A N 1
ATOM 5306 C CA . LEU A 1 636 ? 48.405 -27.764 23.576 1.00 31.71 636 LEU A CA 1
ATOM 5307 C C . LEU A 1 636 ? 47.725 -27.551 22.221 1.00 25.52 636 LEU A C 1
ATOM 5308 O O . LEU A 1 636 ? 46.539 -27.279 22.161 1.00 25.51 636 LEU A O 1
ATOM 5313 N N . SER A 1 637 ? 48.485 -27.734 21.147 1.00 27.67 637 SER A N 1
ATOM 5314 C CA . SER A 1 637 ? 47.998 -27.547 19.778 1.00 27.59 637 SER A CA 1
ATOM 5315 C C . SER A 1 637 ? 47.176 -28.708 19.249 1.00 30.84 637 SER A C 1
ATOM 5316 O O . SER A 1 637 ? 46.653 -28.625 18.138 1.00 33.17 637 SER A O 1
ATOM 5319 N N . ASP A 1 638 ? 47.090 -29.798 20.011 1.00 30.05 638 ASP A N 1
ATOM 5320 C CA . ASP A 1 638 ? 46.198 -30.894 19.647 1.00 28.25 638 ASP A CA 1
ATOM 5321 C C . ASP A 1 638 ? 44.763 -30.377 19.761 1.00 26.34 638 ASP A C 1
ATOM 5322 O O . ASP A 1 638 ? 44.429 -29.706 20.735 1.00 24.32 638 ASP A O 1
ATOM 5327 N N . PRO A 1 639 ? 43.923 -30.663 18.746 1.00 28.27 639 PRO A N 1
ATOM 5328 C CA . PRO A 1 639 ? 42.514 -30.244 18.740 1.00 29.17 639 PRO A CA 1
ATOM 5329 C C . PRO A 1 639 ? 41.731 -30.795 19.924 1.00 23.81 639 PRO A C 1
ATOM 5330 O O . PRO A 1 639 ? 40.710 -30.233 20.302 1.00 23.37 639 PRO A O 1
ATOM 5334 N N . ARG A 1 640 ? 42.199 -31.900 20.489 1.00 25.00 640 ARG A N 1
ATOM 5335 C CA . ARG A 1 640 ? 41.525 -32.509 21.624 1.00 21.96 640 ARG A CA 1
ATOM 5336 C C . ARG A 1 640 ? 41.658 -31.683 22.903 1.00 24.99 640 ARG A C 1
ATOM 5337 O O . ARG A 1 640 ? 40.880 -31.835 23.837 1.00 25.41 640 ARG A O 1
ATOM 5345 N N . THR A 1 641 ? 42.655 -30.806 22.932 1.00 29.18 641 THR A N 1
ATOM 5346 C CA . THR A 1 641 ? 42.874 -29.928 24.065 1.00 22.81 641 THR A CA 1
ATOM 5347 C C . THR A 1 641 ? 41.681 -28.996 24.222 1.00 26.01 641 THR A C 1
ATOM 5348 O O . THR A 1 641 ? 41.152 -28.840 25.324 1.00 28.23 641 THR A O 1
ATOM 5352 N N . LYS A 1 642 ? 41.235 -28.394 23.128 1.00 20.33 642 LYS A N 1
ATOM 5353 C CA . LYS A 1 642 ? 40.121 -27.455 23.221 1.00 24.16 642 LYS A CA 1
ATOM 5354 C C . LYS A 1 642 ? 38.814 -28.206 23.430 1.00 27.18 642 LYS A C 1
ATOM 5355 O O . LYS A 1 642 ? 37.981 -27.807 24.248 1.00 31.59 642 LYS A O 1
ATOM 5361 N N . MET A 1 643 ? 38.648 -29.315 22.717 1.00 26.30 643 MET A N 1
ATOM 5362 C CA . MET A 1 643 ? 37.439 -30.119 22.837 1.00 26.90 643 MET A CA 1
ATOM 5363 C C . MET A 1 643 ? 37.278 -30.614 24.280 1.00 28.74 643 MET A C 1
ATOM 5364 O O . MET A 1 643 ? 36.161 -30.711 24.818 1.00 29.23 643 MET A O 1
ATOM 5369 N N . LEU A 1 644 ? 38.409 -30.906 24.907 1.00 23.92 644 LEU A N 1
ATOM 5370 C CA . LEU A 1 644 ? 38.418 -31.342 26.290 1.00 28.27 644 LEU A CA 1
ATOM 5371 C C . LEU A 1 644 ? 37.756 -30.303 27.195 1.00 30.68 644 LEU A C 1
ATOM 5372 O O . LEU A 1 644 ? 36.992 -30.650 28.098 1.00 31.95 644 LEU A O 1
ATOM 5377 N N . TYR A 1 645 ? 38.051 -29.029 26.949 1.00 30.01 645 TYR A N 1
ATOM 5378 C CA . TYR A 1 645 ? 37.470 -27.948 27.745 1.00 29.68 645 TYR A CA 1
ATOM 5379 C C . TYR A 1 645 ? 35.965 -27.872 27.521 1.00 29.34 645 TYR A C 1
ATOM 5380 O O . TYR A 1 645 ? 35.185 -27.791 28.471 1.00 29.81 645 TYR A O 1
ATOM 5389 N N . VAL A 1 646 ? 35.566 -27.916 26.258 1.00 28.96 646 VAL A N 1
ATOM 5390 C CA . VAL A 1 646 ? 34.164 -27.803 25.895 1.00 24.66 646 VAL A CA 1
ATOM 5391 C C . VAL A 1 646 ? 33.346 -28.892 26.568 1.00 27.62 646 VAL A C 1
ATOM 5392 O O . VAL A 1 646 ? 32.286 -28.637 27.142 1.00 27.46 646 VAL A O 1
ATOM 5396 N N . LYS A 1 647 ? 33.851 -30.117 26.497 1.00 32.40 647 LYS A N 1
ATOM 5397 C CA . LYS A 1 647 ? 33.139 -31.249 27.059 1.00 32.34 647 LYS A CA 1
ATOM 5398 C C . LYS A 1 647 ? 33.111 -31.182 28.591 1.00 29.39 647 LYS A C 1
ATOM 5399 O O . LYS A 1 647 ? 32.073 -31.435 29.202 1.00 30.83 647 LYS A O 1
ATOM 5405 N N . LYS A 1 648 ? 34.228 -30.811 29.211 1.00 29.80 648 LYS A N 1
ATOM 5406 C CA . LYS A 1 648 ? 34.295 -30.828 30.675 1.00 32.90 648 LYS A CA 1
ATOM 5407 C C . LYS A 1 648 ? 33.597 -29.626 31.321 1.00 33.30 648 LYS A C 1
ATOM 5408 O O . LYS A 1 648 ? 33.134 -29.735 32.453 1.00 35.26 648 LYS A O 1
ATOM 5414 N N . LEU A 1 649 ? 33.498 -28.497 30.610 1.00 31.09 649 LEU A N 1
ATOM 5415 C CA . LEU A 1 649 ? 32.845 -27.303 31.172 1.00 33.87 649 LEU A CA 1
ATOM 5416 C C . LEU A 1 649 ? 31.320 -27.316 30.931 1.00 32.72 649 LEU A C 1
ATOM 5417 O O . LEU A 1 649 ? 30.545 -26.770 31.725 1.00 31.03 649 LEU A O 1
ATOM 5422 N N . LEU A 1 650 ? 30.891 -27.938 29.844 1.00 26.79 650 LEU A N 1
ATOM 5423 C CA . LEU A 1 650 ? 29.471 -28.199 29.646 1.00 30.41 650 LEU A CA 1
ATOM 5424 C C . LEU A 1 650 ? 29.017 -29.197 30.701 1.00 35.22 650 LEU A C 1
ATOM 5425 O O . LEU A 1 650 ? 27.889 -29.125 31.217 1.00 34.56 650 LEU A O 1
ATOM 5430 N N . GLN A 1 651 ? 29.910 -30.132 31.020 1.00 31.18 651 GLN A N 1
ATOM 5431 C CA . GLN A 1 651 ? 29.628 -31.137 32.034 1.00 38.71 651 GLN A CA 1
ATOM 5432 C C . GLN A 1 651 ? 29.551 -30.481 33.418 1.00 36.46 651 GLN A C 1
ATOM 5433 O O . GLN A 1 651 ? 28.616 -30.722 34.191 1.00 36.13 651 GLN A O 1
ATOM 5439 N N . LEU A 1 652 ? 30.535 -29.636 33.710 1.00 34.64 652 LEU A N 1
ATOM 5440 C CA . LEU A 1 652 ? 30.521 -28.827 34.917 1.00 33.81 652 LEU A CA 1
ATOM 5441 C C . LEU A 1 652 ? 29.174 -28.124 35.031 1.00 34.19 652 LEU A C 1
ATOM 5442 O O . LEU A 1 652 ? 28.562 -28.113 36.093 1.00 37.73 652 LEU A O 1
ATOM 5447 N N . ARG A 1 653 ? 28.695 -27.575 33.916 1.00 36.72 653 ARG A N 1
ATOM 5448 C CA . ARG A 1 653 ? 27.459 -26.788 33.923 1.00 40.09 653 ARG A CA 1
ATOM 5449 C C . ARG A 1 653 ? 26.256 -27.628 34.378 1.00 38.63 653 ARG A C 1
ATOM 5450 O O . ARG A 1 653 ? 25.272 -27.091 34.884 1.00 38.15 653 ARG A O 1
ATOM 5458 N N . ARG A 1 654 ? 26.343 -28.943 34.222 1.00 36.80 654 ARG A N 1
ATOM 5459 C CA . ARG A 1 654 ? 25.199 -29.804 34.519 1.00 43.54 654 ARG A CA 1
ATOM 5460 C C . ARG A 1 654 ? 25.197 -30.304 35.955 1.00 41.11 654 ARG A C 1
ATOM 5461 O O . ARG A 1 654 ? 24.150 -30.674 36.480 1.00 31.82 654 ARG A O 1
ATOM 5469 N N . GLU A 1 655 ? 26.371 -30.291 36.585 1.00 44.20 655 GLU A N 1
ATOM 5470 C CA . GLU A 1 655 ? 26.545 -30.911 37.895 1.00 40.76 655 GLU A CA 1
ATOM 5471 C C . GLU A 1 655 ? 26.697 -29.917 39.021 1.00 37.56 655 GLU A C 1
ATOM 5472 O O . GLU A 1 655 ? 26.220 -30.146 40.125 1.00 44.95 655 GLU A O 1
ATOM 5478 N N . TYR A 1 656 ? 27.365 -28.811 38.746 1.00 38.21 656 TYR A N 1
ATOM 5479 C CA . TYR A 1 656 ? 27.560 -27.798 39.764 1.00 36.13 656 TYR A CA 1
ATOM 5480 C C . TYR A 1 656 ? 26.665 -26.608 39.534 1.00 42.97 656 TYR A C 1
ATOM 5481 O O . TYR A 1 656 ? 26.544 -26.099 38.411 1.00 47.57 656 TYR A O 1
ATOM 5490 N N . SER A 1 657 ? 26.035 -26.169 40.615 1.00 47.07 657 SER A N 1
ATOM 5491 C CA . SER A 1 657 ? 25.254 -24.948 40.607 1.00 46.11 657 SER A CA 1
ATOM 5492 C C . SER A 1 657 ? 26.186 -23.761 40.393 1.00 46.27 657 SER A C 1
ATOM 5493 O O . SER A 1 657 ? 27.301 -23.740 40.913 1.00 50.53 657 SER A O 1
ATOM 5496 N N . LEU A 1 658 ? 25.742 -22.770 39.633 1.00 48.71 658 LEU A N 1
ATOM 5497 C CA . LEU A 1 658 ? 26.611 -21.645 39.316 1.00 42.61 658 LEU A CA 1
ATOM 5498 C C . LEU A 1 658 ? 25.962 -20.280 39.542 1.00 49.62 658 LEU A C 1
ATOM 5499 O O . LEU A 1 658 ? 26.617 -19.257 39.367 1.00 49.70 658 LEU A O 1
ATOM 5504 N N . ASN A 1 659 ? 24.686 -20.247 39.918 1.00 52.60 659 ASN A N 1
ATOM 5505 C CA . ASN A 1 659 ? 24.027 -18.960 40.126 1.00 58.42 659 ASN A CA 1
ATOM 5506 C C . ASN A 1 659 ? 24.631 -18.243 41.323 1.00 51.24 659 ASN A C 1
ATOM 5507 O O . ASN A 1 659 ? 24.163 -18.359 42.447 1.00 58.28 659 ASN A O 1
ATOM 5512 N N . ASP A 1 660 ? 25.669 -17.479 41.021 1.00 50.64 660 ASP A N 1
ATOM 5513 C CA . ASP A 1 660 ? 26.492 -16.780 41.982 1.00 49.86 660 ASP A CA 1
ATOM 5514 C C . ASP A 1 660 ? 27.682 -16.224 41.205 1.00 47.98 660 ASP A C 1
ATOM 5515 O O . ASP A 1 660 ? 28.120 -16.842 40.241 1.00 46.71 660 ASP A O 1
ATOM 5520 N N . TYR A 1 661 ? 28.203 -15.070 41.597 1.00 43.17 661 TYR A N 1
ATOM 5521 C CA . TYR A 1 661 ? 29.386 -14.544 40.930 1.00 38.75 661 TYR A CA 1
ATOM 5522 C C . TYR A 1 661 ? 30.157 -13.640 41.873 1.00 35.14 661 TYR A C 1
ATOM 5523 O O . TYR A 1 661 ? 29.714 -12.547 42.206 1.00 33.88 661 TYR A O 1
ATOM 5532 N N . LYS A 1 662 ? 31.325 -14.103 42.286 1.00 31.74 662 LYS A N 1
ATOM 5533 C CA . LYS A 1 662 ? 32.151 -13.365 43.224 1.00 38.58 662 LYS A CA 1
ATOM 5534 C C . LYS A 1 662 ? 33.527 -13.087 42.617 1.00 35.98 662 LYS A C 1
ATOM 5535 O O . LYS A 1 662 ? 34.328 -13.996 42.419 1.00 33.06 662 LYS A O 1
ATOM 5541 N N . PRO A 1 663 ? 33.799 -11.815 42.319 1.00 35.40 663 PRO A N 1
ATOM 5542 C CA . PRO A 1 663 ? 35.051 -11.446 41.651 1.00 32.20 663 PRO A CA 1
ATOM 5543 C C . PRO A 1 663 ? 36.278 -11.709 42.499 1.00 30.26 663 PRO A C 1
ATOM 5544 O O . PRO A 1 663 ? 36.215 -11.607 43.717 1.00 34.23 663 PRO A O 1
ATOM 5548 N N . LEU A 1 664 ? 37.375 -12.055 41.832 1.00 30.93 664 LEU A N 1
ATOM 5549 C CA . LEU A 1 664 ? 38.689 -12.236 42.441 1.00 33.33 664 LEU A CA 1
ATOM 5550 C C . LEU A 1 664 ? 39.695 -11.401 41.657 1.00 33.04 664 LEU A C 1
ATOM 5551 O O . LEU A 1 664 ? 39.406 -11.018 40.527 1.00 34.62 664 LEU A O 1
ATOM 5556 N N . PRO A 1 665 ? 40.868 -11.096 42.245 1.00 35.48 665 PRO A N 1
ATOM 5557 C CA . PRO A 1 665 ? 41.834 -10.286 41.487 1.00 37.18 665 PRO A CA 1
ATOM 5558 C C . PRO A 1 665 ? 42.215 -10.913 40.138 1.00 48.57 665 PRO A C 1
ATOM 5559 O O . PRO A 1 665 ? 42.349 -10.186 39.138 1.00 46.57 665 PRO A O 1
ATOM 5563 N N . PHE A 1 666 ? 42.374 -12.236 40.105 1.00 42.06 666 PHE A N 1
ATOM 5564 C CA . PHE A 1 666 ? 42.648 -12.933 38.851 1.00 34.54 666 PHE A CA 1
ATOM 5565 C C . PHE A 1 666 ? 41.730 -14.127 38.674 1.00 30.39 666 PHE A C 1
ATOM 5566 O O . PHE A 1 666 ? 42.161 -15.224 38.321 1.00 33.65 666 PHE A O 1
ATOM 5574 N N . GLY A 1 667 ? 40.447 -13.910 38.911 1.00 33.42 667 GLY A N 1
ATOM 5575 C CA . GLY A 1 667 ? 39.488 -14.974 38.737 1.00 29.62 667 GLY A CA 1
ATOM 5576 C C . GLY A 1 667 ? 38.129 -14.619 39.267 1.00 30.75 667 GLY A C 1
ATOM 5577 O O . GLY A 1 667 ? 37.822 -13.448 39.422 1.00 30.85 667 GLY A O 1
ATOM 5578 N N . PHE A 1 668 ? 37.306 -15.636 39.512 1.00 32.09 668 PHE A N 1
ATOM 5579 C CA . PHE A 1 668 ? 36.008 -15.450 40.143 1.00 33.13 668 PHE A CA 1
ATOM 5580 C C . PHE A 1 668 ? 35.492 -16.751 40.733 1.00 31.82 668 PHE A C 1
ATOM 5581 O O . PHE A 1 668 ? 35.979 -17.826 40.406 1.00 36.92 668 PHE A O 1
ATOM 5589 N N . GLN A 1 669 ? 34.504 -16.639 41.608 1.00 33.88 669 GLN A N 1
ATOM 5590 C CA . GLN A 1 669 ? 33.880 -17.803 42.218 1.00 33.99 669 GLN A CA 1
ATOM 5591 C C . GLN A 1 669 ? 32.397 -17.820 41.898 1.00 35.17 669 GLN A C 1
ATOM 5592 O O . GLN A 1 669 ? 31.769 -16.771 41.783 1.00 35.53 669 GLN A O 1
ATOM 5598 N N . ARG A 1 670 ? 31.862 -19.024 41.729 1.00 36.40 670 ARG A N 1
ATOM 5599 C CA . ARG A 1 670 ? 30.437 -19.258 41.596 1.00 37.57 670 ARG A CA 1
ATOM 5600 C C . ARG A 1 670 ? 30.181 -20.570 42.296 1.00 36.54 670 ARG A C 1
ATOM 5601 O O . ARG A 1 670 ? 30.536 -21.623 41.777 1.00 39.15 670 ARG A O 1
ATOM 5609 N N . GLY A 1 671 ? 29.584 -20.512 43.475 1.00 42.91 671 GLY A N 1
ATOM 5610 C CA . GLY A 1 671 ? 29.346 -21.712 44.257 1.00 35.33 671 GLY A CA 1
ATOM 5611 C C . GLY A 1 671 ? 30.647 -22.362 44.677 1.00 36.58 671 GLY A C 1
ATOM 5612 O O . GLY A 1 671 ? 31.533 -21.714 45.244 1.00 35.90 671 GLY A O 1
ATOM 5613 N N . LYS A 1 672 ? 30.772 -23.653 44.381 1.00 39.96 672 LYS A N 1
ATOM 5614 C CA . LYS A 1 672 ? 31.955 -24.409 44.769 1.00 38.21 672 LYS A CA 1
ATOM 5615 C C . LYS A 1 672 ? 32.996 -24.392 43.656 1.00 43.53 672 LYS A C 1
ATOM 5616 O O . LYS A 1 672 ? 33.999 -25.108 43.723 1.00 43.92 672 LYS A O 1
ATOM 5622 N N . VAL A 1 673 ? 32.751 -23.572 42.634 1.00 40.29 673 VAL A N 1
ATOM 5623 C CA . VAL A 1 673 ? 33.685 -23.433 41.516 1.00 37.35 673 VAL A CA 1
ATOM 5624 C C . VAL A 1 673 ? 34.499 -22.141 41.564 1.00 33.36 673 VAL A C 1
ATOM 5625 O O . VAL A 1 673 ? 33.938 -21.058 41.688 1.00 35.02 673 VAL A O 1
ATOM 5629 N N . THR A 1 674 ? 35.818 -22.265 41.456 1.00 31.83 674 THR A N 1
ATOM 5630 C CA . THR A 1 674 ? 36.700 -21.105 41.311 1.00 37.49 674 THR A CA 1
ATOM 5631 C C . THR A 1 674 ? 37.393 -21.126 39.946 1.00 33.69 674 THR A C 1
ATOM 5632 O O . THR A 1 674 ? 37.929 -22.158 39.545 1.00 38.86 674 THR A O 1
ATOM 5636 N N . VAL A 1 675 ? 37.388 -20.008 39.226 1.00 29.57 675 VAL A N 1
ATOM 5637 C CA . VAL A 1 675 ? 38.189 -19.911 38.005 1.00 25.66 675 VAL A CA 1
ATOM 5638 C C . VAL A 1 675 ? 39.339 -18.961 38.237 1.00 28.51 675 VAL A C 1
ATOM 5639 O O . VAL A 1 675 ? 39.131 -17.831 38.634 1.00 31.80 675 VAL A O 1
ATOM 5643 N N . LEU A 1 676 ? 40.552 -19.432 37.993 1.00 29.05 676 LEU A N 1
ATOM 5644 C CA . LEU A 1 676 ? 41.742 -18.596 38.035 1.00 30.45 676 LEU A CA 1
ATOM 5645 C C . LEU A 1 676 ? 42.411 -18.552 36.668 1.00 32.37 676 LEU A C 1
ATOM 5646 O O . LEU A 1 676 ? 42.676 -19.604 36.068 1.00 27.95 676 LEU A O 1
ATOM 5651 N N . PHE A 1 677 ? 42.711 -17.346 36.188 1.00 33.31 677 PHE A N 1
ATOM 5652 C CA . PHE A 1 677 ? 43.304 -17.186 34.856 1.00 29.03 677 PHE A CA 1
ATOM 5653 C C . PHE A 1 677 ? 44.220 -15.971 34.745 1.00 29.67 677 PHE A C 1
ATOM 5654 O O . PHE A 1 677 ? 44.314 -15.165 35.671 1.00 33.94 677 PHE A O 1
ATOM 5662 N N . SER A 1 678 ? 44.899 -15.863 33.606 1.00 25.65 678 SER A N 1
ATOM 5663 C CA . SER A 1 678 ? 45.699 -14.690 33.270 1.00 29.25 678 SER A CA 1
ATOM 5664 C C . SER A 1 678 ? 45.620 -14.375 31.770 1.00 32.05 678 SER A C 1
ATOM 5665 O O . SER A 1 678 ? 46.161 -15.121 30.943 1.00 26.28 678 SER A O 1
ATOM 5668 N N . PRO A 1 679 ? 44.937 -13.271 31.418 1.00 35.48 679 PRO A N 1
ATOM 5669 C CA . PRO A 1 679 ? 44.800 -12.853 30.016 1.00 27.34 679 PRO A CA 1
ATOM 5670 C C . PRO A 1 679 ? 46.155 -12.562 29.376 1.00 25.96 679 PRO A C 1
ATOM 5671 O O . PRO A 1 679 ? 46.342 -12.779 28.182 1.00 26.61 679 PRO A O 1
ATOM 5675 N N . ILE A 1 680 ? 47.092 -12.067 30.170 1.00 28.03 680 ILE A N 1
ATOM 5676 C CA . ILE A 1 680 ? 48.483 -11.959 29.737 1.00 27.79 680 ILE A CA 1
ATOM 5677 C C . ILE A 1 680 ? 49.129 -13.352 29.719 1.00 27.40 680 ILE A C 1
ATOM 5678 O O . ILE A 1 680 ? 49.062 -14.073 30.717 1.00 26.18 680 ILE A O 1
ATOM 5683 N N . VAL A 1 681 ? 49.739 -13.743 28.599 1.00 22.87 681 VAL A N 1
ATOM 5684 C CA . VAL A 1 681 ? 50.266 -15.105 28.494 1.00 23.08 681 VAL A CA 1
ATOM 5685 C C . VAL A 1 681 ? 51.784 -15.242 28.255 1.00 27.82 681 VAL A C 1
ATOM 5686 O O . VAL A 1 681 ? 52.363 -16.305 28.533 1.00 29.05 681 VAL A O 1
ATOM 5690 N N . THR A 1 682 ? 52.429 -14.195 27.748 1.00 25.71 682 THR A N 1
ATOM 5691 C CA . THR A 1 682 ? 53.842 -14.292 27.370 1.00 26.47 682 THR A CA 1
ATOM 5692 C C . THR A 1 682 ? 54.761 -13.960 28.541 1.00 30.76 682 THR A C 1
ATOM 5693 O O . THR A 1 682 ? 55.979 -14.092 28.432 1.00 25.91 682 THR A O 1
ATOM 5697 N N . ARG A 1 683 ? 54.173 -13.514 29.651 1.00 28.62 683 ARG A N 1
ATOM 5698 C CA . ARG A 1 683 ? 54.944 -13.107 30.826 1.00 32.85 683 ARG A CA 1
ATOM 5699 C C . ARG A 1 683 ? 54.384 -13.770 32.075 1.00 37.47 683 ARG A C 1
ATOM 5700 O O . ARG A 1 683 ? 53.158 -13.860 32.259 1.00 33.22 683 ARG A O 1
ATOM 5708 N N . GLU A 1 684 ? 55.283 -14.238 32.934 1.00 43.45 684 GLU A N 1
ATOM 5709 C CA . GLU A 1 684 ? 54.866 -15.004 34.103 1.00 43.04 684 GLU A CA 1
ATOM 5710 C C . GLU A 1 684 ? 54.072 -14.122 35.054 1.00 37.56 684 GLU A C 1
ATOM 5711 O O . GLU A 1 684 ? 54.444 -12.990 35.342 1.00 42.25 684 GLU A O 1
ATOM 5717 N N . VAL A 1 685 ? 52.953 -14.631 35.529 1.00 39.38 685 VAL A N 1
ATOM 5718 C CA . VAL A 1 685 ? 52.203 -13.874 36.504 1.00 42.67 685 VAL A CA 1
ATOM 5719 C C . VAL A 1 685 ? 52.782 -14.063 37.891 1.00 49.54 685 VAL A C 1
ATOM 5720 O O . VAL A 1 685 ? 52.991 -15.182 38.351 1.00 45.44 685 VAL A O 1
ATOM 5724 N N . LYS A 1 686 ? 53.051 -12.940 38.540 1.00 50.71 686 LYS A N 1
ATOM 5725 C CA . LYS A 1 686 ? 53.527 -12.933 39.906 1.00 52.84 686 LYS A CA 1
ATOM 5726 C C . LYS A 1 686 ? 52.405 -12.579 40.884 1.00 48.21 686 LYS A C 1
ATOM 5727 O O . LYS A 1 686 ? 52.191 -11.414 41.225 1.00 53.98 686 LYS A O 1
ATOM 5733 N N . GLU A 1 687 ? 51.676 -13.584 41.329 1.00 45.21 687 GLU A N 1
ATOM 5734 C CA . GLU A 1 687 ? 50.705 -13.375 42.391 1.00 48.66 687 GLU A CA 1
ATOM 5735 C C . GLU A 1 687 ? 50.647 -14.554 43.338 1.00 49.51 687 GLU A C 1
ATOM 5736 O O . GLU A 1 687 ? 50.722 -15.710 42.915 1.00 47.31 687 GLU A O 1
ATOM 5742 N N . LYS A 1 688 ? 50.485 -14.254 44.621 1.00 50.25 688 LYS A N 1
ATOM 5743 C CA . LYS A 1 688 ? 50.143 -15.280 45.578 1.00 47.78 688 LYS A CA 1
ATOM 5744 C C . LYS A 1 688 ? 48.653 -15.549 45.470 1.00 46.90 688 LYS A C 1
ATOM 5745 O O . LYS A 1 688 ? 47.868 -14.632 45.244 1.00 47.62 688 LYS A O 1
ATOM 5751 N N . ILE A 1 689 ? 48.276 -16.817 45.590 1.00 44.41 689 ILE A N 1
ATOM 5752 C CA . ILE A 1 689 ? 46.875 -17.198 45.645 1.00 45.31 689 ILE A CA 1
ATOM 5753 C C . ILE A 1 689 ? 46.684 -18.122 46.836 1.00 52.07 689 ILE A C 1
ATOM 5754 O O . ILE A 1 689 ? 47.586 -18.879 47.190 1.00 51.68 689 ILE A O 1
ATOM 5759 N N . SER A 1 690 ? 45.529 -18.019 47.482 1.00 49.08 690 SER A N 1
ATOM 5760 C CA . SER A 1 690 ? 45.222 -18.865 48.607 1.00 53.78 690 SER A CA 1
ATOM 5761 C C . SER A 1 690 ? 44.044 -19.756 48.273 1.00 60.04 690 SER A C 1
ATOM 5762 O O . SER A 1 690 ? 42.929 -19.274 48.042 1.00 61.57 690 SER A O 1
ATOM 5765 N N . ILE A 1 691 ? 44.303 -21.058 48.229 1.00 58.67 691 ILE A N 1
ATOM 5766 C CA . ILE A 1 691 ? 43.237 -22.046 48.147 1.00 61.11 691 ILE A CA 1
ATOM 5767 C C . ILE A 1 691 ? 42.863 -22.455 49.569 1.00 60.60 691 ILE A C 1
ATOM 5768 O O . ILE A 1 691 ? 43.649 -23.087 50.263 1.00 62.76 691 ILE A O 1
ATOM 5773 N N . ARG A 1 692 ? 41.667 -22.086 50.004 1.00 59.96 692 ARG A N 1
ATOM 5774 C CA . ARG A 1 692 ? 41.306 -22.225 51.409 1.00 63.64 692 ARG A CA 1
ATOM 5775 C C . ARG A 1 692 ? 40.994 -23.677 51.776 1.00 70.11 692 ARG A C 1
ATOM 5776 O O . ARG A 1 692 ? 41.036 -24.056 52.950 1.00 73.96 692 ARG A O 1
ATOM 5784 N N . GLN A 1 693 ? 40.724 -24.491 50.757 1.00 72.17 693 GLN A N 1
ATOM 5785 C CA . GLN A 1 693 ? 40.081 -25.804 50.925 1.00 69.51 693 GLN A CA 1
ATOM 5786 C C . GLN A 1 693 ? 40.583 -26.829 49.913 1.00 65.82 693 GLN A C 1
ATOM 5787 O O . GLN A 1 693 ? 41.185 -26.465 48.908 1.00 68.62 693 GLN A O 1
ATOM 5793 N N . LYS A 1 694 ? 40.335 -28.109 50.175 1.00 63.24 694 LYS A N 1
ATOM 5794 C CA . LYS A 1 694 ? 40.746 -29.159 49.247 1.00 63.27 694 LYS A CA 1
ATOM 5795 C C . LYS A 1 694 ? 39.961 -29.068 47.935 1.00 62.43 694 LYS A C 1
ATOM 5796 O O . LYS A 1 694 ? 38.735 -29.228 47.913 1.00 57.71 694 LYS A O 1
ATOM 5802 N N . SER A 1 695 ? 40.673 -28.812 46.842 1.00 55.07 695 SER A N 1
ATOM 5803 C CA . SER A 1 695 ? 40.013 -28.535 45.580 1.00 52.95 695 SER A CA 1
ATOM 5804 C C . SER A 1 695 ? 40.418 -29.525 44.506 1.00 48.98 695 SER A C 1
ATOM 5805 O O . SER A 1 695 ? 41.378 -30.266 44.667 1.00 51.92 695 SER A O 1
ATOM 5808 N N . VAL A 1 696 ? 39.671 -29.535 43.409 1.00 46.99 696 VAL A N 1
ATOM 5809 C CA . VAL A 1 696 ? 40.035 -30.339 42.249 1.00 46.29 696 VAL A CA 1
ATOM 5810 C C . VAL A 1 696 ? 40.260 -29.514 40.979 1.00 37.15 696 VAL A C 1
ATOM 5811 O O . VAL A 1 696 ? 39.381 -28.764 40.566 1.00 35.39 696 VAL A O 1
ATOM 5815 N N . ASP A 1 697 ? 41.441 -29.658 40.382 1.00 37.07 697 ASP A N 1
ATOM 5816 C CA . ASP A 1 697 ? 41.700 -29.222 39.006 1.00 35.86 697 ASP A CA 1
ATOM 5817 C C . ASP A 1 697 ? 40.758 -29.972 38.086 1.00 36.46 697 ASP A C 1
ATOM 5818 O O . ASP A 1 697 ? 41.000 -31.134 37.740 1.00 35.08 697 ASP A O 1
ATOM 5823 N N . TRP A 1 698 ? 39.701 -29.285 37.672 1.00 35.32 698 TRP A N 1
ATOM 5824 C CA . TRP A 1 698 ? 38.577 -29.917 36.994 1.00 35.52 698 TRP A CA 1
ATOM 5825 C C . TRP A 1 698 ? 38.883 -30.459 35.569 1.00 38.24 698 TRP A C 1
ATOM 5826 O O . TRP A 1 698 ? 38.166 -31.331 35.063 1.00 37.39 698 TRP A O 1
ATOM 5837 N N . ILE A 1 699 ? 39.934 -29.961 34.927 1.00 32.54 699 ILE A N 1
ATOM 5838 C CA . ILE A 1 699 ? 40.292 -30.447 33.597 1.00 33.19 699 ILE A CA 1
ATOM 5839 C C . ILE A 1 699 ? 41.226 -31.648 33.730 1.00 37.56 699 ILE A C 1
ATOM 5840 O O . ILE A 1 699 ? 41.063 -32.668 33.046 1.00 35.25 699 ILE A O 1
ATOM 5845 N N . ARG A 1 700 ? 42.190 -31.527 34.637 1.00 35.93 700 ARG A N 1
ATOM 5846 C CA . ARG A 1 700 ? 43.126 -32.602 34.903 1.00 32.50 700 ARG A CA 1
ATOM 5847 C C . ARG A 1 700 ? 42.597 -33.684 35.870 1.00 39.75 700 ARG A C 1
ATOM 5848 O O . ARG A 1 700 ? 43.174 -34.769 35.941 1.00 34.10 700 ARG A O 1
ATOM 5856 N N . ASN A 1 701 ? 41.499 -33.409 36.586 1.00 43.39 701 ASN A N 1
ATOM 5857 C CA . ASN A 1 701 ? 41.026 -34.315 37.646 1.00 39.31 701 ASN A CA 1
ATOM 5858 C C . ASN A 1 701 ? 42.197 -34.733 38.541 1.00 38.61 701 ASN A C 1
ATOM 5859 O O . ASN A 1 701 ? 42.511 -35.914 38.657 1.00 43.56 701 ASN A O 1
ATOM 5864 N N . GLU A 1 702 ? 42.871 -33.738 39.113 1.00 38.59 702 GLU A N 1
ATOM 5865 C CA . GLU A 1 702 ? 43.984 -33.936 40.035 1.00 41.20 702 GLU A CA 1
ATOM 5866 C C . GLU A 1 702 ? 43.779 -33.025 41.213 1.00 45.50 702 GLU A C 1
ATOM 5867 O O . GLU A 1 702 ? 43.807 -31.812 41.046 1.00 46.71 702 GLU A O 1
ATOM 5873 N N . GLU A 1 703 ? 43.599 -33.583 42.405 1.00 52.71 703 GLU A N 1
ATOM 5874 C CA . GLU A 1 703 ? 43.269 -32.746 43.550 1.00 52.64 703 GLU A CA 1
ATOM 5875 C C . GLU A 1 703 ? 44.441 -31.844 43.940 1.00 52.61 703 GLU A C 1
ATOM 5876 O O . GLU A 1 703 ? 45.606 -32.232 43.879 1.00 57.55 703 GLU A O 1
ATOM 5882 N N . ILE A 1 704 ? 44.094 -30.612 44.289 1.00 56.20 704 ILE A N 1
ATOM 5883 C CA . ILE A 1 704 ? 45.024 -29.606 44.763 1.00 52.50 704 ILE A CA 1
ATOM 5884 C C . ILE A 1 704 ? 44.634 -29.315 46.187 1.00 55.46 704 ILE A C 1
ATOM 5885 O O . ILE A 1 704 ? 43.461 -29.025 46.453 1.00 57.93 704 ILE A O 1
ATOM 5890 N N . SER A 1 705 ? 45.583 -29.410 47.113 1.00 60.83 705 SER A N 1
ATOM 5891 C CA . SER A 1 705 ? 45.235 -29.197 48.516 1.00 67.97 705 SER A CA 1
ATOM 5892 C C . SER A 1 705 ? 45.272 -27.724 48.900 1.00 61.75 705 SER A C 1
ATOM 5893 O O . SER A 1 705 ? 45.925 -26.910 48.241 1.00 56.62 705 SER A O 1
ATOM 5896 N N . SER A 1 706 ? 44.560 -27.400 49.975 1.00 64.90 706 SER A N 1
ATOM 5897 C CA . SER A 1 706 ? 44.490 -26.034 50.471 1.00 63.81 706 SER A CA 1
ATOM 5898 C C . SER A 1 706 ? 45.890 -25.515 50.785 1.00 54.35 706 SER A C 1
ATOM 5899 O O . SER A 1 706 ? 46.757 -26.282 51.196 1.00 51.83 706 SER A O 1
ATOM 5902 N N . GLY A 1 707 ? 46.109 -24.223 50.557 1.00 52.06 707 GLY A N 1
ATOM 5903 C CA . GLY A 1 707 ? 47.407 -23.623 50.792 1.00 52.44 707 GLY A CA 1
ATOM 5904 C C . GLY A 1 707 ? 47.678 -22.414 49.922 1.00 53.37 707 GLY A C 1
ATOM 5905 O O . GLY A 1 707 ? 46.866 -22.048 49.066 1.00 53.89 707 GLY A O 1
ATOM 5906 N N . GLU A 1 708 ? 48.821 -21.776 50.158 1.00 55.92 708 GLU A N 1
ATOM 5907 C CA . GLU A 1 708 ? 49.258 -20.657 49.328 1.00 61.99 708 GLU A CA 1
ATOM 5908 C C . GLU A 1 708 ? 49.931 -21.162 48.055 1.00 55.06 708 GLU A C 1
ATOM 5909 O O . GLU A 1 708 ? 50.553 -22.226 48.049 1.00 56.51 708 GLU A O 1
ATOM 5915 N N . TYR A 1 709 ? 49.791 -20.401 46.975 1.00 53.55 709 TYR A N 1
ATOM 5916 C CA . TYR A 1 709 ? 50.353 -20.790 45.685 1.00 52.39 709 TYR A CA 1
ATOM 5917 C C . TYR A 1 709 ? 50.817 -19.578 44.895 1.00 48.06 709 TYR A C 1
ATOM 5918 O O . TYR A 1 709 ? 50.292 -18.479 45.059 1.00 52.36 709 TYR A O 1
ATOM 5927 N N . ASN A 1 710 ? 51.823 -19.771 44.054 1.00 51.46 710 ASN A N 1
ATOM 5928 C CA . ASN A 1 710 ? 52.064 -18.835 42.967 1.00 46.63 710 ASN A CA 1
ATOM 5929 C C . ASN A 1 710 ? 50.933 -19.033 41.957 1.00 38.69 710 ASN A C 1
ATOM 5930 O O . ASN A 1 710 ? 50.392 -20.131 41.853 1.00 38.68 710 ASN A O 1
ATOM 5935 N N . LEU A 1 711 ? 50.550 -17.992 41.226 1.00 43.33 711 LEU A N 1
ATOM 5936 C CA . LEU A 1 711 ? 49.475 -18.149 40.242 1.00 38.00 711 LEU A CA 1
ATOM 5937 C C . LEU A 1 711 ? 49.991 -18.905 39.021 1.00 35.05 711 LEU A C 1
ATOM 5938 O O . LEU A 1 711 ? 49.308 -19.773 38.479 1.00 32.57 711 LEU A O 1
ATOM 5943 N N . SER A 1 712 ? 51.217 -18.578 38.628 1.00 33.31 712 SER A N 1
ATOM 5944 C CA . SER A 1 712 ? 51.889 -19.177 37.492 1.00 31.92 712 SER A CA 1
ATOM 5945 C C . SER A 1 712 ? 51.969 -20.697 37.605 1.00 38.23 712 SER A C 1
ATOM 5946 O O . SER A 1 712 ? 51.968 -21.416 36.601 1.00 38.04 712 SER A O 1
ATOM 5949 N N . GLU A 1 713 ? 52.029 -21.187 38.835 1.00 41.83 713 GLU A N 1
ATOM 5950 C CA . GLU A 1 713 ? 52.054 -22.622 39.072 1.00 37.93 713 GLU A CA 1
ATOM 5951 C C . GLU A 1 713 ? 50.656 -23.216 38.939 1.00 40.12 713 GLU A C 1
ATOM 5952 O O . GLU A 1 713 ? 50.479 -24.322 38.421 1.00 43.57 713 GLU A O 1
ATOM 5958 N N . LEU A 1 714 ? 49.655 -22.491 39.412 1.00 35.43 714 LEU A N 1
ATOM 5959 C CA . LEU A 1 714 ? 48.309 -22.994 39.267 1.00 31.99 714 LEU A CA 1
ATOM 5960 C C . LEU A 1 714 ? 47.917 -23.045 37.794 1.00 36.24 714 LEU A C 1
ATOM 5961 O O . LEU A 1 714 ? 47.483 -24.089 37.328 1.00 31.95 714 LEU A O 1
ATOM 5966 N N . ILE A 1 715 ? 48.093 -21.949 37.053 1.00 31.00 715 ILE A N 1
ATOM 5967 C CA . ILE A 1 715 ? 47.578 -21.906 35.684 1.00 34.11 715 ILE A CA 1
ATOM 5968 C C . ILE A 1 715 ? 48.514 -22.563 34.656 1.00 33.81 715 ILE A C 1
ATOM 5969 O O . ILE A 1 715 ? 48.065 -22.980 33.598 1.00 30.98 715 ILE A O 1
ATOM 5974 N N . GLY A 1 716 ? 49.802 -22.664 34.967 1.00 35.32 716 GLY A N 1
ATOM 5975 C CA . GLY A 1 716 ? 50.719 -23.431 34.138 1.00 31.55 716 GLY A CA 1
ATOM 5976 C C . GLY A 1 716 ? 50.772 -23.040 32.669 1.00 33.85 716 GLY A C 1
ATOM 5977 O O . GLY A 1 716 ? 50.751 -21.850 32.329 1.00 39.78 716 GLY A O 1
ATOM 5978 N N . GLU A 1 717 ? 50.831 -24.038 31.791 1.00 28.82 717 GLU A N 1
ATOM 5979 C CA . GLU A 1 717 ? 50.929 -23.772 30.364 1.00 28.65 717 GLU A CA 1
ATOM 5980 C C . GLU A 1 717 ? 49.652 -23.133 29.803 1.00 30.33 717 GLU A C 1
ATOM 5981 O O . GLU A 1 717 ? 49.726 -22.247 28.956 1.00 26.14 717 GLU A O 1
ATOM 5987 N N . HIS A 1 718 ? 48.487 -23.554 30.297 1.00 30.55 718 HIS A N 1
ATOM 5988 C CA . HIS A 1 718 ? 47.207 -23.102 29.728 1.00 28.04 718 HIS A CA 1
ATOM 5989 C C . HIS A 1 718 ? 46.761 -21.687 30.098 1.00 33.16 718 HIS A C 1
ATOM 5990 O O . HIS A 1 718 ? 45.905 -21.114 29.406 1.00 28.68 718 HIS A O 1
ATOM 5997 N N . LYS A 1 719 ? 47.312 -21.157 31.195 1.00 32.50 719 LYS A N 1
ATOM 5998 C CA . LYS A 1 719 ? 47.052 -19.790 31.653 1.00 30.20 719 LYS A CA 1
ATOM 5999 C C . LYS A 1 719 ? 45.676 -19.665 32.290 1.00 26.26 719 LYS A C 1
ATOM 6000 O O . LYS A 1 719 ? 45.187 -18.558 32.541 1.00 23.05 719 LYS A O 1
ATOM 6006 N N . VAL A 1 720 ? 45.068 -20.816 32.568 1.00 28.90 720 VAL A N 1
ATOM 6007 C CA . VAL A 1 720 ? 43.760 -20.885 33.229 1.00 28.62 720 VAL A CA 1
ATOM 6008 C C . VAL A 1 720 ? 43.584 -22.209 33.987 1.00 28.38 720 VAL A C 1
ATOM 6009 O O . VAL A 1 720 ? 43.963 -23.262 33.478 1.00 33.49 720 VAL A O 1
ATOM 6013 N N . VAL A 1 721 ? 43.025 -22.153 35.198 1.00 28.16 721 VAL A N 1
ATOM 6014 C CA . VAL A 1 721 ? 42.573 -23.357 35.913 1.00 27.24 721 VAL A CA 1
ATOM 6015 C C . VAL A 1 721 ? 41.173 -23.236 36.448 1.00 24.17 721 VAL A C 1
ATOM 6016 O O . VAL A 1 721 ? 40.707 -22.141 36.734 1.00 24.88 721 VAL A O 1
ATOM 6020 N N . ILE A 1 722 ? 40.524 -24.385 36.608 1.00 29.46 722 ILE A N 1
ATOM 6021 C CA . ILE A 1 722 ? 39.173 -24.463 37.171 1.00 33.39 722 ILE A CA 1
ATOM 6022 C C . ILE A 1 722 ? 39.175 -25.370 38.394 1.00 34.02 722 ILE A C 1
ATOM 6023 O O . ILE A 1 722 ? 39.492 -26.557 38.284 1.00 32.74 722 ILE A O 1
ATOM 6028 N N . LEU A 1 723 ? 38.822 -24.813 39.550 1.00 32.51 723 LEU A N 1
ATOM 6029 C CA . LEU A 1 723 ? 38.804 -25.568 40.802 1.00 34.33 723 LEU A CA 1
ATOM 6030 C C . LEU A 1 723 ? 37.399 -25.843 41.329 1.00 38.41 723 LEU A C 1
ATOM 6031 O O . LEU A 1 723 ? 36.591 -24.923 41.414 1.00 39.40 723 LEU A O 1
ATOM 6036 N N . THR A 1 724 ? 37.123 -27.103 41.682 1.00 38.58 724 THR A N 1
ATOM 6037 C CA . THR A 1 724 ? 35.924 -27.455 42.444 1.00 42.47 724 THR A CA 1
ATOM 6038 C C . THR A 1 724 ? 36.273 -28.096 43.777 1.00 41.25 724 THR A C 1
ATOM 6039 O O . THR A 1 724 ? 37.266 -28.809 43.897 1.00 49.35 724 THR A O 1
ATOM 6043 N N . GLU A 1 725 ? 35.421 -27.859 44.761 1.00 43.29 725 GLU A N 1
ATOM 6044 C CA . GLU A 1 725 ? 35.544 -28.446 46.089 1.00 45.69 725 GLU A CA 1
ATOM 6045 C C . GLU A 1 725 ? 35.447 -29.969 46.151 1.00 46.54 725 GLU A C 1
ATOM 6046 O O . GLU A 1 725 ? 34.772 -30.601 45.335 1.00 49.13 725 GLU A O 1
ATOM 6052 N N . LYS A 1 726 ? 36.128 -30.544 47.135 1.00 54.01 726 LYS A N 1
ATOM 6053 C CA . LYS A 1 726 ? 35.748 -31.848 47.680 1.00 49.46 726 LYS A CA 1
ATOM 6054 C C . LYS A 1 726 ? 35.889 -32.993 46.684 1.00 52.97 726 LYS A C 1
ATOM 6055 O O . LYS A 1 726 ? 34.910 -33.688 46.399 1.00 61.53 726 LYS A O 1
ATOM 6061 N N . ILE B 1 2 ? 24.971 29.434 46.503 1.00 57.17 2 ILE B N 1
ATOM 6062 C CA . ILE B 1 2 ? 25.898 28.569 47.222 1.00 49.83 2 ILE B CA 1
ATOM 6063 C C . ILE B 1 2 ? 27.087 28.282 46.308 1.00 41.16 2 ILE B C 1
ATOM 6064 O O . ILE B 1 2 ? 27.083 27.351 45.514 1.00 45.87 2 ILE B O 1
ATOM 6069 N N . ILE B 1 3 ? 28.116 29.111 46.465 1.00 41.03 3 ILE B N 1
ATOM 6070 C CA . ILE B 1 3 ? 29.132 29.348 45.446 1.00 34.41 3 ILE B CA 1
ATOM 6071 C C . ILE B 1 3 ? 30.509 28.792 45.800 1.00 32.82 3 ILE B C 1
ATOM 6072 O O . ILE B 1 3 ? 31.218 28.271 44.944 1.00 34.56 3 ILE B O 1
ATOM 6077 N N . GLY B 1 4 ? 30.881 28.912 47.066 1.00 33.24 4 GLY B N 1
ATOM 6078 C CA . GLY B 1 4 ? 32.132 28.367 47.553 1.00 33.10 4 GLY B CA 1
ATOM 6079 C C . GLY B 1 4 ? 32.301 28.518 49.057 1.00 34.57 4 GLY B C 1
ATOM 6080 O O . GLY B 1 4 ? 31.705 29.410 49.688 1.00 29.92 4 GLY B O 1
ATOM 6081 N N . THR B 1 5 ? 33.109 27.628 49.633 1.00 31.59 5 THR B N 1
ATOM 6082 C CA . THR B 1 5 ? 33.465 27.708 51.044 1.00 29.75 5 THR B CA 1
ATOM 6083 C C . THR B 1 5 ? 34.938 28.043 51.198 1.00 30.04 5 THR B C 1
ATOM 6084 O O . THR B 1 5 ? 35.753 27.741 50.319 1.00 27.27 5 THR B O 1
ATOM 6088 N N . TYR B 1 6 ? 35.257 28.679 52.326 1.00 34.84 6 TYR B N 1
ATOM 6089 C CA . TYR B 1 6 ? 36.623 29.059 52.692 1.00 32.32 6 TYR B CA 1
ATOM 6090 C C . TYR B 1 6 ? 36.918 28.542 54.110 1.00 33.53 6 TYR B C 1
ATOM 6091 O O . TYR B 1 6 ? 36.351 29.032 55.095 1.00 29.75 6 TYR B O 1
ATOM 6100 N N . ARG B 1 7 ? 37.792 27.539 54.200 1.00 28.19 7 ARG B N 1
ATOM 6101 C CA . ARG B 1 7 ? 38.129 26.933 55.480 1.00 30.78 7 ARG B CA 1
ATOM 6102 C C . ARG B 1 7 ? 39.020 27.859 56.320 1.00 28.68 7 ARG B C 1
ATOM 6103 O O . ARG B 1 7 ? 40.092 28.280 55.885 1.00 26.72 7 ARG B O 1
ATOM 6111 N N . LEU B 1 8 ? 38.571 28.176 57.528 1.00 27.79 8 LEU B N 1
ATOM 6112 C CA . LEU B 1 8 ? 39.383 28.996 58.427 1.00 25.80 8 LEU B CA 1
ATOM 6113 C C . LEU B 1 8 ? 39.777 28.209 59.656 1.00 26.60 8 LEU B C 1
ATOM 6114 O O . LEU B 1 8 ? 38.927 27.621 60.322 1.00 26.56 8 LEU B O 1
ATOM 6119 N N . GLN B 1 9 ? 41.078 28.199 59.930 1.00 26.79 9 GLN B N 1
ATOM 6120 C CA . GLN B 1 9 ? 41.641 27.570 61.120 1.00 26.32 9 GLN B CA 1
ATOM 6121 C C . GLN B 1 9 ? 41.673 28.570 62.273 1.00 28.55 9 GLN B C 1
ATOM 6122 O O . GLN B 1 9 ? 42.620 29.347 62.399 1.00 29.44 9 GLN B O 1
ATOM 6128 N N . LEU B 1 10 ? 40.640 28.547 63.109 1.00 31.47 10 LEU B N 1
ATOM 6129 C CA . LEU B 1 10 ? 40.554 29.470 64.241 1.00 35.08 10 LEU B CA 1
ATOM 6130 C C . LEU B 1 10 ? 41.315 28.986 65.471 1.00 28.65 10 LEU B C 1
ATOM 6131 O O . LEU B 1 10 ? 41.202 27.826 65.882 1.00 28.58 10 LEU B O 1
ATOM 6136 N N . ASN B 1 11 ? 42.090 29.901 66.041 1.00 29.13 11 ASN B N 1
ATOM 6137 C CA . ASN B 1 11 ? 42.768 29.710 67.327 1.00 30.11 11 ASN B CA 1
ATOM 6138 C C . ASN B 1 11 ? 43.065 31.074 67.891 1.00 29.79 11 ASN B C 1
ATOM 6139 O O . ASN B 1 11 ? 42.704 32.077 67.298 1.00 30.38 11 ASN B O 1
ATOM 6144 N N . LYS B 1 12 ? 43.745 31.127 69.025 1.00 39.57 12 LYS B N 1
ATOM 6145 C CA . LYS B 1 12 ? 43.951 32.411 69.688 1.00 37.93 12 LYS B CA 1
ATOM 6146 C C . LYS B 1 12 ? 44.839 33.323 68.835 1.00 34.17 12 LYS B C 1
ATOM 6147 O O . LYS B 1 12 ? 44.915 34.529 69.061 1.00 36.36 12 LYS B O 1
ATOM 6153 N N . GLY B 1 13 ? 45.455 32.751 67.807 1.00 37.37 13 GLY B N 1
ATOM 6154 C CA . GLY B 1 13 ? 46.307 33.516 66.913 1.00 36.82 13 GLY B CA 1
ATOM 6155 C C . GLY B 1 13 ? 45.552 33.980 65.680 1.00 37.08 13 GLY B C 1
ATOM 6156 O O . GLY B 1 13 ? 46.084 34.687 64.827 1.00 39.10 13 GLY B O 1
ATOM 6157 N N . PHE B 1 14 ? 44.305 33.546 65.568 1.00 38.14 14 PHE B N 1
ATOM 6158 C CA . PHE B 1 14 ? 43.404 34.034 64.527 1.00 33.09 14 PHE B CA 1
ATOM 6159 C C . PHE B 1 14 ? 41.977 33.862 65.044 1.00 33.94 14 PHE B C 1
ATOM 6160 O O . PHE B 1 14 ? 41.368 32.790 64.935 1.00 29.99 14 PHE B O 1
ATOM 6168 N N . THR B 1 15 ? 41.467 34.939 65.622 1.00 32.41 15 THR B N 1
ATOM 6169 C CA . THR B 1 15 ? 40.259 34.903 66.423 1.00 30.11 15 THR B CA 1
ATOM 6170 C C . THR B 1 15 ? 39.045 35.355 65.642 1.00 34.00 15 THR B C 1
ATOM 6171 O O . THR B 1 15 ? 39.147 35.676 64.458 1.00 34.70 15 THR B O 1
ATOM 6175 N N . PHE B 1 16 ? 37.899 35.405 66.316 1.00 36.43 16 PHE B N 1
ATOM 6176 C CA . PHE B 1 16 ? 36.680 35.911 65.695 1.00 35.00 16 PHE B CA 1
ATOM 6177 C C . PHE B 1 16 ? 36.901 37.324 65.184 1.00 32.13 16 PHE B C 1
ATOM 6178 O O . PHE B 1 16 ? 36.440 37.681 64.107 1.00 32.05 16 PHE B O 1
ATOM 6186 N N . TYR B 1 17 ? 37.653 38.116 65.936 1.00 36.27 17 TYR B N 1
ATOM 6187 C CA . TYR B 1 17 ? 37.933 39.481 65.508 1.00 33.66 17 TYR B CA 1
ATOM 6188 C C . TYR B 1 17 ? 38.895 39.508 64.333 1.00 35.32 17 TYR B C 1
ATOM 6189 O O . TYR B 1 17 ? 38.791 40.364 63.458 1.00 32.90 17 TYR B O 1
ATOM 6198 N N . ASP B 1 18 ? 39.824 38.558 64.305 1.00 38.06 18 ASP B N 1
ATOM 6199 C CA . ASP B 1 18 ? 40.752 38.458 63.191 1.00 34.67 18 ASP B CA 1
ATOM 6200 C C . ASP B 1 18 ? 39.973 38.119 61.910 1.00 33.78 18 ASP B C 1
ATOM 6201 O O . ASP B 1 18 ? 40.231 38.667 60.832 1.00 32.64 18 ASP B O 1
ATOM 6206 N N . THR B 1 19 ? 38.991 37.239 62.050 1.00 32.69 19 THR B N 1
ATOM 6207 C CA . THR B 1 19 ? 38.108 36.891 60.945 1.00 34.79 19 THR B CA 1
ATOM 6208 C C . THR B 1 19 ? 37.301 38.091 60.445 1.00 32.27 19 THR B C 1
ATOM 6209 O O . THR B 1 19 ? 37.210 38.326 59.233 1.00 33.44 19 THR B O 1
ATOM 6213 N N . ILE B 1 20 ? 36.720 38.838 61.378 1.00 32.91 20 ILE B N 1
ATOM 6214 C CA . ILE B 1 20 ? 35.894 39.997 61.044 1.00 33.70 20 ILE B CA 1
ATOM 6215 C C . ILE B 1 20 ? 36.666 41.024 60.231 1.00 33.73 20 ILE B C 1
ATOM 6216 O O . ILE B 1 20 ? 36.178 41.529 59.213 1.00 36.55 20 ILE B O 1
ATOM 6221 N N . GLU B 1 21 ? 37.883 41.312 60.663 1.00 28.32 21 GLU B N 1
ATOM 6222 C CA . GLU B 1 21 ? 38.729 42.258 59.948 1.00 36.35 21 GLU B CA 1
ATOM 6223 C C . GLU B 1 21 ? 39.046 41.818 58.503 1.00 38.37 21 GLU B C 1
ATOM 6224 O O . GLU B 1 21 ? 39.341 42.644 57.627 1.00 33.94 21 GLU B O 1
ATOM 6230 N N . ASN B 1 22 ? 38.969 40.514 58.256 1.00 35.23 22 ASN B N 1
ATOM 6231 C CA . ASN B 1 22 ? 39.308 39.981 56.951 1.00 33.18 22 ASN B CA 1
ATOM 6232 C C . ASN B 1 22 ? 38.083 39.577 56.118 1.00 36.76 22 ASN B C 1
ATOM 6233 O O . ASN B 1 22 ? 38.211 38.904 55.086 1.00 31.66 22 ASN B O 1
ATOM 6238 N N . LEU B 1 23 ? 36.903 40.020 56.555 1.00 32.88 23 LEU B N 1
ATOM 6239 C CA . LEU B 1 23 ? 35.655 39.710 55.861 1.00 34.37 23 LEU B CA 1
ATOM 6240 C C . LEU B 1 23 ? 35.576 40.357 54.471 1.00 36.57 23 LEU B C 1
ATOM 6241 O O . LEU B 1 23 ? 35.061 39.751 53.532 1.00 40.16 23 LEU B O 1
ATOM 6246 N N . ASP B 1 24 ? 36.108 41.567 54.323 1.00 35.09 24 ASP B N 1
ATOM 6247 C CA . ASP B 1 24 ? 36.076 42.227 53.024 1.00 35.42 24 ASP B CA 1
ATOM 6248 C C . ASP B 1 24 ? 36.983 41.531 52.023 1.00 37.35 24 ASP B C 1
ATOM 6249 O O . ASP B 1 24 ? 36.765 41.617 50.814 1.00 38.99 24 ASP B O 1
ATOM 6254 N N . TYR B 1 25 ? 38.006 40.844 52.519 1.00 37.35 25 TYR B N 1
ATOM 6255 C CA . TYR B 1 25 ? 38.871 40.068 51.637 1.00 36.00 25 TYR B CA 1
ATOM 6256 C C . TYR B 1 25 ? 38.122 38.871 51.046 1.00 34.26 25 TYR B C 1
ATOM 6257 O O . TYR B 1 25 ? 38.199 38.608 49.859 1.00 31.66 25 TYR B O 1
ATOM 6266 N N . PHE B 1 26 ? 37.381 38.168 51.894 1.00 36.71 26 PHE B N 1
ATOM 6267 C CA . PHE B 1 26 ? 36.698 36.951 51.494 1.00 37.58 26 PHE B CA 1
ATOM 6268 C C . PHE B 1 26 ? 35.592 37.260 50.496 1.00 42.39 26 PHE B C 1
ATOM 6269 O O . PHE B 1 26 ? 35.435 36.559 49.479 1.00 39.55 26 PHE B O 1
ATOM 6277 N N . LYS B 1 27 ? 34.832 38.314 50.797 1.00 43.74 27 LYS B N 1
ATOM 6278 C CA . LYS B 1 27 ? 33.723 38.739 49.950 1.00 38.80 27 LYS B CA 1
ATOM 6279 C C . LYS B 1 27 ? 34.202 39.087 48.549 1.00 40.12 27 LYS B C 1
ATOM 6280 O O . LYS B 1 27 ? 33.623 38.646 47.552 1.00 42.94 27 LYS B O 1
ATOM 6286 N N . GLU B 1 28 ? 35.266 39.874 48.468 1.00 40.40 28 GLU B N 1
ATOM 6287 C CA . GLU B 1 28 ? 35.781 40.250 47.163 1.00 42.96 28 GLU B CA 1
ATOM 6288 C C . GLU B 1 28 ? 36.426 39.051 46.474 1.00 42.72 28 GLU B C 1
ATOM 6289 O O . GLU B 1 28 ? 36.314 38.909 45.250 1.00 44.11 28 GLU B O 1
ATOM 6295 N N . LEU B 1 29 ? 37.090 38.193 47.253 1.00 42.84 29 LEU B N 1
ATOM 6296 C CA . LEU B 1 29 ? 37.726 37.000 46.694 1.00 37.95 29 LEU B CA 1
ATOM 6297 C C . LEU B 1 29 ? 36.676 36.279 45.866 1.00 39.23 29 LEU B C 1
ATOM 6298 O O . LEU B 1 29 ? 36.943 35.867 44.739 1.00 38.94 29 LEU B O 1
ATOM 6303 N N . GLY B 1 30 ? 35.473 36.178 46.427 1.00 39.16 30 GLY B N 1
ATOM 6304 C CA . GLY B 1 30 ? 34.300 35.761 45.687 1.00 33.60 30 GLY B CA 1
ATOM 6305 C C . GLY B 1 30 ? 33.516 34.672 46.389 1.00 38.73 30 GLY B C 1
ATOM 6306 O O . GLY B 1 30 ? 32.538 34.148 45.850 1.00 42.92 30 GLY B O 1
ATOM 6307 N N . VAL B 1 31 ? 33.934 34.328 47.600 1.00 36.15 31 VAL B N 1
ATOM 6308 C CA . VAL B 1 31 ? 33.409 33.135 48.249 1.00 32.54 31 VAL B CA 1
ATOM 6309 C C . VAL B 1 31 ? 32.071 33.440 48.941 1.00 40.88 31 VAL B C 1
ATOM 6310 O O . VAL B 1 31 ? 31.767 34.602 49.235 1.00 43.28 31 VAL B O 1
ATOM 6314 N N . SER B 1 32 ? 31.265 32.411 49.190 1.00 36.49 32 SER B N 1
ATOM 6315 C CA . SER B 1 32 ? 29.944 32.628 49.780 1.00 34.54 32 SER B CA 1
ATOM 6316 C C . SER B 1 32 ? 29.835 32.225 51.257 1.00 37.74 32 SER B C 1
ATOM 6317 O O . SER B 1 32 ? 29.137 32.885 52.029 1.00 38.43 32 SER B O 1
ATOM 6320 N N . HIS B 1 33 ? 30.506 31.144 51.652 1.00 37.33 33 HIS B N 1
ATOM 6321 C CA . HIS B 1 33 ? 30.418 30.658 53.030 1.00 36.22 33 HIS B CA 1
ATOM 6322 C C . HIS B 1 33 ? 31.778 30.638 53.711 1.00 37.59 33 HIS B C 1
ATOM 6323 O O . HIS B 1 33 ? 32.809 30.416 53.072 1.00 37.07 33 HIS B O 1
ATOM 6330 N N . LEU B 1 34 ? 31.769 30.852 55.019 1.00 34.30 34 LEU B N 1
ATOM 6331 C CA . LEU B 1 34 ? 32.977 30.733 55.806 1.00 33.08 34 LEU B CA 1
ATOM 6332 C C . LEU B 1 34 ? 32.941 29.399 56.537 1.00 37.53 34 LEU B C 1
ATOM 6333 O O . LEU B 1 34 ? 32.033 29.134 57.347 1.00 40.92 34 LEU B O 1
ATOM 6338 N N . TYR B 1 35 ? 33.926 28.558 56.241 1.00 31.79 35 TYR B N 1
ATOM 6339 C CA . TYR B 1 35 ? 34.011 27.227 56.822 1.00 31.75 35 TYR B CA 1
ATOM 6340 C C . TYR B 1 35 ? 34.921 27.313 58.048 1.00 29.46 35 TYR B C 1
ATOM 6341 O O . TYR B 1 35 ? 36.140 27.230 57.938 1.00 30.36 35 TYR B O 1
ATOM 6350 N N . LEU B 1 36 ? 34.294 27.504 59.208 1.00 28.18 36 LEU B N 1
ATOM 6351 C CA . LEU B 1 36 ? 34.962 27.729 60.487 1.00 25.88 36 LEU B CA 1
ATOM 6352 C C . LEU B 1 36 ? 35.297 26.445 61.236 1.00 28.75 36 LEU B C 1
ATOM 6353 O O . LEU B 1 36 ? 34.479 25.542 61.278 1.00 27.62 36 LEU B O 1
ATOM 6358 N N . SER B 1 37 ? 36.488 26.381 61.843 1.00 33.31 37 SER B N 1
ATOM 6359 C CA . SER B 1 37 ? 36.868 25.283 62.757 1.00 32.37 37 SER B CA 1
ATOM 6360 C C . SER B 1 37 ? 36.012 25.312 64.038 1.00 29.98 37 SER B C 1
ATOM 6361 O O . SER B 1 37 ? 35.378 26.324 64.315 1.00 27.78 37 SER B O 1
ATOM 6364 N N . PRO B 1 38 ? 35.987 24.208 64.818 1.00 29.48 38 PRO B N 1
ATOM 6365 C CA . PRO B 1 38 ? 35.055 24.111 65.949 1.00 28.08 38 PRO B CA 1
ATOM 6366 C C . PRO B 1 38 ? 35.182 25.256 66.941 1.00 32.03 38 PRO B C 1
ATOM 6367 O O . PRO B 1 38 ? 36.282 25.756 67.124 1.00 32.87 38 PRO B O 1
ATOM 6371 N N . ILE B 1 39 ? 34.076 25.671 67.557 1.00 35.13 39 ILE B N 1
ATOM 6372 C CA . ILE B 1 39 ? 34.075 26.895 68.362 1.00 36.44 39 ILE B CA 1
ATOM 6373 C C . ILE B 1 39 ? 33.527 26.691 69.780 1.00 31.28 39 ILE B C 1
ATOM 6374 O O . ILE B 1 39 ? 33.381 27.642 70.542 1.00 35.24 39 ILE B O 1
ATOM 6379 N N . LEU B 1 40 ? 33.223 25.459 70.144 1.00 26.53 40 LEU B N 1
ATOM 6380 C CA . LEU B 1 40 ? 32.915 25.182 71.541 1.00 33.32 40 LEU B CA 1
ATOM 6381 C C . LEU B 1 40 ? 34.223 25.174 72.332 1.00 33.63 40 LEU B C 1
ATOM 6382 O O . LEU B 1 40 ? 35.275 24.808 71.794 1.00 36.41 40 LEU B O 1
ATOM 6387 N N . LYS B 1 41 ? 34.159 25.590 73.592 1.00 30.56 41 LYS B N 1
ATOM 6388 C CA . LYS B 1 41 ? 35.352 25.704 74.425 1.00 35.57 41 LYS B CA 1
ATOM 6389 C C . LYS B 1 41 ? 36.237 24.452 74.352 1.00 32.93 41 LYS B C 1
ATOM 6390 O O . LYS B 1 41 ? 35.790 23.324 74.578 1.00 26.02 41 LYS B O 1
ATOM 6396 N N . ALA B 1 42 ? 37.493 24.671 73.994 1.00 31.79 42 ALA B N 1
ATOM 6397 C CA . ALA B 1 42 ? 38.457 23.584 73.879 1.00 33.53 42 ALA B CA 1
ATOM 6398 C C . ALA B 1 42 ? 39.487 23.863 74.928 1.00 31.13 42 ALA B C 1
ATOM 6399 O O . ALA B 1 42 ? 39.451 24.937 75.510 1.00 32.04 42 ALA B O 1
ATOM 6401 N N . ARG B 1 43 ? 40.381 22.914 75.186 1.00 29.44 43 ARG B N 1
ATOM 6402 C CA . ARG B 1 43 ? 41.479 23.151 76.122 1.00 30.14 43 ARG B CA 1
ATOM 6403 C C . ARG B 1 43 ? 42.175 24.456 75.776 1.00 30.95 43 ARG B C 1
ATOM 6404 O O . ARG B 1 43 ? 42.405 24.748 74.612 1.00 29.38 43 ARG B O 1
ATOM 6412 N N . PRO B 1 44 ? 42.480 25.264 76.795 1.00 30.05 44 PRO B N 1
ATOM 6413 C CA . PRO B 1 44 ? 43.101 26.563 76.544 1.00 31.74 44 PRO B CA 1
ATOM 6414 C C . PRO B 1 44 ? 44.406 26.411 75.760 1.00 32.49 44 PRO B C 1
ATOM 6415 O O . PRO B 1 44 ? 45.158 25.485 76.026 1.00 25.61 44 PRO B O 1
ATOM 6419 N N . GLY B 1 45 ? 44.652 27.296 74.798 1.00 31.28 45 GLY B N 1
ATOM 6420 C CA . GLY B 1 45 ? 45.831 27.177 73.967 1.00 28.80 45 GLY B CA 1
ATOM 6421 C C . GLY B 1 45 ? 45.692 26.180 72.826 1.00 30.03 45 GLY B C 1
ATOM 6422 O O . GLY B 1 45 ? 46.620 26.007 72.043 1.00 32.03 45 GLY B O 1
ATOM 6423 N N . SER B 1 46 ? 44.546 25.518 72.728 1.00 25.87 46 SER B N 1
ATOM 6424 C CA . SER B 1 46 ? 44.310 24.615 71.616 1.00 29.50 46 SER B CA 1
ATOM 6425 C C . SER B 1 46 ? 44.381 25.361 70.287 1.00 31.52 46 SER B C 1
ATOM 6426 O O . SER B 1 46 ? 43.735 26.400 70.101 1.00 28.12 46 SER B O 1
ATOM 6429 N N . THR B 1 47 ? 45.170 24.826 69.365 1.00 28.15 47 THR B N 1
ATOM 6430 C CA . THR B 1 47 ? 45.314 25.445 68.057 1.00 33.11 47 THR B CA 1
ATOM 6431 C C . THR B 1 47 ? 44.227 25.042 67.063 1.00 28.56 47 THR B C 1
ATOM 6432 O O . THR B 1 47 ? 44.249 25.500 65.937 1.00 35.42 47 THR B O 1
ATOM 6436 N N . HIS B 1 48 ? 43.270 24.217 67.470 1.00 30.06 48 HIS B N 1
ATOM 6437 C CA . HIS B 1 48 ? 42.357 23.616 66.494 1.00 31.98 48 HIS B CA 1
ATOM 6438 C C . HIS B 1 48 ? 40.921 23.336 66.996 1.00 30.16 48 HIS B C 1
ATOM 6439 O O . HIS B 1 48 ? 40.023 23.072 66.192 1.00 32.47 48 HIS B O 1
ATOM 6446 N N . GLY B 1 49 ? 40.711 23.353 68.310 1.00 29.73 49 GLY B N 1
ATOM 6447 C CA . GLY B 1 49 ? 39.370 23.260 68.882 1.00 26.86 49 GLY B CA 1
ATOM 6448 C C . GLY B 1 49 ? 38.652 21.915 68.840 1.00 33.19 49 GLY B C 1
ATOM 6449 O O . GLY B 1 49 ? 37.443 21.855 69.106 1.00 28.70 49 GLY B O 1
ATOM 6450 N N . TYR B 1 50 ? 39.368 20.835 68.514 1.00 28.18 50 TYR B N 1
ATOM 6451 C CA . TYR B 1 50 ? 38.745 19.510 68.480 1.00 26.45 50 TYR B CA 1
ATOM 6452 C C . TYR B 1 50 ? 38.832 18.835 69.850 1.00 30.39 50 TYR B C 1
ATOM 6453 O O . TYR B 1 50 ? 38.057 17.921 70.146 1.00 30.83 50 TYR B O 1
ATOM 6462 N N . ASP B 1 51 ? 39.756 19.298 70.694 1.00 30.24 51 ASP B N 1
ATOM 6463 C CA . ASP B 1 51 ? 39.822 18.822 72.078 1.00 29.21 51 ASP B CA 1
ATOM 6464 C C . ASP B 1 51 ? 38.804 19.556 72.964 1.00 27.67 51 ASP B C 1
ATOM 6465 O O . ASP B 1 51 ? 39.159 20.343 73.831 1.00 32.20 51 ASP B O 1
ATOM 6470 N N . VAL B 1 52 ? 37.530 19.273 72.740 1.00 30.38 52 VAL B N 1
ATOM 6471 C CA . VAL B 1 52 ? 36.449 19.998 73.387 1.00 28.80 52 VAL B CA 1
ATOM 6472 C C . VAL B 1 52 ? 36.387 19.738 74.887 1.00 31.50 52 VAL B C 1
ATOM 6473 O O . VAL B 1 52 ? 36.593 18.618 75.331 1.00 30.62 52 VAL B O 1
ATOM 6477 N N . VAL B 1 53 ? 36.101 20.787 75.659 1.00 36.83 53 VAL B N 1
ATOM 6478 C CA . VAL B 1 53 ? 36.025 20.689 77.117 1.00 35.74 53 VAL B CA 1
ATOM 6479 C C . VAL B 1 53 ? 34.726 21.210 77.706 1.00 37.23 53 VAL B C 1
ATOM 6480 O O . VAL B 1 53 ? 34.436 20.922 78.857 1.00 40.96 53 VAL B O 1
ATOM 6484 N N . ASP B 1 54 ? 33.957 21.986 76.938 1.00 39.60 54 ASP B N 1
ATOM 6485 C CA . ASP B 1 54 ? 32.658 22.480 77.416 1.00 35.93 54 ASP B CA 1
ATOM 6486 C C . ASP B 1 54 ? 31.642 22.714 76.275 1.00 35.47 54 ASP B C 1
ATOM 6487 O O . ASP B 1 54 ? 31.780 23.639 75.466 1.00 30.38 54 ASP B O 1
ATOM 6492 N N . HIS B 1 55 ? 30.603 21.881 76.249 1.00 36.58 55 HIS B N 1
ATOM 6493 C CA . HIS B 1 55 ? 29.543 21.970 75.245 1.00 35.45 55 HIS B CA 1
ATOM 6494 C C . HIS B 1 55 ? 28.638 23.195 75.402 1.00 36.17 55 HIS B C 1
ATOM 6495 O O . HIS B 1 55 ? 27.984 23.598 74.452 1.00 38.77 55 HIS B O 1
ATOM 6502 N N . SER B 1 56 ? 28.617 23.791 76.591 1.00 39.04 56 SER B N 1
ATOM 6503 C CA . SER B 1 56 ? 27.667 24.862 76.919 1.00 37.19 56 SER B CA 1
ATOM 6504 C C . SER B 1 56 ? 28.224 26.272 76.732 1.00 42.19 56 SER B C 1
ATOM 6505 O O . SER B 1 56 ? 27.516 27.247 76.976 1.00 42.76 56 SER B O 1
ATOM 6508 N N . GLU B 1 57 ? 29.485 26.386 76.315 1.00 42.31 57 GLU B N 1
ATOM 6509 C CA . GLU B 1 57 ? 30.149 27.690 76.218 1.00 35.83 57 GLU B CA 1
ATOM 6510 C C . GLU B 1 57 ? 30.944 27.844 74.921 1.00 38.86 57 GLU B C 1
ATOM 6511 O O . GLU B 1 57 ? 31.712 26.955 74.553 1.00 39.94 57 GLU B O 1
ATOM 6517 N N . ILE B 1 58 ? 30.745 28.959 74.223 1.00 38.38 58 ILE B N 1
ATOM 6518 C CA . ILE B 1 58 ? 31.525 29.271 73.023 1.00 36.14 58 ILE B CA 1
ATOM 6519 C C . ILE B 1 58 ? 32.935 29.667 73.451 1.00 39.68 58 ILE B C 1
ATOM 6520 O O . ILE B 1 58 ? 33.087 30.477 74.361 1.00 42.05 58 ILE B O 1
ATOM 6525 N N . ASN B 1 59 ? 33.966 29.097 72.824 1.00 38.60 59 ASN B N 1
ATOM 6526 C CA . ASN B 1 59 ? 35.335 29.335 73.282 1.00 33.93 59 ASN B CA 1
ATOM 6527 C C . ASN B 1 59 ? 35.694 30.824 73.304 1.00 39.02 59 ASN B C 1
ATOM 6528 O O . ASN B 1 59 ? 35.631 31.522 72.284 1.00 39.47 59 ASN B O 1
ATOM 6533 N N . GLU B 1 60 ? 36.074 31.291 74.487 1.00 36.49 60 GLU B N 1
ATOM 6534 C CA . GLU B 1 60 ? 36.384 32.691 74.715 1.00 40.00 60 GLU B CA 1
ATOM 6535 C C . GLU B 1 60 ? 37.757 33.106 74.208 1.00 37.86 60 GLU B C 1
ATOM 6536 O O . GLU B 1 60 ? 38.000 34.282 73.945 1.00 40.08 60 GLU B O 1
ATOM 6542 N N . GLU B 1 61 ? 38.660 32.146 74.074 1.00 37.81 61 GLU B N 1
ATOM 6543 C CA . GLU B 1 61 ? 39.968 32.444 73.523 1.00 38.09 61 GLU B CA 1
ATOM 6544 C C . GLU B 1 61 ? 39.846 32.912 72.072 1.00 31.78 61 GLU B C 1
ATOM 6545 O O . GLU B 1 61 ? 40.752 33.529 71.550 1.00 27.34 61 GLU B O 1
ATOM 6551 N N . LEU B 1 62 ? 38.714 32.617 71.437 1.00 31.85 62 LEU B N 1
ATOM 6552 C CA . LEU B 1 62 ? 38.456 33.038 70.063 1.00 35.81 62 LEU B CA 1
ATOM 6553 C C . LEU B 1 62 ? 37.652 34.342 70.063 1.00 34.91 62 LEU B C 1
ATOM 6554 O O . LEU B 1 62 ? 37.416 34.946 69.018 1.00 31.03 62 LEU B O 1
ATOM 6559 N N . GLY B 1 63 ? 37.215 34.753 71.247 1.00 37.55 63 GLY B N 1
ATOM 6560 C CA . GLY B 1 63 ? 36.397 35.941 71.391 1.00 38.50 63 GLY B CA 1
ATOM 6561 C C . GLY B 1 63 ? 35.042 35.658 72.013 1.00 41.34 63 GLY B C 1
ATOM 6562 O O . GLY B 1 63 ? 34.246 36.577 72.218 1.00 41.42 63 GLY B O 1
ATOM 6563 N N . GLY B 1 64 ? 34.773 34.384 72.297 1.00 39.52 64 GLY B N 1
ATOM 6564 C CA . GLY B 1 64 ? 33.547 33.986 72.971 1.00 42.07 64 GLY B CA 1
ATOM 6565 C C . GLY B 1 64 ? 32.249 34.175 72.196 1.00 40.43 64 GLY B C 1
ATOM 6566 O O . GLY B 1 64 ? 32.256 34.433 70.995 1.00 36.03 64 GLY B O 1
ATOM 6567 N N . GLU B 1 65 ? 31.132 34.024 72.907 1.00 43.77 65 GLU B N 1
ATOM 6568 C CA . GLU B 1 65 ? 29.789 34.252 72.369 1.00 44.49 65 GLU B CA 1
ATOM 6569 C C . GLU B 1 65 ? 29.630 35.643 71.745 1.00 40.72 65 GLU B C 1
ATOM 6570 O O . GLU B 1 65 ? 29.063 35.794 70.660 1.00 41.53 65 GLU B O 1
ATOM 6576 N N . GLU B 1 66 ? 30.140 36.651 72.442 1.00 40.29 66 GLU B N 1
ATOM 6577 C CA . GLU B 1 66 ? 30.148 38.021 71.945 1.00 42.77 66 GLU B CA 1
ATOM 6578 C C . GLU B 1 66 ? 30.799 38.125 70.565 1.00 41.03 66 GLU B C 1
ATOM 6579 O O . GLU B 1 66 ? 30.197 38.640 69.621 1.00 37.51 66 GLU B O 1
ATOM 6585 N N . GLY B 1 67 ? 32.028 37.623 70.461 1.00 41.93 67 GLY B N 1
ATOM 6586 C CA . GLY B 1 67 ? 32.798 37.701 69.232 1.00 39.99 67 GLY B CA 1
ATOM 6587 C C . GLY B 1 67 ? 32.133 36.963 68.090 1.00 39.82 67 GLY B C 1
ATOM 6588 O O . GLY B 1 67 ? 32.106 37.448 66.964 1.00 35.04 67 GLY B O 1
ATOM 6589 N N . TYR B 1 68 ? 31.568 35.800 68.401 1.00 40.06 68 TYR B N 1
ATOM 6590 C CA . TYR B 1 68 ? 30.964 34.931 67.401 1.00 39.15 68 TYR B CA 1
ATOM 6591 C C . TYR B 1 68 ? 29.758 35.574 66.709 1.00 38.36 68 TYR B C 1
ATOM 6592 O O . TYR B 1 68 ? 29.768 35.734 65.499 1.00 40.75 68 TYR B O 1
ATOM 6601 N N . PHE B 1 69 ? 28.728 35.959 67.461 1.00 42.27 69 PHE B N 1
ATOM 6602 C CA . PHE B 1 69 ? 27.542 36.589 66.845 1.00 44.61 69 PHE B CA 1
ATOM 6603 C C . PHE B 1 69 ? 27.863 37.920 66.179 1.00 38.59 69 PHE B C 1
ATOM 6604 O O . PHE B 1 69 ? 27.252 38.286 65.181 1.00 42.27 69 PHE B O 1
ATOM 6612 N N . LYS B 1 70 ? 28.819 38.644 66.735 1.00 33.74 70 LYS B N 1
ATOM 6613 C CA . LYS B 1 70 ? 29.318 39.837 66.081 1.00 36.53 70 LYS B CA 1
ATOM 6614 C C . LYS B 1 70 ? 29.900 39.450 64.718 1.00 41.60 70 LYS B C 1
ATOM 6615 O O . LYS B 1 70 ? 29.680 40.139 63.725 1.00 43.20 70 LYS B O 1
ATOM 6621 N N . LEU B 1 71 ? 30.613 38.329 64.664 1.00 39.95 71 LEU B N 1
ATOM 6622 C CA . LEU B 1 71 ? 31.158 37.834 63.398 1.00 39.62 71 LEU B CA 1
ATOM 6623 C C . LEU B 1 71 ? 30.059 37.375 62.449 1.00 37.97 71 LEU B C 1
ATOM 6624 O O . LEU B 1 71 ? 30.091 37.692 61.269 1.00 37.60 71 LEU B O 1
ATOM 6629 N N . VAL B 1 72 ? 29.098 36.625 62.980 1.00 40.35 72 VAL B N 1
ATOM 6630 C CA . VAL B 1 72 ? 27.978 36.109 62.204 1.00 38.02 72 VAL B CA 1
ATOM 6631 C C . VAL B 1 72 ? 27.168 37.233 61.566 1.00 38.99 72 VAL B C 1
ATOM 6632 O O . VAL B 1 72 ? 26.821 37.176 60.387 1.00 38.34 72 VAL B O 1
ATOM 6636 N N . LYS B 1 73 ? 26.881 38.261 62.354 1.00 39.18 73 LYS B N 1
ATOM 6637 C CA . LYS B 1 73 ? 26.152 39.415 61.853 1.00 43.16 73 LYS B CA 1
ATOM 6638 C C . LYS B 1 73 ? 27.025 40.151 60.844 1.00 39.23 73 LYS B C 1
ATOM 6639 O O . LYS B 1 73 ? 26.574 40.472 59.740 1.00 38.25 73 LYS B O 1
ATOM 6645 N N . GLU B 1 74 ? 28.278 40.392 61.222 1.00 36.88 74 GLU B N 1
ATOM 6646 C CA . GLU B 1 74 ? 29.236 41.097 60.360 1.00 40.34 74 GLU B CA 1
ATOM 6647 C C . GLU B 1 74 ? 29.424 40.423 59.013 1.00 40.79 74 GLU B C 1
ATOM 6648 O O . GLU B 1 74 ? 29.607 41.087 57.991 1.00 39.63 74 GLU B O 1
ATOM 6654 N N . ALA B 1 75 ? 29.387 39.096 59.027 1.00 41.32 75 ALA B N 1
ATOM 6655 C CA . ALA B 1 75 ? 29.591 38.316 57.821 1.00 40.06 75 ALA B CA 1
ATOM 6656 C C . ALA B 1 75 ? 28.293 38.177 57.044 1.00 43.94 75 ALA B C 1
ATOM 6657 O O . ALA B 1 75 ? 28.316 38.107 55.823 1.00 43.93 75 ALA B O 1
ATOM 6659 N N . LYS B 1 76 ? 27.157 38.120 57.739 1.00 46.47 76 LYS B N 1
ATOM 6660 C CA . LYS B 1 76 ? 25.885 37.983 57.027 1.00 43.48 76 LYS B CA 1
ATOM 6661 C C . LYS B 1 76 ? 25.596 39.288 56.307 1.00 46.57 76 LYS B C 1
ATOM 6662 O O . LYS B 1 76 ? 25.122 39.302 55.170 1.00 48.95 76 LYS B O 1
ATOM 6668 N N . SER B 1 77 ? 25.934 40.382 56.976 1.00 46.50 77 SER B N 1
ATOM 6669 C CA . SER B 1 77 ? 25.789 41.715 56.426 1.00 41.92 77 SER B CA 1
ATOM 6670 C C . SER B 1 77 ? 26.582 41.954 55.151 1.00 45.17 77 SER B C 1
ATOM 6671 O O . SER B 1 77 ? 26.376 42.962 54.483 1.00 52.90 77 SER B O 1
ATOM 6674 N N . ARG B 1 78 ? 27.508 41.073 54.798 1.00 45.23 78 ARG B N 1
ATOM 6675 C CA . ARG B 1 78 ? 28.107 41.244 53.481 1.00 45.75 78 ARG B CA 1
ATOM 6676 C C . ARG B 1 78 ? 28.087 39.946 52.680 1.00 41.43 78 ARG B C 1
ATOM 6677 O O . ARG B 1 78 ? 29.039 39.614 51.977 1.00 42.67 78 ARG B O 1
ATOM 6685 N N . GLY B 1 79 ? 26.963 39.239 52.782 1.00 41.93 79 GLY B N 1
ATOM 6686 C CA . GLY B 1 79 ? 26.642 38.145 51.881 1.00 43.03 79 GLY B CA 1
ATOM 6687 C C . GLY B 1 79 ? 27.357 36.857 52.210 1.00 45.99 79 GLY B C 1
ATOM 6688 O O . GLY B 1 79 ? 27.271 35.871 51.468 1.00 45.39 79 GLY B O 1
ATOM 6689 N N . LEU B 1 80 ? 28.059 36.861 53.335 1.00 40.75 80 LEU B N 1
ATOM 6690 C CA . LEU B 1 80 ? 28.852 35.717 53.721 1.00 40.07 80 LEU B CA 1
ATOM 6691 C C . LEU B 1 80 ? 28.099 34.918 54.761 1.00 42.93 80 LEU B C 1
ATOM 6692 O O . LEU B 1 80 ? 27.691 35.449 55.792 1.00 45.37 80 LEU B O 1
ATOM 6697 N N . GLU B 1 81 ? 27.887 33.643 54.465 1.00 37.97 81 GLU B N 1
ATOM 6698 C CA . GLU B 1 81 ? 27.249 32.740 55.405 1.00 38.01 81 GLU B CA 1
ATOM 6699 C C . GLU B 1 81 ? 28.341 31.976 56.166 1.00 40.19 81 GLU B C 1
ATOM 6700 O O . GLU B 1 81 ? 29.540 32.204 55.962 1.00 39.88 81 GLU B O 1
ATOM 6706 N N . ILE B 1 82 ? 27.930 31.070 57.039 1.00 36.45 82 ILE B N 1
ATOM 6707 C CA . ILE B 1 82 ? 28.873 30.323 57.849 1.00 35.68 82 ILE B CA 1
ATOM 6708 C C . ILE B 1 82 ? 28.498 28.846 57.901 1.00 40.91 82 ILE B C 1
ATOM 6709 O O . ILE B 1 82 ? 27.342 28.504 58.169 1.00 42.28 82 ILE B O 1
ATOM 6714 N N . ILE B 1 83 ? 29.463 27.979 57.596 1.00 37.27 83 ILE B N 1
ATOM 6715 C CA . ILE B 1 83 ? 29.330 26.548 57.862 1.00 35.27 83 ILE B CA 1
ATOM 6716 C C . ILE B 1 83 ? 30.147 26.256 59.097 1.00 35.01 83 ILE B C 1
ATOM 6717 O O . ILE B 1 83 ? 31.361 26.429 59.072 1.00 33.57 83 ILE B O 1
ATOM 6722 N N . GLN B 1 84 ? 29.508 25.833 60.177 1.00 33.56 84 GLN B N 1
ATOM 6723 C CA . GLN B 1 84 ? 30.238 25.650 61.419 1.00 27.33 84 GLN B CA 1
ATOM 6724 C C . GLN B 1 84 ? 30.594 24.184 61.655 1.00 32.78 84 GLN B C 1
ATOM 6725 O O . GLN B 1 84 ? 29.748 23.292 61.538 1.00 32.84 84 GLN B O 1
ATOM 6731 N N . ASP B 1 85 ? 31.867 23.961 61.978 1.00 30.55 85 ASP B N 1
ATOM 6732 C CA . ASP B 1 85 ? 32.423 22.648 62.302 1.00 28.90 85 ASP B CA 1
ATOM 6733 C C . ASP B 1 85 ? 32.057 22.240 63.732 1.00 23.83 85 ASP B C 1
ATOM 6734 O O . ASP B 1 85 ? 32.221 23.028 64.664 1.00 28.46 85 ASP B O 1
ATOM 6739 N N . ILE B 1 86 ? 31.569 21.017 63.921 1.00 21.98 86 ILE B N 1
ATOM 6740 C CA . ILE B 1 86 ? 31.153 20.598 65.266 1.00 30.77 86 ILE B CA 1
ATOM 6741 C C . ILE B 1 86 ? 31.598 19.182 65.591 1.00 29.69 86 ILE B C 1
ATOM 6742 O O . ILE B 1 86 ? 31.637 18.322 64.711 1.00 24.44 86 ILE B O 1
ATOM 6747 N N . VAL B 1 87 ? 31.916 18.953 66.867 1.00 28.32 87 VAL B N 1
ATOM 6748 C CA . VAL B 1 87 ? 32.541 17.703 67.300 1.00 30.43 87 VAL B CA 1
ATOM 6749 C C . VAL B 1 87 ? 31.663 16.873 68.238 1.00 27.98 87 VAL B C 1
ATOM 6750 O O . VAL B 1 87 ? 31.809 16.953 69.448 1.00 33.94 87 VAL B O 1
ATOM 6754 N N . PRO B 1 88 ? 30.765 16.051 67.678 1.00 31.50 88 PRO B N 1
ATOM 6755 C CA . PRO B 1 88 ? 29.820 15.272 68.492 1.00 30.18 88 PRO B CA 1
ATOM 6756 C C . PRO B 1 88 ? 30.461 14.157 69.315 1.00 33.87 88 PRO B C 1
ATOM 6757 O O . PRO B 1 88 ? 30.045 13.917 70.454 1.00 36.94 88 PRO B O 1
ATOM 6761 N N . ASN B 1 89 ? 31.467 13.500 68.743 1.00 35.50 89 ASN B N 1
ATOM 6762 C CA . ASN B 1 89 ? 31.971 12.215 69.237 1.00 30.91 89 ASN B CA 1
ATOM 6763 C C . ASN B 1 89 ? 32.725 12.240 70.578 1.00 30.01 89 ASN B C 1
ATOM 6764 O O . ASN B 1 89 ? 32.569 11.318 71.384 1.00 30.48 89 ASN B O 1
ATOM 6769 N N . HIS B 1 90 ? 33.546 13.264 70.827 1.00 27.44 90 HIS B N 1
ATOM 6770 C CA . HIS B 1 90 ? 34.470 13.191 71.965 1.00 22.61 90 HIS B CA 1
ATOM 6771 C C . HIS B 1 90 ? 34.805 14.520 72.619 1.00 26.94 90 HIS B C 1
ATOM 6772 O O . HIS B 1 90 ? 34.563 15.592 72.064 1.00 24.57 90 HIS B O 1
ATOM 6779 N N . MET B 1 91 ? 35.378 14.433 73.814 1.00 25.46 91 MET B N 1
ATOM 6780 C CA . MET B 1 91 ? 35.868 15.609 74.507 1.00 28.20 91 MET B CA 1
ATOM 6781 C C . MET B 1 91 ? 37.285 15.335 74.966 1.00 26.07 91 MET B C 1
ATOM 6782 O O . MET B 1 91 ? 37.750 14.192 74.920 1.00 27.05 91 MET B O 1
ATOM 6787 N N . ALA B 1 92 ? 37.965 16.390 75.400 1.00 26.03 92 ALA B N 1
ATOM 6788 C CA . ALA B 1 92 ? 39.302 16.282 75.969 1.00 27.96 92 ALA B CA 1
ATOM 6789 C C . ALA B 1 92 ? 39.257 15.922 77.454 1.00 29.14 92 ALA B C 1
ATOM 6790 O O . ALA B 1 92 ? 38.330 16.303 78.172 1.00 26.51 92 ALA B O 1
ATOM 6792 N N . VAL B 1 93 ? 40.264 15.168 77.890 1.00 26.00 93 VAL B N 1
ATOM 6793 C CA . VAL B 1 93 ? 40.560 14.963 79.302 1.00 29.29 93 VAL B CA 1
ATOM 6794 C C . VAL B 1 93 ? 41.412 16.142 79.821 1.00 30.39 93 VAL B C 1
ATOM 6795 O O . VAL B 1 93 ? 42.620 16.200 79.598 1.00 27.61 93 VAL B O 1
ATOM 6799 N N . HIS B 1 94 ? 40.757 17.081 80.495 1.00 28.18 94 HIS B N 1
ATOM 6800 C CA . HIS B 1 94 ? 41.396 18.269 81.045 1.00 30.57 94 HIS B CA 1
ATOM 6801 C C . HIS B 1 94 ? 40.553 18.752 82.222 1.00 29.53 94 HIS B C 1
ATOM 6802 O O . HIS B 1 94 ? 39.364 18.444 82.290 1.00 29.42 94 HIS B O 1
ATOM 6809 N N . HIS B 1 95 ? 41.135 19.492 83.159 1.00 29.70 95 HIS B N 1
ATOM 6810 C CA . HIS B 1 95 ? 40.361 19.839 84.356 1.00 33.96 95 HIS B CA 1
ATOM 6811 C C . HIS B 1 95 ? 39.277 20.809 83.999 1.00 32.52 95 HIS B C 1
ATOM 6812 O O . HIS B 1 95 ? 38.287 20.952 84.715 1.00 39.83 95 HIS B O 1
ATOM 6819 N N . THR B 1 96 ? 39.459 21.436 82.850 1.00 32.91 96 THR B N 1
ATOM 6820 C CA . THR B 1 96 ? 38.533 22.429 82.352 1.00 30.63 96 THR B CA 1
ATOM 6821 C C . THR B 1 96 ? 37.329 21.751 81.650 1.00 33.14 96 THR B C 1
ATOM 6822 O O . THR B 1 96 ? 36.346 22.404 81.295 1.00 30.69 96 THR B O 1
ATOM 6826 N N . ASN B 1 97 ? 37.406 20.432 81.475 1.00 32.01 97 ASN B N 1
ATOM 6827 C CA . ASN B 1 97 ? 36.208 19.622 81.248 1.00 31.45 97 ASN B CA 1
ATOM 6828 C C . ASN B 1 97 ? 35.519 19.383 82.590 1.00 35.31 97 ASN B C 1
ATOM 6829 O O . ASN B 1 97 ? 35.751 18.359 83.238 1.00 35.66 97 ASN B O 1
ATOM 6834 N N . TRP B 1 98 ? 34.673 20.318 83.017 1.00 41.04 98 TRP B N 1
ATOM 6835 C CA . TRP B 1 98 ? 34.080 20.215 84.347 1.00 30.38 98 TRP B CA 1
ATOM 6836 C C . TRP B 1 98 ? 33.121 19.025 84.436 1.00 34.50 98 TRP B C 1
ATOM 6837 O O . TRP B 1 98 ? 32.945 18.441 85.517 1.00 36.55 98 TRP B O 1
ATOM 6848 N N . ARG B 1 99 ? 32.521 18.649 83.305 1.00 32.30 99 ARG B N 1
ATOM 6849 C CA . ARG B 1 99 ? 31.678 17.453 83.257 1.00 32.77 99 ARG B CA 1
ATOM 6850 C C . ARG B 1 99 ? 32.491 16.210 83.576 1.00 34.67 99 ARG B C 1
ATOM 6851 O O . ARG B 1 99 ? 32.104 15.412 84.417 1.00 35.57 99 ARG B O 1
ATOM 6859 N N . LEU B 1 100 ? 33.622 16.051 82.898 1.00 34.03 100 LEU B N 1
ATOM 6860 C CA . LEU B 1 100 ? 34.502 14.921 83.160 1.00 34.86 100 LEU B CA 1
ATOM 6861 C C . LEU B 1 100 ? 35.039 14.963 84.591 1.00 33.26 100 LEU B C 1
ATOM 6862 O O . LEU B 1 100 ? 35.167 13.931 85.243 1.00 31.20 100 LEU B O 1
ATOM 6867 N N . MET B 1 101 ? 35.359 16.155 85.079 1.00 33.14 101 MET B N 1
ATOM 6868 C CA . MET B 1 101 ? 35.938 16.257 86.412 1.00 37.08 101 MET B CA 1
ATOM 6869 C C . MET B 1 101 ? 34.939 15.810 87.468 1.00 35.97 101 MET B C 1
ATOM 6870 O O . MET B 1 101 ? 35.316 15.197 88.467 1.00 30.84 101 MET B O 1
ATOM 6875 N N . ASP B 1 102 ? 33.660 16.075 87.216 1.00 35.46 102 ASP B N 1
ATOM 6876 C CA . ASP B 1 102 ? 32.619 15.644 88.134 1.00 34.43 102 ASP B CA 1
ATOM 6877 C C . ASP B 1 102 ? 32.435 14.127 88.148 1.00 36.95 102 ASP B C 1
ATOM 6878 O O . ASP B 1 102 ? 32.147 13.540 89.198 1.00 33.78 102 ASP B O 1
ATOM 6883 N N . LEU B 1 103 ? 32.580 13.505 86.980 1.00 34.98 103 LEU B N 1
ATOM 6884 C CA . LEU B 1 103 ? 32.593 12.053 86.876 1.00 32.21 103 LEU B CA 1
ATOM 6885 C C . LEU B 1 103 ? 33.829 11.469 87.552 1.00 33.23 103 LEU B C 1
ATOM 6886 O O . LEU B 1 103 ? 33.785 10.372 88.104 1.00 34.38 103 LEU B O 1
ATOM 6891 N N . LEU B 1 104 ? 34.941 12.190 87.494 1.00 28.36 104 LEU B N 1
ATOM 6892 C CA . LEU B 1 104 ? 36.169 11.680 88.087 1.00 33.13 104 LEU B CA 1
ATOM 6893 C C . LEU B 1 104 ? 36.085 11.778 89.609 1.00 34.39 104 LEU B C 1
ATOM 6894 O O . LEU B 1 104 ? 36.753 11.027 90.321 1.00 37.13 104 LEU B O 1
ATOM 6899 N N . LYS B 1 105 ? 35.254 12.695 90.100 1.00 31.35 105 LYS B N 1
ATOM 6900 C CA . LYS B 1 105 ? 35.101 12.893 91.535 1.00 29.05 105 LYS B CA 1
ATOM 6901 C C . LYS B 1 105 ? 34.034 12.000 92.172 1.00 37.44 105 LYS B C 1
ATOM 6902 O O . LYS B 1 105 ? 34.288 11.352 93.193 1.00 38.62 105 LYS B O 1
ATOM 6908 N N . SER B 1 106 ? 32.842 11.967 91.580 1.00 35.12 106 SER B N 1
ATOM 6909 C CA . SER B 1 106 ? 31.693 11.309 92.207 1.00 30.43 106 SER B CA 1
ATOM 6910 C C . SER B 1 106 ? 31.393 9.916 91.642 1.00 41.21 106 SER B C 1
ATOM 6911 O O . SER B 1 106 ? 30.694 9.120 92.275 1.00 49.41 106 SER B O 1
ATOM 6914 N N . TRP B 1 107 ? 31.905 9.639 90.444 1.00 36.99 107 TRP B N 1
ATOM 6915 C CA . TRP B 1 107 ? 31.703 8.362 89.758 1.00 31.49 107 TRP B CA 1
ATOM 6916 C C . TRP B 1 107 ? 30.211 8.087 89.628 1.00 34.56 107 TRP B C 1
ATOM 6917 O O . TRP B 1 107 ? 29.499 8.883 89.023 1.00 37.77 107 TRP B O 1
ATOM 6928 N N . LYS B 1 108 ? 29.715 6.996 90.201 1.00 36.88 108 LYS B N 1
ATOM 6929 C CA . LYS B 1 108 ? 28.316 6.627 89.955 1.00 41.82 108 LYS B CA 1
ATOM 6930 C C . LYS B 1 108 ? 27.342 7.665 90.519 1.00 39.24 108 LYS B C 1
ATOM 6931 O O . LYS B 1 108 ? 26.187 7.731 90.118 1.00 38.43 108 LYS B O 1
ATOM 6937 N N . ASN B 1 109 ? 27.827 8.508 91.416 1.00 40.00 109 ASN B N 1
ATOM 6938 C CA . ASN B 1 109 ? 26.987 9.554 91.965 1.00 44.53 109 ASN B CA 1
ATOM 6939 C C . ASN B 1 109 ? 26.980 10.794 91.084 1.00 45.52 109 ASN B C 1
ATOM 6940 O O . ASN B 1 109 ? 26.343 11.810 91.396 1.00 42.16 109 ASN B O 1
ATOM 6945 N N . SER B 1 110 ? 27.685 10.715 89.965 1.00 45.34 110 SER B N 1
ATOM 6946 C CA . SER B 1 110 ? 27.764 11.877 89.118 1.00 41.08 110 SER B CA 1
ATOM 6947 C C . SER B 1 110 ? 26.565 11.920 88.189 1.00 40.57 110 SER B C 1
ATOM 6948 O O . SER B 1 110 ? 26.030 10.890 87.784 1.00 37.65 110 SER B O 1
ATOM 6951 N N . LYS B 1 111 ? 26.143 13.133 87.866 1.00 35.37 111 LYS B N 1
ATOM 6952 C CA . LYS B 1 111 ? 25.124 13.341 86.859 1.00 38.53 111 LYS B CA 1
ATOM 6953 C C . LYS B 1 111 ? 25.611 12.828 85.506 1.00 43.47 111 LYS B C 1
ATOM 6954 O O . LYS B 1 111 ? 24.810 12.582 84.609 1.00 44.21 111 LYS B O 1
ATOM 6960 N N . TYR B 1 112 ? 26.927 12.649 85.374 1.00 40.93 112 TYR B N 1
ATOM 6961 C CA . TYR B 1 112 ? 27.544 12.373 84.075 1.00 44.09 112 TYR B CA 1
ATOM 6962 C C . TYR B 1 112 ? 28.176 10.985 83.937 1.00 39.23 112 TYR B C 1
ATOM 6963 O O . TYR B 1 112 ? 28.983 10.754 83.041 1.00 42.44 112 TYR B O 1
ATOM 6972 N N . TYR B 1 113 ? 27.783 10.055 84.793 1.00 36.65 113 TYR B N 1
ATOM 6973 C CA . TYR B 1 113 ? 28.320 8.701 84.724 1.00 39.53 113 TYR B CA 1
ATOM 6974 C C . TYR B 1 113 ? 28.080 8.008 83.367 1.00 37.21 113 TYR B C 1
ATOM 6975 O O . TYR B 1 113 ? 28.895 7.204 82.930 1.00 38.70 113 TYR B O 1
ATOM 6984 N N . ASN B 1 114 ? 26.975 8.306 82.697 1.00 40.10 114 ASN B N 1
ATOM 6985 C CA . ASN B 1 114 ? 26.726 7.690 81.390 1.00 38.79 114 ASN B CA 1
ATOM 6986 C C . ASN B 1 114 ? 26.946 8.667 80.235 1.00 38.96 114 ASN B C 1
ATOM 6987 O O . ASN B 1 114 ? 26.573 8.400 79.098 1.00 37.54 114 ASN B O 1
ATOM 6992 N N . TYR B 1 115 ? 27.560 9.802 80.539 1.00 37.49 115 TYR B N 1
ATOM 6993 C CA . TYR B 1 115 ? 27.805 10.831 79.545 1.00 36.29 115 TYR B CA 1
ATOM 6994 C C . TYR B 1 115 ? 29.042 10.494 78.727 1.00 40.33 115 TYR B C 1
ATOM 6995 O O . TYR B 1 115 ? 29.144 10.849 77.548 1.00 35.61 115 TYR B O 1
ATOM 7004 N N . PHE B 1 116 ? 29.985 9.809 79.370 1.00 39.69 116 PHE B N 1
ATOM 7005 C CA . PHE B 1 116 ? 31.214 9.395 78.714 1.00 33.11 116 PHE B CA 1
ATOM 7006 C C . PHE B 1 116 ? 31.265 7.894 78.552 1.00 33.54 116 PHE B C 1
ATOM 7007 O O . PHE B 1 116 ? 30.916 7.153 79.458 1.00 32.44 116 PHE B O 1
ATOM 7015 N N . ASP B 1 117 ? 31.730 7.468 77.385 1.00 32.67 117 ASP B N 1
ATOM 7016 C CA . ASP B 1 117 ? 31.923 6.069 77.057 1.00 33.05 117 ASP B CA 1
ATOM 7017 C C . ASP B 1 117 ? 33.092 5.474 77.849 1.00 30.93 117 ASP B C 1
ATOM 7018 O O . ASP B 1 117 ? 34.212 5.460 77.373 1.00 30.22 117 ASP B O 1
ATOM 7023 N N . HIS B 1 118 ? 32.839 5.003 79.061 1.00 33.98 118 HIS B N 1
ATOM 7024 C CA . HIS B 1 118 ? 33.861 4.289 79.812 1.00 31.01 118 HIS B CA 1
ATOM 7025 C C . HIS B 1 118 ? 33.452 2.840 79.941 1.00 30.79 118 HIS B C 1
ATOM 7026 O O . HIS B 1 118 ? 32.275 2.532 80.111 1.00 36.53 118 HIS B O 1
ATOM 7033 N N . TYR B 1 119 ? 34.428 1.949 79.873 1.00 28.57 119 TYR B N 1
ATOM 7034 C CA . TYR B 1 119 ? 34.150 0.516 79.773 1.00 35.79 119 TYR B CA 1
ATOM 7035 C C . TYR B 1 119 ? 33.693 -0.143 81.081 1.00 33.80 119 TYR B C 1
ATOM 7036 O O . TYR B 1 119 ? 32.843 -1.014 81.060 1.00 34.71 119 TYR B O 1
ATOM 7045 N N . ASP B 1 120 ? 34.259 0.255 82.214 1.00 34.48 120 ASP B N 1
ATOM 7046 C CA . ASP B 1 120 ? 34.049 -0.496 83.453 1.00 35.08 120 ASP B CA 1
ATOM 7047 C C . ASP B 1 120 ? 33.241 0.287 84.468 1.00 38.01 120 ASP B C 1
ATOM 7048 O O . ASP B 1 120 ? 33.130 1.508 84.361 1.00 40.38 120 ASP B O 1
ATOM 7053 N N . ASP B 1 121 ? 32.710 -0.416 85.471 1.00 38.90 121 ASP B N 1
ATOM 7054 C CA . ASP B 1 121 ? 31.855 0.211 86.483 1.00 42.02 121 ASP B CA 1
ATOM 7055 C C . ASP B 1 121 ? 32.608 0.602 87.763 1.00 43.44 121 ASP B C 1
ATOM 7056 O O . ASP B 1 121 ? 32.055 1.271 88.645 1.00 41.76 121 ASP B O 1
ATOM 7061 N N . ASP B 1 122 ? 33.869 0.207 87.866 1.00 36.23 122 ASP B N 1
ATOM 7062 C CA . ASP B 1 122 ? 34.589 0.487 89.088 1.00 37.72 122 ASP B CA 1
ATOM 7063 C C . ASP B 1 122 ? 35.521 1.700 88.975 1.00 36.72 122 ASP B C 1
ATOM 7064 O O . ASP B 1 122 ? 35.437 2.617 89.787 1.00 38.60 122 ASP B O 1
ATOM 7069 N N . LYS B 1 123 ? 36.420 1.711 87.995 1.00 36.38 123 LYS B N 1
ATOM 7070 C CA . LYS B 1 123 ? 37.378 2.814 87.883 1.00 35.80 123 LYS B CA 1
ATOM 7071 C C . LYS B 1 123 ? 37.669 3.172 86.427 1.00 31.34 123 LYS B C 1
ATOM 7072 O O . LYS B 1 123 ? 37.299 2.449 85.499 1.00 25.75 123 LYS B O 1
ATOM 7078 N N . ILE B 1 124 ? 38.321 4.307 86.219 1.00 32.16 124 ILE B N 1
ATOM 7079 C CA . ILE B 1 124 ? 38.754 4.649 84.874 1.00 30.69 124 ILE B CA 1
ATOM 7080 C C . ILE B 1 124 ? 40.280 4.843 84.838 1.00 32.66 124 ILE B C 1
ATOM 7081 O O . ILE B 1 124 ? 40.850 5.632 85.606 1.00 28.23 124 ILE B O 1
ATOM 7086 N N . ILE B 1 125 ? 40.937 4.077 83.962 1.00 32.35 125 ILE B N 1
ATOM 7087 C CA . ILE B 1 125 ? 42.396 4.064 83.899 1.00 31.40 125 ILE B CA 1
ATOM 7088 C C . ILE B 1 125 ? 42.888 5.128 82.944 1.00 29.58 125 ILE B C 1
ATOM 7089 O O . ILE B 1 125 ? 42.590 5.075 81.766 1.00 31.50 125 ILE B O 1
ATOM 7094 N N . LEU B 1 126 ? 43.643 6.092 83.457 1.00 35.05 126 LEU B N 1
ATOM 7095 C CA . LEU B 1 126 ? 44.096 7.232 82.661 1.00 34.83 126 LEU B CA 1
ATOM 7096 C C . LEU B 1 126 ? 45.592 7.128 82.388 1.00 36.28 126 LEU B C 1
ATOM 7097 O O . LEU B 1 126 ? 46.407 7.533 83.212 1.00 33.06 126 LEU B O 1
ATOM 7102 N N . PRO B 1 127 ? 45.967 6.576 81.228 1.00 39.60 127 PRO B N 1
ATOM 7103 C CA . PRO B 1 127 ? 47.403 6.468 80.949 1.00 34.60 127 PRO B CA 1
ATOM 7104 C C . PRO B 1 127 ? 47.923 7.806 80.447 1.00 35.70 127 PRO B C 1
ATOM 7105 O O . PRO B 1 127 ? 48.089 8.006 79.236 1.00 32.07 127 PRO B O 1
ATOM 7109 N N . ILE B 1 128 ? 48.151 8.723 81.382 1.00 34.50 128 ILE B N 1
ATOM 7110 C CA . ILE B 1 128 ? 48.528 10.086 81.035 1.00 35.30 128 ILE B CA 1
ATOM 7111 C C . ILE B 1 128 ? 49.760 10.563 81.808 1.00 32.78 128 ILE B C 1
ATOM 7112 O O . ILE B 1 128 ? 49.992 11.762 81.951 1.00 39.07 128 ILE B O 1
ATOM 7117 N N . LEU B 1 129 ? 50.540 9.626 82.319 1.00 31.58 129 LEU B N 1
ATOM 7118 C CA . LEU B 1 129 ? 51.769 9.984 83.018 1.00 37.14 129 LEU B CA 1
ATOM 7119 C C . LEU B 1 129 ? 52.972 9.834 82.087 1.00 37.63 129 LEU B C 1
ATOM 7120 O O . LEU B 1 129 ? 52.979 8.973 81.207 1.00 39.27 129 LEU B O 1
ATOM 7125 N N . GLU B 1 130 ? 53.988 10.662 82.311 1.00 35.51 130 GLU B N 1
ATOM 7126 C CA . GLU B 1 130 ? 55.243 10.600 81.576 1.00 37.48 130 GLU B CA 1
ATOM 7127 C C . GLU B 1 130 ? 56.203 9.550 82.132 1.00 38.77 130 GLU B C 1
ATOM 7128 O O . GLU B 1 130 ? 57.307 9.379 81.621 1.00 50.61 130 GLU B O 1
ATOM 7134 N N . ASP B 1 131 ? 55.787 8.866 83.189 1.00 37.61 131 ASP B N 1
ATOM 7135 C CA . ASP B 1 131 ? 56.564 7.791 83.797 1.00 35.67 131 ASP B CA 1
ATOM 7136 C C . ASP B 1 131 ? 55.637 7.031 84.696 1.00 35.31 131 ASP B C 1
ATOM 7137 O O . ASP B 1 131 ? 54.500 7.449 84.880 1.00 36.72 131 ASP B O 1
ATOM 7142 N N . GLU B 1 132 ? 56.107 5.924 85.261 1.00 41.48 132 GLU B N 1
ATOM 7143 C CA . GLU B 1 132 ? 55.301 5.167 86.221 1.00 39.95 132 GLU B CA 1
ATOM 7144 C C . GLU B 1 132 ? 54.975 6.013 87.450 1.00 34.42 132 GLU B C 1
ATOM 7145 O O . GLU B 1 132 ? 55.727 6.915 87.817 1.00 31.34 132 GLU B O 1
ATOM 7151 N N . LEU B 1 133 ? 53.825 5.732 88.050 1.00 34.71 133 LEU B N 1
ATOM 7152 C CA . LEU B 1 133 ? 53.342 6.511 89.174 1.00 35.08 133 LEU B CA 1
ATOM 7153 C C . LEU B 1 133 ? 54.414 6.654 90.241 1.00 32.69 133 LEU B C 1
ATOM 7154 O O . LEU B 1 133 ? 54.669 7.759 90.705 1.00 33.84 133 LEU B O 1
ATOM 7159 N N . ASP B 1 134 ? 55.052 5.536 90.586 1.00 30.54 134 ASP B N 1
ATOM 7160 C CA . ASP B 1 134 ? 56.075 5.494 91.619 1.00 26.97 134 ASP B CA 1
ATOM 7161 C C . ASP B 1 134 ? 57.154 6.502 91.344 1.00 31.26 134 ASP B C 1
ATOM 7162 O O . ASP B 1 134 ? 57.565 7.254 92.226 1.00 33.08 134 ASP B O 1
ATOM 7167 N N . THR B 1 135 ? 57.614 6.508 90.105 1.00 28.61 135 THR B N 1
ATOM 7168 C CA . THR B 1 135 ? 58.659 7.421 89.683 1.00 31.09 135 THR B CA 1
ATOM 7169 C C . THR B 1 135 ? 58.152 8.852 89.692 1.00 29.92 135 THR B C 1
ATOM 7170 O O . THR B 1 135 ? 58.878 9.775 90.052 1.00 31.78 135 THR B O 1
ATOM 7174 N N . VAL B 1 136 ? 56.897 9.029 89.300 1.00 29.16 136 VAL B N 1
ATOM 7175 C CA . VAL B 1 136 ? 56.301 10.353 89.227 1.00 27.88 136 VAL B CA 1
ATOM 7176 C C . VAL B 1 136 ? 56.098 10.895 90.641 1.00 32.64 136 VAL B C 1
ATOM 7177 O O . VAL B 1 136 ? 56.240 12.095 90.900 1.00 32.96 136 VAL B O 1
ATOM 7181 N N . ILE B 1 137 ? 55.776 9.988 91.558 1.00 34.76 137 ILE B N 1
ATOM 7182 C CA . ILE B 1 137 ? 55.635 10.328 92.962 1.00 30.17 137 ILE B CA 1
ATOM 7183 C C . ILE B 1 137 ? 56.999 10.614 93.564 1.00 26.14 137 ILE B C 1
ATOM 7184 O O . ILE B 1 137 ? 57.193 11.619 94.236 1.00 25.11 137 ILE B O 1
ATOM 7189 N N . ASP B 1 138 ? 57.952 9.737 93.281 1.00 30.39 138 ASP B N 1
ATOM 7190 C CA . ASP B 1 138 ? 59.277 9.838 93.868 1.00 29.73 138 ASP B CA 1
ATOM 7191 C C . ASP B 1 138 ? 59.897 11.160 93.461 1.00 28.88 138 ASP B C 1
ATOM 7192 O O . ASP B 1 138 ? 60.657 11.726 94.218 1.00 28.91 138 ASP B O 1
ATOM 7197 N N . LYS B 1 139 ? 59.533 11.655 92.280 1.00 30.30 139 LYS B N 1
ATOM 7198 C CA . LYS B 1 139 ? 60.063 12.908 91.741 1.00 29.17 139 LYS B CA 1
ATOM 7199 C C . LYS B 1 139 ? 59.426 14.157 92.345 1.00 26.53 139 LYS B C 1
ATOM 7200 O O . LYS B 1 139 ? 59.918 15.269 92.165 1.00 29.71 139 LYS B O 1
ATOM 7206 N N . GLY B 1 140 ? 58.320 13.973 93.050 1.00 28.14 140 GLY B N 1
ATOM 7207 C CA . GLY B 1 140 ? 57.614 15.085 93.654 1.00 26.06 140 GLY B CA 1
ATOM 7208 C C . GLY B 1 140 ? 56.737 15.806 92.663 1.00 26.97 140 GLY B C 1
ATOM 7209 O O . GLY B 1 140 ? 56.354 16.951 92.881 1.00 30.60 140 GLY B O 1
ATOM 7210 N N . LEU B 1 141 ? 56.407 15.129 91.570 1.00 29.91 141 LEU B N 1
ATOM 7211 C CA . LEU B 1 141 ? 55.679 15.761 90.479 1.00 31.31 141 LEU B CA 1
ATOM 7212 C C . LEU B 1 141 ? 54.148 15.837 90.691 1.00 36.54 141 LEU B C 1
ATOM 7213 O O . LEU B 1 141 ? 53.430 16.360 89.837 1.00 36.80 141 LEU B O 1
ATOM 7218 N N . ILE B 1 142 ? 53.660 15.329 91.823 1.00 30.69 142 ILE B N 1
ATOM 7219 C CA . ILE B 1 142 ? 52.242 15.425 92.165 1.00 29.36 142 ILE B CA 1
ATOM 7220 C C . ILE B 1 142 ? 52.024 16.484 93.239 1.00 33.47 142 ILE B C 1
ATOM 7221 O O . ILE B 1 142 ? 52.585 16.385 94.333 1.00 28.84 142 ILE B O 1
ATOM 7226 N N . LYS B 1 143 ? 51.211 17.493 92.928 1.00 33.55 143 LYS B N 1
ATOM 7227 C CA . LYS B 1 143 ? 50.931 18.572 93.868 1.00 31.67 143 LYS B CA 1
ATOM 7228 C C . LYS B 1 143 ? 49.633 18.284 94.624 1.00 39.40 143 LYS B C 1
ATOM 7229 O O . LYS B 1 143 ? 48.551 18.203 94.028 1.00 34.54 143 LYS B O 1
ATOM 7235 N N . LEU B 1 144 ? 49.765 18.128 95.937 1.00 28.46 144 LEU B N 1
ATOM 7236 C CA . LEU B 1 144 ? 48.651 17.814 96.806 1.00 33.64 144 LEU B CA 1
ATOM 7237 C C . LEU B 1 144 ? 47.974 19.064 97.362 1.00 37.92 144 LEU B C 1
ATOM 7238 O O . LEU B 1 144 ? 48.644 19.963 97.884 1.00 37.08 144 LEU B O 1
ATOM 7243 N N . GLN B 1 145 ? 46.649 19.117 97.236 1.00 37.09 145 GLN B N 1
ATOM 7244 C CA . GLN B 1 145 ? 45.821 20.061 97.994 1.00 37.32 145 GLN B CA 1
ATOM 7245 C C . GLN B 1 145 ? 44.827 19.294 98.862 1.00 37.66 145 GLN B C 1
ATOM 7246 O O . GLN B 1 145 ? 44.792 18.067 98.831 1.00 38.17 145 GLN B O 1
ATOM 7252 N N . LYS B 1 146 ? 44.006 20.016 99.617 1.00 37.78 146 LYS B N 1
ATOM 7253 C CA . LYS B 1 146 ? 42.995 19.367 100.443 1.00 39.33 146 LYS B CA 1
ATOM 7254 C C . LYS B 1 146 ? 41.980 18.615 99.570 1.00 34.33 146 LYS B C 1
ATOM 7255 O O . LYS B 1 146 ? 41.548 17.521 99.926 1.00 30.84 146 LYS B O 1
ATOM 7261 N N . ASP B 1 147 ? 41.638 19.162 98.410 1.00 31.96 147 ASP B N 1
ATOM 7262 C CA . ASP B 1 147 ? 40.626 18.510 97.585 1.00 36.92 147 ASP B CA 1
ATOM 7263 C C . ASP B 1 147 ? 41.031 18.196 96.133 1.00 33.18 147 ASP B C 1
ATOM 7264 O O . ASP B 1 147 ? 40.191 17.736 95.357 1.00 32.60 147 ASP B O 1
ATOM 7269 N N . ASN B 1 148 ? 42.293 18.423 95.763 1.00 32.90 148 ASN B N 1
ATOM 7270 C CA . ASN B 1 148 ? 42.740 18.088 94.407 1.00 32.96 148 ASN B CA 1
ATOM 7271 C C . ASN B 1 148 ? 44.235 17.779 94.279 1.00 36.16 148 ASN B C 1
ATOM 7272 O O . ASN B 1 148 ? 45.050 18.252 95.072 1.00 33.93 148 ASN B O 1
ATOM 7277 N N . ILE B 1 149 ? 44.584 16.986 93.269 1.00 30.40 149 ILE B N 1
ATOM 7278 C CA . ILE B 1 149 ? 45.980 16.701 92.959 1.00 33.19 149 ILE B CA 1
ATOM 7279 C C . ILE B 1 149 ? 46.360 17.444 91.698 1.00 32.49 149 ILE B C 1
ATOM 7280 O O . ILE B 1 149 ? 45.490 17.867 90.943 1.00 32.32 149 ILE B O 1
ATOM 7285 N N . GLU B 1 150 ? 47.655 17.604 91.462 1.00 32.91 150 GLU B N 1
ATOM 7286 C CA . GLU B 1 150 ? 48.085 18.263 90.240 1.00 33.60 150 GLU B CA 1
ATOM 7287 C C . GLU B 1 150 ? 49.297 17.564 89.604 1.00 32.25 150 GLU B C 1
ATOM 7288 O O . GLU B 1 150 ? 50.295 17.303 90.268 1.00 33.33 150 GLU B O 1
ATOM 7294 N N . TYR B 1 151 ? 49.188 17.244 88.318 1.00 31.29 151 TYR B N 1
ATOM 7295 C CA . TYR B 1 151 ? 50.300 16.682 87.566 1.00 28.28 151 TYR B CA 1
ATOM 7296 C C . TYR B 1 151 ? 50.500 17.444 86.263 1.00 31.57 151 TYR B C 1
ATOM 7297 O O . TYR B 1 151 ? 49.611 17.474 85.415 1.00 29.31 151 TYR B O 1
ATOM 7306 N N . ARG B 1 152 ? 51.661 18.073 86.118 1.00 32.04 152 ARG B N 1
ATOM 7307 C CA . ARG B 1 152 ? 52.044 18.685 84.851 1.00 34.21 152 ARG B CA 1
ATOM 7308 C C . ARG B 1 152 ? 50.965 19.570 84.240 1.00 36.23 152 ARG B C 1
ATOM 7309 O O . ARG B 1 152 ? 50.653 19.447 83.053 1.00 41.88 152 ARG B O 1
ATOM 7317 N N . GLY B 1 153 ? 50.376 20.435 85.053 1.00 38.57 153 GLY B N 1
ATOM 7318 C CA . GLY B 1 153 ? 49.314 21.308 84.586 1.00 36.57 153 GLY B CA 1
ATOM 7319 C C . GLY B 1 153 ? 47.892 20.794 84.768 1.00 37.11 153 GLY B C 1
ATOM 7320 O O . GLY B 1 153 ? 46.948 21.575 84.759 1.00 38.98 153 GLY B O 1
ATOM 7321 N N . LEU B 1 154 ? 47.728 19.486 84.929 1.00 33.38 154 LEU B N 1
ATOM 7322 C CA . LEU B 1 154 ? 46.400 18.908 85.078 1.00 29.49 154 LEU B CA 1
ATOM 7323 C C . LEU B 1 154 ? 45.950 18.852 86.549 1.00 33.99 154 LEU B C 1
ATOM 7324 O O . LEU B 1 154 ? 46.686 18.398 87.423 1.00 26.41 154 LEU B O 1
ATOM 7329 N N . VAL B 1 155 ? 44.727 19.317 86.803 1.00 36.04 155 VAL B N 1
ATOM 7330 C CA . VAL B 1 155 ? 44.153 19.296 88.137 1.00 29.30 155 VAL B CA 1
ATOM 7331 C C . VAL B 1 155 ? 42.990 18.298 88.224 1.00 31.40 155 VAL B C 1
ATOM 7332 O O . VAL B 1 155 ? 42.003 18.403 87.510 1.00 27.98 155 VAL B O 1
ATOM 7336 N N . LEU B 1 156 ? 43.126 17.304 89.090 1.00 31.58 156 LEU B N 1
ATOM 7337 C CA . LEU B 1 156 ? 42.117 16.259 89.176 1.00 34.97 156 LEU B CA 1
ATOM 7338 C C . LEU B 1 156 ? 41.523 16.318 90.590 1.00 30.77 156 LEU B C 1
ATOM 7339 O O . LEU B 1 156 ? 42.229 16.630 91.543 1.00 31.90 156 LEU B O 1
ATOM 7344 N N . PRO B 1 157 ? 40.220 16.045 90.724 1.00 27.24 157 PRO B N 1
ATOM 7345 C CA . PRO B 1 157 ? 39.592 16.161 92.039 1.00 32.08 157 PRO B CA 1
ATOM 7346 C C . PRO B 1 157 ? 39.912 14.969 92.923 1.00 28.25 157 PRO B C 1
ATOM 7347 O O . PRO B 1 157 ? 40.172 13.887 92.409 1.00 27.63 157 PRO B O 1
ATOM 7351 N N . ILE B 1 158 ? 39.895 15.162 94.235 1.00 27.54 158 ILE B N 1
ATOM 7352 C CA . ILE B 1 158 ? 39.966 14.019 95.141 1.00 32.76 158 ILE B CA 1
ATOM 7353 C C . ILE B 1 158 ? 38.544 13.541 95.529 1.00 33.97 158 ILE B C 1
ATOM 7354 O O . ILE B 1 158 ? 37.658 14.354 95.811 1.00 35.44 158 ILE B O 1
ATOM 7359 N N . ASN B 1 159 ? 38.317 12.231 95.514 1.00 26.83 159 ASN B N 1
ATOM 7360 C CA . ASN B 1 159 ? 37.033 11.711 95.957 1.00 30.88 159 ASN B CA 1
ATOM 7361 C C . ASN B 1 159 ? 36.882 11.765 97.488 1.00 34.12 159 ASN B C 1
ATOM 7362 O O . ASN B 1 159 ? 37.843 12.023 98.229 1.00 26.34 159 ASN B O 1
ATOM 7367 N N . ASP B 1 160 ? 35.654 11.538 97.943 1.00 37.19 160 ASP B N 1
ATOM 7368 C CA . ASP B 1 160 ? 35.332 11.572 99.362 1.00 33.55 160 ASP B CA 1
ATOM 7369 C C . ASP B 1 160 ? 36.295 10.729 100.189 1.00 33.77 160 ASP B C 1
ATOM 7370 O O . ASP B 1 160 ? 36.865 11.202 101.180 1.00 35.22 160 ASP B O 1
ATOM 7375 N N . GLU B 1 161 ? 36.489 9.486 99.762 1.00 29.68 161 GLU B N 1
ATOM 7376 C CA . GLU B 1 161 ? 37.372 8.584 100.470 1.00 29.15 161 GLU B CA 1
ATOM 7377 C C . GLU B 1 161 ? 38.752 9.203 100.588 1.00 34.84 161 GLU B C 1
ATOM 7378 O O . GLU B 1 161 ? 39.351 9.216 101.669 1.00 37.07 161 GLU B O 1
ATOM 7384 N N . GLY B 1 162 ? 39.242 9.752 99.484 1.00 31.85 162 GLY B N 1
ATOM 7385 C CA . GLY B 1 162 ? 40.534 10.399 99.497 1.00 30.58 162 GLY B CA 1
ATOM 7386 C C . GLY B 1 162 ? 40.599 11.594 100.428 1.00 32.92 162 GLY B C 1
ATOM 7387 O O . GLY B 1 162 ? 41.588 11.773 101.132 1.00 32.78 162 GLY B O 1
ATOM 7388 N N . VAL B 1 163 ? 39.551 12.414 100.438 1.00 33.04 163 VAL B N 1
ATOM 7389 C CA . VAL B 1 163 ? 39.509 13.565 101.342 1.00 36.05 163 VAL B CA 1
ATOM 7390 C C . VAL B 1 163 ? 39.491 13.154 102.837 1.00 38.20 163 VAL B C 1
ATOM 7391 O O . VAL B 1 163 ? 40.254 13.691 103.638 1.00 39.71 163 VAL B O 1
ATOM 7395 N N . GLU B 1 164 ? 38.644 12.197 103.201 1.00 35.61 164 GLU B N 1
ATOM 7396 C CA . GLU B 1 164 ? 38.612 11.690 104.570 1.00 39.01 164 GLU B CA 1
ATOM 7397 C C . GLU B 1 164 ? 40.015 11.321 105.071 1.00 36.18 164 GLU B C 1
ATOM 7398 O O . GLU B 1 164 ? 40.439 11.746 106.146 1.00 38.24 164 GLU B O 1
ATOM 7404 N N . PHE B 1 165 ? 40.732 10.543 104.273 1.00 33.20 165 PHE B N 1
ATOM 7405 C CA . PHE B 1 165 ? 42.108 10.172 104.571 1.00 31.78 165 PHE B CA 1
ATOM 7406 C C . PHE B 1 165 ? 42.967 11.390 104.900 1.00 37.52 165 PHE B C 1
ATOM 7407 O O . PHE B 1 165 ? 43.684 11.402 105.896 1.00 40.22 165 PHE B O 1
ATOM 7415 N N . LEU B 1 166 ? 42.879 12.417 104.064 1.00 34.10 166 LEU B N 1
ATOM 7416 C CA . LEU B 1 166 ? 43.654 13.624 104.270 1.00 40.89 166 LEU B CA 1
ATOM 7417 C C . LEU B 1 166 ? 43.366 14.250 105.638 1.00 43.79 166 LEU B C 1
ATOM 7418 O O . LEU B 1 166 ? 44.272 14.774 106.277 1.00 40.54 166 LEU B O 1
ATOM 7423 N N . LYS B 1 167 ? 42.114 14.181 106.087 1.00 43.25 167 LYS B N 1
ATOM 7424 C CA . LYS B 1 167 ? 41.740 14.739 107.385 1.00 41.48 167 LYS B CA 1
ATOM 7425 C C . LYS B 1 167 ? 42.198 13.812 108.508 1.00 43.31 167 LYS B C 1
ATOM 7426 O O . LYS B 1 167 ? 42.649 14.267 109.561 1.00 42.47 167 LYS B O 1
ATOM 7432 N N . ARG B 1 168 ? 42.099 12.510 108.257 1.00 43.83 168 ARG B N 1
ATOM 7433 C CA . ARG B 1 168 ? 42.481 11.491 109.231 1.00 44.46 168 ARG B CA 1
ATOM 7434 C C . ARG B 1 168 ? 43.987 11.535 109.569 1.00 48.24 168 ARG B C 1
ATOM 7435 O O . ARG B 1 168 ? 44.383 11.206 110.693 1.00 49.35 168 ARG B O 1
ATOM 7443 N N . ILE B 1 169 ? 44.826 11.944 108.615 1.00 44.17 169 ILE B N 1
ATOM 7444 C CA . ILE B 1 169 ? 46.254 12.093 108.902 1.00 39.75 169 ILE B CA 1
ATOM 7445 C C . ILE B 1 169 ? 46.607 13.562 109.071 1.00 42.05 169 ILE B C 1
ATOM 7446 O O . ILE B 1 169 ? 47.761 13.914 109.335 1.00 45.20 169 ILE B O 1
ATOM 7451 N N . ASN B 1 170 ? 45.597 14.411 108.907 1.00 42.45 170 ASN B N 1
ATOM 7452 C CA . ASN B 1 170 ? 45.712 15.845 109.147 1.00 40.77 170 ASN B CA 1
ATOM 7453 C C . ASN B 1 170 ? 46.774 16.538 108.280 1.00 42.91 170 ASN B C 1
ATOM 7454 O O . ASN B 1 170 ? 47.526 17.389 108.766 1.00 39.28 170 ASN B O 1
ATOM 7459 N N . CYS B 1 171 ? 46.811 16.193 106.992 1.00 40.53 171 CYS B N 1
ATOM 7460 C CA . CYS B 1 171 ? 47.728 16.838 106.056 1.00 40.98 171 CYS B CA 1
ATOM 7461 C C . CYS B 1 171 ? 47.121 17.082 104.665 1.00 41.81 171 CYS B C 1
ATOM 7462 O O . CYS B 1 171 ? 46.526 16.183 104.059 1.00 37.10 171 CYS B O 1
ATOM 7465 N N . PHE B 1 172 ? 47.313 18.294 104.151 1.00 36.22 172 PHE B N 1
ATOM 7466 C CA . PHE B 1 172 ? 46.618 18.723 102.945 1.00 39.54 172 PHE B CA 1
ATOM 7467 C C . PHE B 1 172 ? 47.556 19.354 101.922 1.00 35.60 172 PHE B C 1
ATOM 7468 O O . PHE B 1 172 ? 47.108 19.949 100.945 1.00 36.40 172 PHE B O 1
ATOM 7476 N N . ASP B 1 173 ? 48.855 19.213 102.151 1.00 30.13 173 ASP B N 1
ATOM 7477 C CA . ASP B 1 173 ? 49.856 19.709 101.214 1.00 36.07 173 ASP B CA 1
ATOM 7478 C C . ASP B 1 173 ? 51.086 18.796 101.288 1.00 36.59 173 ASP B C 1
ATOM 7479 O O . ASP B 1 173 ? 51.166 17.921 102.156 1.00 35.76 173 ASP B O 1
ATOM 7484 N N . ASN B 1 174 ? 52.026 18.986 100.368 1.00 31.53 174 ASN B N 1
ATOM 7485 C CA . ASN B 1 174 ? 53.139 18.051 100.203 1.00 31.67 174 ASN B CA 1
ATOM 7486 C C . ASN B 1 174 ? 54.110 18.038 101.370 1.00 30.40 174 ASN B C 1
ATOM 7487 O O . ASN B 1 174 ? 54.875 17.094 101.515 1.00 34.35 174 ASN B O 1
ATOM 7492 N N . SER B 1 175 ? 54.066 19.085 102.194 1.00 32.33 175 SER B N 1
ATOM 7493 C CA . SER B 1 175 ? 54.999 19.250 103.305 1.00 33.90 175 SER B CA 1
ATOM 7494 C C . SER B 1 175 ? 54.783 18.276 104.456 1.00 30.24 175 SER B C 1
ATOM 7495 O O . SER B 1 175 ? 55.693 18.036 105.242 1.00 33.79 175 SER B O 1
ATOM 7498 N N . CYS B 1 176 ? 53.588 17.721 104.583 1.00 28.54 176 CYS B N 1
ATOM 7499 C CA . CYS B 1 176 ? 53.297 16.995 105.814 1.00 36.24 176 CYS B CA 1
ATOM 7500 C C . CYS B 1 176 ? 52.906 15.530 105.654 1.00 30.45 176 CYS B C 1
ATOM 7501 O O . CYS B 1 176 ? 52.387 14.925 106.589 1.00 32.87 176 CYS B O 1
ATOM 7504 N N . LEU B 1 177 ? 53.142 14.949 104.489 1.00 32.02 177 LEU B N 1
ATOM 7505 C CA . LEU B 1 177 ? 52.834 13.532 104.340 1.00 33.08 177 LEU B CA 1
ATOM 7506 C C . LEU B 1 177 ? 53.895 12.819 103.521 1.00 34.48 177 LEU B C 1
ATOM 7507 O O . LEU B 1 177 ? 54.643 13.434 102.769 1.00 34.82 177 LEU B O 1
ATOM 7512 N N . LYS B 1 178 ? 53.961 11.509 103.691 1.00 32.23 178 LYS B N 1
ATOM 7513 C CA . LYS B 1 178 ? 54.961 10.717 103.016 1.00 35.57 178 LYS B CA 1
ATOM 7514 C C . LYS B 1 178 ? 54.549 10.377 101.581 1.00 32.65 178 LYS B C 1
ATOM 7515 O O . LYS B 1 178 ? 53.366 10.406 101.214 1.00 32.11 178 LYS B O 1
ATOM 7521 N N . LYS B 1 179 ? 55.551 10.060 100.776 1.00 29.43 179 LYS B N 1
ATOM 7522 C CA . LYS B 1 179 ? 55.327 9.602 99.431 1.00 31.83 179 LYS B CA 1
ATOM 7523 C C . LYS B 1 179 ? 54.387 8.406 99.435 1.00 30.50 179 LYS B C 1
ATOM 7524 O O . LYS B 1 179 ? 53.552 8.263 98.552 1.00 35.11 179 LYS B O 1
ATOM 7530 N N . GLU B 1 180 ? 54.488 7.565 100.452 1.00 32.50 180 GLU B N 1
ATOM 7531 C CA . GLU B 1 180 ? 53.680 6.363 100.462 1.00 32.50 180 GLU B CA 1
ATOM 7532 C C . GLU B 1 180 ? 52.237 6.721 100.768 1.00 32.03 180 GLU B C 1
ATOM 7533 O O . GLU B 1 180 ? 51.326 5.997 100.375 1.00 30.42 180 GLU B O 1
ATOM 7539 N N . ASP B 1 181 ? 52.031 7.840 101.461 1.00 31.03 181 ASP B N 1
ATOM 7540 C CA . ASP B 1 181 ? 50.678 8.323 101.718 1.00 29.03 181 ASP B CA 1
ATOM 7541 C C . ASP B 1 181 ? 50.080 8.815 100.405 1.00 33.80 181 ASP B C 1
ATOM 7542 O O . ASP B 1 181 ? 48.910 8.560 100.117 1.00 32.05 181 ASP B O 1
ATOM 7547 N N . ILE B 1 182 ? 50.892 9.516 99.613 1.00 29.03 182 ILE B N 1
ATOM 7548 C CA . ILE B 1 182 ? 50.450 10.008 98.308 1.00 30.05 182 ILE B CA 1
ATOM 7549 C C . ILE B 1 182 ? 50.051 8.848 97.395 1.00 31.09 182 ILE B C 1
ATOM 7550 O O . ILE B 1 182 ? 48.971 8.859 96.791 1.00 28.69 182 ILE B O 1
ATOM 7555 N N . LYS B 1 183 ? 50.911 7.843 97.314 1.00 28.92 183 LYS B N 1
ATOM 7556 C CA . LYS B 1 183 ? 50.561 6.609 96.631 1.00 28.61 183 LYS B CA 1
ATOM 7557 C C . LYS B 1 183 ? 49.213 6.088 97.117 1.00 28.38 183 LYS B C 1
ATOM 7558 O O . LYS B 1 183 ? 48.336 5.774 96.322 1.00 30.19 183 LYS B O 1
ATOM 7564 N N . LYS B 1 184 ? 49.050 6.014 98.432 1.00 31.64 184 LYS B N 1
ATOM 7565 C CA . LYS B 1 184 ? 47.852 5.427 99.027 1.00 29.40 184 LYS B CA 1
ATOM 7566 C C . LYS B 1 184 ? 46.616 6.230 98.648 1.00 26.58 184 LYS B C 1
ATOM 7567 O O . LYS B 1 184 ? 45.607 5.680 98.218 1.00 30.40 184 LYS B O 1
ATOM 7573 N N . LEU B 1 185 ? 46.721 7.541 98.809 1.00 26.30 185 LEU B N 1
ATOM 7574 C CA . LEU B 1 185 ? 45.701 8.470 98.360 1.00 27.26 185 LEU B CA 1
ATOM 7575 C C . LEU B 1 185 ? 45.304 8.248 96.891 1.00 30.45 185 LEU B C 1
ATOM 7576 O O . LEU B 1 185 ? 44.120 8.249 96.549 1.00 28.58 185 LEU B O 1
ATOM 7581 N N . LEU B 1 186 ? 46.297 8.053 96.029 1.00 25.92 186 LEU B N 1
ATOM 7582 C CA . LEU B 1 186 ? 46.032 7.880 94.604 1.00 29.77 186 LEU B CA 1
ATOM 7583 C C . LEU B 1 186 ? 45.343 6.559 94.278 1.00 30.58 186 LEU B C 1
ATOM 7584 O O . LEU B 1 186 ? 44.602 6.480 93.312 1.00 30.72 186 LEU B O 1
ATOM 7589 N N . LEU B 1 187 ? 45.581 5.524 95.076 1.00 26.50 187 LEU B N 1
ATOM 7590 C CA . LEU B 1 187 ? 44.957 4.245 94.799 1.00 27.89 187 LEU B CA 1
ATOM 7591 C C . LEU B 1 187 ? 43.469 4.230 95.191 1.00 35.30 187 LEU B C 1
ATOM 7592 O O . LEU B 1 187 ? 42.743 3.313 94.816 1.00 37.24 187 LEU B O 1
ATOM 7597 N N . MET B 1 188 ? 43.008 5.254 95.912 1.00 34.86 188 MET B N 1
ATOM 7598 C CA . MET B 1 188 ? 41.596 5.342 96.308 1.00 35.49 188 MET B CA 1
ATOM 7599 C C . MET B 1 188 ? 40.746 6.009 95.267 1.00 35.27 188 MET B C 1
ATOM 7600 O O . MET B 1 188 ? 39.518 5.944 95.332 1.00 34.79 188 MET B O 1
ATOM 7605 N N . GLN B 1 189 ? 41.395 6.715 94.351 1.00 32.14 189 GLN B N 1
ATOM 7606 C CA . GLN B 1 189 ? 40.667 7.522 93.390 1.00 32.14 189 GLN B CA 1
ATOM 7607 C C . GLN B 1 189 ? 39.885 6.641 92.433 1.00 34.22 189 GLN B C 1
ATOM 7608 O O . GLN B 1 189 ? 40.231 5.474 92.227 1.00 30.27 189 GLN B O 1
ATOM 7614 N N . TYR B 1 190 ? 38.807 7.197 91.886 1.00 33.03 190 TYR B N 1
ATOM 7615 C CA . TYR B 1 190 ? 38.036 6.526 90.843 1.00 38.18 190 TYR B CA 1
ATOM 7616 C C . TYR B 1 190 ? 38.862 6.477 89.563 1.00 29.31 190 TYR B C 1
ATOM 7617 O O . TYR B 1 190 ? 38.735 5.557 88.766 1.00 30.40 190 TYR B O 1
ATOM 7626 N N . TYR B 1 191 ? 39.716 7.475 89.375 1.00 30.95 191 TYR B N 1
ATOM 7627 C CA . TYR B 1 191 ? 40.656 7.444 88.270 1.00 29.16 191 TYR B CA 1
ATOM 7628 C C . TYR B 1 191 ? 41.926 6.775 88.723 1.00 29.64 191 TYR B C 1
ATOM 7629 O O . TYR B 1 191 ? 42.360 6.940 89.871 1.00 28.00 191 TYR B O 1
ATOM 7638 N N . GLN B 1 192 ? 42.503 6.001 87.815 1.00 26.62 192 GLN B N 1
ATOM 7639 C CA . GLN B 1 192 ? 43.755 5.333 88.080 1.00 28.70 192 GLN B CA 1
ATOM 7640 C C . GLN B 1 192 ? 44.777 5.801 87.046 1.00 30.51 192 GLN B C 1
ATOM 7641 O O . GLN B 1 192 ? 44.576 5.661 85.845 1.00 31.28 192 GLN B O 1
ATOM 7647 N N . LEU B 1 193 ? 45.857 6.402 87.526 1.00 33.23 193 LEU B N 1
ATOM 7648 C CA . LEU B 1 193 ? 46.810 7.037 86.643 1.00 29.99 193 LEU B CA 1
ATOM 7649 C C . LEU B 1 193 ? 47.950 6.099 86.361 1.00 33.01 193 LEU B C 1
ATOM 7650 O O . LEU B 1 193 ? 48.499 5.482 87.273 1.00 36.89 193 LEU B O 1
ATOM 7655 N N . THR B 1 194 ? 48.291 5.966 85.087 1.00 30.57 194 THR B N 1
ATOM 7656 C CA . THR B 1 194 ? 49.404 5.124 84.713 1.00 32.00 194 THR B CA 1
ATOM 7657 C C . THR B 1 194 ? 50.313 5.784 83.697 1.00 34.03 194 THR B C 1
ATOM 7658 O O . THR B 1 194 ? 49.981 6.802 83.084 1.00 28.96 194 THR B O 1
ATOM 7662 N N . TYR B 1 195 ? 51.477 5.170 83.555 1.00 38.63 195 TYR B N 1
ATOM 7663 C CA . TYR B 1 195 ? 52.437 5.489 82.523 1.00 40.34 195 TYR B CA 1
ATOM 7664 C C . TYR B 1 195 ? 51.748 5.270 81.176 1.00 38.47 195 TYR B C 1
ATOM 7665 O O . TYR B 1 195 ? 51.147 4.228 80.940 1.00 43.84 195 TYR B O 1
ATOM 7674 N N . TRP B 1 196 ? 51.818 6.260 80.302 1.00 39.55 196 TRP B N 1
ATOM 7675 C CA . TRP B 1 196 ? 51.117 6.198 79.024 1.00 45.62 196 TRP B CA 1
ATOM 7676 C C . TRP B 1 196 ? 51.594 5.068 78.095 1.00 49.46 196 TRP B C 1
ATOM 7677 O O . TRP B 1 196 ? 51.101 4.938 76.979 1.00 48.07 196 TRP B O 1
ATOM 7688 N N . LYS B 1 197 ? 52.547 4.262 78.556 1.00 50.72 197 LYS B N 1
ATOM 7689 C CA . LYS B 1 197 ? 53.082 3.152 77.762 1.00 54.09 197 LYS B CA 1
ATOM 7690 C C . LYS B 1 197 ? 52.597 1.811 78.292 1.00 55.42 197 LYS B C 1
ATOM 7691 O O . LYS B 1 197 ? 52.216 0.935 77.521 1.00 56.09 197 LYS B O 1
ATOM 7697 N N . LYS B 1 198 ? 52.628 1.655 79.614 1.00 58.27 198 LYS B N 1
ATOM 7698 C CA . LYS B 1 198 ? 52.071 0.474 80.270 1.00 55.51 198 LYS B CA 1
ATOM 7699 C C . LYS B 1 198 ? 50.650 0.773 80.732 1.00 52.59 198 LYS B C 1
ATOM 7700 O O . LYS B 1 198 ? 50.347 0.684 81.924 1.00 53.23 198 LYS B O 1
ATOM 7706 N N . GLY B 1 199 ? 49.788 1.141 79.789 1.00 57.02 199 GLY B N 1
ATOM 7707 C CA . GLY B 1 199 ? 48.417 1.509 80.105 1.00 48.56 199 GLY B CA 1
ATOM 7708 C C . GLY B 1 199 ? 47.433 1.264 78.970 1.00 45.10 199 GLY B C 1
ATOM 7709 O O . GLY B 1 199 ? 47.563 1.824 77.878 1.00 52.03 199 GLY B O 1
ATOM 7710 N N . TYR B 1 200 ? 46.464 0.393 79.223 1.00 46.16 200 TYR B N 1
ATOM 7711 C CA . TYR B 1 200 ? 45.314 0.244 78.342 1.00 49.77 200 TYR B CA 1
ATOM 7712 C C . TYR B 1 200 ? 44.209 1.101 78.949 1.00 40.22 200 TYR B C 1
ATOM 7713 O O . TYR B 1 200 ? 43.753 0.824 80.049 1.00 38.08 200 TYR B O 1
ATOM 7722 N N . PRO B 1 201 ? 43.800 2.164 78.258 1.00 33.25 201 PRO B N 1
ATOM 7723 C CA . PRO B 1 201 ? 42.668 2.954 78.757 1.00 38.24 201 PRO B CA 1
ATOM 7724 C C . PRO B 1 201 ? 41.357 2.154 78.718 1.00 35.37 201 PRO B C 1
ATOM 7725 O O . PRO B 1 201 ? 41.127 1.396 77.783 1.00 32.57 201 PRO B O 1
ATOM 7729 N N . ASN B 1 202 ? 40.512 2.295 79.727 1.00 31.87 202 ASN B N 1
ATOM 7730 C CA . ASN B 1 202 ? 39.269 1.539 79.717 1.00 29.77 202 ASN B CA 1
ATOM 7731 C C . ASN B 1 202 ? 38.075 2.446 79.412 1.00 31.13 202 ASN B C 1
ATOM 7732 O O . ASN B 1 202 ? 37.067 2.451 80.109 1.00 31.25 202 ASN B O 1
ATOM 7737 N N . TYR B 1 203 ? 38.212 3.204 78.335 1.00 28.35 203 TYR B N 1
ATOM 7738 C CA . TYR B 1 203 ? 37.148 4.051 77.828 1.00 29.54 203 TYR B CA 1
ATOM 7739 C C . TYR B 1 203 ? 37.392 4.195 76.324 1.00 33.82 203 TYR B C 1
ATOM 7740 O O . TYR B 1 203 ? 38.521 3.983 75.848 1.00 28.86 203 TYR B O 1
ATOM 7749 N N . ARG B 1 204 ? 36.341 4.523 75.576 1.00 30.28 204 ARG B N 1
ATOM 7750 C CA . ARG B 1 204 ? 36.491 4.806 74.155 1.00 28.71 204 ARG B CA 1
ATOM 7751 C C . ARG B 1 204 ? 37.145 6.169 73.880 1.00 26.88 204 ARG B C 1
ATOM 7752 O O . ARG B 1 204 ? 36.657 7.225 74.287 1.00 28.16 204 ARG B O 1
ATOM 7760 N N . ARG B 1 205 ? 38.266 6.123 73.181 1.00 27.88 205 ARG B N 1
ATOM 7761 C CA . ARG B 1 205 ? 38.970 7.328 72.774 1.00 31.44 205 ARG B CA 1
ATOM 7762 C C . ARG B 1 205 ? 38.528 7.754 71.383 1.00 30.17 205 ARG B C 1
ATOM 7763 O O . ARG B 1 205 ? 37.726 7.072 70.734 1.00 27.46 205 ARG B O 1
ATOM 7771 N N . PHE B 1 206 ? 39.048 8.885 70.925 1.00 27.43 206 PHE B N 1
ATOM 7772 C CA . PHE B 1 206 ? 39.148 9.085 69.499 1.00 26.20 206 PHE B CA 1
ATOM 7773 C C . PHE B 1 206 ? 40.410 8.358 69.043 1.00 29.89 206 PHE B C 1
ATOM 7774 O O . PHE B 1 206 ? 41.535 8.751 69.423 1.00 26.39 206 PHE B O 1
ATOM 7782 N N . PHE B 1 207 ? 40.223 7.312 68.237 1.00 25.35 207 PHE B N 1
ATOM 7783 C CA . PHE B 1 207 ? 41.336 6.507 67.740 1.00 28.37 207 PHE B CA 1
ATOM 7784 C C . PHE B 1 207 ? 42.165 6.070 68.933 1.00 28.55 207 PHE B C 1
ATOM 7785 O O . PHE B 1 207 ? 41.624 5.505 69.890 1.00 32.87 207 PHE B O 1
ATOM 7793 N N . ALA B 1 208 ? 43.461 6.364 68.895 1.00 25.26 208 ALA B N 1
ATOM 7794 C CA . ALA B 1 208 ? 44.357 6.001 69.991 1.00 27.91 208 ALA B CA 1
ATOM 7795 C C . ALA B 1 208 ? 44.812 7.221 70.798 1.00 27.05 208 ALA B C 1
ATOM 7796 O O . ALA B 1 208 ? 45.832 7.185 71.478 1.00 30.50 208 ALA B O 1
ATOM 7798 N N . VAL B 1 209 ? 44.053 8.302 70.727 1.00 28.06 209 VAL B N 1
ATOM 7799 C CA . VAL B 1 209 ? 44.417 9.513 71.446 1.00 31.14 209 VAL B CA 1
ATOM 7800 C C . VAL B 1 209 ? 43.901 9.469 72.902 1.00 28.92 209 VAL B C 1
ATOM 7801 O O . VAL B 1 209 ? 42.748 9.805 73.173 1.00 25.49 209 VAL B O 1
ATOM 7805 N N . ASN B 1 210 ? 44.764 9.057 73.832 1.00 28.02 210 ASN B N 1
ATOM 7806 C CA . ASN B 1 210 ? 44.381 8.910 75.247 1.00 29.32 210 ASN B CA 1
ATOM 7807 C C . ASN B 1 210 ? 43.765 10.161 75.849 1.00 29.98 210 ASN B C 1
ATOM 7808 O O . ASN B 1 210 ? 42.950 10.091 76.781 1.00 34.35 210 ASN B O 1
ATOM 7813 N N . ASP B 1 211 ? 44.153 11.302 75.294 1.00 24.48 211 ASP B N 1
ATOM 7814 C CA . ASP B 1 211 ? 43.641 12.606 75.699 1.00 31.06 211 ASP B CA 1
ATOM 7815 C C . ASP B 1 211 ? 42.153 12.831 75.410 1.00 27.24 211 ASP B C 1
ATOM 7816 O O . ASP B 1 211 ? 41.566 13.756 75.939 1.00 25.80 211 ASP B O 1
ATOM 7821 N N . LEU B 1 212 ? 41.564 12.016 74.540 1.00 24.05 212 LEU B N 1
ATOM 7822 C CA . LEU B 1 212 ? 40.218 12.277 74.049 1.00 24.96 212 LEU B CA 1
ATOM 7823 C C . LEU B 1 212 ? 39.283 11.139 74.410 1.00 26.15 212 LEU B C 1
ATOM 7824 O O . LEU B 1 212 ? 39.541 9.980 74.080 1.00 27.96 212 LEU B O 1
ATOM 7829 N N . ILE B 1 213 ? 38.196 11.465 75.092 1.00 22.32 213 ILE B N 1
ATOM 7830 C CA . ILE B 1 213 ? 37.275 10.435 75.537 1.00 29.08 213 ILE B CA 1
ATOM 7831 C C . ILE B 1 213 ? 35.904 10.649 74.877 1.00 28.72 213 ILE B C 1
ATOM 7832 O O . ILE B 1 213 ? 35.335 11.752 74.891 1.00 26.71 213 ILE B O 1
ATOM 7837 N N . ALA B 1 214 ? 35.399 9.576 74.284 1.00 23.07 214 ALA B N 1
ATOM 7838 C CA . ALA B 1 214 ? 34.151 9.610 73.542 1.00 28.43 214 ALA B CA 1
ATOM 7839 C C . ALA B 1 214 ? 32.903 9.985 74.373 1.00 32.01 214 ALA B C 1
ATOM 7840 O O . ALA B 1 214 ? 32.786 9.677 75.562 1.00 33.58 214 ALA B O 1
ATOM 7842 N N . VAL B 1 215 ? 31.958 10.644 73.720 1.00 35.59 215 VAL B N 1
ATOM 7843 C CA . VAL B 1 215 ? 30.684 10.993 74.341 1.00 34.72 215 VAL B CA 1
ATOM 7844 C C . VAL B 1 215 ? 29.623 9.979 73.919 1.00 37.70 215 VAL B C 1
ATOM 7845 O O . VAL B 1 215 ? 29.654 9.500 72.790 1.00 35.63 215 VAL B O 1
ATOM 7849 N N . ARG B 1 216 ? 28.720 9.600 74.823 1.00 34.79 216 ARG B N 1
ATOM 7850 C CA . ARG B 1 216 ? 27.678 8.646 74.462 1.00 35.35 216 ARG B CA 1
ATOM 7851 C C . ARG B 1 216 ? 26.472 9.388 73.859 1.00 45.27 216 ARG B C 1
ATOM 7852 O O . ARG B 1 216 ? 25.405 9.541 74.472 1.00 42.77 216 ARG B O 1
ATOM 7860 N N . ILE B 1 217 ? 26.677 9.837 72.624 1.00 47.12 217 ILE B N 1
ATOM 7861 C CA . ILE B 1 217 ? 25.760 10.721 71.911 1.00 44.59 217 ILE B CA 1
ATOM 7862 C C . ILE B 1 217 ? 24.480 9.973 71.472 1.00 43.43 217 ILE B C 1
ATOM 7863 O O . ILE B 1 217 ? 23.447 10.590 71.178 1.00 38.38 217 ILE B O 1
ATOM 7868 N N . GLU B 1 218 ? 24.548 8.643 71.475 1.00 36.18 218 GLU B N 1
ATOM 7869 C CA . GLU B 1 218 ? 23.382 7.804 71.210 1.00 39.54 218 GLU B CA 1
ATOM 7870 C C . GLU B 1 218 ? 22.367 7.784 72.371 1.00 43.68 218 GLU B C 1
ATOM 7871 O O . GLU B 1 218 ? 21.277 7.229 72.247 1.00 46.57 218 GLU B O 1
ATOM 7877 N N . LEU B 1 219 ? 22.736 8.374 73.500 1.00 43.72 219 LEU B N 1
ATOM 7878 C CA . LEU B 1 219 ? 21.801 8.584 74.596 1.00 42.39 219 LEU B CA 1
ATOM 7879 C C . LEU B 1 219 ? 21.165 9.952 74.472 1.00 44.96 219 LEU B C 1
ATOM 7880 O O . LEU B 1 219 ? 21.860 10.966 74.465 1.00 42.68 219 LEU B O 1
ATOM 7885 N N . ASP B 1 220 ? 19.840 9.978 74.413 1.00 49.50 220 ASP B N 1
ATOM 7886 C CA . ASP B 1 220 ? 19.113 11.199 74.080 1.00 51.10 220 ASP B CA 1
ATOM 7887 C C . ASP B 1 220 ? 19.485 12.421 74.931 1.00 50.39 220 ASP B C 1
ATOM 7888 O O . ASP B 1 220 ? 19.679 13.512 74.394 1.00 53.04 220 ASP B O 1
ATOM 7893 N N . GLU B 1 221 ? 19.591 12.251 76.245 1.00 45.02 221 GLU B N 1
ATOM 7894 C CA . GLU B 1 221 ? 19.874 13.395 77.110 1.00 49.03 221 GLU B CA 1
ATOM 7895 C C . GLU B 1 221 ? 21.339 13.830 77.002 1.00 53.94 221 GLU B C 1
ATOM 7896 O O . GLU B 1 221 ? 21.726 14.894 77.505 1.00 53.48 221 GLU B O 1
ATOM 7902 N N . VAL B 1 222 ? 22.155 13.004 76.354 1.00 46.89 222 VAL B N 1
ATOM 7903 C CA . VAL B 1 222 ? 23.527 13.393 76.073 1.00 46.69 222 VAL B CA 1
ATOM 7904 C C . VAL B 1 222 ? 23.568 14.187 74.772 1.00 50.24 222 VAL B C 1
ATOM 7905 O O . VAL B 1 222 ? 24.256 15.217 74.697 1.00 44.91 222 VAL B O 1
ATOM 7909 N N . PHE B 1 223 ? 22.827 13.717 73.759 1.00 48.16 223 PHE B N 1
ATOM 7910 C CA . PHE B 1 223 ? 22.713 14.458 72.504 1.00 45.91 223 PHE B CA 1
ATOM 7911 C C . PHE B 1 223 ? 22.222 15.866 72.768 1.00 48.46 223 PHE B C 1
ATOM 7912 O O . PHE B 1 223 ? 22.861 16.837 72.369 1.00 50.96 223 PHE B O 1
ATOM 7920 N N . ARG B 1 224 ? 21.076 15.964 73.432 1.00 49.18 224 ARG B N 1
ATOM 7921 C CA . ARG B 1 224 ? 20.433 17.249 73.659 1.00 45.65 224 ARG B CA 1
ATOM 7922 C C . ARG B 1 224 ? 21.369 18.222 74.365 1.00 50.82 224 ARG B C 1
ATOM 7923 O O . ARG B 1 224 ? 21.548 19.364 73.919 1.00 54.46 224 ARG B O 1
ATOM 7931 N N . GLU B 1 225 ? 21.986 17.759 75.449 1.00 48.48 225 GLU B N 1
ATOM 7932 C CA . GLU B 1 225 ? 22.826 18.628 76.260 1.00 49.62 225 GLU B CA 1
ATOM 7933 C C . GLU B 1 225 ? 24.060 19.109 75.520 1.00 46.43 225 GLU B C 1
ATOM 7934 O O . GLU B 1 225 ? 24.443 20.279 75.603 1.00 47.99 225 GLU B O 1
ATOM 7940 N N . SER B 1 226 ? 24.689 18.195 74.801 1.00 44.69 226 SER B N 1
ATOM 7941 C CA . SER B 1 226 ? 25.919 18.510 74.103 1.00 42.69 226 SER B CA 1
ATOM 7942 C C . SER B 1 226 ? 25.661 19.468 72.929 1.00 41.98 226 SER B C 1
ATOM 7943 O O . SER B 1 226 ? 26.583 20.118 72.434 1.00 39.47 226 SER B O 1
ATOM 7946 N N . HIS B 1 227 ? 24.401 19.570 72.503 1.00 46.75 227 HIS B N 1
ATOM 7947 C CA . HIS B 1 227 ? 24.061 20.380 71.331 1.00 47.74 227 HIS B CA 1
ATOM 7948 C C . HIS B 1 227 ? 23.190 21.598 71.639 1.00 46.15 227 HIS B C 1
ATOM 7949 O O . HIS B 1 227 ? 22.644 22.210 70.721 1.00 53.43 227 HIS B O 1
ATOM 7956 N N . GLU B 1 228 ? 23.078 21.974 72.909 1.00 43.58 228 GLU B N 1
ATOM 7957 C CA . GLU B 1 228 ? 22.281 23.156 73.260 1.00 52.81 228 GLU B CA 1
ATOM 7958 C C . GLU B 1 228 ? 22.848 24.473 72.728 1.00 50.81 228 GLU B C 1
ATOM 7959 O O . GLU B 1 228 ? 22.091 25.406 72.442 1.00 52.15 228 GLU B O 1
ATOM 7965 N N . ILE B 1 229 ? 24.166 24.570 72.608 1.00 45.70 229 ILE B N 1
ATOM 7966 C CA . ILE B 1 229 ? 24.740 25.781 72.045 1.00 45.48 229 ILE B CA 1
ATOM 7967 C C . ILE B 1 229 ? 24.692 25.662 70.533 1.00 51.61 229 ILE B C 1
ATOM 7968 O O . ILE B 1 229 ? 24.572 26.653 69.808 1.00 53.78 229 ILE B O 1
ATOM 7973 N N . ILE B 1 230 ? 24.772 24.429 70.057 1.00 47.08 230 ILE B N 1
ATOM 7974 C CA . ILE B 1 230 ? 24.743 24.194 68.628 1.00 50.61 230 ILE B CA 1
ATOM 7975 C C . ILE B 1 230 ? 23.353 24.566 68.118 1.00 45.65 230 ILE B C 1
ATOM 7976 O O . ILE B 1 230 ? 23.192 25.042 66.984 1.00 43.25 230 ILE B O 1
ATOM 7981 N N . ALA B 1 231 ? 22.366 24.395 68.995 1.00 45.89 231 ALA B N 1
ATOM 7982 C CA . ALA B 1 231 ? 20.982 24.802 68.728 1.00 52.65 231 ALA B CA 1
ATOM 7983 C C . ALA B 1 231 ? 20.841 26.291 68.404 1.00 47.93 231 ALA B C 1
ATOM 7984 O O . ALA B 1 231 ? 20.170 26.662 67.441 1.00 50.78 231 ALA B O 1
ATOM 7986 N N . LYS B 1 232 ? 21.482 27.136 69.204 1.00 47.62 232 LYS B N 1
ATOM 7987 C CA . LYS B 1 232 ? 21.348 28.587 69.057 1.00 53.50 232 LYS B CA 1
ATOM 7988 C C . LYS B 1 232 ? 22.158 29.204 67.907 1.00 49.16 232 LYS B C 1
ATOM 7989 O O . LYS B 1 232 ? 22.108 30.416 67.704 1.00 50.88 232 LYS B O 1
ATOM 7995 N N . LEU B 1 233 ? 22.895 28.390 67.156 1.00 45.71 233 LEU B N 1
ATOM 7996 C CA . LEU B 1 233 ? 23.831 28.938 66.168 1.00 48.96 233 LEU B CA 1
ATOM 7997 C C . LEU B 1 233 ? 23.150 29.367 64.860 1.00 49.78 233 LEU B C 1
ATOM 7998 O O . LEU B 1 233 ? 22.572 28.546 64.139 1.00 45.54 233 LEU B O 1
ATOM 8003 N N . PRO B 1 234 ? 23.241 30.668 64.546 1.00 48.76 234 PRO B N 1
ATOM 8004 C CA . PRO B 1 234 ? 22.576 31.301 63.404 1.00 42.95 234 PRO B CA 1
ATOM 8005 C C . PRO B 1 234 ? 23.320 31.063 62.095 1.00 44.23 234 PRO B C 1
ATOM 8006 O O . PRO B 1 234 ? 23.486 31.980 61.281 1.00 36.94 234 PRO B O 1
ATOM 8010 N N . VAL B 1 235 ? 23.759 29.827 61.897 1.00 45.14 235 VAL B N 1
ATOM 8011 C CA . VAL B 1 235 ? 24.593 29.497 60.753 1.00 46.33 235 VAL B CA 1
ATOM 8012 C C . VAL B 1 235 ? 23.765 28.884 59.633 1.00 45.61 235 VAL B C 1
ATOM 8013 O O . VAL B 1 235 ? 22.691 28.332 59.871 1.00 44.43 235 VAL B O 1
ATOM 8017 N N . ASP B 1 236 ? 24.273 28.986 58.408 1.00 46.96 236 ASP B N 1
ATOM 8018 C CA . ASP B 1 236 ? 23.591 28.416 57.260 1.00 39.25 236 ASP B CA 1
ATOM 8019 C C . ASP B 1 236 ? 23.938 26.934 57.100 1.00 46.11 236 ASP B C 1
ATOM 8020 O O . ASP B 1 236 ? 23.301 26.224 56.315 1.00 46.80 236 ASP B O 1
ATOM 8025 N N . GLY B 1 237 ? 24.938 26.456 57.847 1.00 46.19 237 GLY B N 1
ATOM 8026 C CA . GLY B 1 237 ? 25.368 25.071 57.706 1.00 40.31 237 GLY B CA 1
ATOM 8027 C C . GLY B 1 237 ? 26.241 24.462 58.788 1.00 37.55 237 GLY B C 1
ATOM 8028 O O . GLY B 1 237 ? 26.790 25.161 59.640 1.00 38.71 237 GLY B O 1
ATOM 8029 N N . LEU B 1 238 ? 26.369 23.140 58.737 1.00 36.16 238 LEU B N 1
ATOM 8030 C CA . LEU B 1 238 ? 27.137 22.378 59.715 1.00 33.49 238 LEU B CA 1
ATOM 8031 C C . LEU B 1 238 ? 28.039 21.339 59.057 1.00 35.32 238 LEU B C 1
ATOM 8032 O O . LEU B 1 238 ? 27.659 20.690 58.080 1.00 36.04 238 LEU B O 1
ATOM 8037 N N . ARG B 1 239 ? 29.244 21.196 59.601 1.00 35.05 239 ARG B N 1
ATOM 8038 C CA . ARG B 1 239 ? 30.199 20.182 59.160 1.00 31.35 239 ARG B CA 1
ATOM 8039 C C . ARG B 1 239 ? 30.405 19.247 60.338 1.00 30.30 239 ARG B C 1
ATOM 8040 O O . ARG B 1 239 ? 30.768 19.706 61.420 1.00 29.78 239 ARG B O 1
ATOM 8048 N N . ILE B 1 240 ? 30.159 17.950 60.149 1.00 29.38 240 ILE B N 1
ATOM 8049 C CA . ILE B 1 240 ? 30.229 17.010 61.271 1.00 29.99 240 ILE B CA 1
ATOM 8050 C C . ILE B 1 240 ? 31.532 16.210 61.346 1.00 31.47 240 ILE B C 1
ATOM 8051 O O . ILE B 1 240 ? 31.780 15.321 60.531 1.00 26.58 240 ILE B O 1
ATOM 8056 N N . ASP B 1 241 ? 32.330 16.514 62.366 1.00 29.82 241 ASP B N 1
ATOM 8057 C CA . ASP B 1 241 ? 33.559 15.793 62.650 1.00 29.81 241 ASP B CA 1
ATOM 8058 C C . ASP B 1 241 ? 33.317 14.326 62.999 1.00 29.06 241 ASP B C 1
ATOM 8059 O O . ASP B 1 241 ? 32.439 14.011 63.797 1.00 27.78 241 ASP B O 1
ATOM 8064 N N . HIS B 1 242 ? 34.123 13.453 62.398 1.00 28.19 242 HIS B N 1
ATOM 8065 C CA . HIS B 1 242 ? 34.192 12.028 62.726 1.00 28.63 242 HIS B CA 1
ATOM 8066 C C . HIS B 1 242 ? 32.846 11.377 62.980 1.00 29.67 242 HIS B C 1
ATOM 8067 O O . HIS B 1 242 ? 32.583 10.855 64.069 1.00 33.37 242 HIS B O 1
ATOM 8074 N N . ILE B 1 243 ? 31.984 11.408 61.980 1.00 29.54 243 ILE B N 1
ATOM 8075 C CA . ILE B 1 243 ? 30.663 10.846 62.155 1.00 29.30 243 ILE B CA 1
ATOM 8076 C C . ILE B 1 243 ? 30.727 9.316 62.233 1.00 29.97 243 ILE B C 1
ATOM 8077 O O . ILE B 1 243 ? 29.817 8.693 62.763 1.00 32.46 243 ILE B O 1
ATOM 8082 N N . ASP B 1 244 ? 31.811 8.711 61.752 1.00 27.99 244 ASP B N 1
ATOM 8083 C CA . ASP B 1 244 ? 31.900 7.252 61.735 1.00 25.27 244 ASP B CA 1
ATOM 8084 C C . ASP B 1 244 ? 32.308 6.710 63.105 1.00 30.79 244 ASP B C 1
ATOM 8085 O O . ASP B 1 244 ? 32.404 5.492 63.318 1.00 27.85 244 ASP B O 1
ATOM 8090 N N . GLY B 1 245 ? 32.512 7.620 64.048 1.00 30.67 245 GLY B N 1
ATOM 8091 C CA . GLY B 1 245 ? 32.716 7.220 65.424 1.00 35.09 245 GLY B CA 1
ATOM 8092 C C . GLY B 1 245 ? 31.428 6.992 66.191 1.00 34.09 245 GLY B C 1
ATOM 8093 O O . GLY B 1 245 ? 31.438 6.354 67.240 1.00 34.49 245 GLY B O 1
ATOM 8094 N N . LEU B 1 246 ? 30.324 7.518 65.667 1.00 36.21 246 LEU B N 1
ATOM 8095 C CA . LEU B 1 246 ? 29.040 7.497 66.371 1.00 34.71 246 LEU B CA 1
ATOM 8096 C C . LEU B 1 246 ? 28.440 6.101 66.383 1.00 32.90 246 LEU B C 1
ATOM 8097 O O . LEU B 1 246 ? 28.572 5.346 65.415 1.00 30.34 246 LEU B O 1
ATOM 8102 N N . TYR B 1 247 ? 27.806 5.755 67.500 1.00 31.67 247 TYR B N 1
ATOM 8103 C CA . TYR B 1 247 ? 27.208 4.437 67.663 1.00 34.18 247 TYR B CA 1
ATOM 8104 C C . TYR B 1 247 ? 26.087 4.221 66.654 1.00 36.16 247 TYR B C 1
ATOM 8105 O O . TYR B 1 247 ? 25.970 3.148 66.058 1.00 37.28 247 TYR B O 1
ATOM 8114 N N . ASN B 1 248 ? 25.279 5.256 66.456 1.00 39.18 248 ASN B N 1
ATOM 8115 C CA . ASN B 1 248 ? 24.270 5.247 65.410 1.00 40.51 248 ASN B CA 1
ATOM 8116 C C . ASN B 1 248 ? 24.212 6.604 64.702 1.00 37.19 248 ASN B C 1
ATOM 8117 O O . ASN B 1 248 ? 23.417 7.465 65.061 1.00 41.37 248 ASN B O 1
ATOM 8122 N N . PRO B 1 249 ? 25.042 6.778 63.668 1.00 38.62 249 PRO B N 1
ATOM 8123 C CA . PRO B 1 249 ? 25.137 8.041 62.926 1.00 39.56 249 PRO B CA 1
ATOM 8124 C C . PRO B 1 249 ? 23.794 8.518 62.356 1.00 39.60 249 PRO B C 1
ATOM 8125 O O . PRO B 1 249 ? 23.462 9.709 62.480 1.00 39.29 249 PRO B O 1
ATOM 8129 N N . LYS B 1 250 ? 23.044 7.607 61.737 1.00 37.97 250 LYS B N 1
ATOM 8130 C CA . LYS B 1 250 ? 21.729 7.948 61.201 1.00 40.83 250 LYS B CA 1
ATOM 8131 C C . LYS B 1 250 ? 20.818 8.581 62.246 1.00 40.37 250 LYS B C 1
ATOM 8132 O O . LYS B 1 250 ? 20.304 9.678 62.038 1.00 47.08 250 LYS B O 1
ATOM 8138 N N . GLU B 1 251 ? 20.623 7.880 63.357 1.00 35.94 251 GLU B N 1
ATOM 8139 C CA . GLU B 1 251 ? 19.790 8.366 64.446 1.00 42.75 251 GLU B CA 1
ATOM 8140 C C . GLU B 1 251 ? 20.222 9.773 64.851 1.00 44.58 251 GLU B C 1
ATOM 8141 O O . GLU B 1 251 ? 19.384 10.643 65.100 1.00 49.09 251 GLU B O 1
ATOM 8147 N N . TYR B 1 252 ? 21.534 9.997 64.876 1.00 45.27 252 TYR B N 1
ATOM 8148 C CA . TYR B 1 252 ? 22.088 11.296 65.243 1.00 42.01 252 TYR B CA 1
ATOM 8149 C C . TYR B 1 252 ? 21.709 12.353 64.210 1.00 38.59 252 TYR B C 1
ATOM 8150 O O . TYR B 1 252 ? 21.311 13.469 64.552 1.00 39.12 252 TYR B O 1
ATOM 8159 N N . LEU B 1 253 ? 21.854 11.985 62.945 1.00 39.54 253 LEU B N 1
ATOM 8160 C CA . LEU B 1 253 ? 21.515 12.861 61.838 1.00 38.34 253 LEU B CA 1
ATOM 8161 C C . LEU B 1 253 ? 20.030 13.213 61.856 1.00 42.46 253 LEU B C 1
ATOM 8162 O O . LEU B 1 253 ? 19.642 14.373 61.637 1.00 40.33 253 LEU B O 1
ATOM 8167 N N . ASP B 1 254 ? 19.204 12.211 62.144 1.00 43.09 254 ASP B N 1
ATOM 8168 C CA . ASP B 1 254 ? 17.775 12.445 62.316 1.00 44.13 254 ASP B CA 1
ATOM 8169 C C . ASP B 1 254 ? 17.507 13.460 63.414 1.00 46.33 254 ASP B C 1
ATOM 8170 O O . ASP B 1 254 ? 16.813 14.448 63.186 1.00 44.33 254 ASP B O 1
ATOM 8175 N N . LYS B 1 255 ? 18.075 13.227 64.593 1.00 46.54 255 LYS B N 1
ATOM 8176 C CA . LYS B 1 255 ? 17.834 14.106 65.730 1.00 41.95 255 LYS B CA 1
ATOM 8177 C C . LYS B 1 255 ? 18.400 15.499 65.487 1.00 45.98 255 LYS B C 1
ATOM 8178 O O . LYS B 1 255 ? 17.782 16.494 65.863 1.00 47.82 255 LYS B O 1
ATOM 8184 N N . LEU B 1 256 ? 19.557 15.573 64.831 1.00 47.53 256 LEU B N 1
ATOM 8185 C CA . LEU B 1 256 ? 20.164 16.865 64.479 1.00 45.04 256 LEU B CA 1
ATOM 8186 C C . LEU B 1 256 ? 19.372 17.655 63.422 1.00 40.02 256 LEU B C 1
ATOM 8187 O O . LEU B 1 256 ? 19.281 18.882 63.497 1.00 39.84 256 LEU B O 1
ATOM 8192 N N . ARG B 1 257 ? 18.830 16.958 62.427 1.00 39.65 257 ARG B N 1
ATOM 8193 C CA . ARG B 1 257 ? 17.950 17.601 61.457 1.00 43.02 257 ARG B CA 1
ATOM 8194 C C . ARG B 1 257 ? 16.745 18.225 62.145 1.00 43.73 257 ARG B C 1
ATOM 8195 O O . ARG B 1 257 ? 16.411 19.386 61.909 1.00 48.10 257 ARG B O 1
ATOM 8203 N N . GLN B 1 258 ? 16.100 17.448 63.005 1.00 47.09 258 GLN B N 1
ATOM 8204 C CA . GLN B 1 258 ? 14.948 17.936 63.746 1.00 50.77 258 GLN B CA 1
ATOM 8205 C C . GLN B 1 258 ? 15.325 19.081 64.674 1.00 52.49 258 GLN B C 1
ATOM 8206 O O . GLN B 1 258 ? 14.455 19.832 65.109 1.00 65.42 258 GLN B O 1
ATOM 8212 N N . LEU B 1 259 ? 16.612 19.231 64.972 1.00 48.17 259 LEU B N 1
ATOM 8213 C CA . LEU B 1 259 ? 17.040 20.283 65.899 1.00 49.12 259 LEU B CA 1
ATOM 8214 C C . LEU B 1 259 ? 17.327 21.619 65.235 1.00 45.60 259 LEU B C 1
ATOM 8215 O O . LEU B 1 259 ? 17.058 22.669 65.810 1.00 49.42 259 LEU B O 1
ATOM 8220 N N . VAL B 1 260 ? 17.894 21.589 64.035 1.00 47.02 260 VAL B N 1
ATOM 8221 C CA . VAL B 1 260 ? 18.407 22.816 63.435 1.00 45.89 260 VAL B CA 1
ATOM 8222 C C . VAL B 1 260 ? 17.657 23.196 62.155 1.00 46.59 260 VAL B C 1
ATOM 8223 O O . VAL B 1 260 ? 17.767 24.328 61.675 1.00 49.18 260 VAL B O 1
ATOM 8227 N N . GLY B 1 261 ? 16.888 22.255 61.614 1.00 47.93 261 GLY B N 1
ATOM 8228 C CA . GLY B 1 261 ? 16.094 22.515 60.428 1.00 51.81 261 GLY B CA 1
ATOM 8229 C C . GLY B 1 261 ? 16.396 21.552 59.299 1.00 50.20 261 GLY B C 1
ATOM 8230 O O . GLY B 1 261 ? 17.258 20.694 59.445 1.00 45.92 261 GLY B O 1
ATOM 8231 N N . ASN B 1 262 ? 15.668 21.690 58.189 1.00 50.17 262 ASN B N 1
ATOM 8232 C CA . ASN B 1 262 ? 15.884 20.890 56.983 1.00 46.90 262 ASN B CA 1
ATOM 8233 C C . ASN B 1 262 ? 16.570 21.692 55.889 1.00 50.04 262 ASN B C 1
ATOM 8234 O O . ASN B 1 262 ? 16.919 21.153 54.831 1.00 51.15 262 ASN B O 1
ATOM 8239 N N . ASP B 1 263 ? 16.722 22.991 56.124 1.00 48.31 263 ASP B N 1
ATOM 8240 C CA . ASP B 1 263 ? 17.219 23.889 55.089 1.00 51.18 263 ASP B CA 1
ATOM 8241 C C . ASP B 1 263 ? 18.699 24.173 55.296 1.00 48.62 263 ASP B C 1
ATOM 8242 O O . ASP B 1 263 ? 19.375 24.742 54.436 1.00 46.14 263 ASP B O 1
ATOM 8247 N N . LYS B 1 264 ? 19.201 23.760 56.447 1.00 48.67 264 LYS B N 1
ATOM 8248 C CA . LYS B 1 264 ? 20.607 23.919 56.729 1.00 47.33 264 LYS B CA 1
ATOM 8249 C C . LYS B 1 264 ? 21.425 22.948 55.900 1.00 46.27 264 LYS B C 1
ATOM 8250 O O . LYS B 1 264 ? 21.031 21.799 55.660 1.00 45.21 264 LYS B O 1
ATOM 8256 N N . ILE B 1 265 ? 22.563 23.443 55.440 1.00 44.38 265 ILE B N 1
ATOM 8257 C CA . ILE B 1 265 ? 23.519 22.622 54.734 1.00 38.45 265 ILE B CA 1
ATOM 8258 C C . ILE B 1 265 ? 24.327 21.809 55.730 1.00 42.97 265 ILE B C 1
ATOM 8259 O O . ILE B 1 265 ? 25.008 22.371 56.588 1.00 40.15 265 ILE B O 1
ATOM 8264 N N . ILE B 1 266 ? 24.229 20.487 55.654 1.00 37.81 266 ILE B N 1
ATOM 8265 C CA . ILE B 1 266 ? 25.076 19.673 56.510 1.00 37.58 266 ILE B CA 1
ATOM 8266 C C . ILE B 1 266 ? 26.043 18.823 55.694 1.00 35.21 266 ILE B C 1
ATOM 8267 O O . ILE B 1 266 ? 25.642 18.066 54.815 1.00 35.44 266 ILE B O 1
ATOM 8272 N N . TYR B 1 267 ? 27.324 18.973 55.997 1.00 32.41 267 TYR B N 1
ATOM 8273 C CA . TYR B 1 267 ? 28.354 18.123 55.437 1.00 32.86 267 TYR B CA 1
ATOM 8274 C C . TYR B 1 267 ? 28.865 17.199 56.537 1.00 34.65 267 TYR B C 1
ATOM 8275 O O . TYR B 1 267 ? 28.924 17.583 57.707 1.00 33.71 267 TYR B O 1
ATOM 8284 N N . VAL B 1 268 ? 29.191 15.971 56.175 1.00 25.68 268 VAL B N 1
ATOM 8285 C CA . VAL B 1 268 ? 29.799 15.070 57.122 1.00 28.30 268 VAL B CA 1
ATOM 8286 C C . VAL B 1 268 ? 31.246 14.807 56.737 1.00 28.49 268 VAL B C 1
ATOM 8287 O O . VAL B 1 268 ? 31.564 14.656 55.559 1.00 25.14 268 VAL B O 1
ATOM 8291 N N . GLU B 1 269 ? 32.135 14.767 57.720 1.00 28.39 269 GLU B N 1
ATOM 8292 C CA . GLU B 1 269 ? 33.460 14.239 57.453 1.00 25.65 269 GLU B CA 1
ATOM 8293 C C . GLU B 1 269 ? 33.370 12.723 57.486 1.00 26.98 269 GLU B C 1
ATOM 8294 O O . GLU B 1 269 ? 33.213 12.118 58.545 1.00 29.80 269 GLU B O 1
ATOM 8300 N N . LYS B 1 270 ? 33.433 12.114 56.316 1.00 22.34 270 LYS B N 1
ATOM 8301 C CA . LYS B 1 270 ? 33.364 10.673 56.204 1.00 25.67 270 LYS B CA 1
ATOM 8302 C C . LYS B 1 270 ? 34.177 10.251 54.995 1.00 27.01 270 LYS B C 1
ATOM 8303 O O . LYS B 1 270 ? 34.053 10.853 53.920 1.00 27.13 270 LYS B O 1
ATOM 8309 N N . ILE B 1 271 ? 35.017 9.232 55.164 1.00 27.01 271 ILE B N 1
ATOM 8310 C CA . ILE B 1 271 ? 35.872 8.789 54.072 1.00 28.13 271 ILE B CA 1
ATOM 8311 C C . ILE B 1 271 ? 35.203 7.654 53.305 1.00 27.90 271 ILE B C 1
ATOM 8312 O O . ILE B 1 271 ? 34.757 6.660 53.880 1.00 28.67 271 ILE B O 1
ATOM 8317 N N . LEU B 1 272 ? 35.144 7.829 51.992 1.00 34.04 272 LEU B N 1
ATOM 8318 C CA . LEU B 1 272 ? 34.448 6.913 51.092 1.00 34.76 272 LEU B CA 1
ATOM 8319 C C . LEU B 1 272 ? 35.418 6.007 50.374 1.00 32.37 272 LEU B C 1
ATOM 8320 O O . LEU B 1 272 ? 36.444 6.462 49.882 1.00 38.30 272 LEU B O 1
ATOM 8325 N N . SER B 1 273 ? 35.096 4.723 50.309 1.00 36.71 273 SER B N 1
ATOM 8326 C CA . SER B 1 273 ? 35.953 3.783 49.607 1.00 38.82 273 SER B CA 1
ATOM 8327 C C . SER B 1 273 ? 35.441 3.581 48.199 1.00 45.36 273 SER B C 1
ATOM 8328 O O . SER B 1 273 ? 34.501 4.255 47.775 1.00 43.88 273 SER B O 1
ATOM 8331 N N . ILE B 1 274 ? 36.061 2.645 47.486 1.00 52.32 274 ILE B N 1
ATOM 8332 C CA . ILE B 1 274 ? 35.800 2.446 46.062 1.00 59.52 274 ILE B CA 1
ATOM 8333 C C . ILE B 1 274 ? 34.370 2.022 45.772 1.00 54.77 274 ILE B C 1
ATOM 8334 O O . ILE B 1 274 ? 33.914 0.992 46.266 1.00 49.36 274 ILE B O 1
ATOM 8339 N N . ASN B 1 275 ? 33.684 2.825 44.958 1.00 59.14 275 ASN B N 1
ATOM 8340 C CA . ASN B 1 275 ? 32.258 2.637 44.679 1.00 60.82 275 ASN B CA 1
ATOM 8341 C C . ASN B 1 275 ? 31.452 2.503 45.965 1.00 55.75 275 ASN B C 1
ATOM 8342 O O . ASN B 1 275 ? 30.835 1.466 46.216 1.00 60.68 275 ASN B O 1
ATOM 8347 N N . GLU B 1 276 ? 31.492 3.543 46.790 1.00 49.93 276 GLU B N 1
ATOM 8348 C CA . GLU B 1 276 ? 30.656 3.622 47.975 1.00 36.94 276 GLU B CA 1
ATOM 8349 C C . GLU B 1 276 ? 29.993 4.974 47.943 1.00 38.78 276 GLU B C 1
ATOM 8350 O O . GLU B 1 276 ? 30.587 5.939 47.479 1.00 34.66 276 GLU B O 1
ATOM 8356 N N . LYS B 1 277 ? 28.758 5.048 48.423 1.00 44.23 277 LYS B N 1
ATOM 8357 C CA . LYS B 1 277 ? 28.129 6.341 48.642 1.00 40.65 277 LYS B CA 1
ATOM 8358 C C . LYS B 1 277 ? 27.722 6.514 50.098 1.00 38.41 277 LYS B C 1
ATOM 8359 O O . LYS B 1 277 ? 27.750 5.572 50.884 1.00 35.99 277 LYS B O 1
ATOM 8365 N N . LEU B 1 278 ? 27.357 7.734 50.458 1.00 37.18 278 LEU B N 1
ATOM 8366 C CA . LEU B 1 278 ? 26.713 7.953 51.732 1.00 39.90 278 LEU B CA 1
ATOM 8367 C C . LEU B 1 278 ? 25.426 7.162 51.724 1.00 44.81 278 LEU B C 1
ATOM 8368 O O . LEU B 1 278 ? 24.859 6.915 50.655 1.00 47.42 278 LEU B O 1
ATOM 8373 N N . ARG B 1 279 ? 24.969 6.756 52.907 1.00 46.48 279 ARG B N 1
ATOM 8374 C CA . ARG B 1 279 ? 23.710 6.034 53.019 1.00 43.30 279 ARG B CA 1
ATOM 8375 C C . ARG B 1 279 ? 22.542 6.950 52.668 1.00 44.66 279 ARG B C 1
ATOM 8376 O O . ARG B 1 279 ? 22.506 8.116 53.063 1.00 44.95 279 ARG B O 1
ATOM 8384 N N . ASP B 1 280 ? 21.592 6.414 51.914 1.00 45.80 280 ASP B N 1
ATOM 8385 C CA . ASP B 1 280 ? 20.445 7.192 51.470 1.00 44.44 280 ASP B CA 1
ATOM 8386 C C . ASP B 1 280 ? 19.685 7.780 52.641 1.00 38.89 280 ASP B C 1
ATOM 8387 O O . ASP B 1 280 ? 19.194 8.895 52.569 1.00 41.01 280 ASP B O 1
ATOM 8392 N N . ASP B 1 281 ? 19.616 7.019 53.725 1.00 43.82 281 ASP B N 1
ATOM 8393 C CA . ASP B 1 281 ? 18.878 7.399 54.919 1.00 37.34 281 ASP B CA 1
ATOM 8394 C C . ASP B 1 281 ? 19.495 8.587 55.670 1.00 38.81 281 ASP B C 1
ATOM 8395 O O . ASP B 1 281 ? 18.885 9.106 56.594 1.00 43.61 281 ASP B O 1
ATOM 8400 N N . TRP B 1 282 ? 20.704 9.006 55.294 1.00 41.80 282 TRP B N 1
ATOM 8401 C CA . TRP B 1 282 ? 21.362 10.135 55.972 1.00 41.69 282 TRP B CA 1
ATOM 8402 C C . TRP B 1 282 ? 20.878 11.472 55.423 1.00 36.98 282 TRP B C 1
ATOM 8403 O O . TRP B 1 282 ? 21.087 11.770 54.251 1.00 38.95 282 TRP B O 1
ATOM 8414 N N . LYS B 1 283 ? 20.269 12.286 56.281 1.00 39.55 283 LYS B N 1
ATOM 8415 C CA . LYS B 1 283 ? 19.697 13.568 55.866 1.00 42.88 283 LYS B CA 1
ATOM 8416 C C . LYS B 1 283 ? 20.770 14.630 55.605 1.00 37.98 283 LYS B C 1
ATOM 8417 O O . LYS B 1 283 ? 20.750 15.717 56.173 1.00 39.09 283 LYS B O 1
ATOM 8423 N N . VAL B 1 284 ? 21.700 14.327 54.723 1.00 35.60 284 VAL B N 1
ATOM 8424 C CA . VAL B 1 284 ? 22.904 15.129 54.648 1.00 32.39 284 VAL B CA 1
ATOM 8425 C C . VAL B 1 284 ? 23.104 15.538 53.205 1.00 36.96 284 VAL B C 1
ATOM 8426 O O . VAL B 1 284 ? 22.627 14.861 52.294 1.00 36.68 284 VAL B O 1
ATOM 8430 N N . ASP B 1 285 ? 23.773 16.663 52.989 1.00 37.29 285 ASP B N 1
ATOM 8431 C CA . ASP B 1 285 ? 24.009 17.143 51.640 1.00 33.70 285 ASP B CA 1
ATOM 8432 C C . ASP B 1 285 ? 25.329 16.634 51.056 1.00 36.02 285 ASP B C 1
ATOM 8433 O O . ASP B 1 285 ? 25.583 16.774 49.858 1.00 35.26 285 ASP B O 1
ATOM 8438 N N . GLY B 1 286 ? 26.161 16.022 51.890 1.00 32.34 286 GLY B N 1
ATOM 8439 C CA . GLY B 1 286 ? 27.367 15.399 51.389 1.00 32.98 286 GLY B CA 1
ATOM 8440 C C . GLY B 1 286 ? 28.540 15.357 52.348 1.00 29.27 286 GLY B C 1
ATOM 8441 O O . GLY B 1 286 ? 28.366 15.428 53.563 1.00 30.83 286 GLY B O 1
ATOM 8442 N N . THR B 1 287 ? 29.736 15.223 51.778 1.00 30.20 287 THR B N 1
ATOM 8443 C CA . THR B 1 287 ? 30.981 15.146 52.538 1.00 30.29 287 THR B CA 1
ATOM 8444 C C . THR B 1 287 ? 31.874 16.357 52.285 1.00 27.95 287 THR B C 1
ATOM 8445 O O . THR B 1 287 ? 31.597 17.176 51.406 1.00 27.21 287 THR B O 1
ATOM 8449 N N . THR B 1 288 ? 32.935 16.453 53.082 1.00 25.31 288 THR B N 1
ATOM 8450 C CA . THR B 1 288 ? 33.957 17.487 52.941 1.00 29.24 288 THR B CA 1
ATOM 8451 C C . THR B 1 288 ? 34.824 17.287 51.705 1.00 26.72 288 THR B C 1
ATOM 8452 O O . THR B 1 288 ? 35.645 18.144 51.386 1.00 34.95 288 THR B O 1
ATOM 8456 N N . GLY B 1 289 ? 34.675 16.146 51.038 1.00 25.54 289 GLY B N 1
ATOM 8457 C CA . GLY B 1 289 ? 35.169 15.997 49.677 1.00 30.92 289 GLY B CA 1
ATOM 8458 C C . GLY B 1 289 ? 36.505 15.330 49.380 1.00 29.13 289 GLY B C 1
ATOM 8459 O O . GLY B 1 289 ? 37.187 15.723 48.433 1.00 30.11 289 GLY B O 1
ATOM 8460 N N . TYR B 1 290 ? 36.868 14.312 50.154 1.00 30.32 290 TYR B N 1
ATOM 8461 C CA . TYR B 1 290 ? 38.097 13.563 49.907 1.00 21.87 290 TYR B CA 1
ATOM 8462 C C . TYR B 1 290 ? 37.924 12.697 48.686 1.00 25.98 290 TYR B C 1
ATOM 8463 O O . TYR B 1 290 ? 38.908 12.280 48.042 1.00 22.15 290 TYR B O 1
ATOM 8472 N N . ASP B 1 291 ? 36.667 12.425 48.354 1.00 22.51 291 ASP B N 1
ATOM 8473 C CA . ASP B 1 291 ? 36.409 11.645 47.161 1.00 23.64 291 ASP B CA 1
ATOM 8474 C C . ASP B 1 291 ? 36.742 12.467 45.917 1.00 27.12 291 ASP B C 1
ATOM 8475 O O . ASP B 1 291 ? 37.450 11.971 45.048 1.00 31.54 291 ASP B O 1
ATOM 8480 N N . PHE B 1 292 ? 36.275 13.717 45.836 1.00 26.65 292 PHE B N 1
ATOM 8481 C CA . PHE B 1 292 ? 36.655 14.563 44.710 1.00 26.91 292 PHE B CA 1
ATOM 8482 C C . PHE B 1 292 ? 38.168 14.673 44.661 1.00 25.20 292 PHE B C 1
ATOM 8483 O O . PHE B 1 292 ? 38.773 14.543 43.599 1.00 28.15 292 PHE B O 1
ATOM 8491 N N . LEU B 1 293 ? 38.779 14.878 45.821 1.00 27.96 293 LEU B N 1
ATOM 8492 C CA . LEU B 1 293 ? 40.226 15.113 45.894 1.00 26.28 293 LEU B CA 1
ATOM 8493 C C . LEU B 1 293 ? 41.005 14.039 45.132 1.00 27.99 293 LEU B C 1
ATOM 8494 O O . LEU B 1 293 ? 41.793 14.325 44.228 1.00 32.40 293 LEU B O 1
ATOM 8499 N N . ASN B 1 294 ? 40.754 12.795 45.496 1.00 29.55 294 ASN B N 1
ATOM 8500 C CA . ASN B 1 294 ? 41.547 11.697 45.005 1.00 25.44 294 ASN B CA 1
ATOM 8501 C C . ASN B 1 294 ? 41.239 11.379 43.546 1.00 29.50 294 ASN B C 1
ATOM 8502 O O . ASN B 1 294 ? 42.112 10.895 42.834 1.00 27.43 294 ASN B O 1
ATOM 8507 N N . TYR B 1 295 ? 40.022 11.691 43.097 1.00 29.11 295 TYR B N 1
ATOM 8508 C CA . TYR B 1 295 ? 39.680 11.566 41.687 1.00 28.14 295 TYR B CA 1
ATOM 8509 C C . TYR B 1 295 ? 40.528 12.504 40.828 1.00 26.87 295 TYR B C 1
ATOM 8510 O O . TYR B 1 295 ? 41.122 12.093 39.833 1.00 23.45 295 TYR B O 1
ATOM 8519 N N . VAL B 1 296 ? 40.603 13.766 41.222 1.00 30.02 296 VAL B N 1
ATOM 8520 C CA . VAL B 1 296 ? 41.350 14.728 40.426 1.00 30.90 296 VAL B CA 1
ATOM 8521 C C . VAL B 1 296 ? 42.847 14.450 40.563 1.00 31.75 296 VAL B C 1
ATOM 8522 O O . VAL B 1 296 ? 43.583 14.492 39.566 1.00 32.56 296 VAL B O 1
ATOM 8526 N N . ASN B 1 297 ? 43.273 14.116 41.780 1.00 26.16 297 ASN B N 1
ATOM 8527 C CA . ASN B 1 297 ? 44.673 13.765 42.067 1.00 31.00 297 ASN B CA 1
ATOM 8528 C C . ASN B 1 297 ? 45.177 12.565 41.247 1.00 28.90 297 ASN B C 1
ATOM 8529 O O . ASN B 1 297 ? 46.324 12.539 40.814 1.00 28.67 297 ASN B O 1
ATOM 8534 N N . MET B 1 298 ? 44.314 11.580 41.031 1.00 29.73 298 MET B N 1
ATOM 8535 C CA . MET B 1 298 ? 44.673 10.411 40.230 1.00 30.94 298 MET B CA 1
ATOM 8536 C C . MET B 1 298 ? 44.696 10.749 38.735 1.00 33.24 298 MET B C 1
ATOM 8537 O O . MET B 1 298 ? 45.640 10.392 38.015 1.00 29.08 298 MET B O 1
ATOM 8542 N N . LEU B 1 299 ? 43.641 11.436 38.289 1.00 32.16 299 LEU B N 1
ATOM 8543 C CA . LEU B 1 299 ? 43.529 11.936 36.933 1.00 25.22 299 LEU B CA 1
ATOM 8544 C C . LEU B 1 299 ? 44.808 12.629 36.489 1.00 29.57 299 LEU B C 1
ATOM 8545 O O . LEU B 1 299 ? 45.250 12.437 35.358 1.00 30.72 299 LEU B O 1
ATOM 8550 N N . LEU B 1 300 ? 45.401 13.407 37.400 1.00 31.25 300 LEU B N 1
ATOM 8551 C CA . LEU B 1 300 ? 46.644 14.158 37.167 1.00 29.34 300 LEU B CA 1
ATOM 8552 C C . LEU B 1 300 ? 47.866 13.282 37.003 1.00 27.38 300 LEU B C 1
ATOM 8553 O O . LEU B 1 300 ? 48.910 13.731 36.510 1.00 22.77 300 LEU B O 1
ATOM 8558 N N . VAL B 1 301 ? 47.769 12.047 37.475 1.00 26.19 301 VAL B N 1
ATOM 8559 C CA . VAL B 1 301 ? 48.878 11.124 37.301 1.00 27.14 301 VAL B CA 1
ATOM 8560 C C . VAL B 1 301 ? 48.855 10.558 35.880 1.00 26.43 301 VAL B C 1
ATOM 8561 O O . VAL B 1 301 ? 47.797 10.192 35.370 1.00 28.78 301 VAL B O 1
ATOM 8565 N N . ASP B 1 302 ? 50.021 10.537 35.242 1.00 25.70 302 ASP B N 1
ATOM 8566 C CA . ASP B 1 302 ? 50.195 9.999 33.892 1.00 24.03 302 ASP B CA 1
ATOM 8567 C C . ASP B 1 302 ? 50.365 8.494 33.923 1.00 21.94 302 ASP B C 1
ATOM 8568 O O . ASP B 1 302 ? 51.429 8.003 34.288 1.00 28.18 302 ASP B O 1
ATOM 8573 N N . GLY B 1 303 ? 49.332 7.768 33.516 1.00 22.68 303 GLY B N 1
ATOM 8574 C CA . GLY B 1 303 ? 49.378 6.312 33.491 1.00 27.03 303 GLY B CA 1
ATOM 8575 C C . GLY B 1 303 ? 50.592 5.654 32.831 1.00 27.87 303 GLY B C 1
ATOM 8576 O O . GLY B 1 303 ? 51.030 4.592 33.270 1.00 33.67 303 GLY B O 1
ATOM 8577 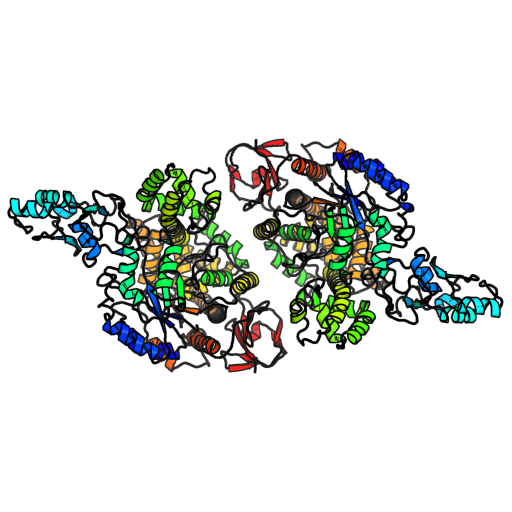N N . SER B 1 304 ? 51.152 6.272 31.795 1.00 24.53 304 SER B N 1
ATOM 8578 C CA . SER B 1 304 ? 52.245 5.639 31.060 1.00 26.56 304 SER B CA 1
ATOM 8579 C C . SER B 1 304 ? 53.522 5.511 31.890 1.00 26.37 304 SER B C 1
ATOM 8580 O O . SER B 1 304 ? 54.417 4.745 31.533 1.00 29.68 304 SER B O 1
ATOM 8583 N N . GLY B 1 305 ? 53.601 6.220 33.015 1.00 30.67 305 GLY B N 1
ATOM 8584 C CA . GLY B 1 305 ? 54.784 6.145 33.864 1.00 28.82 305 GLY B CA 1
ATOM 8585 C C . GLY B 1 305 ? 54.776 4.988 34.861 1.00 31.01 305 GLY B C 1
ATOM 8586 O O . GLY B 1 305 ? 55.810 4.663 35.466 1.00 30.45 305 GLY B O 1
ATOM 8587 N N . GLU B 1 306 ? 53.611 4.362 35.026 1.00 32.79 306 GLU B N 1
ATOM 8588 C CA . GLU B 1 306 ? 53.405 3.376 36.081 1.00 31.65 306 GLU B CA 1
ATOM 8589 C C . GLU B 1 306 ? 54.492 2.317 36.138 1.00 31.82 306 GLU B C 1
ATOM 8590 O O . GLU B 1 306 ? 55.124 2.132 37.174 1.00 33.21 306 GLU B O 1
ATOM 8596 N N . GLU B 1 307 ? 54.722 1.633 35.024 1.00 34.37 307 GLU B N 1
ATOM 8597 C CA . GLU B 1 307 ? 55.691 0.543 35.019 1.00 38.10 307 GLU B CA 1
ATOM 8598 C C . GLU B 1 307 ? 57.105 1.011 35.331 1.00 34.71 307 GLU B C 1
ATOM 8599 O O . GLU B 1 307 ? 57.783 0.431 36.180 1.00 35.67 307 GLU B O 1
ATOM 8605 N N . GLU B 1 308 ? 57.555 2.069 34.672 1.00 35.22 308 GLU B N 1
ATOM 8606 C CA . GLU B 1 308 ? 58.911 2.523 34.916 1.00 33.90 308 GLU B CA 1
ATOM 8607 C C . GLU B 1 308 ? 59.080 2.943 36.376 1.00 34.96 308 GLU B C 1
ATOM 8608 O O . GLU B 1 308 ? 60.070 2.577 37.005 1.00 34.59 308 GLU B O 1
ATOM 8614 N N . LEU B 1 309 ? 58.101 3.671 36.918 1.00 32.53 309 LEU B N 1
ATOM 8615 C CA . LEU B 1 309 ? 58.180 4.135 38.303 1.00 30.42 309 LEU B CA 1
ATOM 8616 C C . LEU B 1 309 ? 58.078 2.982 39.309 1.00 33.15 309 LEU B C 1
ATOM 8617 O O . LEU B 1 309 ? 58.713 3.002 40.360 1.00 33.62 309 LEU B O 1
ATOM 8622 N N . THR B 1 310 ? 57.266 1.984 38.989 1.00 37.00 310 THR B N 1
ATOM 8623 C CA . THR B 1 310 ? 57.216 0.757 39.778 1.00 32.47 310 THR B CA 1
ATOM 8624 C C . THR B 1 310 ? 58.562 0.019 39.745 1.00 35.82 310 THR B C 1
ATOM 8625 O O . THR B 1 310 ? 59.034 -0.497 40.759 1.00 37.28 310 THR B O 1
ATOM 8629 N N . LYS B 1 311 ? 59.190 -0.019 38.580 1.00 34.36 311 LYS B N 1
ATOM 8630 C CA . LYS B 1 311 ? 60.411 -0.792 38.433 1.00 38.22 311 LYS B CA 1
ATOM 8631 C C . LYS B 1 311 ? 61.607 -0.051 39.008 1.00 38.31 311 LYS B C 1
ATOM 8632 O O . LYS B 1 311 ? 62.576 -0.671 39.416 1.00 39.79 311 LYS B O 1
ATOM 8638 N N . PHE B 1 312 ? 61.560 1.271 39.050 1.00 33.60 312 PHE B N 1
ATOM 8639 C CA . PHE B 1 312 ? 62.714 1.973 39.577 1.00 36.51 312 PHE B CA 1
ATOM 8640 C C . PHE B 1 312 ? 62.652 1.982 41.090 1.00 35.90 312 PHE B C 1
ATOM 8641 O O . PHE B 1 312 ? 63.670 1.836 41.777 1.00 35.70 312 PHE B O 1
ATOM 8649 N N . TYR B 1 313 ? 61.442 2.159 41.602 1.00 34.12 313 TYR B N 1
ATOM 8650 C CA . TYR B 1 313 ? 61.232 2.203 43.034 1.00 35.32 313 TYR B CA 1
ATOM 8651 C C . TYR B 1 313 ? 61.711 0.898 43.630 1.00 35.70 313 TYR B C 1
ATOM 8652 O O . TYR B 1 313 ? 62.518 0.875 44.560 1.00 31.48 313 TYR B O 1
ATOM 8661 N N . GLU B 1 314 ? 61.237 -0.193 43.046 1.00 40.34 314 GLU B N 1
ATOM 8662 C CA . GLU B 1 314 ? 61.575 -1.522 43.522 1.00 41.05 314 GLU B CA 1
ATOM 8663 C C . GLU B 1 314 ? 63.091 -1.769 43.429 1.00 43.83 314 GLU B C 1
ATOM 8664 O O . GLU B 1 314 ? 63.711 -2.245 44.397 1.00 41.13 314 GLU B O 1
ATOM 8670 N N . ASN B 1 315 ? 63.697 -1.413 42.295 1.00 35.74 315 ASN B N 1
ATOM 8671 C CA . ASN B 1 315 ? 65.152 -1.539 42.159 1.00 39.10 315 ASN B CA 1
ATOM 8672 C C . ASN B 1 315 ? 65.898 -0.625 43.142 1.00 41.94 315 ASN B C 1
ATOM 8673 O O . ASN B 1 315 ? 66.903 -1.032 43.731 1.00 35.55 315 ASN B O 1
ATOM 8678 N N . PHE B 1 316 ? 65.408 0.603 43.334 1.00 39.18 316 PHE B N 1
ATOM 8679 C CA . PHE B 1 316 ? 66.119 1.539 44.205 1.00 37.81 316 PHE B CA 1
ATOM 8680 C C . PHE B 1 316 ? 66.113 1.116 45.684 1.00 35.75 316 PHE B C 1
ATOM 8681 O O . PHE B 1 316 ? 67.128 1.263 46.364 1.00 38.06 316 PHE B O 1
ATOM 8689 N N . ILE B 1 317 ? 65.002 0.591 46.192 1.00 33.25 317 ILE B N 1
ATOM 8690 C CA . ILE B 1 317 ? 64.983 0.156 47.598 1.00 38.04 317 ILE B CA 1
ATOM 8691 C C . ILE B 1 317 ? 65.372 -1.315 47.748 1.00 36.53 317 ILE B C 1
ATOM 8692 O O . ILE B 1 317 ? 65.403 -1.839 48.856 1.00 39.79 317 ILE B O 1
ATOM 8697 N N . GLY B 1 318 ? 65.670 -1.970 46.629 1.00 40.08 318 GLY B N 1
ATOM 8698 C CA . GLY B 1 318 ? 66.149 -3.344 46.632 1.00 43.30 318 GLY B CA 1
ATOM 8699 C C . GLY B 1 318 ? 65.152 -4.341 47.190 1.00 37.89 318 GLY B C 1
ATOM 8700 O O . GLY B 1 318 ? 65.511 -5.301 47.864 1.00 46.62 318 GLY B O 1
ATOM 8701 N N . ARG B 1 319 ? 63.885 -4.123 46.892 1.00 37.48 319 ARG B N 1
ATOM 8702 C CA . ARG B 1 319 ? 62.842 -4.896 47.524 1.00 42.31 319 ARG B CA 1
ATOM 8703 C C . ARG B 1 319 ? 61.542 -4.634 46.815 1.00 45.50 319 ARG B C 1
ATOM 8704 O O . ARG B 1 319 ? 61.234 -3.495 46.466 1.00 47.72 319 ARG B O 1
ATOM 8712 N N . LYS B 1 320 ? 60.795 -5.703 46.583 1.00 42.89 320 LYS B N 1
ATOM 8713 C CA . LYS B 1 320 ? 59.470 -5.605 46.014 1.00 40.09 320 LYS B CA 1
ATOM 8714 C C . LYS B 1 320 ? 58.518 -5.307 47.169 1.00 37.16 320 LYS B C 1
ATOM 8715 O O . LYS B 1 320 ? 58.717 -5.811 48.267 1.00 43.86 320 LYS B O 1
ATOM 8721 N N . ILE B 1 321 ? 57.509 -4.474 46.943 1.00 37.20 321 ILE B N 1
ATOM 8722 C CA . ILE B 1 321 ? 56.472 -4.250 47.945 1.00 30.19 321 ILE B CA 1
ATOM 8723 C C . ILE B 1 321 ? 55.074 -4.463 47.376 1.00 32.37 321 ILE B C 1
ATOM 8724 O O . ILE B 1 321 ? 54.625 -3.699 46.523 1.00 36.50 321 ILE B O 1
ATOM 8729 N N . ASN B 1 322 ? 54.380 -5.487 47.860 1.00 29.04 322 ASN B N 1
ATOM 8730 C CA . ASN B 1 322 ? 52.986 -5.701 47.504 1.00 24.72 322 ASN B CA 1
ATOM 8731 C C . ASN B 1 322 ? 52.081 -4.816 48.338 1.00 32.78 322 ASN B C 1
ATOM 8732 O O . ASN B 1 322 ? 52.084 -4.881 49.572 1.00 35.24 322 ASN B O 1
ATOM 8737 N N . ILE B 1 323 ? 51.300 -3.985 47.666 1.00 33.66 323 ILE B N 1
ATOM 8738 C CA . ILE B 1 323 ? 50.551 -2.949 48.350 1.00 28.83 323 ILE B CA 1
ATOM 8739 C C . ILE B 1 323 ? 49.403 -3.531 49.176 1.00 30.74 323 ILE B C 1
ATOM 8740 O O . ILE B 1 323 ? 49.133 -3.053 50.278 1.00 27.12 323 ILE B O 1
ATOM 8745 N N . ASP B 1 324 ? 48.739 -4.565 48.652 1.00 32.39 324 ASP B N 1
ATOM 8746 C CA . ASP B 1 324 ? 47.649 -5.220 49.376 1.00 32.76 324 ASP B CA 1
ATOM 8747 C C . ASP B 1 324 ? 48.181 -5.858 50.663 1.00 33.49 324 ASP B C 1
ATOM 8748 O O . ASP B 1 324 ? 47.496 -5.850 51.676 1.00 37.53 324 ASP B O 1
ATOM 8753 N N . GLU B 1 325 ? 49.387 -6.423 50.613 1.00 32.19 325 GLU B N 1
ATOM 8754 C CA . GLU B 1 325 ? 49.994 -7.066 51.785 1.00 36.65 325 GLU B CA 1
ATOM 8755 C C . GLU B 1 325 ? 50.395 -6.026 52.817 1.00 34.12 325 GLU B C 1
ATOM 8756 O O . GLU B 1 325 ? 50.236 -6.225 54.027 1.00 33.95 325 GLU B O 1
ATOM 8762 N N . LEU B 1 326 ? 50.931 -4.916 52.327 1.00 35.14 326 LEU B N 1
ATOM 8763 C CA . LEU B 1 326 ? 51.327 -3.830 53.200 1.00 30.86 326 LEU B CA 1
ATOM 8764 C C . LEU B 1 326 ? 50.091 -3.270 53.924 1.00 30.17 326 LEU B C 1
ATOM 8765 O O . LEU B 1 326 ? 50.090 -3.145 55.149 1.00 34.05 326 LEU B O 1
ATOM 8770 N N . ILE B 1 327 ? 49.039 -2.969 53.176 1.00 24.66 327 ILE B N 1
ATOM 8771 C CA . ILE B 1 327 ? 47.796 -2.484 53.771 1.00 27.52 327 ILE B CA 1
ATOM 8772 C C . ILE B 1 327 ? 47.289 -3.406 54.886 1.00 32.28 327 ILE B C 1
ATOM 8773 O O . ILE B 1 327 ? 46.962 -2.949 55.991 1.00 30.93 327 ILE B O 1
ATOM 8778 N N . ILE B 1 328 ? 47.238 -4.705 54.594 1.00 31.52 328 ILE B N 1
ATOM 8779 C CA . ILE B 1 328 ? 46.772 -5.698 55.556 1.00 27.65 328 ILE B CA 1
ATOM 8780 C C . ILE B 1 328 ? 47.657 -5.727 56.803 1.00 27.83 328 ILE B C 1
ATOM 8781 O O . ILE B 1 328 ? 47.149 -5.703 57.921 1.00 31.47 328 ILE B O 1
ATOM 8786 N N . GLN B 1 329 ? 48.974 -5.748 56.624 1.00 26.00 329 GLN B N 1
ATOM 8787 C CA . GLN B 1 329 ? 49.863 -5.855 57.777 1.00 27.73 329 GLN B CA 1
ATOM 8788 C C . GLN B 1 329 ? 49.828 -4.579 58.593 1.00 28.30 329 GLN B C 1
ATOM 8789 O O . GLN B 1 329 ? 49.992 -4.602 59.810 1.00 26.23 329 GLN B O 1
ATOM 8795 N N . SER B 1 330 ? 49.577 -3.463 57.923 1.00 30.08 330 SER B N 1
ATOM 8796 C CA . SER B 1 330 ? 49.600 -2.185 58.601 1.00 28.50 330 SER B CA 1
ATOM 8797 C C . SER B 1 330 ? 48.388 -2.078 59.500 1.00 24.23 330 SER B C 1
ATOM 8798 O O . SER B 1 330 ? 48.417 -1.415 60.536 1.00 21.58 330 SER B O 1
ATOM 8801 N N . LYS B 1 331 ? 47.310 -2.729 59.091 1.00 24.92 331 LYS B N 1
ATOM 8802 C CA . LYS B 1 331 ? 46.106 -2.676 59.886 1.00 24.44 331 LYS B CA 1
ATOM 8803 C C . LYS B 1 331 ? 46.275 -3.592 61.085 1.00 24.65 331 LYS B C 1
ATOM 8804 O O . LYS B 1 331 ? 45.946 -3.218 62.207 1.00 21.95 331 LYS B O 1
ATOM 8810 N N . LYS B 1 332 ? 46.831 -4.776 60.849 1.00 23.81 332 LYS B N 1
ATOM 8811 C CA . LYS B 1 332 ? 47.092 -5.713 61.936 1.00 22.91 332 LYS B CA 1
ATOM 8812 C C . LYS B 1 332 ? 48.049 -5.113 62.962 1.00 26.57 332 LYS B C 1
ATOM 8813 O O . LYS B 1 332 ? 47.864 -5.286 64.169 1.00 25.12 332 LYS B O 1
ATOM 8819 N N . LEU B 1 333 ? 49.069 -4.415 62.464 1.00 25.12 333 LEU B N 1
ATOM 8820 C CA . LEU B 1 333 ? 50.073 -3.779 63.305 1.00 24.91 333 LEU B CA 1
ATOM 8821 C C . LEU B 1 333 ? 49.437 -2.759 64.263 1.00 28.51 333 LEU B C 1
ATOM 8822 O O . LEU B 1 333 ? 49.656 -2.830 65.473 1.00 23.51 333 LEU B O 1
ATOM 8827 N N . VAL B 1 334 ? 48.632 -1.832 63.740 1.00 26.02 334 VAL B N 1
ATOM 8828 C CA . VAL B 1 334 ? 48.011 -0.839 64.619 1.00 24.96 334 VAL B CA 1
ATOM 8829 C C . VAL B 1 334 ? 47.005 -1.491 65.578 1.00 29.05 334 VAL B C 1
ATOM 8830 O O . VAL B 1 334 ? 46.886 -1.075 66.739 1.00 29.46 334 VAL B O 1
ATOM 8834 N N . ALA B 1 335 ? 46.301 -2.516 65.109 1.00 26.25 335 ALA B N 1
ATOM 8835 C CA . ALA B 1 335 ? 45.371 -3.234 65.958 1.00 26.51 335 ALA B CA 1
ATOM 8836 C C . ALA B 1 335 ? 46.102 -3.738 67.208 1.00 30.18 335 ALA B C 1
ATOM 8837 O O . ALA B 1 335 ? 45.674 -3.493 68.341 1.00 30.16 335 ALA B O 1
ATOM 8839 N N . ASN B 1 336 ? 47.230 -4.402 66.975 1.00 28.04 336 ASN B N 1
ATOM 8840 C CA . ASN B 1 336 ? 48.014 -5.026 68.028 1.00 28.23 336 ASN B CA 1
ATOM 8841 C C . ASN B 1 336 ? 48.851 -4.044 68.834 1.00 30.51 336 ASN B C 1
ATOM 8842 O O . ASN B 1 336 ? 49.006 -4.204 70.042 1.00 28.63 336 ASN B O 1
ATOM 8847 N N . GLN B 1 337 ? 49.353 -3.010 68.166 1.00 34.57 337 GLN B N 1
ATOM 8848 C CA . GLN B 1 337 ? 50.186 -1.991 68.797 1.00 28.47 337 GLN B CA 1
ATOM 8849 C C . GLN B 1 337 ? 49.375 -0.937 69.561 1.00 33.64 337 GLN B C 1
ATOM 8850 O O . GLN B 1 337 ? 49.804 -0.454 70.618 1.00 33.72 337 GLN B O 1
ATOM 8856 N N . LEU B 1 338 ? 48.202 -0.586 69.036 1.00 28.91 338 LEU B N 1
ATOM 8857 C CA . LEU B 1 338 ? 47.467 0.568 69.544 1.00 23.95 338 LEU B CA 1
ATOM 8858 C C . LEU B 1 338 ? 46.098 0.260 70.140 1.00 24.42 338 LEU B C 1
ATOM 8859 O O . LEU B 1 338 ? 45.655 0.953 71.046 1.00 28.21 338 LEU B O 1
ATOM 8864 N N . PHE B 1 339 ? 45.409 -0.745 69.617 1.00 27.25 339 PHE B N 1
ATOM 8865 C CA . PHE B 1 339 ? 44.026 -0.993 70.030 1.00 29.24 339 PHE B CA 1
ATOM 8866 C C . PHE B 1 339 ? 43.878 -2.398 70.597 1.00 29.76 339 PHE B C 1
ATOM 8867 O O . PHE B 1 339 ? 42.824 -3.017 70.453 1.00 27.28 339 PHE B O 1
ATOM 8875 N N . LYS B 1 340 ? 44.929 -2.897 71.249 1.00 31.05 340 LYS B N 1
ATOM 8876 C CA . LYS B 1 340 ? 44.918 -4.283 71.727 1.00 32.22 340 LYS B CA 1
ATOM 8877 C C . LYS B 1 340 ? 43.901 -4.459 72.824 1.00 28.47 340 LYS B C 1
ATOM 8878 O O . LYS B 1 340 ? 43.234 -5.485 72.890 1.00 29.36 340 LYS B O 1
ATOM 8884 N N . GLY B 1 341 ? 43.790 -3.441 73.672 1.00 32.27 341 GLY B N 1
ATOM 8885 C CA . GLY B 1 341 ? 42.884 -3.455 74.799 1.00 27.71 341 GLY B CA 1
ATOM 8886 C C . GLY B 1 341 ? 41.450 -3.389 74.317 1.00 30.91 341 GLY B C 1
ATOM 8887 O O . GLY B 1 341 ? 40.584 -4.090 74.820 1.00 34.48 341 GLY B O 1
ATOM 8888 N N . ASP B 1 342 ? 41.194 -2.554 73.326 1.00 29.31 342 ASP B N 1
ATOM 8889 C CA . ASP B 1 342 ? 39.849 -2.440 72.791 1.00 32.09 342 ASP B CA 1
ATOM 8890 C C . ASP B 1 342 ? 39.388 -3.722 72.079 1.00 29.58 342 ASP B C 1
ATOM 8891 O O . ASP B 1 342 ? 38.270 -4.188 72.272 1.00 32.50 342 ASP B O 1
ATOM 8896 N N . ILE B 1 343 ? 40.264 -4.318 71.289 1.00 27.20 343 ILE B N 1
ATOM 8897 C CA . ILE B 1 343 ? 39.886 -5.497 70.526 1.00 27.39 343 ILE B CA 1
ATOM 8898 C C . ILE B 1 343 ? 39.720 -6.756 71.411 1.00 26.39 343 ILE B C 1
ATOM 8899 O O . ILE B 1 343 ? 38.894 -7.625 71.122 1.00 24.87 343 ILE B O 1
ATOM 8904 N N . GLU B 1 344 ? 40.458 -6.828 72.513 1.00 29.21 344 GLU B N 1
ATOM 8905 C CA . GLU B 1 344 ? 40.256 -7.902 73.493 1.00 28.91 344 GLU B CA 1
ATOM 8906 C C . GLU B 1 344 ? 38.854 -7.858 74.088 1.00 28.39 344 GLU B C 1
ATOM 8907 O O . GLU B 1 344 ? 38.181 -8.874 74.185 1.00 32.88 344 GLU B O 1
ATOM 8913 N N . ARG B 1 345 ? 38.419 -6.676 74.496 1.00 25.41 345 ARG B N 1
ATOM 8914 C CA . ARG B 1 345 ? 37.076 -6.536 75.038 1.00 34.28 345 ARG B CA 1
ATOM 8915 C C . ARG B 1 345 ? 36.039 -6.845 73.961 1.00 32.88 345 ARG B C 1
ATOM 8916 O O . ARG B 1 345 ? 35.080 -7.563 74.218 1.00 37.28 345 ARG B O 1
ATOM 8924 N N . LEU B 1 346 ? 36.247 -6.313 72.757 1.00 33.67 346 LEU B N 1
ATOM 8925 C CA . LEU B 1 346 ? 35.355 -6.582 71.638 1.00 32.20 346 LEU B CA 1
ATOM 8926 C C . LEU B 1 346 ? 35.285 -8.077 71.382 1.00 31.29 346 LEU B C 1
ATOM 8927 O O . LEU B 1 346 ? 34.229 -8.610 71.037 1.00 30.30 346 LEU B O 1
ATOM 8932 N N . SER B 1 347 ? 36.421 -8.743 71.564 1.00 31.61 347 SER B N 1
ATOM 8933 C CA . SER B 1 347 ? 36.508 -10.195 71.408 1.00 39.65 347 SER B CA 1
ATOM 8934 C C . SER B 1 347 ? 35.626 -10.926 72.415 1.00 38.90 347 SER B C 1
ATOM 8935 O O . SER B 1 347 ? 35.049 -11.963 72.093 1.00 36.58 347 SER B O 1
ATOM 8938 N N . LYS B 1 348 ? 35.523 -10.382 73.626 1.00 32.84 348 LYS B N 1
ATOM 8939 C CA . LYS B 1 348 ? 34.647 -10.970 74.623 1.00 34.92 348 LYS B CA 1
ATOM 8940 C C . LYS B 1 348 ? 33.181 -10.630 74.332 1.00 37.66 348 LYS B C 1
ATOM 8941 O O . LYS B 1 348 ? 32.295 -11.477 74.490 1.00 43.08 348 LYS B O 1
ATOM 8947 N N . LEU B 1 349 ? 32.919 -9.409 73.880 1.00 33.73 349 LEU B N 1
ATOM 8948 C CA . LEU B 1 349 ? 31.543 -9.004 73.580 1.00 37.66 349 LEU B CA 1
ATOM 8949 C C . LEU B 1 349 ? 30.915 -9.791 72.418 1.00 42.17 349 LEU B C 1
ATOM 8950 O O . LEU B 1 349 ? 29.704 -10.051 72.412 1.00 39.55 349 LEU B O 1
ATOM 8955 N N . LEU B 1 350 ? 31.740 -10.142 71.429 1.00 38.29 350 LEU B N 1
ATOM 8956 C CA . LEU B 1 350 ? 31.279 -10.864 70.249 1.00 35.29 350 LEU B CA 1
ATOM 8957 C C . LEU B 1 350 ? 31.507 -12.357 70.375 1.00 36.39 350 LEU B C 1
ATOM 8958 O O . LEU B 1 350 ? 31.131 -13.119 69.495 1.00 31.10 350 LEU B O 1
ATOM 8963 N N . ASN B 1 351 ? 32.129 -12.745 71.484 1.00 37.66 351 ASN B N 1
ATOM 8964 C CA . ASN B 1 351 ? 32.618 -14.095 71.712 1.00 37.40 351 ASN B CA 1
ATOM 8965 C C . ASN B 1 351 ? 33.435 -14.633 70.549 1.00 40.39 351 ASN B C 1
ATOM 8966 O O . ASN B 1 351 ? 33.203 -15.743 70.069 1.00 41.32 351 ASN B O 1
ATOM 8971 N N . VAL B 1 352 ? 34.392 -13.847 70.083 1.00 40.50 352 VAL B N 1
ATOM 8972 C CA . VAL B 1 352 ? 35.273 -14.337 69.033 1.00 43.17 352 VAL B CA 1
ATOM 8973 C C . VAL B 1 352 ? 36.714 -14.353 69.509 1.00 35.43 352 VAL B C 1
ATOM 8974 O O . VAL B 1 352 ? 37.067 -13.683 70.479 1.00 36.09 352 VAL B O 1
ATOM 8978 N N . ASN B 1 353 ? 37.526 -15.154 68.835 1.00 32.76 353 ASN B N 1
ATOM 8979 C CA . ASN B 1 353 ? 38.958 -15.162 69.067 1.00 37.72 353 ASN B CA 1
ATOM 8980 C C . ASN B 1 353 ? 39.529 -13.782 68.731 1.00 42.89 353 ASN B C 1
ATOM 8981 O O . ASN B 1 353 ? 39.025 -13.078 67.829 1.00 37.09 353 ASN B O 1
ATOM 8986 N N . TYR B 1 354 ? 40.552 -13.389 69.487 1.00 38.51 354 TYR B N 1
ATOM 8987 C CA . TYR B 1 354 ? 41.240 -12.124 69.263 1.00 39.92 354 TYR B CA 1
ATOM 8988 C C . TYR B 1 354 ? 41.731 -12.005 67.830 1.00 33.76 354 TYR B C 1
ATOM 8989 O O . TYR B 1 354 ? 41.392 -11.063 67.123 1.00 31.20 354 TYR B O 1
ATOM 8998 N N . ASP B 1 355 ? 42.526 -12.979 67.418 1.00 36.05 355 ASP B N 1
ATOM 8999 C CA . ASP B 1 355 ? 43.179 -12.949 66.126 1.00 35.75 355 ASP B CA 1
ATOM 9000 C C . ASP B 1 355 ? 42.167 -12.858 64.979 1.00 36.48 355 ASP B C 1
ATOM 9001 O O . ASP B 1 355 ? 42.354 -12.109 64.016 1.00 36.95 355 ASP B O 1
ATOM 9006 N N . TYR B 1 356 ? 41.092 -13.617 65.083 1.00 37.52 356 TYR B N 1
ATOM 9007 C CA . TYR B 1 356 ? 40.060 -13.570 64.061 1.00 41.38 356 TYR B CA 1
ATOM 9008 C C . TYR B 1 356 ? 39.518 -12.138 63.902 1.00 35.55 356 TYR B C 1
ATOM 9009 O O . TYR B 1 356 ? 39.350 -11.639 62.787 1.00 32.65 356 TYR B O 1
ATOM 9018 N N . LEU B 1 357 ? 39.249 -11.483 65.026 1.00 34.34 357 LEU B N 1
ATOM 9019 C CA . LEU B 1 357 ? 38.759 -10.115 65.000 1.00 34.15 357 LEU B CA 1
ATOM 9020 C C . LEU B 1 357 ? 39.773 -9.205 64.311 1.00 33.25 357 LEU B C 1
ATOM 9021 O O . LEU B 1 357 ? 39.432 -8.458 63.391 1.00 30.72 357 LEU B O 1
ATOM 9026 N N . VAL B 1 358 ? 41.023 -9.295 64.754 1.00 29.15 358 VAL B N 1
ATOM 9027 C CA . VAL B 1 358 ? 42.082 -8.493 64.192 1.00 28.47 358 VAL B CA 1
ATOM 9028 C C . VAL B 1 358 ? 42.146 -8.753 62.703 1.00 28.23 358 VAL B C 1
ATOM 9029 O O . VAL B 1 358 ? 42.197 -7.816 61.918 1.00 27.52 358 VAL B O 1
ATOM 9033 N N . ASP B 1 359 ? 42.098 -10.021 62.314 1.00 31.01 359 ASP B N 1
ATOM 9034 C CA . ASP B 1 359 ? 42.132 -10.375 60.901 1.00 31.46 359 ASP B CA 1
ATOM 9035 C C . ASP B 1 359 ? 40.949 -9.759 60.135 1.00 30.55 359 ASP B C 1
ATOM 9036 O O . ASP B 1 359 ? 41.115 -9.229 59.033 1.00 30.39 359 ASP B O 1
ATOM 9041 N N . PHE B 1 360 ? 39.767 -9.795 60.739 1.00 32.88 360 PHE B N 1
ATOM 9042 C CA . PHE B 1 360 ? 38.573 -9.168 60.168 1.00 29.91 360 PHE B CA 1
ATOM 9043 C C . PHE B 1 360 ? 38.747 -7.661 59.943 1.00 30.61 360 PHE B C 1
ATOM 9044 O O . PHE B 1 360 ? 38.516 -7.153 58.845 1.00 27.45 360 PHE B O 1
ATOM 9052 N N . LEU B 1 361 ? 39.139 -6.954 61.000 1.00 30.38 361 LEU B N 1
ATOM 9053 C CA . LEU B 1 361 ? 39.336 -5.509 60.929 1.00 30.45 361 LEU B CA 1
ATOM 9054 C C . LEU B 1 361 ? 40.333 -5.148 59.825 1.00 30.79 361 LEU B C 1
ATOM 9055 O O . LEU B 1 361 ? 40.128 -4.179 59.093 1.00 26.95 361 LEU B O 1
ATOM 9060 N N . ALA B 1 362 ? 41.386 -5.955 59.694 1.00 27.29 362 ALA B N 1
ATOM 9061 C CA . ALA B 1 362 ? 42.435 -5.699 58.713 1.00 32.39 362 ALA B CA 1
ATOM 9062 C C . ALA B 1 362 ? 41.981 -6.097 57.309 1.00 30.66 362 ALA B C 1
ATOM 9063 O O . ALA B 1 362 ? 42.595 -5.707 56.320 1.00 33.69 362 ALA B O 1
ATOM 9065 N N . CYS B 1 363 ? 40.900 -6.868 57.227 1.00 33.20 363 CYS B N 1
ATOM 9066 C CA . CYS B 1 363 ? 40.330 -7.258 55.932 1.00 32.97 363 CYS B CA 1
ATOM 9067 C C . CYS B 1 363 ? 39.355 -6.200 55.402 1.00 36.37 363 CYS B C 1
ATOM 9068 O O . CYS B 1 363 ? 39.266 -5.999 54.184 1.00 37.18 363 CYS B O 1
ATOM 9071 N N . MET B 1 364 ? 38.626 -5.545 56.313 1.00 32.01 364 MET B N 1
ATOM 9072 C CA . MET B 1 364 ? 37.634 -4.514 55.958 1.00 32.59 364 MET B CA 1
ATOM 9073 C C . MET B 1 364 ? 38.078 -3.595 54.802 1.00 35.23 364 MET B C 1
ATOM 9074 O O . MET B 1 364 ? 39.240 -3.176 54.733 1.00 29.85 364 MET B O 1
ATOM 9079 N N . LYS B 1 365 ? 37.151 -3.299 53.891 1.00 36.14 365 LYS B N 1
ATOM 9080 C CA . LYS B 1 365 ? 37.484 -2.576 52.658 1.00 34.89 365 LYS B CA 1
ATOM 9081 C C . LYS B 1 365 ? 36.787 -1.229 52.565 1.00 36.27 365 LYS B C 1
ATOM 9082 O O . LYS B 1 365 ? 36.842 -0.560 51.534 1.00 40.42 365 LYS B O 1
ATOM 9088 N N . LYS B 1 366 ? 36.096 -0.855 53.630 1.00 34.55 366 LYS B N 1
ATOM 9089 C CA . LYS B 1 366 ? 35.614 0.506 53.794 1.00 31.94 366 LYS B CA 1
ATOM 9090 C C . LYS B 1 366 ? 35.807 0.815 55.268 1.00 33.81 366 LYS B C 1
ATOM 9091 O O . LYS B 1 366 ? 36.228 -0.072 56.021 1.00 29.40 366 LYS B O 1
ATOM 9097 N N . TYR B 1 367 ? 35.544 2.055 55.680 1.00 32.98 367 TYR B N 1
ATOM 9098 C CA . TYR B 1 367 ? 35.903 2.472 57.034 1.00 30.90 367 TYR B CA 1
ATOM 9099 C C . TYR B 1 367 ? 35.055 1.771 58.068 1.00 29.23 367 TYR B C 1
ATOM 9100 O O . TYR B 1 367 ? 35.537 1.478 59.154 1.00 32.78 367 TYR B O 1
ATOM 9109 N N . ARG B 1 368 ? 33.809 1.479 57.715 1.00 31.37 368 ARG B N 1
ATOM 9110 C CA . ARG B 1 368 ? 32.915 0.710 58.581 1.00 36.16 368 ARG B CA 1
ATOM 9111 C C . ARG B 1 368 ? 31.591 0.392 57.916 1.00 32.89 368 ARG B C 1
ATOM 9112 O O . ARG B 1 368 ? 31.232 0.961 56.885 1.00 35.96 368 ARG B O 1
ATOM 9120 N N . THR B 1 369 ? 30.851 -0.503 58.558 1.00 39.95 369 THR B N 1
ATOM 9121 C CA . THR B 1 369 ? 29.526 -0.909 58.111 1.00 34.20 369 THR B CA 1
ATOM 9122 C C . THR B 1 369 ? 28.491 -0.158 58.939 1.00 39.30 369 THR B C 1
ATOM 9123 O O . THR B 1 369 ? 28.856 0.523 59.912 1.00 38.33 369 THR B O 1
ATOM 9127 N N . TYR B 1 370 ? 27.213 -0.262 58.578 1.00 34.57 370 TYR B N 1
ATOM 9128 C CA . TYR B 1 370 ? 26.203 0.558 59.265 1.00 43.03 370 TYR B CA 1
ATOM 9129 C C . TYR B 1 370 ? 24.915 -0.187 59.656 1.00 44.49 370 TYR B C 1
ATOM 9130 O O . TYR B 1 370 ? 23.801 0.302 59.431 1.00 41.07 370 TYR B O 1
ATOM 9139 N N . LEU B 1 371 ? 25.086 -1.358 60.263 1.00 42.19 371 LEU B N 1
ATOM 9140 C CA . LEU B 1 371 ? 24.011 -2.010 60.992 1.00 43.97 371 LEU B CA 1
ATOM 9141 C C . LEU B 1 371 ? 23.454 -1.017 62.007 1.00 42.72 371 LEU B C 1
ATOM 9142 O O . LEU B 1 371 ? 24.217 -0.240 62.583 1.00 37.87 371 LEU B O 1
ATOM 9147 N N . PRO B 1 372 ? 22.126 -1.049 62.248 1.00 44.71 372 PRO B N 1
ATOM 9148 C CA . PRO B 1 372 ? 21.198 -2.092 61.809 1.00 45.39 372 PRO B CA 1
ATOM 9149 C C . PRO B 1 372 ? 20.624 -1.870 60.411 1.00 48.47 372 PRO B C 1
ATOM 9150 O O . PRO B 1 372 ? 19.938 -2.758 59.890 1.00 49.40 372 PRO B O 1
ATOM 9154 N N . PHE B 1 373 ? 20.923 -0.718 59.817 1.00 43.56 373 PHE B N 1
ATOM 9155 C CA . PHE B 1 373 ? 20.371 -0.320 58.527 1.00 42.93 373 PHE B CA 1
ATOM 9156 C C . PHE B 1 373 ? 20.931 -1.117 57.332 1.00 45.71 373 PHE B C 1
ATOM 9157 O O . PHE B 1 373 ? 20.177 -1.735 56.583 1.00 44.72 373 PHE B O 1
ATOM 9165 N N . GLU B 1 374 ? 22.246 -1.102 57.157 1.00 47.33 374 GLU B N 1
ATOM 9166 C CA . GLU B 1 374 ? 22.895 -1.892 56.114 1.00 48.61 374 GLU B CA 1
ATOM 9167 C C . GLU B 1 374 ? 22.718 -3.389 56.369 1.00 52.68 374 GLU B C 1
ATOM 9168 O O . GLU B 1 374 ? 22.607 -3.822 57.521 1.00 50.35 374 GLU B O 1
ATOM 9174 N N . ASP B 1 375 ? 22.688 -4.170 55.294 1.00 48.01 375 ASP B N 1
ATOM 9175 C CA . ASP B 1 375 ? 22.603 -5.620 55.407 1.00 54.42 375 ASP B CA 1
ATOM 9176 C C . ASP B 1 375 ? 23.922 -6.243 55.859 1.00 53.25 375 ASP B C 1
ATOM 9177 O O . ASP B 1 375 ? 24.997 -5.784 55.492 1.00 53.53 375 ASP B O 1
ATOM 9182 N N . ILE B 1 376 ? 23.809 -7.310 56.644 1.00 53.95 376 ILE B N 1
ATOM 9183 C CA . ILE B 1 376 ? 24.934 -8.064 57.190 1.00 49.77 376 ILE B CA 1
ATOM 9184 C C . ILE B 1 376 ? 25.952 -8.513 56.122 1.00 52.77 376 ILE B C 1
ATOM 9185 O O . ILE B 1 376 ? 27.123 -8.786 56.434 1.00 41.53 376 ILE B O 1
ATOM 9190 N N . ASN B 1 377 ? 25.506 -8.578 54.866 1.00 58.74 377 ASN B N 1
ATOM 9191 C CA . ASN B 1 377 ? 26.374 -8.946 53.740 1.00 58.71 377 ASN B CA 1
ATOM 9192 C C . ASN B 1 377 ? 27.629 -8.074 53.691 1.00 52.70 377 ASN B C 1
ATOM 9193 O O . ASN B 1 377 ? 28.658 -8.474 53.137 1.00 50.66 377 ASN B O 1
ATOM 9198 N N . GLY B 1 378 ? 27.527 -6.889 54.294 1.00 54.40 378 GLY B N 1
ATOM 9199 C CA . GLY B 1 378 ? 28.620 -5.935 54.363 1.00 52.43 378 GLY B CA 1
ATOM 9200 C C . GLY B 1 378 ? 29.743 -6.366 55.286 1.00 51.31 378 GLY B C 1
ATOM 9201 O O . GLY B 1 378 ? 30.824 -5.783 55.281 1.00 50.21 378 GLY B O 1
ATOM 9202 N N . ILE B 1 379 ? 29.496 -7.387 56.094 1.00 51.77 379 ILE B N 1
ATOM 9203 C CA . ILE B 1 379 ? 30.556 -7.917 56.935 1.00 53.93 379 ILE B CA 1
ATOM 9204 C C . ILE B 1 379 ? 30.788 -9.382 56.619 1.00 51.30 379 ILE B C 1
ATOM 9205 O O . ILE B 1 379 ? 31.675 -10.011 57.185 1.00 54.51 379 ILE B O 1
ATOM 9210 N N . ARG B 1 380 ? 30.001 -9.922 55.698 1.00 54.11 380 ARG B N 1
ATOM 9211 C CA . ARG B 1 380 ? 30.057 -11.353 55.437 1.00 59.41 380 ARG B CA 1
ATOM 9212 C C . ARG B 1 380 ? 31.398 -11.780 54.865 1.00 58.57 380 ARG B C 1
ATOM 9213 O O . ARG B 1 380 ? 31.918 -12.829 55.225 1.00 61.79 380 ARG B O 1
ATOM 9221 N N . GLU B 1 381 ? 31.977 -10.984 53.979 1.00 56.12 381 GLU B N 1
ATOM 9222 C CA . GLU B 1 381 ? 33.119 -11.522 53.270 1.00 58.25 381 GLU B CA 1
ATOM 9223 C C . GLU B 1 381 ? 34.464 -11.158 53.875 1.00 53.88 381 GLU B C 1
ATOM 9224 O O . GLU B 1 381 ? 35.512 -11.507 53.332 1.00 60.87 381 GLU B O 1
ATOM 9230 N N . CYS B 1 382 ? 34.443 -10.489 55.016 1.00 46.01 382 CYS B N 1
ATOM 9231 C CA . CYS B 1 382 ? 35.635 -10.484 55.842 1.00 45.79 382 CYS B CA 1
ATOM 9232 C C . CYS B 1 382 ? 35.407 -11.465 56.997 1.00 49.16 382 CYS B C 1
ATOM 9233 O O . CYS B 1 382 ? 36.327 -12.159 57.440 1.00 45.37 382 CYS B O 1
ATOM 9236 N N . ASP B 1 383 ? 34.165 -11.550 57.453 1.00 46.35 383 ASP B N 1
ATOM 9237 C CA . ASP B 1 383 ? 33.787 -12.572 58.416 1.00 48.31 383 ASP B CA 1
ATOM 9238 C C . ASP B 1 383 ? 33.450 -13.852 57.658 1.00 51.70 383 ASP B C 1
ATOM 9239 O O . ASP B 1 383 ? 32.279 -14.161 57.426 1.00 53.50 383 ASP B O 1
ATOM 9244 N N . LYS B 1 384 ? 34.480 -14.589 5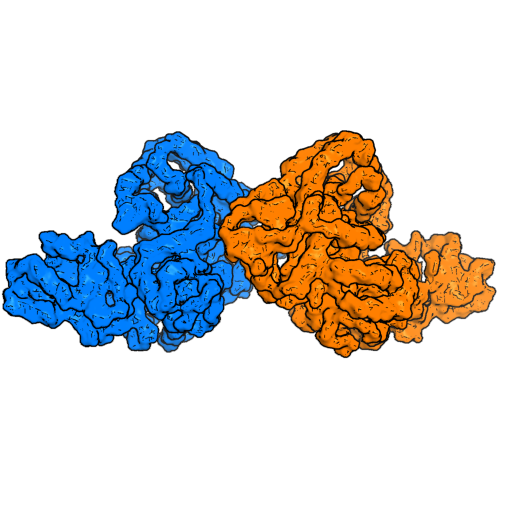7.255 1.00 52.12 384 LYS B N 1
ATOM 9245 C CA . LYS B 1 384 ? 34.271 -15.816 56.490 1.00 52.97 384 LYS B CA 1
ATOM 9246 C C . LYS B 1 384 ? 33.574 -16.919 57.306 1.00 54.07 384 LYS B C 1
ATOM 9247 O O . LYS B 1 384 ? 32.700 -17.614 56.784 1.00 59.25 384 LYS B O 1
ATOM 9253 N N . GLU B 1 385 ? 33.955 -17.081 58.573 1.00 46.33 385 GLU B N 1
ATOM 9254 C CA . GLU B 1 385 ? 33.358 -18.121 59.424 1.00 49.82 385 GLU B CA 1
ATOM 9255 C C . GLU B 1 385 ? 31.938 -17.786 59.873 1.00 48.58 385 GLU B C 1
ATOM 9256 O O . GLU B 1 385 ? 31.266 -18.615 60.476 1.00 54.97 385 GLU B O 1
ATOM 9262 N N . GLY B 1 386 ? 31.480 -16.578 59.580 1.00 46.16 386 GLY B N 1
ATOM 9263 C CA . GLY B 1 386 ? 30.172 -16.150 60.019 1.00 47.00 386 GLY B CA 1
ATOM 9264 C C . GLY B 1 386 ? 30.023 -16.145 61.522 1.00 53.93 386 GLY B C 1
ATOM 9265 O O . GLY B 1 386 ? 28.976 -16.527 62.039 1.00 53.17 386 GLY B O 1
ATOM 9266 N N . LYS B 1 387 ? 31.069 -15.706 62.218 1.00 51.09 387 LYS B N 1
ATOM 9267 C CA . LYS B 1 387 ? 31.081 -15.661 63.679 1.00 48.40 387 LYS B CA 1
ATOM 9268 C C . LYS B 1 387 ? 30.431 -14.402 64.255 1.00 52.73 387 LYS B C 1
ATOM 9269 O O . LYS B 1 387 ? 30.283 -14.279 65.470 1.00 56.04 387 LYS B O 1
ATOM 9275 N N . LEU B 1 388 ? 30.061 -13.457 63.400 1.00 49.74 388 LEU B N 1
ATOM 9276 C CA . LEU B 1 388 ? 29.517 -12.198 63.901 1.00 49.84 388 LEU B CA 1
ATOM 9277 C C . LEU B 1 388 ? 28.021 -12.146 63.658 1.00 50.69 388 LEU B C 1
ATOM 9278 O O . LEU B 1 388 ? 27.577 -11.886 62.536 1.00 50.88 388 LEU B O 1
ATOM 9283 N N . LYS B 1 389 ? 27.261 -12.402 64.723 1.00 51.98 389 LYS B N 1
ATOM 9284 C CA . LYS B 1 389 ? 25.806 -12.535 64.659 1.00 48.71 389 LYS B CA 1
ATOM 9285 C C . LYS B 1 389 ? 25.093 -11.496 65.510 1.00 47.04 389 LYS B C 1
ATOM 9286 O O . LYS B 1 389 ? 24.117 -10.895 65.081 1.00 58.26 389 LYS B O 1
ATOM 9292 N N . ASP B 1 390 ? 25.575 -11.304 66.728 1.00 43.54 390 ASP B N 1
ATOM 9293 C CA . ASP B 1 390 ? 24.973 -10.355 67.640 1.00 42.72 390 ASP B CA 1
ATOM 9294 C C . ASP B 1 390 ? 24.988 -8.963 67.045 1.00 44.18 390 ASP B C 1
ATOM 9295 O O . ASP B 1 390 ? 25.954 -8.221 67.220 1.00 44.82 390 ASP B O 1
ATOM 9300 N N . GLU B 1 391 ? 23.897 -8.622 66.367 1.00 48.95 391 GLU B N 1
ATOM 9301 C CA . GLU B 1 391 ? 23.717 -7.320 65.733 1.00 49.31 391 GLU B CA 1
ATOM 9302 C C . GLU B 1 391 ? 24.270 -6.172 66.566 1.00 46.66 391 GLU B C 1
ATOM 9303 O O . GLU B 1 391 ? 24.973 -5.296 66.046 1.00 38.79 391 GLU B O 1
ATOM 9309 N N . LYS B 1 392 ? 23.949 -6.197 67.857 1.00 48.46 392 LYS B N 1
ATOM 9310 C CA . LYS B 1 392 ? 24.386 -5.165 68.789 1.00 44.65 392 LYS B CA 1
ATOM 9311 C C . LYS B 1 392 ? 25.913 -5.103 68.893 1.00 41.37 392 LYS B C 1
ATOM 9312 O O . LYS B 1 392 ? 26.498 -4.024 68.877 1.00 41.74 392 LYS B O 1
ATOM 9318 N N . GLY B 1 393 ? 26.549 -6.262 69.011 1.00 41.55 393 GLY B N 1
ATOM 9319 C CA . GLY B 1 393 ? 27.985 -6.314 69.191 1.00 37.74 393 GLY B CA 1
ATOM 9320 C C . GLY B 1 393 ? 28.693 -5.784 67.967 1.00 38.94 393 GLY B C 1
ATOM 9321 O O . GLY B 1 393 ? 29.725 -5.133 68.064 1.00 38.57 393 GLY B O 1
ATOM 9322 N N . ILE B 1 394 ? 28.128 -6.074 66.804 1.00 40.51 394 ILE B N 1
ATOM 9323 C CA . ILE B 1 394 ? 28.613 -5.517 65.561 1.00 35.64 394 ILE B CA 1
ATOM 9324 C C . ILE B 1 394 ? 28.558 -3.988 65.628 1.00 37.50 394 ILE B C 1
ATOM 9325 O O . ILE B 1 394 ? 29.533 -3.298 65.307 1.00 34.80 394 ILE B O 1
ATOM 9330 N N . MET B 1 395 ? 27.426 -3.464 66.084 1.00 36.85 395 MET B N 1
ATOM 9331 C CA . MET B 1 395 ? 27.224 -2.021 66.152 1.00 38.50 395 MET B CA 1
ATOM 9332 C C . MET B 1 395 ? 28.283 -1.322 67.014 1.00 37.51 395 MET B C 1
ATOM 9333 O O . MET B 1 395 ? 28.686 -0.193 66.725 1.00 36.02 395 MET B O 1
ATOM 9338 N N . ARG B 1 396 ? 28.728 -2.005 68.066 1.00 35.60 396 ARG B N 1
ATOM 9339 C CA . ARG B 1 396 ? 29.844 -1.536 68.881 1.00 36.55 396 ARG B CA 1
ATOM 9340 C C . ARG B 1 396 ? 31.143 -1.647 68.079 1.00 29.13 396 ARG B C 1
ATOM 9341 O O . ARG B 1 396 ? 31.940 -0.723 68.045 1.00 29.90 396 ARG B O 1
ATOM 9349 N N . LEU B 1 397 ? 31.328 -2.789 67.431 1.00 28.78 397 LEU B N 1
ATOM 9350 C CA . LEU B 1 397 ? 32.507 -3.050 66.629 1.00 33.13 397 LEU B CA 1
ATOM 9351 C C . LEU B 1 397 ? 32.668 -1.966 65.577 1.00 34.71 397 LEU B C 1
ATOM 9352 O O . LEU B 1 397 ? 33.771 -1.436 65.367 1.00 32.65 397 LEU B O 1
ATOM 9357 N N . GLN B 1 398 ? 31.544 -1.615 64.954 1.00 32.94 398 GLN B N 1
ATOM 9358 C CA . GLN B 1 398 ? 31.507 -0.608 63.895 1.00 34.12 398 GLN B CA 1
ATOM 9359 C C . GLN B 1 398 ? 32.100 0.728 64.323 1.00 32.51 398 GLN B C 1
ATOM 9360 O O . GLN B 1 398 ? 32.426 1.566 63.485 1.00 32.67 398 GLN B O 1
ATOM 9366 N N . GLN B 1 399 ? 32.227 0.941 65.627 1.00 33.73 399 GLN B N 1
ATOM 9367 C CA . GLN B 1 399 ? 32.769 2.199 66.109 1.00 28.56 399 GLN B CA 1
ATOM 9368 C C . GLN B 1 399 ? 34.288 2.203 66.051 1.00 28.63 399 GLN B C 1
ATOM 9369 O O . GLN B 1 399 ? 34.907 3.265 66.033 1.00 31.90 399 GLN B O 1
ATOM 9375 N N . TYR B 1 400 ? 34.881 1.015 65.997 1.00 26.42 400 TYR B N 1
ATOM 9376 C CA . TYR B 1 400 ? 36.325 0.893 66.033 1.00 24.18 400 TYR B CA 1
ATOM 9377 C C . TYR B 1 400 ? 36.859 0.596 64.641 1.00 31.04 400 TYR B C 1
ATOM 9378 O O . TYR B 1 400 ? 38.040 0.833 64.355 1.00 33.12 400 TYR B O 1
ATOM 9387 N N . MET B 1 401 ? 35.992 0.103 63.760 1.00 29.17 401 MET B N 1
ATOM 9388 C CA . MET B 1 401 ? 36.393 -0.100 62.369 1.00 28.84 401 MET B CA 1
ATOM 9389 C C . MET B 1 401 ? 37.066 1.125 61.698 1.00 31.55 401 MET B C 1
ATOM 9390 O O . MET B 1 401 ? 37.985 0.947 60.898 1.00 34.80 401 MET B O 1
ATOM 9395 N N . PRO B 1 402 ? 36.632 2.364 62.019 1.00 28.71 402 PRO B N 1
ATOM 9396 C CA . PRO B 1 402 ? 37.281 3.485 61.329 1.00 28.90 402 PRO B CA 1
ATOM 9397 C C . PRO B 1 402 ? 38.680 3.800 61.837 1.00 30.82 402 PRO B C 1
ATOM 9398 O O . PRO B 1 402 ? 39.476 4.378 61.113 1.00 29.66 402 PRO B O 1
ATOM 9402 N N . ALA B 1 403 ? 38.967 3.437 63.079 1.00 30.76 403 ALA B N 1
ATOM 9403 C CA . ALA B 1 403 ? 40.270 3.704 63.647 1.00 26.04 403 ALA B CA 1
ATOM 9404 C C . ALA B 1 403 ? 41.335 2.736 63.116 1.00 28.81 403 ALA B C 1
ATOM 9405 O O . ALA B 1 403 ? 42.519 3.080 63.088 1.00 27.74 403 ALA B O 1
ATOM 9407 N N . ILE B 1 404 ? 40.931 1.533 62.707 1.00 25.51 404 ILE B N 1
ATOM 9408 C CA . ILE B 1 404 ? 41.880 0.588 62.121 1.00 27.27 404 ILE B CA 1
ATOM 9409 C C . ILE B 1 404 ? 42.243 1.007 60.690 1.00 31.14 404 ILE B C 1
ATOM 9410 O O . ILE B 1 404 ? 43.412 0.939 60.260 1.00 26.50 404 ILE B O 1
ATOM 9415 N N . PHE B 1 405 ? 41.236 1.445 59.947 1.00 26.47 405 PHE B N 1
ATOM 9416 C CA . PHE B 1 405 ? 41.472 1.876 58.582 1.00 28.83 405 PHE B CA 1
ATOM 9417 C C . PHE B 1 405 ? 42.274 3.182 58.599 1.00 31.20 405 PHE B C 1
ATOM 9418 O O . PHE B 1 405 ? 43.180 3.389 57.775 1.00 27.90 405 PHE B O 1
ATOM 9426 N N . ALA B 1 406 ? 41.959 4.055 59.557 1.00 29.39 406 ALA B N 1
ATOM 9427 C CA . ALA B 1 406 ? 42.567 5.381 59.572 1.00 25.97 406 ALA B CA 1
ATOM 9428 C C . ALA B 1 406 ? 43.999 5.306 60.065 1.00 28.09 406 ALA B C 1
ATOM 9429 O O . ALA B 1 406 ? 44.885 5.963 59.507 1.00 30.18 406 ALA B O 1
ATOM 9431 N N . LYS B 1 407 ? 44.227 4.499 61.100 1.00 22.92 407 LYS B N 1
ATOM 9432 C CA . LYS B 1 407 ? 45.554 4.354 61.656 1.00 22.07 407 LYS B CA 1
ATOM 9433 C C . LYS B 1 407 ? 46.375 3.401 60.810 1.00 24.63 407 LYS B C 1
ATOM 9434 O O . LYS B 1 407 ? 47.588 3.568 60.675 1.00 24.19 407 LYS B O 1
ATOM 9440 N N . GLY B 1 408 ? 45.708 2.415 60.220 1.00 24.30 408 GLY B N 1
ATOM 9441 C CA . GLY B 1 408 ? 46.389 1.434 59.397 1.00 22.98 408 GLY B CA 1
ATOM 9442 C C . GLY B 1 408 ? 46.736 1.922 58.000 1.00 29.06 408 GLY B C 1
ATOM 9443 O O . GLY B 1 408 ? 47.840 1.672 57.508 1.00 26.97 408 GLY B O 1
ATOM 9444 N N . TYR B 1 409 ? 45.799 2.611 57.351 1.00 27.30 409 TYR B N 1
ATOM 9445 C CA . TYR B 1 409 ? 46.040 3.061 55.979 1.00 33.83 409 TYR B CA 1
ATOM 9446 C C . TYR B 1 409 ? 46.616 4.489 55.933 1.00 28.64 409 TYR B C 1
ATOM 9447 O O . TYR B 1 409 ? 47.734 4.700 55.457 1.00 25.76 409 TYR B O 1
ATOM 9456 N N . GLU B 1 410 ? 45.852 5.463 56.418 1.00 27.67 410 GLU B N 1
ATOM 9457 C CA . GLU B 1 410 ? 46.310 6.858 56.405 1.00 29.77 410 GLU B CA 1
ATOM 9458 C C . GLU B 1 410 ? 47.618 7.076 57.139 1.00 24.26 410 GLU B C 1
ATOM 9459 O O . GLU B 1 410 ? 48.507 7.730 56.614 1.00 23.47 410 GLU B O 1
ATOM 9465 N N . ASP B 1 411 ? 47.714 6.538 58.355 1.00 24.46 411 ASP B N 1
ATOM 9466 C CA . ASP B 1 411 ? 48.817 6.844 59.256 1.00 21.75 411 ASP B CA 1
ATOM 9467 C C . ASP B 1 411 ? 49.925 5.784 59.332 1.00 24.20 411 ASP B C 1
ATOM 9468 O O . ASP B 1 411 ? 50.786 5.846 60.220 1.00 23.62 411 ASP B O 1
ATOM 9473 N N . THR B 1 412 ? 49.920 4.824 58.414 1.00 21.05 412 THR B N 1
ATOM 9474 C CA . THR B 1 412 ? 51.025 3.885 58.333 1.00 20.78 412 THR B CA 1
ATOM 9475 C C . THR B 1 412 ? 51.379 3.548 56.880 1.00 22.17 412 THR B C 1
ATOM 9476 O O . THR B 1 412 ? 52.496 3.801 56.415 1.00 22.31 412 THR B O 1
ATOM 9480 N N . THR B 1 413 ? 50.423 2.984 56.162 1.00 21.19 413 THR B N 1
ATOM 9481 C CA . THR B 1 413 ? 50.641 2.619 54.777 1.00 24.68 413 THR B CA 1
ATOM 9482 C C . THR B 1 413 ? 51.055 3.809 53.892 1.00 25.22 413 THR B C 1
ATOM 9483 O O . THR B 1 413 ? 51.955 3.691 53.072 1.00 24.03 413 THR B O 1
ATOM 9487 N N . LEU B 1 414 ? 50.417 4.960 54.080 1.00 26.32 414 LEU B N 1
ATOM 9488 C CA . LEU B 1 414 ? 50.694 6.128 53.238 1.00 27.22 414 LEU B CA 1
ATOM 9489 C C . LEU B 1 414 ? 52.122 6.640 53.451 1.00 24.56 414 LEU B C 1
ATOM 9490 O O . LEU B 1 414 ? 52.598 7.500 52.720 1.00 19.61 414 LEU B O 1
ATOM 9495 N N . PHE B 1 415 ? 52.803 6.069 54.436 1.00 20.55 415 PHE B N 1
ATOM 9496 C CA . PHE B 1 415 ? 54.116 6.536 54.819 1.00 22.41 415 PHE B CA 1
ATOM 9497 C C . PHE B 1 415 ? 55.190 5.500 54.521 1.00 25.89 415 PHE B C 1
ATOM 9498 O O . PHE B 1 415 ? 56.368 5.702 54.806 1.00 19.82 415 PHE B O 1
ATOM 9506 N N . ILE B 1 416 ? 54.769 4.395 53.915 1.00 27.16 416 ILE B N 1
ATOM 9507 C CA . ILE B 1 416 ? 55.692 3.349 53.537 1.00 26.78 416 ILE B CA 1
ATOM 9508 C C . ILE B 1 416 ? 55.773 3.179 52.008 1.00 24.55 416 ILE B C 1
ATOM 9509 O O . ILE B 1 416 ? 56.863 3.176 51.446 1.00 24.75 416 ILE B O 1
ATOM 9514 N N . TYR B 1 417 ? 54.631 3.039 51.340 1.00 22.85 417 TYR B N 1
ATOM 9515 C CA . TYR B 1 417 ? 54.638 2.731 49.913 1.00 22.77 417 TYR B CA 1
ATOM 9516 C C . TYR B 1 417 ? 54.923 3.993 49.081 1.00 26.80 417 TYR B C 1
ATOM 9517 O O . TYR B 1 417 ? 54.025 4.772 48.757 1.00 18.57 417 TYR B O 1
ATOM 9526 N N . ASN B 1 418 ? 56.191 4.171 48.722 1.00 27.25 418 ASN B N 1
ATOM 9527 C CA . ASN B 1 418 ? 56.641 5.429 48.142 1.00 30.19 418 ASN B CA 1
ATOM 9528 C C . ASN B 1 418 ? 56.908 5.455 46.622 1.00 26.09 418 ASN B C 1
ATOM 9529 O O . ASN B 1 418 ? 57.844 6.108 46.184 1.00 24.60 418 ASN B O 1
ATOM 9534 N N . ARG B 1 419 ? 56.084 4.780 45.822 1.00 26.08 419 ARG B N 1
ATOM 9535 C CA . ARG B 1 419 ? 56.327 4.749 44.381 1.00 27.83 419 ARG B CA 1
ATOM 9536 C C . ARG B 1 419 ? 56.120 6.137 43.740 1.00 30.61 419 ARG B C 1
ATOM 9537 O O . ARG B 1 419 ? 56.899 6.565 42.881 1.00 31.45 419 ARG B O 1
ATOM 9545 N N . LEU B 1 420 ? 55.072 6.831 44.165 1.00 23.82 420 LEU B N 1
ATOM 9546 C CA . LEU B 1 420 ? 54.804 8.199 43.721 1.00 30.03 420 LEU B CA 1
ATOM 9547 C C . LEU B 1 420 ? 53.920 8.843 44.786 1.00 23.14 420 LEU B C 1
ATOM 9548 O O . LEU B 1 420 ? 52.701 8.685 44.759 1.00 19.52 420 LEU B O 1
ATOM 9553 N N . ILE B 1 421 ? 54.537 9.550 45.731 1.00 20.92 421 ILE B N 1
ATOM 9554 C CA . ILE B 1 421 ? 53.860 9.805 47.000 1.00 23.43 421 ILE B CA 1
ATOM 9555 C C . ILE B 1 421 ? 52.753 10.862 46.883 1.00 22.22 421 ILE B C 1
ATOM 9556 O O . ILE B 1 421 ? 51.964 11.035 47.816 1.00 20.28 421 ILE B O 1
ATOM 9561 N N . SER B 1 422 ? 52.663 11.525 45.730 1.00 16.97 422 SER B N 1
ATOM 9562 C CA . SER B 1 422 ? 51.584 12.481 45.493 1.00 16.73 422 SER B CA 1
ATOM 9563 C C . SER B 1 422 ? 50.239 11.761 45.509 1.00 19.40 422 SER B C 1
ATOM 9564 O O . SER B 1 422 ? 49.205 12.391 45.679 1.00 22.35 422 SER B O 1
ATOM 9567 N N . LEU B 1 423 ? 50.265 10.437 45.352 1.00 19.22 423 LEU B N 1
ATOM 9568 C CA . LEU B 1 423 ? 49.063 9.619 45.417 1.00 21.38 423 LEU B CA 1
ATOM 9569 C C . LEU B 1 423 ? 48.657 9.291 46.864 1.00 23.44 423 LEU B C 1
ATOM 9570 O O . LEU B 1 423 ? 47.492 8.977 47.129 1.00 23.15 423 LEU B O 1
ATOM 9575 N N . ASN B 1 424 ? 49.617 9.401 47.789 1.00 23.81 424 ASN B N 1
ATOM 9576 C CA . ASN B 1 424 ? 49.458 8.942 49.174 1.00 21.29 424 ASN B CA 1
ATOM 9577 C C . ASN B 1 424 ? 48.671 9.924 50.049 1.00 24.80 424 ASN B C 1
ATOM 9578 O O . ASN B 1 424 ? 49.211 10.575 50.948 1.00 20.73 424 ASN B O 1
ATOM 9583 N N . GLU B 1 425 ? 47.379 10.018 49.785 1.00 21.83 425 GLU B N 1
ATOM 9584 C CA . GLU B 1 425 ? 46.572 11.052 50.403 1.00 19.58 425 GLU B CA 1
ATOM 9585 C C . GLU B 1 425 ? 45.422 10.416 51.178 1.00 21.99 425 GLU B C 1
ATOM 9586 O O . GLU B 1 425 ? 45.099 9.228 51.012 1.00 22.46 425 GLU B O 1
ATOM 9592 N N . VAL B 1 426 ? 44.833 11.191 52.071 1.00 23.94 426 VAL B N 1
ATOM 9593 C CA . VAL B 1 426 ? 43.629 10.746 52.748 1.00 25.18 426 VAL B CA 1
ATOM 9594 C C . VAL B 1 426 ? 42.512 10.481 51.731 1.00 27.07 426 VAL B C 1
ATOM 9595 O O . VAL B 1 426 ? 42.182 11.330 50.893 1.00 20.98 426 VAL B O 1
ATOM 9599 N N . GLY B 1 427 ? 41.958 9.276 51.795 1.00 27.97 427 GLY B N 1
ATOM 9600 C CA . GLY B 1 427 ? 40.874 8.896 50.919 1.00 22.25 427 GLY B CA 1
ATOM 9601 C C . GLY B 1 427 ? 41.374 8.253 49.652 1.00 22.62 427 GLY B C 1
ATOM 9602 O O . GLY B 1 427 ? 40.574 7.885 48.787 1.00 23.75 427 GLY B O 1
ATOM 9603 N N . SER B 1 428 ? 42.690 8.112 49.525 1.00 23.07 428 SER B N 1
ATOM 9604 C CA . SER B 1 428 ? 43.242 7.568 48.287 1.00 21.17 428 SER B CA 1
ATOM 9605 C C . SER B 1 428 ? 43.074 6.076 48.247 1.00 23.04 428 SER B C 1
ATOM 9606 O O . SER B 1 428 ? 42.514 5.480 49.158 1.00 30.57 428 SER B O 1
ATOM 9609 N N . ASP B 1 429 ? 43.578 5.472 47.181 1.00 27.69 429 ASP B N 1
ATOM 9610 C CA . ASP B 1 429 ? 43.581 4.024 47.051 1.00 31.13 429 ASP B CA 1
ATOM 9611 C C . ASP B 1 429 ? 44.862 3.606 46.369 1.00 27.50 429 ASP B C 1
ATOM 9612 O O . ASP B 1 429 ? 44.941 3.580 45.137 1.00 28.33 429 ASP B O 1
ATOM 9617 N N . LEU B 1 430 ? 45.862 3.253 47.163 1.00 27.81 430 LEU B N 1
ATOM 9618 C CA . LEU B 1 430 ? 47.176 2.982 46.606 1.00 27.84 430 LEU B CA 1
ATOM 9619 C C . LEU B 1 430 ? 47.213 1.692 45.791 1.00 31.89 430 LEU B C 1
ATOM 9620 O O . LEU B 1 430 ? 48.277 1.255 45.380 1.00 34.47 430 LEU B O 1
ATOM 9625 N N . ARG B 1 431 ? 46.055 1.085 45.548 1.00 34.17 431 ARG B N 1
ATOM 9626 C CA . ARG B 1 431 ? 45.984 -0.066 44.652 1.00 38.53 431 ARG B CA 1
ATOM 9627 C C . ARG B 1 431 ? 45.795 0.416 43.211 1.00 35.40 431 ARG B C 1
ATOM 9628 O O . ARG B 1 431 ? 46.145 -0.272 42.267 1.00 46.37 431 ARG B O 1
ATOM 9636 N N . ARG B 1 432 ? 45.253 1.614 43.050 1.00 34.09 432 ARG B N 1
ATOM 9637 C CA . ARG B 1 432 ? 45.171 2.236 41.736 1.00 31.83 432 ARG B CA 1
ATOM 9638 C C . ARG B 1 432 ? 46.373 3.143 41.541 1.00 36.66 432 ARG B C 1
ATOM 9639 O O . ARG B 1 432 ? 47.092 3.442 42.500 1.00 35.77 432 ARG B O 1
ATOM 9647 N N . PHE B 1 433 ? 46.601 3.585 40.309 1.00 33.51 433 PHE B N 1
ATOM 9648 C CA . PHE B 1 433 ? 47.722 4.473 40.054 1.00 30.46 433 PHE B CA 1
ATOM 9649 C C . PHE B 1 433 ? 47.265 5.764 39.377 1.00 30.88 433 PHE B C 1
ATOM 9650 O O . PHE B 1 433 ? 47.536 6.851 39.876 1.00 34.01 433 PHE B O 1
ATOM 9658 N N . SER B 1 434 ? 46.565 5.650 38.257 1.00 30.42 434 SER B N 1
ATOM 9659 C CA . SER B 1 434 ? 46.124 6.820 37.512 1.00 28.08 434 SER B CA 1
ATOM 9660 C C . SER B 1 434 ? 44.671 6.671 37.103 1.00 31.71 434 SER B C 1
ATOM 9661 O O . SER B 1 434 ? 44.094 5.588 37.241 1.00 33.13 434 SER B O 1
ATOM 9664 N N . LEU B 1 435 ? 44.092 7.751 36.581 1.00 27.22 435 LEU B N 1
ATOM 9665 C CA . LEU B 1 435 ? 42.678 7.776 36.220 1.00 36.44 435 LEU B CA 1
ATOM 9666 C C . LEU B 1 435 ? 42.466 8.527 34.919 1.00 38.99 435 LEU B C 1
ATOM 9667 O O . LEU B 1 435 ? 43.082 9.561 34.687 1.00 39.25 435 LEU B O 1
ATOM 9672 N N . SER B 1 436 ? 41.577 8.023 34.078 1.00 36.95 436 SER B N 1
ATOM 9673 C CA . SER B 1 436 ? 41.354 8.660 32.792 1.00 35.63 436 SER B CA 1
ATOM 9674 C C . SER B 1 436 ? 40.285 9.716 32.917 1.00 36.68 436 SER B C 1
ATOM 9675 O O . SER B 1 436 ? 39.509 9.721 33.888 1.00 34.57 436 SER B O 1
ATOM 9678 N N . ILE B 1 437 ? 40.255 10.597 31.922 1.00 28.69 437 ILE B N 1
ATOM 9679 C CA . ILE B 1 437 ? 39.210 11.598 31.766 1.00 30.03 437 ILE B CA 1
ATOM 9680 C C . ILE B 1 437 ? 37.835 10.924 31.699 1.00 37.03 437 ILE B C 1
ATOM 9681 O O . ILE B 1 437 ? 36.832 11.465 32.184 1.00 34.23 437 ILE B O 1
ATOM 9686 N N . GLU B 1 438 ? 37.805 9.726 31.118 1.00 39.85 438 GLU B N 1
ATOM 9687 C CA . GLU B 1 438 ? 36.576 8.946 31.035 1.00 42.61 438 GLU B CA 1
ATOM 9688 C C . GLU B 1 438 ? 36.069 8.602 32.436 1.00 37.30 438 GLU B C 1
ATOM 9689 O O . GLU B 1 438 ? 34.884 8.761 32.734 1.00 37.56 438 GLU B O 1
ATOM 9695 N N . ASP B 1 439 ? 36.963 8.135 33.299 1.00 37.19 439 ASP B N 1
ATOM 9696 C CA . ASP B 1 439 ? 36.561 7.853 34.672 1.00 39.72 439 ASP B CA 1
ATOM 9697 C C . ASP B 1 439 ? 36.103 9.140 35.345 1.00 38.24 439 ASP B C 1
ATOM 9698 O O . ASP B 1 439 ? 35.078 9.142 36.038 1.00 36.70 439 ASP B O 1
ATOM 9703 N N . PHE B 1 440 ? 36.841 10.234 35.124 1.00 29.92 440 PHE B N 1
ATOM 9704 C CA . PHE B 1 440 ? 36.521 11.497 35.795 1.00 35.68 440 PHE B CA 1
ATOM 9705 C C . PHE B 1 440 ? 35.108 11.961 35.485 1.00 34.16 440 PHE B C 1
ATOM 9706 O O . PHE B 1 440 ? 34.397 12.484 36.350 1.00 33.68 440 PHE B O 1
ATOM 9714 N N . HIS B 1 441 ? 34.727 11.759 34.231 1.00 34.94 441 HIS B N 1
ATOM 9715 C CA . HIS B 1 441 ? 33.432 12.157 33.715 1.00 37.56 441 HIS B CA 1
ATOM 9716 C C . HIS B 1 441 ? 32.294 11.345 34.303 1.00 38.72 441 HIS B C 1
ATOM 9717 O O . HIS B 1 441 ? 31.272 11.904 34.714 1.00 36.26 441 HIS B O 1
ATOM 9724 N N . ASN B 1 442 ? 32.474 10.027 34.300 1.00 37.90 442 ASN B N 1
ATOM 9725 C CA . ASN B 1 442 ? 31.545 9.107 34.934 1.00 38.06 442 ASN B CA 1
ATOM 9726 C C . ASN B 1 442 ? 31.295 9.500 36.376 1.00 39.21 442 ASN B C 1
ATOM 9727 O O . ASN B 1 442 ? 30.141 9.537 36.827 1.00 42.25 442 ASN B O 1
ATOM 9732 N N . PHE B 1 443 ? 32.387 9.782 37.089 1.00 37.59 443 PHE B N 1
ATOM 9733 C CA . PHE B 1 443 ? 32.321 10.220 38.475 1.00 34.58 443 PHE B CA 1
ATOM 9734 C C . PHE B 1 443 ? 31.448 11.462 38.575 1.00 35.54 443 PHE B C 1
ATOM 9735 O O . PHE B 1 443 ? 30.509 11.513 39.379 1.00 32.79 443 PHE B O 1
ATOM 9743 N N . ASN B 1 444 ? 31.753 12.455 37.745 1.00 32.16 444 ASN B N 1
ATOM 9744 C CA . ASN B 1 444 ? 30.977 13.692 37.725 1.00 35.68 444 ASN B CA 1
ATOM 9745 C C . ASN B 1 444 ? 29.540 13.470 37.258 1.00 37.49 444 ASN B C 1
ATOM 9746 O O . ASN B 1 444 ? 28.601 14.152 37.703 1.00 39.36 444 ASN B O 1
ATOM 9751 N N . LEU B 1 445 ? 29.380 12.511 36.354 1.00 35.16 445 LEU B N 1
ATOM 9752 C CA . LEU B 1 445 ? 28.081 12.237 35.765 1.00 41.08 445 LEU B CA 1
ATOM 9753 C C . LEU B 1 445 ? 27.183 11.614 36.804 1.00 41.11 445 LEU B C 1
ATOM 9754 O O . LEU B 1 445 ? 25.965 11.797 36.774 1.00 49.51 445 LEU B O 1
ATOM 9759 N N . SER B 1 446 ? 27.796 10.897 37.738 1.00 39.27 446 SER B N 1
ATOM 9760 C CA . SER B 1 446 ? 27.058 10.234 38.805 1.00 39.30 446 SER B CA 1
ATOM 9761 C C . SER B 1 446 ? 26.701 11.188 39.927 1.00 37.20 446 SER B C 1
ATOM 9762 O O . SER B 1 446 ? 26.135 10.770 40.938 1.00 35.82 446 SER B O 1
ATOM 9765 N N . ARG B 1 447 ? 27.037 12.464 39.752 1.00 41.39 447 ARG B N 1
ATOM 9766 C CA . ARG B 1 447 ? 26.818 13.461 40.794 1.00 39.75 447 ARG B CA 1
ATOM 9767 C C . ARG B 1 447 ? 26.524 14.847 40.210 1.00 41.72 447 ARG B C 1
ATOM 9768 O O . ARG B 1 447 ? 26.914 15.860 40.788 1.00 42.61 447 ARG B O 1
ATOM 9776 N N . VAL B 1 448 ? 25.831 14.893 39.074 1.00 42.49 448 VAL B N 1
ATOM 9777 C CA . VAL B 1 448 ? 25.532 16.169 38.414 1.00 43.64 448 VAL B CA 1
ATOM 9778 C C . VAL B 1 448 ? 24.839 17.194 39.318 1.00 43.50 448 VAL B C 1
ATOM 9779 O O . VAL B 1 448 ? 25.187 18.376 39.310 1.00 44.69 448 VAL B O 1
ATOM 9783 N N . ASN B 1 449 ? 23.875 16.745 40.112 1.00 41.17 449 ASN B N 1
ATOM 9784 C CA . ASN B 1 449 ? 23.094 17.680 40.912 1.00 41.89 449 ASN B CA 1
ATOM 9785 C C . ASN B 1 449 ? 23.521 17.780 42.376 1.00 40.89 449 ASN B C 1
ATOM 9786 O O . ASN B 1 449 ? 22.791 18.325 43.194 1.00 45.96 449 ASN B O 1
ATOM 9791 N N . THR B 1 450 ? 24.702 17.277 42.714 1.00 42.43 450 THR B N 1
ATOM 9792 C CA . THR B 1 450 ? 25.132 17.293 44.108 1.00 35.44 450 THR B CA 1
ATOM 9793 C C . THR B 1 450 ? 25.633 18.660 44.536 1.00 37.74 450 THR B C 1
ATOM 9794 O O . THR B 1 450 ? 26.109 19.457 43.720 1.00 39.62 450 THR B O 1
ATOM 9798 N N . ILE B 1 451 ? 25.515 18.937 45.829 1.00 41.71 451 ILE B N 1
ATOM 9799 C CA . ILE B 1 451 ? 26.217 20.073 46.397 1.00 40.98 451 ILE B CA 1
ATOM 9800 C C . ILE B 1 451 ? 27.329 19.605 47.342 1.00 39.28 451 ILE B C 1
ATOM 9801 O O . ILE B 1 451 ? 27.777 20.361 48.212 1.00 42.07 451 ILE B O 1
ATOM 9806 N N . SER B 1 452 ? 27.794 18.373 47.155 1.00 37.77 452 SER B N 1
ATOM 9807 C CA . SER B 1 452 ? 28.894 17.873 47.973 1.00 39.26 452 SER B CA 1
ATOM 9808 C C . SER B 1 452 ? 30.168 18.701 47.727 1.00 35.76 452 SER B C 1
ATOM 9809 O O . SER B 1 452 ? 30.313 19.327 46.678 1.00 33.13 452 SER B O 1
ATOM 9812 N N . MET B 1 453 ? 31.080 18.706 48.698 1.00 35.15 453 MET B N 1
ATOM 9813 C CA . MET B 1 453 ? 32.286 19.527 48.605 1.00 36.35 453 MET B CA 1
ATOM 9814 C C . MET B 1 453 ? 33.329 18.997 47.624 1.00 34.64 453 MET B C 1
ATOM 9815 O O . MET B 1 453 ? 33.610 17.805 47.594 1.00 37.48 453 MET B O 1
ATOM 9820 N N . ASN B 1 454 ? 33.901 19.897 46.827 1.00 31.97 454 ASN B N 1
ATOM 9821 C CA . ASN B 1 454 ? 35.067 19.564 46.007 1.00 31.43 454 ASN B CA 1
ATOM 9822 C C . ASN B 1 454 ? 36.334 20.210 46.584 1.00 31.41 454 ASN B C 1
ATOM 9823 O O . ASN B 1 454 ? 36.514 21.433 46.511 1.00 34.02 454 ASN B O 1
ATOM 9828 N N . THR B 1 455 ? 37.221 19.401 47.148 1.00 31.40 455 THR B N 1
ATOM 9829 C CA . THR B 1 455 ? 38.379 19.964 47.837 1.00 27.82 455 THR B CA 1
ATOM 9830 C C . THR B 1 455 ? 39.661 19.272 47.375 1.00 26.52 455 THR B C 1
ATOM 9831 O O . THR B 1 455 ? 39.637 18.125 46.917 1.00 27.63 455 THR B O 1
ATOM 9835 N N . LEU B 1 456 ? 40.777 19.980 47.467 1.00 25.14 456 LEU B N 1
ATOM 9836 C CA . LEU B 1 456 ? 42.064 19.420 47.081 1.00 23.55 456 LEU B CA 1
ATOM 9837 C C . LEU B 1 456 ? 43.072 19.582 48.211 1.00 24.94 456 LEU B C 1
ATOM 9838 O O . LEU B 1 456 ? 44.167 19.037 48.165 1.00 26.55 456 LEU B O 1
ATOM 9843 N N . SER B 1 457 ? 42.695 20.362 49.218 1.00 27.35 457 SER B N 1
ATOM 9844 C CA . SER B 1 457 ? 43.547 20.637 50.376 1.00 27.71 457 SER B CA 1
ATOM 9845 C C . SER B 1 457 ? 42.714 20.836 51.647 1.00 22.43 457 SER B C 1
ATOM 9846 O O . SER B 1 457 ? 41.717 21.550 51.627 1.00 26.70 457 SER B O 1
ATOM 9849 N N . THR B 1 458 ? 43.104 20.199 52.744 1.00 23.03 458 THR B N 1
ATOM 9850 C CA . THR B 1 458 ? 42.467 20.478 54.031 1.00 22.17 458 THR B CA 1
ATOM 9851 C C . THR B 1 458 ? 43.481 20.512 55.154 1.00 21.96 458 THR B C 1
ATOM 9852 O O . THR B 1 458 ? 44.668 20.266 54.951 1.00 28.68 458 THR B O 1
ATOM 9856 N N . HIS B 1 459 ? 42.989 20.795 56.351 1.00 23.40 459 HIS B N 1
ATOM 9857 C CA . HIS B 1 459 ? 43.790 20.812 57.570 1.00 25.02 459 HIS B CA 1
ATOM 9858 C C . HIS B 1 459 ? 44.226 19.399 57.977 1.00 23.51 459 HIS B C 1
ATOM 9859 O O . HIS B 1 459 ? 44.976 19.234 58.936 1.00 22.65 459 HIS B O 1
ATOM 9866 N N . ASP B 1 460 ? 43.761 18.387 57.247 1.00 23.17 460 ASP B N 1
ATOM 9867 C CA . ASP B 1 460 ? 44.120 16.998 57.544 1.00 22.15 460 ASP B CA 1
ATOM 9868 C C . ASP B 1 460 ? 44.835 16.293 56.403 1.00 24.53 460 ASP B C 1
ATOM 9869 O O . ASP B 1 460 ? 45.404 15.230 56.631 1.00 22.97 460 ASP B O 1
ATOM 9874 N N . THR B 1 461 ? 44.806 16.847 55.183 1.00 20.89 461 THR B N 1
ATOM 9875 C CA . THR B 1 461 ? 45.480 16.182 54.063 1.00 21.57 461 THR B CA 1
ATOM 9876 C C . THR B 1 461 ? 46.984 16.077 54.322 1.00 23.59 461 THR B C 1
ATOM 9877 O O . THR B 1 461 ? 47.572 16.958 54.938 1.00 23.64 461 THR B O 1
ATOM 9881 N N . LYS B 1 462 ? 47.594 14.982 53.868 1.00 26.90 462 LYS B N 1
ATOM 9882 C CA . LYS B 1 462 ? 49.038 14.752 54.038 1.00 23.44 462 LYS B CA 1
ATOM 9883 C C . LYS B 1 462 ? 49.866 15.866 53.399 1.00 24.55 462 LYS B C 1
ATOM 9884 O O . LYS B 1 462 ? 50.933 16.227 53.894 1.00 27.35 462 LYS B O 1
ATOM 9890 N N . PHE B 1 463 ? 49.357 16.388 52.283 1.00 24.61 463 PHE B N 1
ATOM 9891 C CA . PHE B 1 463 ? 50.004 17.439 51.517 1.00 22.43 463 PHE B CA 1
ATOM 9892 C C . PHE B 1 463 ? 48.965 18.461 51.115 1.00 26.26 463 PHE B C 1
ATOM 9893 O O . PHE B 1 463 ? 47.775 18.154 51.120 1.00 28.05 463 PHE B O 1
ATOM 9901 N N . SER B 1 464 ? 49.408 19.666 50.755 1.00 23.24 464 SER B N 1
ATOM 9902 C CA . SER B 1 464 ? 48.562 20.585 49.999 1.00 22.39 464 SER B CA 1
ATOM 9903 C C . SER B 1 464 ? 48.507 20.141 48.537 1.00 28.25 464 SER B C 1
ATOM 9904 O O . SER B 1 464 ? 49.405 19.430 48.060 1.00 25.27 464 SER B O 1
ATOM 9907 N N . GLU B 1 465 ? 47.457 20.572 47.834 1.00 25.66 465 GLU B N 1
ATOM 9908 C CA . GLU B 1 465 ? 47.263 20.251 46.416 1.00 27.43 465 GLU B CA 1
ATOM 9909 C C . GLU B 1 465 ? 48.475 20.628 45.561 1.00 25.20 465 GLU B C 1
ATOM 9910 O O . GLU B 1 465 ? 48.815 19.931 44.611 1.00 26.21 465 GLU B O 1
ATOM 9916 N N . ASP B 1 466 ? 49.131 21.731 45.903 1.00 23.23 466 ASP B N 1
ATOM 9917 C CA . ASP B 1 466 ? 50.196 22.223 45.064 1.00 25.08 466 ASP B CA 1
ATOM 9918 C C . ASP B 1 466 ? 51.446 21.372 45.220 1.00 27.15 466 ASP B C 1
ATOM 9919 O O . ASP B 1 466 ? 52.232 21.250 44.283 1.00 24.38 466 ASP B O 1
ATOM 9924 N N . VAL B 1 467 ? 51.639 20.787 46.398 1.00 25.48 467 VAL B N 1
ATOM 9925 C CA . VAL B 1 467 ? 52.778 19.894 46.594 1.00 26.00 467 VAL B CA 1
ATOM 9926 C C . VAL B 1 467 ? 52.576 18.650 45.744 1.00 23.43 467 VAL B C 1
ATOM 9927 O O . VAL B 1 467 ? 53.511 18.114 45.175 1.00 21.06 467 VAL B O 1
ATOM 9931 N N . ARG B 1 468 ? 51.331 18.201 45.665 1.00 23.46 468 ARG B N 1
ATOM 9932 C CA . ARG B 1 468 ? 51.028 16.949 45.002 1.00 24.49 468 ARG B CA 1
ATOM 9933 C C . ARG B 1 468 ? 51.095 17.139 43.501 1.00 25.96 468 ARG B C 1
ATOM 9934 O O . ARG B 1 468 ? 51.545 16.244 42.767 1.00 23.62 468 ARG B O 1
ATOM 9942 N N . ALA B 1 469 ? 50.650 18.317 43.058 1.00 24.22 469 ALA B N 1
ATOM 9943 C CA . ALA B 1 469 ? 50.643 18.666 41.645 1.00 23.02 469 ALA B CA 1
ATOM 9944 C C . ALA B 1 469 ? 52.036 18.555 41.063 1.00 26.80 469 ALA B C 1
ATOM 9945 O O . ALA B 1 469 ? 52.191 18.106 39.918 1.00 23.41 469 ALA B O 1
ATOM 9947 N N . ARG B 1 470 ? 53.045 18.948 41.846 1.00 20.68 470 ARG B N 1
ATOM 9948 C CA . ARG B 1 470 ? 54.431 18.911 41.361 1.00 26.44 470 ARG B CA 1
ATOM 9949 C C . ARG B 1 470 ? 54.980 17.491 41.291 1.00 26.92 470 ARG B C 1
ATOM 9950 O O . ARG B 1 470 ? 55.630 17.118 40.319 1.00 27.19 470 ARG B O 1
ATOM 9958 N N . ILE B 1 471 ? 54.744 16.718 42.347 1.00 23.97 471 ILE B N 1
ATOM 9959 C CA . ILE B 1 471 ? 55.312 15.383 42.457 1.00 26.07 471 ILE B CA 1
ATOM 9960 C C . ILE B 1 471 ? 54.790 14.472 41.338 1.00 26.30 471 ILE B C 1
ATOM 9961 O O . ILE B 1 471 ? 55.530 13.635 40.822 1.00 20.99 471 ILE B O 1
ATOM 9966 N N . SER B 1 472 ? 53.526 14.662 40.953 1.00 22.84 472 SER B N 1
ATOM 9967 C CA . SER B 1 472 ? 52.933 13.845 39.904 1.00 24.30 472 SER B CA 1
ATOM 9968 C C . SER B 1 472 ? 53.561 14.090 38.523 1.00 27.64 472 SER B C 1
ATOM 9969 O O . SER B 1 472 ? 53.436 13.254 37.631 1.00 28.53 472 SER B O 1
ATOM 9972 N N . VAL B 1 473 ? 54.220 15.238 38.350 1.00 29.51 473 VAL B N 1
ATOM 9973 C CA . VAL B 1 473 ? 54.986 15.516 37.130 1.00 33.03 473 VAL B CA 1
ATOM 9974 C C . VAL B 1 473 ? 56.043 14.431 36.925 1.00 29.70 473 VAL B C 1
ATOM 9975 O O . VAL B 1 473 ? 56.385 14.086 35.788 1.00 29.09 473 VAL B O 1
ATOM 9979 N N . LEU B 1 474 ? 56.541 13.888 38.033 1.00 24.36 474 LEU B N 1
ATOM 9980 C CA . LEU B 1 474 ? 57.524 12.816 37.973 1.00 28.35 474 LEU B CA 1
ATOM 9981 C C . LEU B 1 474 ? 57.011 11.611 37.182 1.00 28.11 474 LEU B C 1
ATOM 9982 O O . LEU B 1 474 ? 57.810 10.831 36.651 1.00 26.02 474 LEU B O 1
ATOM 9987 N N . SER B 1 475 ? 55.686 11.454 37.116 1.00 25.93 475 SER B N 1
ATOM 9988 C CA . SER B 1 475 ? 55.086 10.324 36.405 1.00 25.85 475 SER B CA 1
ATOM 9989 C C . SER B 1 475 ? 55.130 10.512 34.880 1.00 28.43 475 SER B C 1
ATOM 9990 O O . SER B 1 475 ? 55.109 9.527 34.140 1.00 28.10 475 SER B O 1
ATOM 9993 N N . GLU B 1 476 ? 55.194 11.769 34.425 1.00 27.69 476 GLU B N 1
ATOM 9994 C CA . GLU B 1 476 ? 55.299 12.079 32.995 1.00 28.41 476 GLU B CA 1
ATOM 9995 C C . GLU B 1 476 ? 56.749 11.938 32.526 1.00 31.07 476 GLU B C 1
ATOM 9996 O O . GLU B 1 476 ? 57.007 11.800 31.327 1.00 29.39 476 GLU B O 1
ATOM 10002 N N . ILE B 1 477 ? 57.701 11.956 33.460 1.00 27.05 477 ILE B N 1
ATOM 10003 C CA . ILE B 1 477 ? 59.098 11.855 33.046 1.00 26.44 477 ILE B CA 1
ATOM 10004 C C . ILE B 1 477 ? 59.926 10.883 33.868 1.00 30.15 477 ILE B C 1
ATOM 10005 O O . ILE B 1 477 ? 60.939 11.280 34.455 1.00 31.25 477 ILE B O 1
ATOM 10010 N N . PRO B 1 478 ? 59.541 9.590 33.856 1.00 30.93 478 PRO B N 1
ATOM 10011 C CA . PRO B 1 478 ? 60.189 8.568 34.685 1.00 28.46 478 PRO B CA 1
ATOM 10012 C C . PRO B 1 478 ? 61.691 8.486 34.469 1.00 29.59 478 PRO B C 1
ATOM 10013 O O . PRO B 1 478 ? 62.442 8.293 35.429 1.00 31.56 478 PRO B O 1
ATOM 10017 N N . LYS B 1 479 ? 62.116 8.651 33.220 1.00 34.75 479 LYS B N 1
ATOM 10018 C CA . LYS B 1 479 ? 63.514 8.473 32.840 1.00 34.97 479 LYS B CA 1
ATOM 10019 C C . LYS B 1 479 ? 64.453 9.500 33.463 1.00 34.17 479 LYS B C 1
ATOM 10020 O O . LYS B 1 479 ? 65.492 9.140 34.021 1.00 33.36 479 LYS B O 1
ATOM 10026 N N . GLU B 1 480 ? 64.095 10.772 33.346 1.00 35.73 480 GLU B N 1
ATOM 10027 C CA . GLU B 1 480 ? 64.904 11.839 33.917 1.00 34.30 480 GLU B CA 1
ATOM 10028 C C . GLU B 1 480 ? 64.920 11.710 35.426 1.00 30.94 480 GLU B C 1
ATOM 10029 O O . GLU B 1 480 ? 65.956 11.887 36.065 1.00 34.08 480 GLU B O 1
ATOM 10035 N N . TRP B 1 481 ? 63.759 11.418 35.993 1.00 28.82 481 TRP B N 1
ATOM 10036 C CA . TRP B 1 481 ? 63.653 11.285 37.432 1.00 28.54 481 TRP B CA 1
ATOM 10037 C C . TRP B 1 481 ? 64.632 10.221 37.896 1.00 28.14 481 TRP B C 1
ATOM 10038 O O . TRP B 1 481 ? 65.451 10.457 38.792 1.00 26.79 481 TRP B O 1
ATOM 10049 N N . GLU B 1 482 ? 64.566 9.067 37.240 1.00 31.57 482 GLU B N 1
ATOM 10050 C CA . GLU B 1 482 ? 65.457 7.954 37.531 1.00 29.79 482 GLU B CA 1
ATOM 10051 C C . GLU B 1 482 ? 66.924 8.359 37.474 1.00 31.43 482 GLU B C 1
ATOM 10052 O O . GLU B 1 482 ? 67.702 7.969 38.337 1.00 34.83 482 GLU B O 1
ATOM 10058 N N . GLU B 1 483 ? 67.294 9.138 36.456 1.00 36.97 483 GLU B N 1
ATOM 10059 C CA . GLU B 1 483 ? 68.661 9.639 36.316 1.00 31.55 483 GLU B CA 1
ATOM 10060 C C . GLU B 1 483 ? 69.081 10.446 37.523 1.00 33.21 483 GLU B C 1
ATOM 10061 O O . GLU B 1 483 ? 70.165 10.250 38.074 1.00 35.38 483 GLU B O 1
ATOM 10067 N N . ARG B 1 484 ? 68.228 11.398 37.887 1.00 31.26 484 ARG B N 1
ATOM 10068 C CA . ARG B 1 484 ? 68.574 12.381 38.901 1.00 33.40 484 ARG B CA 1
ATOM 10069 C C . ARG B 1 484 ? 68.775 11.693 40.227 1.00 33.50 484 ARG B C 1
ATOM 10070 O O . ARG B 1 484 ? 69.737 11.971 40.933 1.00 36.37 484 ARG B O 1
ATOM 10078 N N . VAL B 1 485 ? 67.866 10.782 40.557 1.00 34.49 485 VAL B N 1
ATOM 10079 C CA . VAL B 1 485 ? 67.941 10.063 41.824 1.00 35.94 485 VAL B CA 1
ATOM 10080 C C . VAL B 1 485 ? 69.233 9.268 41.900 1.00 34.84 485 VAL B C 1
ATOM 10081 O O . VAL B 1 485 ? 69.963 9.366 42.885 1.00 33.01 485 VAL B O 1
ATOM 10085 N N . LYS B 1 486 ? 69.512 8.495 40.850 1.00 37.48 486 LYS B N 1
ATOM 10086 C CA . LYS B 1 486 ? 70.721 7.675 40.805 1.00 36.22 486 LYS B CA 1
ATOM 10087 C C . LYS B 1 486 ? 71.956 8.547 41.001 1.00 38.52 486 LYS B C 1
ATOM 10088 O O . LYS B 1 486 ? 72.880 8.187 41.734 1.00 43.57 486 LYS B O 1
ATOM 10094 N N . TYR B 1 487 ? 71.948 9.720 40.390 1.00 32.66 487 TYR B N 1
ATOM 10095 C CA . TYR B 1 487 ? 73.047 10.652 40.576 1.00 36.96 487 TYR B CA 1
ATOM 10096 C C . TYR B 1 487 ? 73.064 11.272 41.990 1.00 38.77 487 TYR B C 1
ATOM 10097 O O . TYR B 1 487 ? 74.124 11.327 42.629 1.00 40.65 487 TYR B O 1
ATOM 10106 N N . TRP B 1 488 ? 71.911 11.737 42.477 1.00 32.33 488 TRP B N 1
ATOM 10107 C CA . TRP B 1 488 ? 71.822 12.260 43.849 1.00 35.21 488 TRP B CA 1
ATOM 10108 C C . TRP B 1 488 ? 72.212 11.210 44.891 1.00 39.54 488 TRP B C 1
ATOM 10109 O O . TRP B 1 488 ? 72.922 11.502 45.859 1.00 37.92 488 TRP B O 1
ATOM 10120 N N . HIS B 1 489 ? 71.719 9.992 44.696 1.00 38.05 489 HIS B N 1
ATOM 10121 C CA . HIS B 1 489 ? 72.130 8.861 45.510 1.00 38.07 489 HIS B CA 1
ATOM 10122 C C . HIS B 1 489 ? 73.647 8.670 45.429 1.00 41.40 489 HIS B C 1
ATOM 10123 O O . HIS B 1 489 ? 74.314 8.524 46.449 1.00 42.13 489 HIS B O 1
ATOM 10130 N N . ASP B 1 490 ? 74.188 8.687 44.210 1.00 44.73 490 ASP B N 1
ATOM 10131 C CA . ASP B 1 490 ? 75.640 8.583 44.050 1.00 51.17 490 ASP B CA 1
ATOM 10132 C C . ASP B 1 490 ? 76.352 9.741 44.759 1.00 46.42 490 ASP B C 1
ATOM 10133 O O . ASP B 1 490 ? 77.330 9.519 45.487 1.00 42.31 490 ASP B O 1
ATOM 10138 N N . LEU B 1 491 ? 75.891 10.980 44.551 1.00 44.84 491 LEU B N 1
ATOM 10139 C CA . LEU B 1 491 ? 76.548 12.175 45.137 1.00 40.34 491 LEU B CA 1
ATOM 10140 C C . LEU B 1 491 ? 76.593 12.099 46.645 1.00 41.31 491 LEU B C 1
ATOM 10141 O O . LEU B 1 491 ? 77.654 12.231 47.243 1.00 40.39 491 LEU B O 1
ATOM 10146 N N . LEU B 1 492 ? 75.410 11.929 47.235 1.00 45.77 492 LEU B N 1
ATOM 10147 C CA . LEU B 1 492 ? 75.214 11.797 48.680 1.00 46.72 492 LEU B CA 1
ATOM 10148 C C . LEU B 1 492 ? 74.878 10.358 49.008 1.00 47.07 492 LEU B C 1
ATOM 10149 O O . LEU B 1 492 ? 73.698 10.002 48.902 1.00 55.59 492 LEU B O 1
ATOM 10154 N N . ARG B 1 493 ? 75.829 9.514 49.379 1.00 40.20 493 ARG B N 1
ATOM 10155 C CA . ARG B 1 493 ? 75.434 8.133 49.655 1.00 45.62 493 ARG B CA 1
ATOM 10156 C C . ARG B 1 493 ? 75.285 7.886 51.165 1.00 47.47 493 ARG B C 1
ATOM 10157 O O . ARG B 1 493 ? 76.250 7.575 51.869 1.00 52.50 493 ARG B O 1
ATOM 10165 N N . PRO B 1 494 ? 74.041 7.991 51.662 1.00 43.72 494 PRO B N 1
ATOM 10166 C CA . PRO B 1 494 ? 73.705 8.033 53.088 1.00 43.28 494 PRO B CA 1
ATOM 10167 C C . PRO B 1 494 ? 73.640 6.652 53.710 1.00 42.60 494 PRO B C 1
ATOM 10168 O O . PRO B 1 494 ? 73.497 5.675 52.987 1.00 43.33 494 PRO B O 1
ATOM 10172 N N . ASN B 1 495 ? 73.753 6.570 55.029 1.00 41.69 495 ASN B N 1
ATOM 10173 C CA . ASN B 1 495 ? 73.629 5.280 55.698 1.00 41.89 495 ASN B CA 1
ATOM 10174 C C . ASN B 1 495 ? 72.223 5.130 56.284 1.00 39.55 495 ASN B C 1
ATOM 10175 O O . ASN B 1 495 ? 72.052 4.726 57.434 1.00 45.13 495 ASN B O 1
ATOM 10180 N N . ILE B 1 496 ? 71.213 5.457 55.484 1.00 41.24 496 ILE B N 1
ATOM 10181 C CA . ILE B 1 496 ? 69.827 5.287 55.921 1.00 38.53 496 ILE B CA 1
ATOM 10182 C C . ILE B 1 496 ? 69.029 4.421 54.957 1.00 31.02 496 ILE B C 1
ATOM 10183 O O . ILE B 1 496 ? 69.435 4.206 53.807 1.00 29.95 496 ILE B O 1
ATOM 10188 N N . ASP B 1 497 ? 67.903 3.919 55.458 1.00 31.10 497 ASP B N 1
ATOM 10189 C CA . ASP B 1 497 ? 66.955 3.128 54.674 1.00 30.39 497 ASP B CA 1
ATOM 10190 C C . ASP B 1 497 ? 66.677 3.850 53.376 1.00 31.43 497 ASP B C 1
ATOM 10191 O O . ASP B 1 497 ? 66.356 5.036 53.394 1.00 35.24 497 ASP B O 1
ATOM 10196 N N . LYS B 1 498 ? 66.824 3.158 52.250 1.00 34.13 498 LYS B N 1
ATOM 10197 C CA . LYS B 1 498 ? 66.673 3.801 50.942 1.00 30.61 498 LYS B CA 1
ATOM 10198 C C . LYS B 1 498 ? 65.231 4.230 50.661 1.00 30.16 498 LYS B C 1
ATOM 10199 O O . LYS B 1 498 ? 64.988 5.122 49.834 1.00 30.50 498 LYS B O 1
ATOM 10205 N N . ASN B 1 499 ? 64.274 3.602 51.343 1.00 26.67 499 ASN B N 1
ATOM 10206 C CA . ASN B 1 499 ? 62.870 3.955 51.151 1.00 27.75 499 ASN B CA 1
ATOM 10207 C C . ASN B 1 499 ? 62.622 5.316 51.797 1.00 30.62 499 ASN B C 1
ATOM 10208 O O . ASN B 1 499 ? 61.693 6.032 51.431 1.00 33.26 499 ASN B O 1
ATOM 10213 N N . ASP B 1 500 ? 63.463 5.684 52.754 1.00 26.87 500 ASP B N 1
ATOM 10214 C CA . ASP B 1 500 ? 63.319 6.980 53.392 1.00 27.86 500 ASP B CA 1
ATOM 10215 C C . ASP B 1 500 ? 63.994 8.021 52.530 1.00 28.28 500 ASP B C 1
ATOM 10216 O O . ASP B 1 500 ? 63.498 9.141 52.381 1.00 27.96 500 ASP B O 1
ATOM 10221 N N . GLU B 1 501 ? 65.129 7.627 51.962 1.00 25.99 501 GLU B N 1
ATOM 10222 C CA . GLU B 1 501 ? 65.894 8.472 51.057 1.00 29.14 501 GLU B CA 1
ATOM 10223 C C . GLU B 1 501 ? 65.035 8.823 49.847 1.00 30.33 501 GLU B C 1
ATOM 10224 O O . GLU B 1 501 ? 64.933 9.989 49.463 1.00 29.71 501 GLU B O 1
ATOM 10230 N N . TYR B 1 502 ? 64.380 7.812 49.281 1.00 26.63 502 TYR B N 1
ATOM 10231 C CA . TYR B 1 502 ? 63.487 8.032 48.158 1.00 29.98 502 TYR B CA 1
ATOM 10232 C C . TYR B 1 502 ? 62.340 8.949 48.577 1.00 28.68 502 TYR B C 1
ATOM 10233 O O . TYR B 1 502 ? 61.874 9.788 47.801 1.00 26.62 502 TYR B O 1
ATOM 10242 N N . ARG B 1 503 ? 61.901 8.782 49.816 1.00 27.59 503 ARG B N 1
ATOM 10243 C CA . ARG B 1 503 ? 60.811 9.580 50.347 1.00 27.35 503 ARG B CA 1
ATOM 10244 C C . ARG B 1 503 ? 61.243 11.017 50.493 1.00 28.28 503 ARG B C 1
ATOM 10245 O O . ARG B 1 503 ? 60.474 11.944 50.187 1.00 24.04 503 ARG B O 1
ATOM 10253 N N . PHE B 1 504 ? 62.473 11.199 50.972 1.00 25.67 504 PHE B N 1
ATOM 10254 C CA . PHE B 1 504 ? 63.011 12.534 51.099 1.00 23.30 504 PHE B CA 1
ATOM 10255 C C . PHE B 1 504 ? 63.062 13.241 49.734 1.00 25.22 504 PHE B C 1
ATOM 10256 O O . PHE B 1 504 ? 62.642 14.394 49.601 1.00 24.96 504 PHE B O 1
ATOM 10264 N N . TYR B 1 505 ? 63.567 12.545 48.723 1.00 26.73 505 TYR B N 1
ATOM 10265 C CA . TYR B 1 505 ? 63.732 13.153 47.409 1.00 26.61 505 TYR B CA 1
ATOM 10266 C C . TYR B 1 505 ? 62.416 13.624 46.817 1.00 25.32 505 TYR B C 1
ATOM 10267 O O . TYR B 1 505 ? 62.320 14.731 46.284 1.00 24.56 505 TYR B O 1
ATOM 10276 N N . GLN B 1 506 ? 61.393 12.792 46.909 1.00 24.72 506 GLN B N 1
ATOM 10277 C CA . GLN B 1 506 ? 60.086 13.209 46.429 1.00 25.38 506 GLN B CA 1
ATOM 10278 C C . GLN B 1 506 ? 59.516 14.393 47.240 1.00 26.43 506 GLN B C 1
ATOM 10279 O O . GLN B 1 506 ? 58.910 15.306 46.679 1.00 24.20 506 GLN B O 1
ATOM 10285 N N . THR B 1 507 ? 59.721 14.368 48.557 1.00 26.10 507 THR B N 1
ATOM 10286 C CA . THR B 1 507 ? 59.187 15.393 49.438 1.00 24.90 507 THR B CA 1
ATOM 10287 C C . THR B 1 507 ? 59.790 16.769 49.115 1.00 23.42 507 THR B C 1
ATOM 10288 O O . THR B 1 507 ? 59.087 17.788 49.123 1.00 18.88 507 THR B O 1
ATOM 10292 N N . LEU B 1 508 ? 61.086 16.793 48.824 1.00 23.75 508 LEU B N 1
ATOM 10293 C CA . LEU B 1 508 ? 61.748 18.035 48.455 1.00 23.48 508 LEU B CA 1
ATOM 10294 C C . LEU B 1 508 ? 61.252 18.484 47.090 1.00 27.00 508 LEU B C 1
ATOM 10295 O O . LEU B 1 508 ? 60.967 19.667 46.903 1.00 28.74 508 LEU B O 1
ATOM 10300 N N . VAL B 1 509 ? 61.119 17.544 46.150 1.00 28.08 509 VAL B N 1
ATOM 10301 C CA . VAL B 1 509 ? 60.555 17.852 44.823 1.00 27.76 509 VAL B CA 1
ATOM 10302 C C . VAL B 1 509 ? 59.222 18.577 44.951 1.00 30.56 509 VAL B C 1
ATOM 10303 O O . VAL B 1 509 ? 58.947 19.571 44.250 1.00 29.93 509 VAL B O 1
ATOM 10307 N N . GLY B 1 510 ? 58.397 18.070 45.858 1.00 27.65 510 GLY B N 1
ATOM 10308 C CA . GLY B 1 510 ? 57.050 18.581 46.033 1.00 23.95 510 GLY B CA 1
ATOM 10309 C C . GLY B 1 510 ? 56.986 19.925 46.733 1.00 27.18 510 GLY B C 1
ATOM 10310 O O . GLY B 1 510 ? 56.039 20.681 46.524 1.00 24.67 510 GLY B O 1
ATOM 10311 N N . SER B 1 511 ? 57.986 20.238 47.553 1.00 24.01 511 SER B N 1
ATOM 10312 C CA . SER B 1 511 ? 57.876 21.429 48.397 1.00 29.45 511 SER B CA 1
ATOM 10313 C C . SER B 1 511 ? 59.065 22.391 48.342 1.00 24.57 511 SER B C 1
ATOM 10314 O O . SER B 1 511 ? 59.129 23.338 49.119 1.00 27.44 511 SER B O 1
ATOM 10317 N N . TYR B 1 512 ? 59.998 22.143 47.433 1.00 27.54 512 TYR B N 1
ATOM 10318 C CA . TYR B 1 512 ? 61.165 23.004 47.271 1.00 30.63 512 TYR B CA 1
ATOM 10319 C C . TYR B 1 512 ? 60.785 24.465 47.094 1.00 29.12 512 TYR B C 1
ATOM 10320 O O . TYR B 1 512 ? 60.218 24.841 46.077 1.00 28.68 512 TYR B O 1
ATOM 10329 N N . GLU B 1 513 ? 61.075 25.275 48.103 1.00 32.15 513 GLU B N 1
ATOM 10330 C CA . GLU B 1 513 ? 61.016 26.728 47.952 1.00 35.67 513 GLU B CA 1
ATOM 10331 C C . GLU B 1 513 ? 62.416 27.310 48.188 1.00 33.27 513 GLU B C 1
ATOM 10332 O O . GLU B 1 513 ? 62.571 28.414 48.704 1.00 37.39 513 GLU B O 1
ATOM 10338 N N . GLY B 1 514 ? 63.436 26.557 47.799 1.00 32.88 514 GLY B N 1
ATOM 10339 C CA . GLY B 1 514 ? 64.800 26.964 48.054 1.00 39.58 514 GLY B CA 1
ATOM 10340 C C . GLY B 1 514 ? 65.393 26.236 49.249 1.00 41.27 514 GLY B C 1
ATOM 10341 O O . GLY B 1 514 ? 64.665 25.699 50.096 1.00 37.77 514 GLY B O 1
ATOM 10342 N N . PHE B 1 515 ? 66.721 26.241 49.323 1.00 35.26 515 PHE B N 1
ATOM 10343 C CA . PHE B 1 515 ? 67.442 25.540 50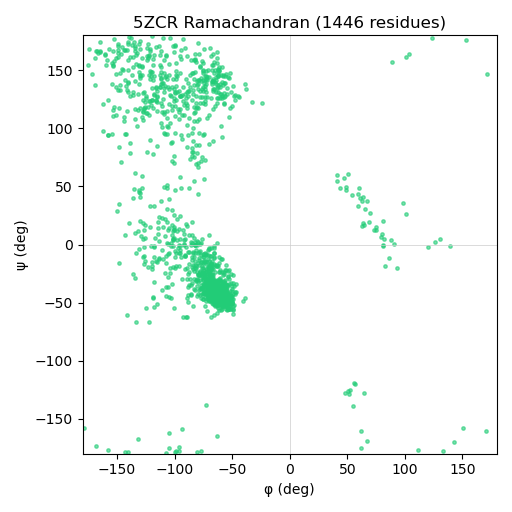.380 1.00 37.33 515 PHE B CA 1
ATOM 10344 C C . PHE B 1 515 ? 67.564 26.372 51.643 1.00 35.42 515 PHE B C 1
ATOM 10345 O O . PHE B 1 515 ? 68.414 26.107 52.490 1.00 39.78 515 PHE B O 1
ATOM 10353 N N . ASP B 1 516 ? 66.714 27.379 51.765 1.00 37.82 516 ASP B N 1
ATOM 10354 C CA . ASP B 1 516 ? 66.766 28.280 52.905 1.00 38.71 516 ASP B CA 1
ATOM 10355 C C . ASP B 1 516 ? 66.404 27.521 54.172 1.00 41.61 516 ASP B C 1
ATOM 10356 O O . ASP B 1 516 ? 67.199 27.407 55.118 1.00 40.71 516 ASP B O 1
ATOM 10361 N N . ASN B 1 517 ? 65.190 26.992 54.170 1.00 39.71 517 ASN B N 1
ATOM 10362 C CA . ASN B 1 517 ? 64.640 26.365 55.348 1.00 36.72 517 ASN B CA 1
ATOM 10363 C C . ASN B 1 517 ? 64.767 24.871 55.207 1.00 39.57 517 ASN B C 1
ATOM 10364 O O . ASN B 1 517 ? 64.443 24.305 54.153 1.00 39.02 517 ASN B O 1
ATOM 10369 N N . LYS B 1 518 ? 65.229 24.232 56.274 1.00 34.47 518 LYS B N 1
ATOM 10370 C CA . LYS B 1 518 ? 65.278 22.784 56.296 1.00 33.83 518 LYS B CA 1
ATOM 10371 C C . LYS B 1 518 ? 64.491 22.207 57.479 1.00 35.87 518 LYS B C 1
ATOM 10372 O O . LYS B 1 518 ? 64.104 21.040 57.435 1.00 32.72 518 LYS B O 1
ATOM 10378 N N . GLU B 1 519 ? 64.225 23.019 58.506 1.00 32.95 519 GLU B N 1
ATOM 10379 C CA . GLU B 1 519 ? 63.588 22.507 59.726 1.00 36.78 519 GLU B CA 1
ATOM 10380 C C . GLU B 1 519 ? 62.214 21.925 59.457 1.00 33.40 519 GLU B C 1
ATOM 10381 O O . GLU B 1 519 ? 61.820 20.939 60.084 1.00 33.41 519 GLU B O 1
ATOM 10387 N N . ARG B 1 520 ? 61.491 22.534 58.524 1.00 30.56 520 ARG B N 1
ATOM 10388 C CA . ARG B 1 520 ? 60.171 22.049 58.160 1.00 27.72 520 ARG B CA 1
ATOM 10389 C C . ARG B 1 520 ? 60.261 20.637 57.597 1.00 27.47 520 ARG B C 1
ATOM 10390 O O . ARG B 1 520 ? 59.544 19.743 58.041 1.00 24.03 520 ARG B O 1
ATOM 10398 N N . ILE B 1 521 ? 61.136 20.436 56.620 1.00 25.30 521 ILE B N 1
ATOM 10399 C CA . ILE B 1 521 ? 61.213 19.138 55.962 1.00 28.57 521 ILE B CA 1
ATOM 10400 C C . ILE B 1 521 ? 61.879 18.119 56.887 1.00 28.51 521 ILE B C 1
ATOM 10401 O O . ILE B 1 521 ? 61.583 16.934 56.827 1.00 26.35 521 ILE B O 1
ATOM 10406 N N . LYS B 1 522 ? 62.756 18.588 57.764 1.00 27.95 522 LYS B N 1
ATOM 10407 C CA . LYS B 1 522 ? 63.378 17.689 58.711 1.00 30.90 522 LYS B CA 1
ATOM 10408 C C . LYS B 1 522 ? 62.323 17.200 59.688 1.00 27.24 522 LYS B C 1
ATOM 10409 O O . LYS B 1 522 ? 62.184 16.004 59.892 1.00 24.65 522 LYS B O 1
ATOM 10415 N N . ASN B 1 523 ? 61.564 18.123 60.272 1.00 30.48 523 ASN B N 1
ATOM 10416 C CA . ASN B 1 523 ? 60.530 17.743 61.227 1.00 28.55 523 ASN B CA 1
ATOM 10417 C C . ASN B 1 523 ? 59.473 16.855 60.582 1.00 25.85 523 ASN B C 1
ATOM 10418 O O . ASN B 1 523 ? 58.948 15.935 61.201 1.00 25.55 523 ASN B O 1
ATOM 10423 N N . HIS B 1 524 ? 59.181 17.125 59.322 1.00 21.52 524 HIS B N 1
ATOM 10424 C CA . HIS B 1 524 ? 58.197 16.348 58.597 1.00 23.92 524 HIS B CA 1
ATOM 10425 C C . HIS B 1 524 ? 58.656 14.911 58.360 1.00 25.27 524 HIS B C 1
ATOM 10426 O O . HIS B 1 524 ? 57.891 13.959 58.605 1.00 22.49 524 HIS B O 1
ATOM 10433 N N . ILE B 1 525 ? 59.890 14.758 57.867 1.00 23.12 525 ILE B N 1
ATOM 10434 C CA . ILE B 1 525 ? 60.418 13.433 57.555 1.00 24.47 525 ILE B CA 1
ATOM 10435 C C . ILE B 1 525 ? 60.538 12.580 58.817 1.00 22.39 525 ILE B C 1
ATOM 10436 O O . ILE B 1 525 ? 60.353 11.371 58.768 1.00 23.00 525 ILE B O 1
ATOM 10441 N N . ILE B 1 526 ? 60.818 13.205 59.950 1.00 23.60 526 ILE B N 1
ATOM 10442 C CA . ILE B 1 526 ? 60.843 12.449 61.182 1.00 23.69 526 ILE B CA 1
ATOM 10443 C C . ILE B 1 526 ? 59.447 11.916 61.453 1.00 24.08 526 ILE B C 1
ATOM 10444 O O . ILE B 1 526 ? 59.277 10.732 61.757 1.00 27.09 526 ILE B O 1
ATOM 10449 N N . LYS B 1 527 ? 58.444 12.773 61.302 1.00 20.90 527 LYS B N 1
ATOM 10450 C CA . LYS B 1 527 ? 57.058 12.336 61.462 1.00 23.65 527 LYS B CA 1
ATOM 10451 C C . LYS B 1 527 ? 56.712 11.200 60.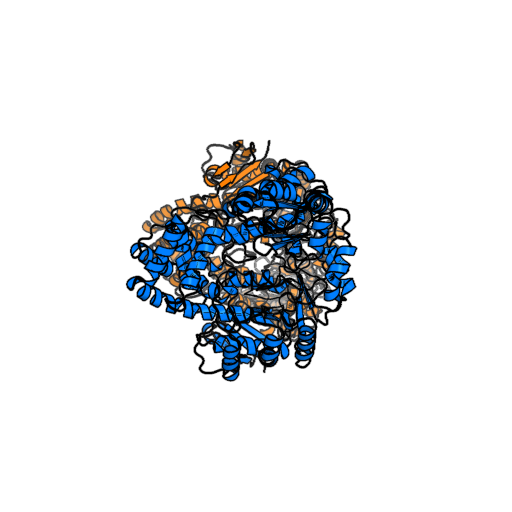495 1.00 21.13 527 LYS B C 1
ATOM 10452 O O . LYS B 1 527 ? 56.065 10.228 60.882 1.00 21.36 527 LYS B O 1
ATOM 10458 N N . VAL B 1 528 ? 57.154 11.322 59.246 1.00 20.92 528 VAL B N 1
ATOM 10459 C CA . VAL B 1 528 ? 56.886 10.297 58.238 1.00 19.51 528 VAL B CA 1
ATOM 10460 C C . VAL B 1 528 ? 57.434 8.940 58.678 1.00 22.87 528 VAL B C 1
ATOM 10461 O O . VAL B 1 528 ? 56.763 7.904 58.566 1.00 19.28 528 VAL B O 1
ATOM 10465 N N . ILE B 1 529 ? 58.648 8.931 59.206 1.00 21.63 529 ILE B N 1
ATOM 10466 C CA . ILE B 1 529 ? 59.240 7.639 59.531 1.00 25.15 529 ILE B CA 1
ATOM 10467 C C . ILE B 1 529 ? 58.717 7.090 60.867 1.00 22.66 529 ILE B C 1
ATOM 10468 O O . ILE B 1 529 ? 58.727 5.880 61.068 1.00 27.00 529 ILE B O 1
ATOM 10473 N N . ARG B 1 530 ? 58.232 7.958 61.754 1.00 21.87 530 ARG B N 1
ATOM 10474 C CA . ARG B 1 530 ? 57.530 7.485 62.947 1.00 27.01 530 ARG B CA 1
ATOM 10475 C C . ARG B 1 530 ? 56.142 6.939 62.575 1.00 22.74 530 ARG B C 1
ATOM 10476 O O . ARG B 1 530 ? 55.686 5.945 63.139 1.00 23.17 530 ARG B O 1
ATOM 10484 N N . GLU B 1 531 ? 55.489 7.568 61.606 1.00 21.36 531 GLU B N 1
ATOM 10485 C CA . GLU B 1 531 ? 54.213 7.053 61.121 1.00 24.31 531 GLU B CA 1
ATOM 10486 C C . GLU B 1 531 ? 54.404 5.693 60.416 1.00 25.12 531 GLU B C 1
ATOM 10487 O O . GLU B 1 531 ? 53.548 4.818 60.519 1.00 23.14 531 GLU B O 1
ATOM 10493 N N . ALA B 1 532 ? 55.534 5.503 59.733 1.00 22.35 532 ALA B N 1
ATOM 10494 C CA . ALA B 1 532 ? 55.799 4.227 59.054 1.00 29.00 532 ALA B CA 1
ATOM 10495 C C . ALA B 1 532 ? 55.983 3.093 60.063 1.00 25.31 532 ALA B C 1
ATOM 10496 O O . ALA B 1 532 ? 55.674 1.943 59.771 1.00 25.48 532 ALA B O 1
ATOM 10498 N N . LYS B 1 533 ? 56.490 3.432 61.242 1.00 26.27 533 LYS B N 1
ATOM 10499 C CA . LYS B 1 533 ? 56.648 2.480 62.347 1.00 29.25 533 LYS B CA 1
ATOM 10500 C C . LYS B 1 533 ? 57.641 1.357 62.036 1.00 28.30 533 LYS B C 1
ATOM 10501 O O . LYS B 1 533 ? 57.654 0.347 62.727 1.00 31.56 533 LYS B O 1
ATOM 10507 N N . VAL B 1 534 ? 58.471 1.536 61.009 1.00 26.73 534 VAL B N 1
ATOM 10508 C CA . VAL B 1 534 ? 59.465 0.529 60.631 1.00 29.36 534 VAL B CA 1
ATOM 10509 C C . VAL B 1 534 ? 60.771 0.642 61.446 1.00 29.86 534 VAL B C 1
ATOM 10510 O O . VAL B 1 534 ? 61.218 -0.335 62.036 1.00 30.89 534 VAL B O 1
ATOM 10514 N N . HIS B 1 535 ? 61.370 1.826 61.493 1.00 26.80 535 HIS B N 1
ATOM 10515 C CA . HIS B 1 535 ? 62.631 1.994 62.212 1.00 30.30 535 HIS B CA 1
ATOM 10516 C C . HIS B 1 535 ? 62.498 2.734 63.529 1.00 36.16 535 HIS B C 1
ATOM 10517 O O . HIS B 1 535 ? 63.447 2.802 64.309 1.00 36.84 535 HIS B O 1
ATOM 10524 N N . THR B 1 536 ? 61.316 3.281 63.775 1.00 34.13 536 THR B N 1
ATOM 10525 C CA . THR B 1 536 ? 61.105 4.194 64.889 1.00 30.91 536 THR B CA 1
ATOM 10526 C C . THR B 1 536 ? 59.601 4.398 65.016 1.00 32.57 536 THR B C 1
ATOM 10527 O O . THR B 1 536 ? 58.852 4.111 64.076 1.00 29.61 536 THR B O 1
ATOM 10531 N N . THR B 1 537 ? 59.157 4.861 66.181 1.00 31.70 537 THR B N 1
ATOM 10532 C CA . THR B 1 537 ? 57.736 5.121 66.435 1.00 30.90 537 THR B CA 1
ATOM 10533 C C . THR B 1 537 ? 57.583 6.355 67.303 1.00 33.69 537 THR B C 1
ATOM 10534 O O . THR B 1 537 ? 58.577 6.982 67.681 1.00 31.00 537 THR B O 1
ATOM 10538 N N . TRP B 1 538 ? 56.339 6.687 67.641 1.00 29.78 538 TRP B N 1
ATOM 10539 C CA . TRP B 1 538 ? 56.073 7.810 68.526 1.00 26.39 538 TRP B CA 1
ATOM 10540 C C . TRP B 1 538 ? 56.324 7.396 69.969 1.00 32.40 538 TRP B C 1
ATOM 10541 O O . TRP B 1 538 ? 56.896 8.154 70.757 1.00 33.74 538 TRP B O 1
ATOM 10552 N N . GLU B 1 539 ? 55.933 6.169 70.287 1.00 28.12 539 GLU B N 1
ATOM 10553 C CA . GLU B 1 539 ? 56.019 5.659 71.642 1.00 31.26 539 GLU B CA 1
ATOM 10554 C C . GLU B 1 539 ? 57.447 5.283 72.014 1.00 34.46 539 GLU B C 1
ATOM 10555 O O . GLU B 1 539 ? 57.805 5.279 73.183 1.00 39.99 539 GLU B O 1
ATOM 10561 N N . ASN B 1 540 ? 58.276 4.992 71.019 1.00 38.01 540 ASN B N 1
ATOM 10562 C CA . ASN B 1 540 ? 59.649 4.583 71.299 1.00 35.17 540 ASN B CA 1
ATOM 10563 C C . ASN B 1 540 ? 60.632 5.051 70.215 1.00 32.49 540 ASN B C 1
ATOM 10564 O O . ASN B 1 540 ? 61.157 4.242 69.440 1.00 34.09 540 ASN B O 1
ATOM 10569 N N . PRO B 1 541 ? 60.883 6.367 70.170 1.00 30.34 541 PRO B N 1
ATOM 10570 C CA . PRO B 1 541 ? 61.680 7.029 69.126 1.00 29.05 541 PRO B CA 1
ATOM 10571 C C . PRO B 1 541 ? 63.078 6.469 69.010 1.00 31.39 541 PRO B C 1
ATOM 10572 O O . PRO B 1 541 ? 63.782 6.403 70.017 1.00 33.11 541 PRO B O 1
ATOM 10576 N N . ASN B 1 542 ? 63.461 6.070 67.801 1.00 29.44 542 ASN B N 1
ATOM 10577 C CA . ASN B 1 542 ? 64.810 5.573 67.552 1.00 34.62 542 ASN B CA 1
ATOM 10578 C C . ASN B 1 542 ? 65.764 6.736 67.284 1.00 38.70 542 ASN B C 1
ATOM 10579 O O . ASN B 1 542 ? 66.046 7.063 66.124 1.00 37.58 542 ASN B O 1
ATOM 10584 N N . LEU B 1 543 ? 66.254 7.343 68.367 1.00 37.45 543 LEU B N 1
ATOM 10585 C CA . LEU B 1 543 ? 67.102 8.536 68.311 1.00 40.47 543 LEU B CA 1
ATOM 10586 C C . LEU B 1 543 ? 68.413 8.326 67.561 1.00 42.49 543 LEU B C 1
ATOM 10587 O O . LEU B 1 543 ? 68.955 9.260 66.983 1.00 41.83 543 LEU B O 1
ATOM 10592 N N . GLU B 1 544 ? 68.926 7.103 67.587 1.00 44.10 544 GLU B N 1
ATOM 10593 C CA . GLU B 1 544 ? 70.148 6.775 66.860 1.00 47.36 544 GLU B CA 1
ATOM 10594 C C . GLU B 1 544 ? 69.885 6.843 65.360 1.00 43.14 544 GLU B C 1
ATOM 10595 O O . GLU B 1 544 ? 70.651 7.446 64.606 1.00 50.05 544 GLU B O 1
ATOM 10601 N N . TYR B 1 545 ? 68.794 6.222 64.931 1.00 40.31 545 TYR B N 1
ATOM 10602 C CA . TYR B 1 545 ? 68.457 6.196 63.518 1.00 41.15 545 TYR B CA 1
ATOM 10603 C C . TYR B 1 545 ? 67.981 7.558 63.053 1.00 40.65 545 TYR B C 1
ATOM 10604 O O . TYR B 1 545 ? 68.172 7.931 61.889 1.00 39.92 545 TYR B O 1
ATOM 10613 N N . GLU B 1 546 ? 67.360 8.295 63.968 1.00 38.62 546 GLU B N 1
ATOM 10614 C CA . GLU B 1 546 ? 66.756 9.571 63.620 1.00 38.23 546 GLU B CA 1
ATOM 10615 C C . GLU B 1 546 ? 67.831 10.640 63.359 1.00 40.26 546 GLU B C 1
ATOM 10616 O O . GLU B 1 546 ? 67.662 11.507 62.491 1.00 37.08 546 GLU B O 1
ATOM 10622 N N . LYS B 1 547 ? 68.954 10.568 64.061 1.00 38.13 547 LYS B N 1
ATOM 10623 C CA . LYS B 1 547 ? 70.022 11.509 63.757 1.00 36.92 547 LYS B CA 1
ATOM 10624 C C . LYS B 1 547 ? 70.731 11.152 62.446 1.00 36.44 547 LYS B C 1
ATOM 10625 O O . LYS B 1 547 ? 71.267 12.024 61.771 1.00 38.52 547 LYS B O 1
ATOM 10631 N N . LYS B 1 548 ? 70.703 9.882 62.067 1.00 36.48 548 LYS B N 1
ATOM 10632 C CA . LYS B 1 548 ? 71.191 9.480 60.755 1.00 39.44 548 LYS B CA 1
ATOM 10633 C C . LYS B 1 548 ? 70.377 10.158 59.654 1.00 34.27 548 LYS B C 1
ATOM 10634 O O . LYS B 1 548 ? 70.928 10.649 58.668 1.00 33.25 548 LYS B O 1
ATOM 10640 N N . VAL B 1 549 ? 69.061 10.193 59.835 1.00 35.35 549 VAL B N 1
ATOM 10641 C CA . VAL B 1 549 ? 68.174 10.820 58.863 1.00 29.91 549 VAL B CA 1
ATOM 10642 C C . VAL B 1 549 ? 68.336 12.341 58.887 1.00 29.32 549 VAL B C 1
ATOM 10643 O O . VAL B 1 549 ? 68.428 12.991 57.838 1.00 29.31 549 VAL B O 1
ATOM 10647 N N . LEU B 1 550 ? 68.406 12.908 60.084 1.00 30.22 550 LEU B N 1
ATOM 10648 C CA . LEU B 1 550 ? 68.608 14.349 60.220 1.00 36.57 550 LEU B CA 1
ATOM 10649 C C . LEU B 1 550 ? 69.985 14.741 59.693 1.00 36.16 550 LEU B C 1
ATOM 10650 O O . LEU B 1 550 ? 70.142 15.769 59.035 1.00 35.49 550 LEU B O 1
ATOM 10655 N N . GLY B 1 551 ? 70.979 13.909 59.981 1.00 39.34 551 GLY B N 1
ATOM 10656 C CA . GLY B 1 551 ? 72.321 14.139 59.491 1.00 36.22 551 GLY B CA 1
ATOM 10657 C C . GLY B 1 551 ? 72.310 14.155 57.981 1.00 34.87 551 GLY B C 1
ATOM 10658 O O . GLY B 1 551 ? 72.880 15.057 57.364 1.00 35.53 551 GLY B O 1
ATOM 10659 N N . PHE B 1 552 ? 71.642 13.165 57.389 1.00 34.05 552 PHE B N 1
ATOM 10660 C CA . PHE B 1 552 ? 71.596 13.044 55.934 1.00 34.64 552 PHE B CA 1
ATOM 10661 C C . PHE B 1 552 ? 70.992 14.291 55.291 1.00 38.02 552 PHE B C 1
ATOM 10662 O O . PHE B 1 552 ? 71.580 14.840 54.359 1.00 40.08 552 PHE B O 1
ATOM 10670 N N . ILE B 1 553 ? 69.842 14.754 55.786 1.00 33.42 553 ILE B N 1
ATOM 10671 C CA . ILE B 1 553 ? 69.232 15.971 55.238 1.00 32.78 553 ILE B CA 1
ATOM 10672 C C . ILE B 1 553 ? 70.115 17.208 55.464 1.00 35.92 553 ILE B C 1
ATOM 10673 O O . ILE B 1 553 ? 70.222 18.056 54.579 1.00 33.88 553 ILE B O 1
ATOM 10678 N N . ASP B 1 554 ? 70.723 17.323 56.645 1.00 32.18 554 ASP B N 1
ATOM 10679 C CA . ASP B 1 554 ? 71.673 18.410 56.901 1.00 34.09 554 ASP B CA 1
ATOM 10680 C C . ASP B 1 554 ? 72.810 18.334 55.875 1.00 35.63 554 ASP B C 1
ATOM 10681 O O . ASP B 1 554 ? 73.256 19.354 55.346 1.00 45.04 554 ASP B O 1
ATOM 10686 N N . GLU B 1 555 ? 73.261 17.123 55.571 1.00 33.44 555 GLU B N 1
ATOM 10687 C CA . GLU B 1 555 ? 74.277 16.952 54.541 1.00 38.81 555 GLU B CA 1
ATOM 10688 C C . GLU B 1 555 ? 73.799 17.354 53.134 1.00 41.14 555 GLU B C 1
ATOM 10689 O O . GLU B 1 555 ? 74.601 17.857 52.349 1.00 42.80 555 GLU B O 1
ATOM 10695 N N . VAL B 1 556 ? 72.519 17.157 52.801 1.00 39.33 556 VAL B N 1
ATOM 10696 C CA . VAL B 1 556 ? 72.084 17.475 51.433 1.00 39.05 556 VAL B CA 1
ATOM 10697 C C . VAL B 1 556 ? 71.970 18.986 51.203 1.00 38.59 556 VAL B C 1
ATOM 10698 O O . VAL B 1 556 ? 72.274 19.462 50.108 1.00 37.16 556 VAL B O 1
ATOM 10702 N N . PHE B 1 557 ? 71.572 19.726 52.241 1.00 35.24 557 PHE B N 1
ATOM 10703 C CA . PHE B 1 557 ? 71.401 21.175 52.172 1.00 34.40 557 PHE B CA 1
ATOM 10704 C C . PHE B 1 557 ? 72.752 21.882 52.132 1.00 38.87 557 PHE B C 1
ATOM 10705 O O . PHE B 1 557 ? 72.833 23.078 51.851 1.00 40.08 557 PHE B O 1
ATOM 10713 N N . GLU B 1 558 ? 73.810 21.152 52.462 1.00 41.89 558 GLU B N 1
ATOM 10714 C CA . GLU B 1 558 ? 75.148 21.713 52.396 1.00 45.83 558 GLU B CA 1
ATOM 10715 C C . GLU B 1 558 ? 76.034 20.778 51.585 1.00 42.85 558 GLU B C 1
ATOM 10716 O O . GLU B 1 558 ? 77.131 20.400 51.992 1.00 50.53 558 GLU B O 1
ATOM 10722 N N . ASN B 1 559 ? 75.497 20.401 50.432 1.00 34.16 559 ASN B N 1
ATOM 10723 C CA . ASN B 1 559 ? 76.234 19.781 49.353 1.00 33.14 559 ASN B CA 1
ATOM 10724 C C . ASN B 1 559 ? 75.969 20.647 48.122 1.00 38.25 559 ASN B C 1
ATOM 10725 O O . ASN B 1 559 ? 74.831 20.745 47.635 1.00 41.64 559 ASN B O 1
ATOM 10730 N N . SER B 1 560 ? 77.011 21.304 47.639 1.00 33.64 560 SER B N 1
ATOM 10731 C CA . SER B 1 560 ? 76.854 22.264 46.563 1.00 35.30 560 SER B CA 1
ATOM 10732 C C . SER B 1 560 ? 76.557 21.582 45.249 1.00 31.69 560 SER B C 1
ATOM 10733 O O . SER B 1 560 ? 75.828 22.116 44.426 1.00 35.09 560 SER B O 1
ATOM 10736 N N . SER B 1 561 ? 77.099 20.389 45.057 1.00 28.85 561 SER B N 1
ATOM 10737 C CA . SER B 1 561 ? 76.783 19.625 43.859 1.00 33.99 561 SER B CA 1
ATOM 10738 C C . SER B 1 561 ? 75.280 19.301 43.765 1.00 33.12 561 SER B C 1
ATOM 10739 O O . SER B 1 561 ? 74.685 19.393 42.693 1.00 32.33 561 SER B O 1
ATOM 10742 N N . PHE B 1 562 ? 74.671 18.936 44.891 1.00 31.26 562 PHE B N 1
ATOM 10743 C CA . PHE B 1 562 ? 73.262 18.557 44.905 1.00 34.65 562 PHE B CA 1
ATOM 10744 C C . PHE B 1 562 ? 72.359 19.754 44.674 1.00 32.75 562 PHE B C 1
ATOM 10745 O O . PHE B 1 562 ? 71.446 19.700 43.847 1.00 27.89 562 PHE B O 1
ATOM 10753 N N . ARG B 1 563 ? 72.623 20.823 45.421 1.00 33.26 563 ARG B N 1
ATOM 10754 C CA . ARG B 1 563 ? 71.817 22.038 45.354 1.00 33.99 563 ARG B CA 1
ATOM 10755 C C . ARG B 1 563 ? 71.666 22.531 43.922 1.00 36.79 563 ARG B C 1
ATOM 10756 O O . ARG B 1 563 ? 70.559 22.836 43.465 1.00 32.94 563 ARG B O 1
ATOM 10764 N N . ASN B 1 564 ? 72.792 22.592 43.219 1.00 35.66 564 ASN B N 1
ATOM 10765 C CA . ASN B 1 564 ? 72.826 23.101 41.857 1.00 33.66 564 ASN B CA 1
ATOM 10766 C C . ASN B 1 564 ? 72.153 22.180 40.867 1.00 34.94 564 ASN B C 1
ATOM 10767 O O . ASN B 1 564 ? 71.423 22.630 39.993 1.00 33.87 564 ASN B O 1
ATOM 10772 N N . ASP B 1 565 ? 72.411 20.885 40.988 1.00 33.04 565 ASP B N 1
ATOM 10773 C CA . ASP B 1 565 ? 71.784 19.948 40.081 1.00 30.32 565 ASP B CA 1
ATOM 10774 C C . ASP B 1 565 ? 70.283 19.836 40.373 1.00 33.64 565 ASP B C 1
ATOM 10775 O O . ASP B 1 565 ? 69.457 19.846 39.442 1.00 25.86 565 ASP B O 1
ATOM 10780 N N . PHE B 1 566 ? 69.938 19.745 41.664 1.00 34.75 566 PHE B N 1
ATOM 10781 C CA . PHE B 1 566 ? 68.537 19.685 42.083 1.00 29.12 566 PHE B CA 1
ATOM 10782 C C . PHE B 1 566 ? 67.798 20.925 41.613 1.00 28.78 566 PHE B C 1
ATOM 10783 O O . PHE B 1 566 ? 66.739 20.812 40.988 1.00 30.22 566 PHE B O 1
ATOM 10791 N N . ASP B 1 567 ? 68.364 22.099 41.897 1.00 26.41 567 ASP B N 1
ATOM 10792 C CA . ASP B 1 567 ? 67.722 23.362 41.541 1.00 30.94 567 ASP B CA 1
ATOM 10793 C C . ASP B 1 567 ? 67.407 23.414 40.040 1.00 33.94 567 ASP B C 1
ATOM 10794 O O . ASP B 1 567 ? 66.326 23.840 39.631 1.00 30.05 567 ASP B O 1
ATOM 10799 N N . ASN B 1 568 ? 68.356 22.956 39.231 1.00 32.46 568 ASN B N 1
ATOM 10800 C CA . ASN B 1 568 ? 68.157 22.839 37.796 1.00 32.55 568 ASN B CA 1
ATOM 10801 C C . ASN B 1 568 ? 66.961 21.988 37.432 1.00 28.59 568 ASN B C 1
ATOM 10802 O O . ASN B 1 568 ? 66.118 22.410 36.642 1.00 29.64 568 ASN B O 1
ATOM 10807 N N . PHE B 1 569 ? 66.911 20.784 38.001 1.00 30.84 569 PHE B N 1
ATOM 10808 C CA . PHE B 1 569 ? 65.830 19.838 37.750 1.00 26.62 569 PHE B CA 1
ATOM 10809 C C . PHE B 1 569 ? 64.470 20.405 38.150 1.00 28.24 569 PHE B C 1
ATOM 10810 O O . PHE B 1 569 ? 63.480 20.241 37.427 1.00 30.41 569 PHE B O 1
ATOM 10818 N N . GLU B 1 570 ? 64.439 21.091 39.295 1.00 29.18 570 GLU B N 1
ATOM 10819 C CA . GLU B 1 570 ? 63.196 21.547 39.906 1.00 26.18 570 GLU B CA 1
ATOM 10820 C C . GLU B 1 570 ? 62.493 22.623 39.127 1.00 29.73 570 GLU B C 1
ATOM 10821 O O . GLU B 1 570 ? 61.273 22.750 39.232 1.00 35.40 570 GLU B O 1
ATOM 10827 N N . LYS B 1 571 ? 63.253 23.420 38.378 1.00 29.97 571 LYS B N 1
ATOM 10828 C CA . LYS B 1 571 ? 62.664 24.495 37.572 1.00 29.34 571 LYS B CA 1
ATOM 10829 C C . LYS B 1 571 ? 61.618 23.939 36.623 1.00 26.70 571 LYS B C 1
ATOM 10830 O O . LYS B 1 571 ? 60.536 24.495 36.481 1.00 30.38 571 LYS B O 1
ATOM 10836 N N . LYS B 1 572 ? 61.923 22.817 35.997 1.00 25.24 572 LYS B N 1
ATOM 10837 C CA . LYS B 1 572 ? 60.940 22.197 35.138 1.00 29.79 572 LYS B CA 1
ATOM 10838 C C . LYS B 1 572 ? 59.740 21.709 35.954 1.00 29.72 572 LYS B C 1
ATOM 10839 O O . LYS B 1 572 ? 58.587 21.983 35.604 1.00 25.43 572 LYS B O 1
ATOM 10845 N N . ILE B 1 573 ? 60.028 20.990 37.040 1.00 29.07 573 ILE B N 1
ATOM 10846 C CA . ILE B 1 573 ? 59.002 20.406 37.885 1.00 22.87 573 ILE B CA 1
ATOM 10847 C C . ILE B 1 573 ? 58.032 21.484 38.339 1.00 29.82 573 ILE B C 1
ATOM 10848 O O . ILE B 1 573 ? 56.794 21.352 38.222 1.00 25.20 573 ILE B O 1
ATOM 10853 N N . VAL B 1 574 ? 58.616 22.561 38.854 1.00 24.14 574 VAL B N 1
ATOM 10854 C CA . VAL B 1 574 ? 57.861 23.695 39.342 1.00 24.94 574 VAL B CA 1
ATOM 10855 C C . VAL B 1 574 ? 56.937 24.255 38.247 1.00 30.63 574 VAL B C 1
ATOM 10856 O O . VAL B 1 574 ? 55.742 24.511 38.482 1.00 24.69 574 VAL B O 1
ATOM 10860 N N . TYR B 1 575 ? 57.506 24.414 37.052 1.00 26.97 575 TYR B N 1
ATOM 10861 C CA . TYR B 1 575 ? 56.821 24.940 35.885 1.00 24.23 575 TYR B CA 1
ATOM 10862 C C . TYR B 1 575 ? 55.609 24.060 35.526 1.00 26.99 575 TYR B C 1
ATOM 10863 O O . TYR B 1 575 ? 54.476 24.539 35.394 1.00 24.65 575 TYR B O 1
ATOM 10872 N N . PHE B 1 576 ? 55.837 22.758 35.413 1.00 26.57 576 PHE B N 1
ATOM 10873 C CA . PHE B 1 576 ? 54.760 21.852 35.054 1.00 24.64 576 PHE B CA 1
ATOM 10874 C C . PHE B 1 576 ? 53.755 21.685 36.181 1.00 23.59 576 PHE B C 1
ATOM 10875 O O . PHE B 1 576 ? 52.551 21.522 35.937 1.00 24.75 576 PHE B O 1
ATOM 10883 N N . GLY B 1 577 ? 54.248 21.734 37.413 1.00 23.11 577 GLY B N 1
ATOM 10884 C CA . GLY B 1 577 ? 53.388 21.647 38.580 1.00 21.74 577 GLY B CA 1
ATOM 10885 C C . GLY B 1 577 ? 52.301 22.705 38.626 1.00 22.86 577 GLY B C 1
ATOM 10886 O O . GLY B 1 577 ? 51.188 22.414 39.023 1.00 24.86 577 GLY B O 1
ATOM 10887 N N . TYR B 1 578 ? 52.607 23.935 38.229 1.00 23.17 578 TYR B N 1
ATOM 10888 C CA . TYR B 1 578 ? 51.582 24.974 38.239 1.00 23.81 578 TYR B CA 1
ATOM 10889 C C . TYR B 1 578 ? 50.446 24.655 37.283 1.00 27.20 578 TYR B C 1
ATOM 10890 O O . TYR B 1 578 ? 49.274 24.878 37.622 1.00 25.14 578 TYR B O 1
ATOM 10899 N N . MET B 1 579 ? 50.796 24.138 36.101 1.00 23.37 579 MET B N 1
ATOM 10900 C CA . MET B 1 579 ? 49.810 23.797 35.085 1.00 22.38 579 MET B CA 1
ATOM 10901 C C . MET B 1 579 ? 48.860 22.737 35.603 1.00 24.50 579 MET B C 1
ATOM 10902 O O . MET B 1 579 ? 47.644 22.884 35.479 1.00 27.04 579 MET B O 1
ATOM 10907 N N . LYS B 1 580 ? 49.422 21.667 36.171 1.00 24.47 580 LYS B N 1
ATOM 10908 C CA . LYS B 1 580 ? 48.620 20.614 36.787 1.00 23.63 580 LYS B CA 1
ATOM 10909 C C . LYS B 1 580 ? 47.715 21.193 37.868 1.00 25.60 580 LYS B C 1
ATOM 10910 O O . LYS B 1 580 ? 46.511 20.959 37.861 1.00 25.60 580 LYS B O 1
ATOM 10916 N N . SER B 1 581 ? 48.304 21.953 38.785 1.00 24.46 581 SER B N 1
ATOM 10917 C CA . SER B 1 581 ? 47.550 22.642 39.827 1.00 25.84 581 SER B CA 1
ATOM 10918 C C . SER B 1 581 ? 46.453 23.545 39.258 1.00 29.22 581 SER B C 1
ATOM 10919 O O . SER B 1 581 ? 45.354 23.631 39.817 1.00 29.22 581 SER B O 1
ATOM 10922 N N . LEU B 1 582 ? 46.759 24.206 38.143 1.00 26.43 582 LEU B N 1
ATOM 10923 C CA . LEU B 1 582 ? 45.819 25.107 37.476 1.00 25.09 582 LEU B CA 1
ATOM 10924 C C . LEU B 1 582 ? 44.675 24.302 36.842 1.00 27.46 582 LEU B C 1
ATOM 10925 O O . LEU B 1 582 ? 43.499 24.684 36.917 1.00 27.83 582 LEU B O 1
ATOM 10930 N N . VAL B 1 583 ? 45.011 23.173 36.229 1.00 24.37 583 VAL B N 1
ATOM 10931 C CA . VAL B 1 583 ? 43.975 22.285 35.719 1.00 24.24 583 VAL B CA 1
ATOM 10932 C C . VAL B 1 583 ? 43.138 21.727 36.868 1.00 28.28 583 VAL B C 1
ATOM 10933 O O . VAL B 1 583 ? 41.896 21.745 36.819 1.00 28.84 583 VAL B O 1
ATOM 10937 N N . ALA B 1 584 ? 43.820 21.237 37.901 1.00 23.31 584 ALA B N 1
ATOM 10938 C CA . ALA B 1 584 ? 43.128 20.739 39.076 1.00 23.70 584 ALA B CA 1
ATOM 10939 C C . ALA B 1 584 ? 42.199 21.808 39.619 1.00 25.32 584 ALA B C 1
ATOM 10940 O O . ALA B 1 584 ? 41.034 21.540 39.915 1.00 27.32 584 ALA B O 1
ATOM 10942 N N . THR B 1 585 ? 42.705 23.032 39.721 1.00 25.18 585 THR B N 1
ATOM 10943 C CA . THR B 1 585 ? 41.899 24.116 40.272 1.00 28.00 585 THR B CA 1
ATOM 10944 C C . THR B 1 585 ? 40.620 24.385 39.477 1.00 28.34 585 THR B C 1
ATOM 10945 O O . THR B 1 585 ? 39.550 24.553 40.064 1.00 31.61 585 THR B O 1
ATOM 10949 N N . THR B 1 586 ? 40.735 24.407 38.151 1.00 28.54 586 THR B N 1
ATOM 10950 C CA . THR B 1 586 ? 39.593 24.645 37.279 1.00 28.52 586 THR B CA 1
ATOM 10951 C C . THR B 1 586 ? 38.536 23.543 37.457 1.00 32.63 586 THR B C 1
ATOM 10952 O O . THR B 1 586 ? 37.336 23.827 37.633 1.00 31.52 586 THR B O 1
ATOM 10956 N N . LEU B 1 587 ? 38.986 22.290 37.418 1.00 27.88 587 LEU B N 1
ATOM 10957 C CA . LEU B 1 587 ? 38.106 21.151 37.692 1.00 30.57 587 LEU B CA 1
ATOM 10958 C C . LEU B 1 587 ? 37.442 21.264 39.070 1.00 30.38 587 LEU B C 1
ATOM 10959 O O . LEU B 1 587 ? 36.291 20.858 39.236 1.00 31.60 587 LEU B O 1
ATOM 10964 N N . LYS B 1 588 ? 38.151 21.826 40.049 1.00 27.93 588 LYS B N 1
ATOM 10965 C CA . LYS B 1 588 ? 37.577 21.984 41.389 1.00 32.32 588 LYS B CA 1
ATOM 10966 C C . LYS B 1 588 ? 36.419 23.003 41.443 1.00 33.70 588 LYS B C 1
ATOM 10967 O O . LYS B 1 588 ? 35.414 22.792 42.118 1.00 28.54 588 LYS B O 1
ATOM 10973 N N . PHE B 1 589 ? 36.552 24.116 40.741 1.00 31.44 589 PHE B N 1
ATOM 10974 C CA . PHE B 1 589 ? 35.519 25.132 40.841 1.00 33.48 589 PHE B CA 1
ATOM 10975 C C . PHE B 1 589 ? 34.353 24.896 39.900 1.00 32.60 589 PHE B C 1
ATOM 10976 O O . PHE B 1 589 ? 33.270 25.423 40.129 1.00 33.08 589 PHE B O 1
ATOM 10984 N N . LEU B 1 590 ? 34.556 24.094 38.860 1.00 32.98 590 LEU B N 1
ATOM 10985 C CA . LEU B 1 590 ? 33.539 23.998 37.817 1.00 36.54 590 LEU B CA 1
ATOM 10986 C C . LEU B 1 590 ? 32.878 22.615 37.676 1.00 40.24 590 LEU B C 1
ATOM 10987 O O . LEU B 1 590 ? 31.823 22.505 37.047 1.00 43.76 590 LEU B O 1
ATOM 10992 N N . SER B 1 591 ? 33.461 21.568 38.261 1.00 36.17 591 SER B N 1
ATOM 10993 C CA . SER B 1 591 ? 32.762 20.273 38.313 1.00 36.17 591 SER B CA 1
ATOM 10994 C C . SER B 1 591 ? 31.483 20.425 39.141 1.00 32.55 591 SER B C 1
ATOM 10995 O O . SER B 1 591 ? 31.347 21.381 39.899 1.00 30.18 591 SER B O 1
ATOM 10998 N N . PRO B 1 592 ? 30.529 19.492 38.979 1.00 39.41 592 PRO B N 1
ATOM 10999 C CA . PRO B 1 592 ? 29.371 19.435 39.888 1.00 34.37 592 PRO B CA 1
ATOM 11000 C C . PRO B 1 592 ? 29.807 19.287 41.349 1.00 36.56 592 PRO B C 1
ATOM 11001 O O . PRO B 1 592 ? 30.618 18.421 41.675 1.00 39.63 592 PRO B O 1
ATOM 11005 N N . GLY B 1 593 ? 29.267 20.123 42.221 1.00 34.31 593 GLY B N 1
ATOM 11006 C CA . GLY B 1 593 ? 29.723 20.167 43.594 1.00 35.26 593 GLY B CA 1
ATOM 11007 C C . GLY B 1 593 ? 29.940 21.602 44.043 1.00 38.00 593 GLY B C 1
ATOM 11008 O O . GLY B 1 593 ? 29.697 22.555 43.287 1.00 39.93 593 GLY B O 1
ATOM 11009 N N . VAL B 1 594 ? 30.399 21.760 45.279 1.00 34.87 594 VAL B N 1
ATOM 11010 C CA . VAL B 1 594 ? 30.632 23.080 45.858 1.00 32.83 594 VAL B CA 1
ATOM 11011 C C . VAL B 1 594 ? 32.121 23.195 46.195 1.00 34.80 594 VAL B C 1
ATOM 11012 O O . VAL B 1 594 ? 32.653 22.412 46.994 1.00 33.63 594 VAL B O 1
ATOM 11016 N N . PRO B 1 595 ? 32.806 24.148 45.546 1.00 36.66 595 PRO B N 1
ATOM 11017 C CA . PRO B 1 595 ? 34.259 24.242 45.653 1.00 33.22 595 PRO B CA 1
ATOM 11018 C C . PRO B 1 595 ? 34.674 24.813 46.994 1.00 34.50 595 PRO B C 1
ATOM 11019 O O . PRO B 1 595 ? 34.048 25.760 47.494 1.00 31.89 595 PRO B O 1
ATOM 11023 N N . ASP B 1 596 ? 35.727 24.225 47.556 1.00 29.82 596 ASP B N 1
ATOM 11024 C CA . ASP B 1 596 ? 36.228 24.571 48.876 1.00 28.96 596 ASP B CA 1
ATOM 11025 C C . ASP B 1 596 ? 37.679 25.036 48.815 1.00 31.00 596 ASP B C 1
ATOM 11026 O O . ASP B 1 596 ? 38.485 24.495 48.044 1.00 30.85 596 ASP B O 1
ATOM 11031 N N . ILE B 1 597 ? 38.014 26.033 49.632 1.00 30.41 597 ILE B N 1
ATOM 11032 C CA . ILE B 1 597 ? 39.372 26.588 49.651 1.00 26.57 597 ILE B CA 1
ATOM 11033 C C . ILE B 1 597 ? 39.938 26.579 51.064 1.00 22.28 597 ILE B C 1
ATOM 11034 O O . ILE B 1 597 ? 39.410 27.219 51.951 1.00 30.02 597 ILE B O 1
ATOM 11039 N N . TYR B 1 598 ? 41.007 25.833 51.276 1.00 28.09 598 TYR B N 1
ATOM 11040 C CA . TYR B 1 598 ? 41.697 25.847 52.566 1.00 26.92 598 TYR B CA 1
ATOM 11041 C C . TYR B 1 598 ? 42.447 27.168 52.708 1.00 26.64 598 TYR B C 1
ATOM 11042 O O . TYR B 1 598 ? 43.042 27.635 51.733 1.00 30.58 598 TYR B O 1
ATOM 11051 N N . GLN B 1 599 ? 42.401 27.771 53.898 1.00 28.28 599 GLN B N 1
ATOM 11052 C CA . GLN B 1 599 ? 43.008 29.088 54.142 1.00 27.28 599 GLN B CA 1
ATOM 11053 C C . GLN B 1 599 ? 44.405 29.209 53.530 1.00 28.96 599 GLN B C 1
ATOM 11054 O O . GLN B 1 599 ? 45.269 28.356 53.737 1.00 28.41 599 GLN B O 1
ATOM 11060 N N . GLY B 1 600 ? 44.602 30.248 52.733 1.00 25.98 600 GLY B N 1
ATOM 11061 C CA . GLY B 1 600 ? 45.890 30.464 52.104 1.00 28.99 600 GLY B CA 1
ATOM 11062 C C . GLY B 1 600 ? 46.140 29.747 50.779 1.00 32.17 600 GLY B C 1
ATOM 11063 O O . GLY B 1 600 ? 47.122 30.073 50.100 1.00 24.69 600 GLY B O 1
ATOM 11064 N N . THR B 1 601 ? 45.277 28.792 50.399 1.00 26.29 601 THR B N 1
ATOM 11065 C CA . THR B 1 601 ? 45.517 28.016 49.173 1.00 28.40 601 THR B CA 1
ATOM 11066 C C . THR B 1 601 ? 44.885 28.644 47.923 1.00 30.13 601 THR B C 1
ATOM 11067 O O . THR B 1 601 ? 44.732 27.976 46.900 1.00 27.66 601 THR B O 1
ATOM 11071 N N . GLU B 1 602 ? 44.540 29.926 48.008 1.00 29.62 602 GLU B N 1
ATOM 11072 C CA . GLU B 1 602 ? 44.075 30.673 46.850 1.00 26.62 602 GLU B CA 1
ATOM 11073 C C . GLU B 1 602 ? 45.277 31.191 46.068 1.00 29.82 602 GLU B C 1
ATOM 11074 O O . GLU B 1 602 ? 45.138 31.756 44.973 1.00 28.93 602 GLU B O 1
ATOM 11080 N N . VAL B 1 603 ? 46.461 31.002 46.640 1.00 29.45 603 VAL B N 1
ATOM 11081 C CA . VAL B 1 603 ? 47.713 31.230 45.918 1.00 27.33 603 VAL B CA 1
ATOM 11082 C C . VAL B 1 603 ? 48.481 29.930 45.972 1.00 26.55 603 VAL B C 1
ATOM 11083 O O . VAL B 1 603 ? 48.039 29.002 46.643 1.00 31.36 603 VAL B O 1
ATOM 11087 N N . TRP B 1 604 ? 49.600 29.842 45.255 1.00 24.27 604 TRP B N 1
ATOM 11088 C CA . TRP B 1 604 ? 50.507 28.708 45.420 1.00 28.88 604 TRP B CA 1
ATOM 11089 C C . TRP B 1 604 ? 50.895 28.582 46.900 1.00 28.37 604 TRP B C 1
ATOM 11090 O O . TRP B 1 604 ? 51.300 29.564 47.523 1.00 23.81 604 TRP B O 1
ATOM 11101 N N . ARG B 1 605 ? 50.760 27.382 47.452 1.00 22.71 605 ARG B N 1
ATOM 11102 C CA . ARG B 1 605 ? 51.014 27.153 48.871 1.00 23.55 605 ARG B CA 1
ATOM 11103 C C . ARG B 1 605 ? 51.420 25.702 49.091 1.00 25.16 605 ARG B C 1
ATOM 11104 O O . ARG B 1 605 ? 50.644 24.765 48.855 1.00 20.80 605 ARG B O 1
ATOM 11112 N N . PHE B 1 606 ? 52.657 25.531 49.539 1.00 25.49 606 PHE B N 1
ATOM 11113 C CA . PHE B 1 606 ? 53.269 24.221 49.618 1.00 22.27 606 PHE B CA 1
ATOM 11114 C C . PHE B 1 606 ? 53.332 23.756 51.065 1.00 23.39 606 PHE B C 1
ATOM 11115 O O . PHE B 1 606 ? 54.185 24.188 51.833 1.00 21.42 606 PHE B O 1
ATOM 11123 N N . LEU B 1 607 ? 52.384 22.884 51.415 1.00 24.69 607 LEU B N 1
ATOM 11124 C CA . LEU B 1 607 ? 52.169 22.430 52.788 1.00 23.71 607 LEU B CA 1
ATOM 11125 C C . LEU B 1 607 ? 52.365 20.924 52.936 1.00 24.39 607 LEU B C 1
ATOM 11126 O O . LEU B 1 607 ? 51.952 20.135 52.081 1.00 23.56 607 LEU B O 1
ATOM 11131 N N . LEU B 1 608 ? 52.966 20.533 54.047 1.00 23.33 608 LEU B N 1
ATOM 11132 C CA . LEU B 1 608 ? 53.214 19.131 54.324 1.00 25.34 608 LEU B CA 1
ATOM 11133 C C . LEU B 1 608 ? 52.215 18.683 55.377 1.00 22.24 608 LEU B C 1
ATOM 11134 O O . LEU B 1 608 ? 51.318 19.435 55.735 1.00 22.57 608 LEU B O 1
ATOM 11139 N N . THR B 1 609 ? 52.341 17.456 55.851 1.00 21.79 609 THR B N 1
ATOM 11140 C CA . THR B 1 609 ? 51.414 16.951 56.858 1.00 22.69 609 THR B CA 1
ATOM 11141 C C . THR B 1 609 ? 51.379 17.802 58.135 1.00 23.29 609 THR B C 1
ATOM 11142 O O . THR B 1 609 ? 52.418 18.271 58.615 1.00 25.98 609 THR B O 1
ATOM 11146 N N . ASP B 1 610 ? 50.160 18.028 58.625 1.00 24.45 610 ASP B N 1
ATOM 11147 C CA . ASP B 1 610 ? 49.868 18.443 59.994 1.00 21.13 610 ASP B CA 1
ATOM 11148 C C . ASP B 1 610 ? 51.003 18.020 60.943 1.00 24.14 610 ASP B C 1
ATOM 11149 O O . ASP B 1 610 ? 51.310 16.825 61.046 1.00 26.28 610 ASP B O 1
ATOM 11154 N N . PRO B 1 611 ? 51.634 18.985 61.643 1.00 21.43 611 PRO B N 1
ATOM 11155 C CA . PRO B 1 611 ? 51.326 20.410 61.839 1.00 20.29 611 PRO B CA 1
ATOM 11156 C C . PRO B 1 611 ? 51.852 21.403 60.824 1.00 19.65 611 PRO B C 1
ATOM 11157 O O . PRO B 1 611 ? 51.721 22.606 61.086 1.00 25.16 611 PRO B O 1
ATOM 11161 N N . ASP B 1 612 ? 52.424 20.966 59.712 1.00 20.79 612 ASP B N 1
ATOM 11162 C CA . ASP B 1 612 ? 52.998 21.945 58.799 1.00 21.57 612 ASP B CA 1
ATOM 11163 C C . ASP B 1 612 ? 51.921 22.768 58.112 1.00 24.58 612 ASP B C 1
ATOM 11164 O O . ASP B 1 612 ? 52.142 23.949 57.802 1.00 19.70 612 ASP B O 1
ATOM 11169 N N . ASN B 1 613 ? 50.758 22.149 57.892 1.00 24.83 613 ASN B N 1
ATOM 11170 C CA . ASN B 1 613 ? 49.659 22.803 57.184 1.00 21.03 613 ASN B CA 1
ATOM 11171 C C . ASN B 1 613 ? 48.800 23.708 58.096 1.00 24.56 613 ASN B C 1
ATOM 11172 O O . ASN B 1 613 ? 47.775 24.260 57.670 1.00 25.27 613 ASN B O 1
ATOM 11177 N N . ARG B 1 614 ? 49.238 23.851 59.344 1.00 20.78 614 ARG B N 1
ATOM 11178 C CA . ARG B 1 614 ? 48.584 24.697 60.331 1.00 21.29 614 ARG B CA 1
ATOM 11179 C C . ARG B 1 614 ? 49.340 26.011 60.493 1.00 24.31 614 ARG B C 1
ATOM 11180 O O . ARG B 1 614 ? 49.064 26.785 61.405 1.00 26.61 614 ARG B O 1
ATOM 11188 N N . MET B 1 615 ? 50.324 26.229 59.628 1.00 24.09 615 MET B N 1
ATOM 11189 C CA . MET B 1 615 ? 51.099 27.462 59.610 1.00 22.43 615 MET B CA 1
ATOM 11190 C C . MET B 1 615 ? 50.169 28.641 59.407 1.00 22.73 615 MET B C 1
ATOM 11191 O O . MET B 1 615 ? 49.161 28.540 58.709 1.00 26.25 615 MET B O 1
ATOM 11196 N N . ALA B 1 616 ? 50.512 29.757 60.029 1.00 29.22 616 ALA B N 1
ATOM 11197 C CA . ALA B 1 616 ? 49.687 30.955 59.969 1.00 27.98 616 ALA B CA 1
ATOM 11198 C C . ALA B 1 616 ? 49.569 31.419 58.535 1.00 24.19 616 ALA B C 1
ATOM 11199 O O . ALA B 1 616 ? 50.475 31.220 57.728 1.00 25.64 616 ALA B O 1
ATOM 11201 N N . VAL B 1 617 ? 48.438 32.033 58.236 1.00 25.04 617 VAL B N 1
ATOM 11202 C CA . VAL B 1 617 ? 48.187 32.619 56.937 1.00 25.09 617 VAL B CA 1
ATOM 11203 C C . VAL B 1 617 ? 48.329 34.130 57.007 1.00 28.47 617 VAL B C 1
ATOM 11204 O O . VAL B 1 617 ? 47.744 34.785 57.870 1.00 28.39 617 VAL B O 1
ATOM 11208 N N . ASP B 1 618 ? 49.136 34.672 56.101 1.00 30.83 618 ASP B N 1
ATOM 11209 C CA . ASP B 1 618 ? 49.388 36.106 56.037 1.00 27.29 618 ASP B CA 1
ATOM 11210 C C . ASP B 1 618 ? 48.294 36.772 55.224 1.00 28.49 618 ASP B C 1
ATOM 11211 O O . ASP B 1 618 ? 48.494 37.128 54.057 1.00 30.63 618 ASP B O 1
ATOM 11216 N N . PHE B 1 619 ? 47.128 36.921 55.843 1.00 29.99 619 PHE B N 1
ATOM 11217 C CA . PHE B 1 619 ? 45.967 37.491 55.163 1.00 32.84 619 PHE B CA 1
ATOM 11218 C C . PHE B 1 619 ? 46.224 38.909 54.682 1.00 30.66 619 PHE B C 1
ATOM 11219 O O . PHE B 1 619 ? 45.658 39.339 53.691 1.00 29.61 619 PHE B O 1
ATOM 11227 N N . ARG B 1 620 ? 47.094 39.636 55.362 1.00 30.09 620 ARG B N 1
ATOM 11228 C CA . ARG B 1 620 ? 47.385 40.967 54.879 1.00 39.26 620 ARG B CA 1
ATOM 11229 C C . ARG B 1 620 ? 48.021 40.876 53.496 1.00 38.54 620 ARG B C 1
ATOM 11230 O O . ARG B 1 620 ? 47.562 41.543 52.567 1.00 39.41 620 ARG B O 1
ATOM 11238 N N . LYS B 1 621 ? 49.035 40.028 53.345 1.00 30.44 621 LYS B N 1
ATOM 11239 C CA . LYS B 1 621 ? 49.643 39.810 52.032 1.00 32.43 621 LYS B CA 1
ATOM 11240 C C . LYS B 1 621 ? 48.636 39.352 50.970 1.00 32.33 621 LYS B C 1
ATOM 11241 O O . LYS B 1 621 ? 48.683 39.802 49.827 1.00 33.37 621 LYS B O 1
ATOM 11247 N N . LEU B 1 622 ? 47.740 38.446 51.336 1.00 31.54 622 LEU B N 1
ATOM 11248 C CA . LEU B 1 622 ? 46.715 38.017 50.398 1.00 33.34 622 LEU B CA 1
ATOM 11249 C C . LEU B 1 622 ? 45.935 39.231 49.896 1.00 33.55 622 LEU B C 1
ATOM 11250 O O . LEU B 1 622 ? 45.811 39.427 48.689 1.00 36.91 622 LEU B O 1
ATOM 11255 N N . ARG B 1 623 ? 45.446 40.055 50.823 1.00 34.20 623 ARG B N 1
ATOM 11256 C CA . ARG B 1 623 ? 44.643 41.236 50.480 1.00 36.40 623 ARG B CA 1
ATOM 11257 C C . ARG B 1 623 ? 45.365 42.192 49.520 1.00 36.87 623 ARG B C 1
ATOM 11258 O O . ARG B 1 623 ? 44.732 42.785 48.655 1.00 38.43 623 ARG B O 1
ATOM 11266 N N . GLU B 1 624 ? 46.678 42.332 49.685 1.00 31.79 624 GLU B N 1
ATOM 11267 C CA . GLU B 1 624 ? 47.492 43.176 48.826 1.00 34.17 624 GLU B CA 1
ATOM 11268 C C . GLU B 1 624 ? 47.498 42.616 47.410 1.00 41.47 624 GLU B C 1
ATOM 11269 O O . GLU B 1 624 ? 47.332 43.352 46.430 1.00 39.41 624 GLU B O 1
ATOM 11275 N N . LEU B 1 625 ? 47.687 41.303 47.314 1.00 38.99 625 LEU B N 1
ATOM 11276 C CA . LEU B 1 625 ? 47.665 40.624 46.031 1.00 37.92 625 LEU B CA 1
ATOM 11277 C C . LEU B 1 625 ? 46.317 40.798 45.362 1.00 35.19 625 LEU B C 1
ATOM 11278 O O . LEU B 1 625 ? 46.246 41.085 44.169 1.00 39.91 625 LEU B O 1
ATOM 11283 N N . LEU B 1 626 ? 45.249 40.629 46.132 1.00 34.50 626 LEU B N 1
ATOM 11284 C CA . LEU B 1 626 ? 43.897 40.742 45.582 1.00 38.85 626 LEU B CA 1
ATOM 11285 C C . LEU B 1 626 ? 43.693 42.105 44.928 1.00 43.63 626 LEU B C 1
ATOM 11286 O O . LEU B 1 626 ? 43.031 42.205 43.893 1.00 50.09 626 LEU B O 1
ATOM 11291 N N . ASN B 1 627 ? 44.291 43.142 45.516 1.00 41.49 627 ASN B N 1
ATOM 11292 C CA . ASN B 1 627 ? 44.192 44.496 44.979 1.00 46.56 627 ASN B CA 1
ATOM 11293 C C . ASN B 1 627 ? 45.063 44.703 43.741 1.00 47.55 627 ASN B C 1
ATOM 11294 O O . ASN B 1 627 ? 44.749 45.535 42.890 1.00 53.34 627 ASN B O 1
ATOM 11299 N N . ASN B 1 628 ? 46.158 43.950 43.649 1.00 49.23 628 ASN B N 1
ATOM 11300 C CA . ASN B 1 628 ? 47.106 44.077 42.539 1.00 46.72 628 ASN B CA 1
ATOM 11301 C C . ASN B 1 628 ? 46.866 43.084 41.405 1.00 42.10 628 ASN B C 1
ATOM 11302 O O . ASN B 1 628 ? 47.791 42.761 40.654 1.00 39.14 628 ASN B O 1
ATOM 11307 N N . LEU B 1 629 ? 45.626 42.615 41.291 1.00 40.92 629 LEU B N 1
ATOM 11308 C CA . LEU B 1 629 ? 45.235 41.594 40.326 1.00 42.30 629 LEU B CA 1
ATOM 11309 C C . LEU B 1 629 ? 45.069 42.134 38.898 1.00 51.65 629 LEU B C 1
ATOM 11310 O O . LEU B 1 629 ? 44.273 43.036 38.662 1.00 56.87 629 LEU B O 1
ATOM 11315 N N . THR B 1 630 ? 45.817 41.594 37.943 1.00 50.11 630 THR B N 1
ATOM 11316 C CA . THR B 1 630 ? 45.572 41.917 36.541 1.00 51.63 630 THR B CA 1
ATOM 11317 C C . THR B 1 630 ? 45.345 40.614 35.786 1.00 54.61 630 THR B C 1
ATOM 11318 O O . THR B 1 630 ? 45.738 39.552 36.259 1.00 59.34 630 THR B O 1
ATOM 11322 N N . GLU B 1 631 ? 44.700 40.682 34.627 1.00 53.55 631 GLU B N 1
ATOM 11323 C CA . GLU B 1 631 ? 44.437 39.472 33.847 1.00 51.67 631 GLU B CA 1
ATOM 11324 C C . GLU B 1 631 ? 45.484 39.262 32.765 1.00 55.85 631 GLU B C 1
ATOM 11325 O O . GLU B 1 631 ? 45.276 38.451 31.860 1.00 60.43 631 GLU B O 1
ATOM 11331 N N . LYS B 1 632 ? 46.598 39.984 32.831 1.00 48.57 632 LYS B N 1
ATOM 11332 C CA . LYS B 1 632 ? 47.549 39.921 31.727 1.00 51.69 632 LYS B CA 1
ATOM 11333 C C . LYS B 1 632 ? 49.015 40.078 32.154 1.00 43.73 632 LYS B C 1
ATOM 11334 O O . LYS B 1 632 ? 49.324 40.786 33.107 1.00 47.46 632 LYS B O 1
ATOM 11340 N N . ASN B 1 633 ? 49.900 39.404 31.425 1.00 44.18 633 ASN B N 1
ATOM 11341 C CA . ASN B 1 633 ? 51.350 39.408 31.684 1.00 43.80 633 ASN B CA 1
ATOM 11342 C C . ASN B 1 633 ? 51.756 38.904 33.064 1.00 37.48 633 ASN B C 1
ATOM 11343 O O . ASN B 1 633 ? 52.729 39.377 33.636 1.00 36.07 633 ASN B O 1
ATOM 11348 N N . LEU B 1 634 ? 51.005 37.947 33.594 1.00 38.81 634 LEU B N 1
ATOM 11349 C CA . LEU B 1 634 ? 51.385 37.300 34.838 1.00 36.45 634 LEU B CA 1
ATOM 11350 C C . LEU B 1 634 ? 52.293 36.100 34.563 1.00 35.40 634 LEU B C 1
ATOM 11351 O O . LEU B 1 634 ? 51.975 35.237 33.740 1.00 32.84 634 LEU B O 1
ATOM 11356 N N . GLU B 1 635 ? 53.438 36.074 35.236 1.00 31.41 635 GLU B N 1
ATOM 11357 C CA . GLU B 1 635 ? 54.289 34.893 35.262 1.00 34.52 635 GLU B CA 1
ATOM 11358 C C . GLU B 1 635 ? 53.493 33.742 35.867 1.00 36.15 635 GLU B C 1
ATOM 11359 O O . GLU B 1 635 ? 52.758 33.928 36.852 1.00 27.65 635 GLU B O 1
ATOM 11365 N N . LEU B 1 636 ? 53.638 32.565 35.267 1.00 29.94 636 LEU B N 1
ATOM 11366 C CA . LEU B 1 636 ? 52.933 31.380 35.710 1.00 28.26 636 LEU B CA 1
ATOM 11367 C C . LEU B 1 636 ? 53.115 31.149 37.227 1.00 28.65 636 LEU B C 1
ATOM 11368 O O . LEU B 1 636 ? 52.195 30.700 37.913 1.00 30.13 636 LEU B O 1
ATOM 11373 N N . SER B 1 637 ? 54.282 31.526 37.737 1.00 26.06 637 SER B N 1
ATOM 11374 C CA . SER B 1 637 ? 54.674 31.305 39.127 1.00 27.16 637 SER B CA 1
ATOM 11375 C C . SER B 1 637 ? 54.300 32.453 40.041 1.00 27.22 637 SER B C 1
ATOM 11376 O O . SER B 1 637 ? 54.466 32.352 41.249 1.00 34.73 637 SER B O 1
ATOM 11379 N N . ASP B 1 638 ? 53.854 33.560 39.465 1.00 28.99 638 ASP B N 1
ATOM 11380 C CA . ASP B 1 638 ? 53.282 34.647 40.244 1.00 28.84 638 ASP B CA 1
ATOM 11381 C C . ASP B 1 638 ? 52.057 34.111 40.986 1.00 29.37 638 ASP B C 1
ATOM 11382 O O . ASP B 1 638 ? 51.250 33.387 40.396 1.00 26.92 638 ASP B O 1
ATOM 11387 N N . PRO B 1 639 ? 51.921 34.452 42.285 1.00 30.20 639 PRO B N 1
ATOM 11388 C CA . PRO B 1 639 ? 50.848 33.876 43.101 1.00 26.91 639 PRO B CA 1
ATOM 11389 C C . PRO B 1 639 ? 49.512 34.400 42.672 1.00 27.29 639 PRO B C 1
ATOM 11390 O O . PRO B 1 639 ? 48.494 33.806 43.009 1.00 30.17 639 PRO B O 1
ATOM 11394 N N . ARG B 1 640 ? 49.524 35.507 41.935 1.00 26.18 640 ARG B N 1
ATOM 11395 C CA . ARG B 1 640 ? 48.304 36.067 41.370 1.00 28.44 640 ARG B CA 1
ATOM 11396 C C . ARG B 1 640 ? 47.706 35.227 40.235 1.00 29.10 640 ARG B C 1
ATOM 11397 O O . ARG B 1 640 ? 46.513 35.327 39.959 1.00 27.91 640 ARG B O 1
ATOM 11405 N N . THR B 1 641 ? 48.526 34.402 39.585 1.00 30.74 641 THR B N 1
ATOM 11406 C CA . THR B 1 641 ? 48.021 33.552 38.516 1.00 28.75 641 THR B CA 1
ATOM 11407 C C . THR B 1 641 ? 46.990 32.619 39.131 1.00 32.12 641 THR B C 1
ATOM 11408 O O . THR B 1 641 ? 45.863 32.530 38.641 1.00 31.47 641 THR B O 1
ATOM 11412 N N . LYS B 1 642 ? 47.348 31.977 40.240 1.00 29.23 642 LYS B N 1
ATOM 11413 C CA . LYS B 1 642 ? 46.390 31.110 40.915 1.00 30.37 642 LYS B CA 1
ATOM 11414 C C . LYS B 1 642 ? 45.229 31.940 41.441 1.00 28.47 642 LYS B C 1
ATOM 11415 O O . LYS B 1 642 ? 44.057 31.600 41.206 1.00 25.04 642 LYS B O 1
ATOM 11421 N N . MET B 1 643 ? 45.547 33.035 42.135 1.00 30.62 643 MET B N 1
ATOM 11422 C CA . MET B 1 643 ? 44.503 33.868 42.733 1.00 27.84 643 MET B CA 1
ATOM 11423 C C . MET B 1 643 ? 43.510 34.368 41.688 1.00 30.65 643 MET B C 1
ATOM 11424 O O . MET B 1 643 ? 42.304 34.399 41.937 1.00 34.24 643 MET B O 1
ATOM 11429 N N . LEU B 1 644 ? 44.017 34.755 40.523 1.00 26.73 644 LEU B N 1
ATOM 11430 C CA . LEU B 1 644 ? 43.155 35.151 39.422 1.00 34.90 644 LEU B CA 1
ATOM 11431 C C . LEU B 1 644 ? 42.126 34.062 39.125 1.00 31.21 644 LEU B C 1
ATOM 11432 O O . LEU B 1 644 ? 40.948 34.352 38.969 1.00 30.35 644 LEU B O 1
ATOM 11437 N N . TYR B 1 645 ? 42.568 32.809 39.082 1.00 30.25 645 TYR B N 1
ATOM 11438 C CA . TYR B 1 645 ? 41.670 31.705 38.748 1.00 29.80 645 TYR B CA 1
ATOM 11439 C C . TYR B 1 645 ? 40.568 31.539 39.764 1.00 31.12 645 TYR B C 1
ATOM 11440 O O . TYR B 1 645 ? 39.411 31.305 39.421 1.00 35.07 645 TYR B O 1
ATOM 11449 N N . VAL B 1 646 ? 40.933 31.652 41.025 1.00 29.17 646 VAL B N 1
ATOM 11450 C CA . VAL B 1 646 ? 39.968 31.501 42.085 1.00 27.93 646 VAL B CA 1
ATOM 11451 C C . VAL B 1 646 ? 38.929 32.605 42.004 1.00 30.01 646 VAL B C 1
ATOM 11452 O O . VAL B 1 646 ? 37.737 32.367 42.200 1.00 29.70 646 VAL B O 1
ATOM 11456 N N . LYS B 1 647 ? 39.388 33.821 41.713 1.00 32.28 647 LYS B N 1
ATOM 11457 C CA . LYS B 1 647 ? 38.485 34.967 41.699 1.00 32.74 647 LYS B CA 1
ATOM 11458 C C . LYS B 1 647 ? 37.511 34.876 40.528 1.00 32.94 647 LYS B C 1
ATOM 11459 O O . LYS B 1 647 ? 36.310 35.092 40.698 1.00 32.65 647 LYS B O 1
ATOM 11465 N N . LYS B 1 648 ? 38.031 34.520 39.356 1.00 28.53 648 LYS B N 1
ATOM 11466 C CA . LYS B 1 648 ? 37.239 34.499 38.128 1.00 34.23 648 LYS B CA 1
ATOM 11467 C C . LYS B 1 648 ? 36.197 33.393 38.124 1.00 31.08 648 LYS B C 1
ATOM 11468 O O . LYS B 1 648 ? 35.066 33.612 37.711 1.00 37.69 648 LYS B O 1
ATOM 11474 N N . LEU B 1 649 ? 36.583 32.206 38.580 1.00 31.88 649 LEU B N 1
ATOM 11475 C CA . LEU B 1 649 ? 35.694 31.051 38.555 1.00 33.98 649 LEU B CA 1
ATOM 11476 C C . LEU B 1 649 ? 34.599 31.186 39.612 1.00 34.09 649 LEU B C 1
ATOM 11477 O O . LEU B 1 649 ? 33.468 30.778 39.380 1.00 34.66 649 LEU B O 1
ATOM 11482 N N . LEU B 1 650 ? 34.933 31.737 40.777 1.00 32.04 650 LEU B N 1
ATOM 11483 C CA . LEU B 1 650 ? 33.902 32.020 41.770 1.00 37.45 650 LEU B CA 1
ATOM 11484 C C . LEU B 1 650 ? 32.903 32.995 41.156 1.00 40.24 650 LEU B C 1
ATOM 11485 O O . LEU B 1 650 ? 31.689 32.833 41.299 1.00 42.01 650 LEU B O 1
ATOM 11490 N N . GLN B 1 651 ? 33.432 33.998 40.460 1.00 37.12 651 GLN B N 1
ATOM 11491 C CA . GLN B 1 651 ? 32.605 34.971 39.758 1.00 43.59 651 GLN B CA 1
ATOM 11492 C C . GLN B 1 651 ? 31.723 34.261 38.718 1.00 44.53 651 GLN B C 1
ATOM 11493 O O . GLN B 1 651 ? 30.523 34.516 38.635 1.00 45.78 651 GLN B O 1
ATOM 11499 N N . LEU B 1 652 ? 32.329 33.356 37.951 1.00 39.94 652 LEU B N 1
ATOM 11500 C CA . LEU B 1 652 ? 31.622 32.577 36.938 1.00 39.08 652 LEU B CA 1
ATOM 11501 C C . LEU B 1 652 ? 30.420 31.820 37.514 1.00 44.48 652 LEU B C 1
ATOM 11502 O O . LEU B 1 652 ? 29.354 31.756 36.893 1.00 39.65 652 LEU B O 1
ATOM 11507 N N . ARG B 1 653 ? 30.597 31.253 38.704 1.00 43.38 653 ARG B N 1
ATOM 11508 C CA . ARG B 1 653 ? 29.557 30.438 39.323 1.00 43.04 653 ARG B CA 1
ATOM 11509 C C . ARG B 1 653 ? 28.390 31.314 39.722 1.00 38.90 653 ARG B C 1
ATOM 11510 O O . ARG B 1 653 ? 27.247 30.864 39.779 1.00 32.75 653 ARG B O 1
ATOM 11518 N N . ARG B 1 654 ? 28.699 32.578 39.985 1.00 44.09 654 ARG B N 1
ATOM 11519 C CA . ARG B 1 654 ? 27.698 33.563 40.381 1.00 45.57 654 ARG B CA 1
ATOM 11520 C C . ARG B 1 654 ? 26.889 34.068 39.189 1.00 43.66 654 ARG B C 1
ATOM 11521 O O . ARG B 1 654 ? 25.722 34.407 39.339 1.00 45.78 654 ARG B O 1
ATOM 11529 N N . GLU B 1 655 ? 27.505 34.094 38.010 1.00 42.27 655 GLU B N 1
ATOM 11530 C CA . GLU B 1 655 ? 26.880 34.709 36.838 1.00 47.57 655 GLU B CA 1
ATOM 11531 C C . GLU B 1 655 ? 26.381 33.753 35.760 1.00 42.96 655 GLU B C 1
ATOM 11532 O O . GLU B 1 655 ? 25.605 34.153 34.899 1.00 47.39 655 GLU B O 1
ATOM 11538 N N . TYR B 1 656 ? 26.818 32.503 35.794 1.00 45.23 656 TYR B N 1
ATOM 11539 C CA . TYR B 1 656 ? 26.419 31.563 34.757 1.00 40.27 656 TYR B CA 1
ATOM 11540 C C . TYR B 1 656 ? 25.732 30.336 35.322 1.00 45.88 656 TYR B C 1
ATOM 11541 O O . TYR B 1 656 ? 25.845 30.026 36.511 1.00 50.17 656 TYR B O 1
ATOM 11550 N N . SER B 1 657 ? 25.005 29.647 34.452 1.00 48.48 657 SER B N 1
ATOM 11551 C CA . SER B 1 657 ? 24.262 28.457 34.834 1.00 51.97 657 SER B CA 1
ATOM 11552 C C . SER B 1 657 ? 25.117 27.205 34.685 1.00 51.32 657 SER B C 1
ATOM 11553 O O . SER B 1 657 ? 25.585 26.891 33.584 1.00 48.13 657 SER B O 1
ATOM 11556 N N . LEU B 1 658 ? 25.327 26.491 35.788 1.00 48.66 658 LEU B N 1
ATOM 11557 C CA . LEU B 1 658 ? 26.029 25.214 35.717 1.00 50.22 658 LEU B CA 1
ATOM 11558 C C . LEU B 1 658 ? 25.107 24.107 36.198 1.00 52.92 658 LEU B C 1
ATOM 11559 O O . LEU B 1 658 ? 25.220 23.631 37.327 1.00 56.72 658 LEU B O 1
ATOM 11564 N N . ASN B 1 659 ? 24.195 23.702 35.325 1.00 53.82 659 ASN B N 1
ATOM 11565 C CA . ASN B 1 659 ? 23.115 22.797 35.697 1.00 61.25 659 ASN B CA 1
ATOM 11566 C C . ASN B 1 659 ? 23.221 21.451 35.011 1.00 62.98 659 ASN B C 1
ATOM 11567 O O . ASN B 1 659 ? 22.519 20.501 35.360 1.00 66.75 659 ASN B O 1
ATOM 11572 N N . ASP B 1 660 ? 24.101 21.386 34.022 1.00 59.11 660 ASP B N 1
ATOM 11573 C CA . ASP B 1 660 ? 24.187 20.235 33.143 1.00 59.20 660 ASP B CA 1
ATOM 11574 C C . ASP B 1 660 ? 25.623 19.730 33.064 1.00 58.79 660 ASP B C 1
ATOM 11575 O O . ASP B 1 660 ? 26.564 20.497 33.246 1.00 59.18 660 ASP B O 1
ATOM 11580 N N . TYR B 1 661 ? 25.809 18.443 32.801 1.00 53.68 661 TYR B N 1
ATOM 11581 C CA . TYR B 1 661 ? 27.157 17.954 32.590 1.00 49.40 661 TYR B CA 1
ATOM 11582 C C . TYR B 1 661 ? 27.208 17.083 31.350 1.00 49.95 661 TYR B C 1
ATOM 11583 O O . TYR B 1 661 ? 26.785 15.928 31.364 1.00 51.42 661 TYR B O 1
ATOM 11592 N N . LYS B 1 662 ? 27.711 17.679 30.274 1.00 49.07 662 LYS B N 1
ATOM 11593 C CA . LYS B 1 662 ? 27.916 17.014 28.997 1.00 45.37 662 LYS B CA 1
ATOM 11594 C C . LYS B 1 662 ? 29.416 16.897 28.770 1.00 46.24 662 LYS B C 1
ATOM 11595 O O . LYS B 1 662 ? 30.073 17.887 28.450 1.00 45.73 662 LYS B O 1
ATOM 11601 N N . PRO B 1 663 ? 29.968 15.688 28.949 1.00 45.05 663 PRO B N 1
ATOM 11602 C CA . PRO B 1 663 ? 31.421 15.509 28.898 1.00 39.64 663 PRO B CA 1
ATOM 11603 C C . PRO B 1 663 ? 31.990 15.697 27.496 1.00 38.84 663 PRO B C 1
ATOM 11604 O O . PRO B 1 663 ? 31.222 15.785 26.549 1.00 43.81 663 PRO B O 1
ATOM 11608 N N . LEU B 1 664 ? 33.315 15.775 27.387 1.00 40.32 664 LEU B N 1
ATOM 11609 C CA . LEU B 1 664 ? 34.021 15.820 26.099 1.00 39.78 664 LEU B CA 1
ATOM 11610 C C . LEU B 1 664 ? 35.285 14.985 26.212 1.00 37.15 664 LEU B C 1
ATOM 11611 O O . LEU B 1 664 ? 35.667 14.598 27.308 1.00 41.20 664 LEU B O 1
ATOM 11616 N N . PRO B 1 665 ? 35.936 14.678 25.086 1.00 38.81 665 PRO B N 1
ATOM 11617 C CA . PRO B 1 665 ? 37.167 13.888 25.235 1.00 36.00 665 PRO B CA 1
ATOM 11618 C C . PRO B 1 665 ? 38.345 14.632 25.883 1.00 39.47 665 PRO B C 1
ATOM 11619 O O . PRO B 1 665 ? 39.352 13.993 26.228 1.00 39.72 665 PRO B O 1
ATOM 11623 N N . PHE B 1 666 ? 38.215 15.945 26.059 1.00 38.85 666 PHE B N 1
ATOM 11624 C CA . PHE B 1 666 ? 39.222 16.747 26.757 1.00 36.32 666 PHE B CA 1
ATOM 11625 C C . PHE B 1 666 ? 38.581 17.940 27.462 1.00 38.85 666 PHE B C 1
ATOM 11626 O O . PHE B 1 666 ? 39.203 18.987 27.631 1.00 38.99 666 PHE B O 1
ATOM 11634 N N . GLY B 1 667 ? 37.327 17.781 27.853 1.00 35.25 667 GLY B N 1
ATOM 11635 C CA . GLY B 1 667 ? 36.663 18.790 28.634 1.00 34.67 667 GLY B CA 1
ATOM 11636 C C . GLY B 1 667 ? 35.254 18.403 29.003 1.00 36.43 667 GLY B C 1
ATOM 11637 O O . GLY B 1 667 ? 34.908 17.228 29.028 1.00 36.84 667 GLY B O 1
ATOM 11638 N N . PHE B 1 668 ? 34.443 19.407 29.301 1.00 41.32 668 PHE B N 1
ATOM 11639 C CA . PHE B 1 668 ? 33.026 19.203 29.540 1.00 38.04 668 PHE B CA 1
ATOM 11640 C C . PHE B 1 668 ? 32.295 20.517 29.339 1.00 42.04 668 PHE B C 1
ATOM 11641 O O . PHE B 1 668 ? 32.905 21.594 29.376 1.00 42.28 668 PHE B O 1
ATOM 11649 N N . GLN B 1 669 ? 30.995 20.421 29.088 1.00 41.48 669 GLN B N 1
ATOM 11650 C CA . GLN B 1 669 ? 30.149 21.597 28.982 1.00 44.33 669 GLN B CA 1
ATOM 11651 C C . GLN B 1 669 ? 29.171 21.643 30.147 1.00 45.71 669 GLN B C 1
ATOM 11652 O O . GLN B 1 669 ? 28.670 20.615 30.593 1.00 45.36 669 GLN B O 1
ATOM 11658 N N . ARG B 1 670 ? 28.913 22.841 30.648 1.00 43.15 670 ARG B N 1
ATOM 11659 C CA . ARG B 1 670 ? 27.847 23.039 31.606 1.00 44.63 670 ARG B CA 1
ATOM 11660 C C . ARG B 1 670 ? 27.087 24.265 31.163 1.00 46.36 670 ARG B C 1
ATOM 11661 O O . ARG B 1 670 ? 27.596 25.380 31.266 1.00 48.67 670 ARG B O 1
ATOM 11669 N N . GLY B 1 671 ? 25.882 24.057 30.648 1.00 46.82 671 GLY B N 1
ATOM 11670 C CA . GLY B 1 671 ? 25.118 25.151 30.091 1.00 47.82 671 GLY B CA 1
ATOM 11671 C C . GLY B 1 671 ? 25.936 25.812 29.003 1.00 50.22 671 GLY B C 1
ATOM 11672 O O . GLY B 1 671 ? 26.327 25.157 28.032 1.00 56.83 671 GLY B O 1
ATOM 11673 N N . LYS B 1 672 ? 26.223 27.099 29.179 1.00 50.33 672 LYS B N 1
ATOM 11674 C CA . LYS B 1 672 ? 26.937 27.873 28.166 1.00 50.03 672 LYS B CA 1
ATOM 11675 C C . LYS B 1 672 ? 28.424 27.981 28.475 1.00 48.92 672 LYS B C 1
ATOM 11676 O O . LYS B 1 672 ? 29.159 28.675 27.770 1.00 48.31 672 LYS B O 1
ATOM 11682 N N . VAL B 1 673 ? 28.862 27.306 29.534 1.00 46.52 673 VAL B N 1
ATOM 11683 C CA . VAL B 1 673 ? 30.282 27.278 29.881 1.00 44.36 673 VAL B CA 1
ATOM 11684 C C . VAL B 1 673 ? 30.912 25.997 29.374 1.00 39.47 673 VAL B C 1
ATOM 11685 O O . VAL B 1 673 ? 30.338 24.927 29.533 1.00 41.09 673 VAL B O 1
ATOM 11689 N N . THR B 1 674 ? 32.100 26.114 28.787 1.00 37.40 674 THR B N 1
ATOM 11690 C CA . THR B 1 674 ? 32.837 24.968 28.261 1.00 41.43 674 THR B CA 1
ATOM 11691 C C . THR B 1 674 ? 34.273 24.928 28.804 1.00 41.19 674 THR B C 1
ATOM 11692 O O . THR B 1 674 ? 35.013 25.900 28.663 1.00 38.34 674 THR B O 1
ATOM 11696 N N . VAL B 1 675 ? 34.670 23.815 29.422 1.00 39.86 675 VAL B N 1
ATOM 11697 C CA . VAL B 1 675 ? 36.038 23.704 29.930 1.00 37.24 675 VAL B CA 1
ATOM 11698 C C . VAL B 1 675 ? 36.855 22.728 29.099 1.00 39.97 675 VAL B C 1
ATOM 11699 O O . VAL B 1 675 ? 36.376 21.658 28.756 1.00 36.19 675 VAL B O 1
ATOM 11703 N N . LEU B 1 676 ? 38.081 23.118 28.760 1.00 34.95 676 LEU B N 1
ATOM 11704 C CA . LEU B 1 676 ? 39.016 22.225 28.095 1.00 36.59 676 LEU B CA 1
ATOM 11705 C C . LEU B 1 676 ? 40.369 22.248 28.811 1.00 34.75 676 LEU B C 1
ATOM 11706 O O . LEU B 1 676 ? 40.819 23.296 29.252 1.00 34.67 676 LEU B O 1
ATOM 11711 N N . PHE B 1 677 ? 41.023 21.095 28.877 1.00 33.22 677 PHE B N 1
ATOM 11712 C CA . PHE B 1 677 ? 42.216 20.919 29.698 1.00 32.87 677 PHE B CA 1
ATOM 11713 C C . PHE B 1 677 ? 42.933 19.632 29.324 1.00 32.41 677 PHE B C 1
ATOM 11714 O O . PHE B 1 677 ? 42.350 18.745 28.700 1.00 29.48 677 PHE B O 1
ATOM 11722 N N . SER B 1 678 ? 44.179 19.520 29.761 1.00 31.68 678 SER B N 1
ATOM 11723 C CA . SER B 1 678 ? 44.947 18.292 29.625 1.00 29.15 678 SER B CA 1
ATOM 11724 C C . SER B 1 678 ? 45.810 18.029 30.848 1.00 32.21 678 SER B C 1
ATOM 11725 O O . SER B 1 678 ? 46.768 18.774 31.096 1.00 30.11 678 SER B O 1
ATOM 11728 N N . PRO B 1 679 ? 45.510 16.940 31.587 1.00 33.24 679 PRO B N 1
ATOM 11729 C CA . PRO B 1 679 ? 46.250 16.528 32.795 1.00 28.48 679 PRO B CA 1
ATOM 11730 C C . PRO B 1 679 ? 47.709 16.316 32.463 1.00 25.64 679 PRO B C 1
ATOM 11731 O O . PRO B 1 679 ? 48.595 16.564 33.271 1.00 29.32 679 PRO B O 1
ATOM 11735 N N . ILE B 1 680 ? 47.955 15.840 31.254 1.00 27.83 680 ILE B N 1
ATOM 11736 C CA . ILE B 1 680 ? 49.321 15.700 30.774 1.00 31.96 680 ILE B CA 1
ATOM 11737 C C . ILE B 1 680 ? 49.833 17.074 30.387 1.00 30.93 680 ILE B C 1
ATOM 11738 O O . ILE B 1 680 ? 49.127 17.829 29.732 1.00 31.39 680 ILE B O 1
ATOM 11743 N N . VAL B 1 681 ? 51.044 17.418 30.805 1.00 28.97 681 VAL B N 1
ATOM 11744 C CA . VAL B 1 681 ? 51.494 18.790 30.627 1.00 29.49 681 VAL B CA 1
ATOM 11745 C C . VAL B 1 681 ? 52.915 18.932 30.045 1.00 31.16 681 VAL B C 1
ATOM 11746 O O . VAL B 1 681 ? 53.348 20.042 29.728 1.00 34.35 681 VAL B O 1
ATOM 11750 N N . THR B 1 682 ? 53.644 17.834 29.901 1.00 25.38 682 THR B N 1
ATOM 11751 C CA . THR B 1 682 ? 55.018 17.936 29.410 1.00 28.34 682 THR B CA 1
ATOM 11752 C C . THR B 1 682 ? 55.095 17.685 27.910 1.00 34.62 682 THR B C 1
ATOM 11753 O O . THR B 1 682 ? 56.072 18.055 27.258 1.00 38.31 682 THR B O 1
ATOM 11757 N N . ARG B 1 683 ? 54.056 17.057 27.371 1.00 35.48 683 ARG B N 1
ATOM 11758 C CA . ARG B 1 683 ? 53.973 16.782 25.941 1.00 33.33 683 ARG B CA 1
ATOM 11759 C C . ARG B 1 683 ? 52.749 17.465 25.322 1.00 41.24 683 ARG B C 1
ATOM 11760 O O . ARG B 1 683 ? 51.629 17.419 25.876 1.00 31.74 683 ARG B O 1
ATOM 11768 N N . GLU B 1 684 ? 52.972 18.100 24.175 1.00 38.87 684 GLU B N 1
ATOM 11769 C CA . GLU B 1 684 ? 51.928 18.849 23.498 1.00 41.65 684 GLU B CA 1
ATOM 11770 C C . GLU B 1 684 ? 50.798 17.922 23.089 1.00 45.31 684 GLU B C 1
ATOM 11771 O O . GLU B 1 684 ? 51.027 16.811 22.606 1.00 51.85 684 GLU B O 1
ATOM 11777 N N . VAL B 1 685 ? 49.573 18.374 23.295 1.00 42.32 685 VAL B N 1
ATOM 11778 C CA . VAL B 1 685 ? 48.436 17.557 22.958 1.00 44.31 685 VAL B CA 1
ATOM 11779 C C . VAL B 1 685 ? 47.934 17.917 21.553 1.00 52.09 685 VAL B C 1
ATOM 11780 O O . VAL B 1 685 ? 47.701 19.088 21.222 1.00 41.18 685 VAL B O 1
ATOM 11784 N N . LYS B 1 686 ? 47.800 16.885 20.725 1.00 56.54 686 LYS B N 1
ATOM 11785 C CA . LYS B 1 686 ? 47.356 17.040 19.349 1.00 54.86 686 LYS B CA 1
ATOM 11786 C C . LYS B 1 686 ? 45.942 16.496 19.138 1.00 56.33 686 LYS B C 1
ATOM 11787 O O . LYS B 1 686 ? 45.699 15.711 18.224 1.00 57.67 686 LYS B O 1
ATOM 11793 N N . GLU B 1 687 ? 45.014 16.888 20.003 1.00 55.35 687 GLU B N 1
ATOM 11794 C CA . GLU B 1 687 ? 43.609 16.684 19.721 1.00 49.12 687 GLU B CA 1
ATOM 11795 C C . GLU B 1 687 ? 43.188 17.827 18.812 1.00 56.71 687 GLU B C 1
ATOM 11796 O O . GLU B 1 687 ? 43.906 18.817 18.690 1.00 59.99 687 GLU B O 1
ATOM 11797 N N . LYS B 1 688 ? 42.040 17.693 18.162 1.00 53.94 688 LYS B N 1
ATOM 11798 C CA . LYS B 1 688 ? 41.481 18.784 17.377 1.00 54.55 688 LYS B CA 1
ATOM 11799 C C . LYS B 1 688 ? 40.050 19.043 17.815 1.00 56.65 688 LYS B C 1
ATOM 11800 O O . LYS B 1 688 ? 39.185 18.181 17.692 1.00 61.93 688 LYS B O 1
ATOM 11806 N N . ILE B 1 689 ? 39.803 20.241 18.329 1.00 59.30 689 ILE B N 1
ATOM 11807 C CA . ILE B 1 689 ? 38.487 20.584 18.832 1.00 55.97 689 ILE B CA 1
ATOM 11808 C C . ILE B 1 689 ? 37.845 21.640 17.954 1.00 58.94 689 ILE B C 1
ATOM 11809 O O . ILE B 1 689 ? 38.522 22.481 17.357 1.00 57.41 689 ILE B O 1
ATOM 11814 N N . SER B 1 690 ? 36.525 21.575 17.871 1.00 57.26 690 SER B N 1
ATOM 11815 C CA . SER B 1 690 ? 35.770 22.538 17.109 1.00 60.54 690 SER B CA 1
ATOM 11816 C C . SER B 1 690 ? 34.959 23.402 18.048 1.00 60.77 690 SER B C 1
ATOM 11817 O O . SER B 1 690 ? 34.054 22.917 18.735 1.00 62.65 690 SER B O 1
ATOM 11820 N N . ILE B 1 691 ? 35.300 24.681 18.098 1.00 57.56 691 ILE B N 1
ATOM 11821 C CA . ILE B 1 691 ? 34.444 25.631 18.783 1.00 65.99 691 ILE B CA 1
ATOM 11822 C C . ILE B 1 691 ? 33.243 25.881 17.888 1.00 62.50 691 ILE B C 1
ATOM 11823 O O . ILE B 1 691 ? 33.396 26.112 16.689 1.00 61.95 691 ILE B O 1
ATOM 11828 N N . ARG B 1 692 ? 32.046 25.813 18.453 1.00 65.57 692 ARG B N 1
ATOM 11829 C CA . ARG B 1 692 ? 30.876 26.232 17.701 1.00 74.30 692 ARG B CA 1
ATOM 11830 C C . ARG B 1 692 ? 30.820 27.766 17.684 1.00 76.87 692 ARG B C 1
ATOM 11831 O O . ARG B 1 692 ? 29.992 28.374 18.361 1.00 80.69 692 ARG B O 1
ATOM 11839 N N . GLN B 1 693 ? 31.729 28.376 16.921 1.00 77.83 693 GLN B N 1
ATOM 11840 C CA . GLN B 1 693 ? 31.719 29.813 16.614 1.00 77.70 693 GLN B CA 1
ATOM 11841 C C . GLN B 1 693 ? 31.875 30.633 17.929 1.00 74.22 693 GLN B C 1
ATOM 11842 O O . GLN B 1 693 ? 32.310 30.100 18.962 1.00 71.57 693 GLN B O 1
ATOM 11848 N N . LYS B 1 694 ? 31.496 31.909 17.888 1.00 73.68 694 LYS B N 1
ATOM 11849 C CA . LYS B 1 694 ? 32.071 32.935 18.771 1.00 69.65 694 LYS B CA 1
ATOM 11850 C C . LYS B 1 694 ? 31.847 32.737 20.275 1.00 68.99 694 LYS B C 1
ATOM 11851 O O . LYS B 1 694 ? 30.713 32.617 20.755 1.00 71.78 694 LYS B O 1
ATOM 11857 N N . SER B 1 695 ? 32.949 32.750 21.017 1.00 54.92 695 SER B N 1
ATOM 11858 C CA . SER B 1 695 ? 32.886 32.621 22.465 1.00 57.63 695 SER B CA 1
ATOM 11859 C C . SER B 1 695 ? 34.093 33.280 23.143 1.00 55.97 695 SER B C 1
ATOM 11860 O O . SER B 1 695 ? 35.084 33.604 22.484 1.00 54.49 695 SER B O 1
ATOM 11863 N N . VAL B 1 696 ? 34.008 33.476 24.458 1.00 47.60 696 VAL B N 1
ATOM 11864 C CA . VAL B 1 696 ? 35.046 34.200 25.192 1.00 43.15 696 VAL B CA 1
ATOM 11865 C C . VAL B 1 696 ? 35.916 33.331 26.106 1.00 41.71 696 VAL B C 1
ATOM 11866 O O . VAL B 1 696 ? 35.421 32.465 26.823 1.00 39.60 696 VAL B O 1
ATOM 11870 N N . ASP B 1 697 ? 37.222 33.586 26.069 1.00 42.49 697 ASP B N 1
ATOM 11871 C CA . ASP B 1 697 ? 38.174 33.042 27.033 1.00 40.51 697 ASP B CA 1
ATOM 11872 C C . ASP B 1 697 ? 37.954 33.743 28.372 1.00 43.64 697 ASP B C 1
ATOM 11873 O O . ASP B 1 697 ? 38.289 34.915 28.530 1.00 45.95 697 ASP B O 1
ATOM 11878 N N . TRP B 1 698 ? 37.403 33.012 29.333 1.00 41.65 698 TRP B N 1
ATOM 11879 C CA . TRP B 1 698 ? 36.933 33.597 30.579 1.00 40.71 698 TRP B CA 1
ATOM 11880 C C . TRP B 1 698 ? 38.030 34.149 31.525 1.00 43.38 698 TRP B C 1
ATOM 11881 O O . TRP B 1 698 ? 37.820 35.169 32.178 1.00 43.08 698 TRP B O 1
ATOM 11892 N N . ILE B 1 699 ? 39.185 33.491 31.614 1.00 43.45 699 ILE B N 1
ATOM 11893 C CA . ILE B 1 699 ? 40.277 34.021 32.434 1.00 38.99 699 ILE B CA 1
ATOM 11894 C C . ILE B 1 699 ? 40.920 35.250 31.774 1.00 47.22 699 ILE B C 1
ATOM 11895 O O . ILE B 1 699 ? 41.093 36.284 32.419 1.00 47.22 699 ILE B O 1
ATOM 11900 N N . ARG B 1 700 ? 41.252 35.136 30.486 1.00 44.78 700 ARG B N 1
ATOM 11901 C CA . ARG B 1 700 ? 41.921 36.208 29.746 1.00 40.33 700 ARG B CA 1
ATOM 11902 C C . ARG B 1 700 ? 41.023 37.344 29.246 1.00 50.06 700 ARG B C 1
ATOM 11903 O O . ARG B 1 700 ? 41.525 38.401 28.854 1.00 47.31 700 ARG B O 1
ATOM 11911 N N . ASN B 1 701 ? 39.712 37.114 29.229 1.00 51.69 701 ASN B N 1
ATOM 11912 C CA . ASN B 1 701 ? 38.746 38.100 28.749 1.00 44.44 701 ASN B CA 1
ATOM 11913 C C . ASN B 1 701 ? 38.996 38.472 27.286 1.00 49.11 701 ASN B C 1
ATOM 11914 O O . ASN B 1 701 ? 39.038 39.649 26.934 1.00 51.65 701 ASN B O 1
ATOM 11919 N N . GLU B 1 702 ? 39.161 37.457 26.438 1.00 45.22 702 GLU B N 1
ATOM 11920 C CA . GLU B 1 702 ? 39.471 37.663 25.026 1.00 42.73 702 GLU B CA 1
ATOM 11921 C C . GLU B 1 702 ? 38.536 36.837 24.149 1.00 47.30 702 GLU B C 1
ATOM 11922 O O . GLU B 1 702 ? 38.106 35.766 24.561 1.00 46.64 702 GLU B O 1
ATOM 11928 N N . GLU B 1 703 ? 38.217 37.341 22.952 1.00 52.27 703 GLU B N 1
ATOM 11929 C CA . GLU B 1 703 ? 37.293 36.654 22.043 1.00 51.33 703 GLU B CA 1
ATOM 11930 C C . GLU B 1 703 ? 37.952 35.471 21.355 1.00 52.20 703 GLU B C 1
ATOM 11931 O O . GLU B 1 703 ? 39.016 35.599 20.754 1.00 57.61 703 GLU B O 1
ATOM 11937 N N . ILE B 1 704 ? 37.316 34.313 21.450 1.00 53.12 704 ILE B N 1
ATOM 11938 C CA . ILE B 1 704 ? 37.792 33.141 20.733 1.00 54.80 704 ILE B CA 1
ATOM 11939 C C . ILE B 1 704 ? 37.034 33.054 19.426 1.00 55.95 704 ILE B C 1
ATOM 11940 O O . ILE B 1 704 ? 35.805 33.104 19.421 1.00 58.44 704 ILE B O 1
ATOM 11945 N N . SER B 1 705 ? 37.774 32.940 18.325 1.00 61.32 705 SER B N 1
ATOM 11946 C CA . SER B 1 705 ? 37.185 32.909 16.992 1.00 61.26 705 SER B CA 1
ATOM 11947 C C . SER B 1 705 ? 36.281 31.697 16.781 1.00 64.05 705 SER B C 1
ATOM 11948 O O . SER B 1 705 ? 35.891 30.994 17.723 1.00 59.74 705 SER B O 1
ATOM 11951 N N . SER B 1 706 ? 35.983 31.439 15.520 1.00 68.27 706 SER B N 1
ATOM 11952 C CA . SER B 1 706 ? 34.751 30.752 15.193 1.00 69.08 706 SER B CA 1
ATOM 11953 C C . SER B 1 706 ? 34.901 29.274 14.842 1.00 66.16 706 SER B C 1
ATOM 11954 O O . SER B 1 706 ? 34.138 28.445 15.320 1.00 63.88 706 SER B O 1
ATOM 11957 N N . GLY B 1 707 ? 35.873 28.940 14.000 1.00 75.38 707 GLY B N 1
ATOM 11958 C CA . GLY B 1 707 ? 36.009 27.573 13.524 1.00 69.53 707 GLY B CA 1
ATOM 11959 C C . GLY B 1 707 ? 36.536 26.572 14.540 1.00 66.88 707 GLY B C 1
ATOM 11960 O O . GLY B 1 707 ? 36.144 26.568 15.711 1.00 68.75 707 GLY B O 1
ATOM 11961 N N . GLU B 1 708 ? 37.427 25.704 14.073 1.00 68.95 708 GLU B N 1
ATOM 11962 C CA . GLU B 1 708 ? 38.016 24.667 14.917 1.00 68.70 708 GLU B CA 1
ATOM 11963 C C . GLU B 1 708 ? 39.506 24.928 15.167 1.00 69.59 708 GLU B C 1
ATOM 11964 O O . GLU B 1 708 ? 40.126 25.760 14.492 1.00 67.70 708 GLU B O 1
ATOM 11970 N N . TYR B 1 709 ? 40.076 24.220 16.142 1.00 64.12 709 TYR B N 1
ATOM 11971 C CA . TYR B 1 709 ? 41.463 24.450 16.538 1.00 58.33 709 TYR B CA 1
ATOM 11972 C C . TYR B 1 709 ? 42.239 23.171 16.855 1.00 60.43 709 TYR B C 1
ATOM 11973 O O . TYR B 1 709 ? 41.680 22.075 16.900 1.00 61.80 709 TYR B O 1
ATOM 11982 N N . ASN B 1 710 ? 43.540 23.327 17.074 1.00 60.39 710 ASN B N 1
ATOM 11983 C CA . ASN B 1 710 ? 44.292 22.385 17.899 1.00 61.15 710 ASN B CA 1
ATOM 11984 C C . ASN B 1 710 ? 43.990 22.658 19.375 1.00 53.81 710 ASN B C 1
ATOM 11985 O O . ASN B 1 710 ? 43.901 23.815 19.784 1.00 54.34 710 ASN B O 1
ATOM 11990 N N . LEU B 1 711 ? 43.851 21.612 20.180 1.00 52.07 711 LEU B N 1
ATOM 11991 C CA . LEU B 1 711 ? 43.658 21.811 21.617 1.00 44.78 711 LEU B CA 1
ATOM 11992 C C . LEU B 1 711 ? 44.855 22.550 22.220 1.00 44.33 711 LEU B C 1
ATOM 11993 O O . LEU B 1 711 ? 44.697 23.396 23.102 1.00 44.18 711 LEU B O 1
ATOM 11998 N N . SER B 1 712 ? 46.050 22.252 21.715 1.00 43.42 712 SER B N 1
ATOM 11999 C CA . SER B 1 712 ? 47.269 22.804 22.284 1.00 39.22 712 SER B CA 1
ATOM 12000 C C . SER B 1 712 ? 47.360 24.317 22.154 1.00 44.01 712 SER B C 1
ATOM 12001 O O . SER B 1 712 ? 47.864 24.983 23.049 1.00 43.86 712 SER B O 1
ATOM 12004 N N . GLU B 1 713 ? 46.879 24.863 21.045 1.00 50.66 713 GLU B N 1
ATOM 12005 C CA . GLU B 1 713 ? 46.995 26.301 20.824 1.00 50.83 713 GLU B CA 1
ATOM 12006 C C . GLU B 1 713 ? 46.158 27.091 21.810 1.00 47.29 713 GLU B C 1
ATOM 12007 O O . GLU B 1 713 ? 46.560 28.173 22.243 1.00 45.81 713 GLU B O 1
ATOM 12013 N N . LEU B 1 714 ? 44.998 26.558 22.174 1.00 43.93 714 LEU B N 1
ATOM 12014 C CA . LEU B 1 714 ? 44.091 27.341 22.989 1.00 41.44 714 LEU B CA 1
ATOM 12015 C C . LEU B 1 714 ? 44.122 27.006 24.495 1.00 41.92 714 LEU B C 1
ATOM 12016 O O . LEU B 1 714 ? 43.485 27.701 25.296 1.00 34.71 714 LEU B O 1
ATOM 12021 N N . ILE B 1 715 ? 44.869 25.975 24.888 1.00 38.08 715 ILE B N 1
ATOM 12022 C CA . ILE B 1 715 ? 45.136 25.762 26.314 1.00 40.95 715 ILE B CA 1
ATOM 12023 C C . ILE B 1 715 ? 46.526 26.319 26.646 1.00 35.71 715 ILE B C 1
ATOM 12024 O O . ILE B 1 715 ? 46.842 26.582 27.803 1.00 29.18 715 ILE B O 1
ATOM 12029 N N . GLY B 1 716 ? 47.339 26.503 25.609 1.00 37.61 716 GLY B N 1
ATOM 12030 C CA . GLY B 1 716 ? 48.612 27.205 25.710 1.00 31.86 716 GLY B CA 1
ATOM 12031 C C . GLY B 1 716 ? 49.523 26.790 26.852 1.00 33.29 716 GLY B C 1
ATOM 12032 O O . GLY B 1 716 ? 49.827 25.609 27.034 1.00 34.22 716 GLY B O 1
ATOM 12033 N N . GLU B 1 717 ? 49.964 27.773 27.629 1.00 30.85 717 GLU B N 1
ATOM 12034 C CA . GLU B 1 717 ? 50.877 27.517 28.732 1.00 31.35 717 GLU B CA 1
ATOM 12035 C C . GLU B 1 717 ? 50.171 26.857 29.939 1.00 31.27 717 GLU B C 1
ATOM 12036 O O . GLU B 1 717 ? 50.690 25.917 30.532 1.00 29.34 717 GLU B O 1
ATOM 12042 N N . HIS B 1 718 ? 48.976 27.337 30.267 1.00 25.73 718 HIS B N 1
ATOM 12043 C CA . HIS B 1 718 ? 48.265 26.912 31.466 1.00 29.02 718 HIS B CA 1
ATOM 12044 C C . HIS B 1 718 ? 47.672 25.494 31.364 1.00 35.50 718 HIS B C 1
ATOM 12045 O O . HIS B 1 718 ? 47.286 24.891 32.385 1.00 32.37 718 HIS B O 1
ATOM 12052 N N . LYS B 1 719 ? 47.613 24.974 30.137 1.00 28.54 719 LYS B N 1
ATOM 12053 C CA . LYS B 1 719 ? 47.045 23.654 29.831 1.00 29.63 719 LYS B CA 1
ATOM 12054 C C . LYS B 1 719 ? 45.560 23.558 30.164 1.00 27.34 719 LYS B C 1
ATOM 12055 O O . LYS B 1 719 ? 45.009 22.462 30.230 1.00 27.67 719 LYS B O 1
ATOM 12061 N N . VAL B 1 720 ? 44.914 24.702 30.354 1.00 25.56 720 VAL B N 1
ATOM 12062 C CA . VAL B 1 720 ? 43.461 24.727 30.582 1.00 32.94 720 VAL B CA 1
ATOM 12063 C C . VAL B 1 720 ? 42.857 26.024 30.074 1.00 31.03 720 VAL B C 1
ATOM 12064 O O . VAL B 1 720 ? 43.491 27.079 30.119 1.00 35.53 720 VAL B O 1
ATOM 12068 N N . VAL B 1 721 ? 41.630 25.942 29.584 1.00 33.39 721 VAL B N 1
ATOM 12069 C CA . VAL B 1 721 ? 40.920 27.133 29.171 1.00 34.65 721 VAL B CA 1
ATOM 12070 C C . VAL B 1 721 ? 39.443 27.013 29.583 1.00 33.85 721 VAL B C 1
ATOM 12071 O O . VAL B 1 721 ? 38.906 25.914 29.703 1.00 34.26 721 VAL B O 1
ATOM 12075 N N . ILE B 1 722 ? 38.815 28.151 29.852 1.00 35.68 722 ILE B N 1
ATOM 12076 C CA . ILE B 1 722 ? 37.409 28.199 30.207 1.00 37.09 722 ILE B CA 1
ATOM 12077 C C . ILE B 1 722 ? 36.693 29.144 29.246 1.00 36.64 722 ILE B C 1
ATOM 12078 O O . ILE B 1 722 ? 37.081 30.305 29.103 1.00 35.50 722 ILE B O 1
ATOM 12083 N N . LEU B 1 723 ? 35.638 28.646 28.606 1.00 33.91 723 LEU B N 1
ATOM 12084 C CA . LEU B 1 723 ? 34.979 29.373 27.524 1.00 43.03 723 LEU B CA 1
ATOM 12085 C C . LEU B 1 723 ? 33.472 29.580 27.762 1.00 44.81 723 LEU B C 1
ATOM 12086 O O . LEU B 1 723 ? 32.753 28.627 28.049 1.00 45.60 723 LEU B O 1
ATOM 12091 N N . THR B 1 724 ? 33.016 30.832 27.649 1.00 46.51 724 THR B N 1
ATOM 12092 C CA . THR B 1 724 ? 31.592 31.188 27.724 1.00 46.64 724 THR B CA 1
ATOM 12093 C C . THR B 1 724 ? 31.082 31.695 26.367 1.00 53.12 724 THR B C 1
ATOM 12094 O O . THR B 1 724 ? 31.858 32.216 25.562 1.00 49.71 724 THR B O 1
ATOM 12098 N N . GLU B 1 725 ? 29.780 31.564 26.123 1.00 56.85 725 GLU B N 1
ATOM 12099 C CA . GLU B 1 725 ? 29.205 32.014 24.849 1.00 62.93 725 GLU B CA 1
ATOM 12100 C C . GLU B 1 725 ? 28.719 33.470 24.873 1.00 64.23 725 GLU B C 1
ATOM 12101 O O . GLU B 1 725 ? 28.640 34.100 25.937 1.00 66.33 725 GLU B O 1
ATOM 12107 N N . LYS B 1 726 ? 28.402 33.986 23.684 1.00 65.21 726 LYS B N 1
ATOM 12108 C CA . LYS B 1 726 ? 28.001 35.383 23.472 1.00 63.61 726 LYS B CA 1
ATOM 12109 C C . LYS B 1 726 ? 29.070 36.373 23.939 1.00 62.48 726 LYS B C 1
ATOM 12110 O O . LYS B 1 726 ? 30.020 36.668 23.206 1.00 55.75 726 LYS B O 1
#

Radius of gyration: 38.64 Å; Cα contacts (8 Å, |Δi|>4): 2596; chains: 2; bounding box: 82×85×143 Å

Secondary structure (DSSP, 8-state):
---EEEE--BTTB-HHHHHHTHHHHHHHT--EEEEPP-EEESTT-SSS-SEEEEEEE-TTTTHHHHHHHHHHHHHTTT-EEEEEE--SEEE-STT-HHHHHHHHHGGGSTTTTTB-BS-SS-EEEEEESS-HHHHHHTT-EEE-SSEEEETTEEEE--HHHHHHHHHTT--SGGGS-HHHHHHHHHTSSEEEEETTS---SB-EETTEEEEEEB-TTSHHHHHHHTHHHHH---SEEEETTGGGSS-HHHHHHHHHHHH-TTSEEEE-----TT----TT----EESSHHHHHHHHHHTS-GGGHHHHHHHHHHHHTS---HHHHHHHHHHHHHHHHSHHHHHHHHHHHT--HHHHHHHHHH-SSS---TTTS-THHHHTT-TT-----HHHHHHHTTTHHHHHIIIIITTGGGT--S-GGG--TT--TT-----HHHHHHHHHTTTT---EE-S--SSSSS-HHHHHHHHHHHH-HHHHHHHHHHHHHHS--SS-HHHHHHHHHHHHHH-S-S--THHHHHHHHHHHHHHTSS--SSS--HHHHHHHHHHHHHHTT-HHHHHHHHHHHHHHHHHHHHHHHHHHHHHHHSSSEEEEETTTTS-----STTGGGPPP-HHHHHHHHHT--SSS--TTSHHHHHHHHHHHHHHHHHS-----EEETTEEEETTEEEEE-S--SS----EEEE-S-EEETTTTEEE-SEEEEHHHHHTTTTEEEEEE-/---EEEE--BTTB-HHHHHHTHHHHHHHT--EEEEPP-EEESTT-SSS-SEEEEEEE-GGGTHHHHHHHHHHHHHTTT-EEEEEE--SEEE-STT-HHHHHHHHHGGGSTTTTTB-BS-SS-EEEEEESS-HHHHHHTT-EEE-SSEEEETTEEEEPPHHHHHHHHHTT--SGGGS-HHHHHHHHHTSSEEEEESSS---SB-EETTEEEEEEB-TTSHHHHHHHTHHHHT---SEEEETTGGGSSSHHHHHHHHHHHH-SSSEEEE-----TT----TT----EESSHHHHHHHHHHTS-GGGHHHHHHHHHHHHTS---HHHHHHHHHHHHHHHHSHHHHHHHHHHTT--HHHHHHHHHH-SSS---TTTS-THHHHTT-TT-----HHHHHHHTTTHHHHHIIIIITTGGGT--SSGGG--TT--TT-----HHHHHHHHHTTTT---EE-S--SSSSS-HHHHHHHGGGGT-HHHHHHHHHHHHHHS--SS-HHHHHHHHHHHHHH-S-SS--HHHHHHHHHHHHHHTSS--SSS--HHHHHHHHHHHHHHHT-HHHHHHHHHHHHHHHHHHHHHHHHHHHHHHHSSSEEEEETTTTS-----STTGGGPPP-HHHHHHHHHT--SSS--TTSHHHHHHHHHHHHHHHHHS-----EEETTEEEETTEEEEE-S--SS----EEE--S-EEETTTTEEE-SSEEEHHHHHTTTTEEEEEE-

CATH classification: 3.20.20.80 (+3 more: 3.30.1590.10, 1.10.150.200, 1.10.10.470)

Foldseek 3Di:
DQEEEEDQAFLVQALVNVLVCLVVCVLLQHQEYEYFAFAAAPVPDRGRLAHQALVWGHVSRPTPVSQVVSQVSNVVSNHFYAHEDEAWKHFQAVSNVLVLQCQAQPVPRPCNQQFFFQDRQAWEQQPDQAFPLVCLVVVQWWWALFWIDHPRGIHGAYPVLNVLCVVQVHTTPVRDDSVNVVVRQVPTSYHYGHNQPDDTRADADQLDSRMTTTQCVPPVSVCRSCVVVLVRPGQHYEYEPLLLHLASLVSQVVVCVRNHLRHAYAYAFFWFDDDDDDPSRSHQYHQAPVLQLQLLQALFDPVLVVVLQVLVCVQLVHHDDLLVQLLVLLLVCCVRRPVPVLVVLCVVLVHDSVLSSQLLSVQRGQFDRPPVGDPCSSCVSPVVPSGDDRSSSSVVSSCSNSSNCLRQLLASLLQPPSQNLQSKPSGDVVDHHDHLVRSQVVLVVQLAGQYEHENDDLAIQKGNLLSLLSSLCSVVVVVVSVLLVCVCVVQVAPARSSLVSNLLSSCLSFPPDLPPLVQSLVSSQSSVQSNVDCAHPVGGPPVRSVSVSVSSVVQSVDPVNRVSVVVVSVVSSLSSLLLVLVSLLCRSQGRHHYYHHPQVLFDDIAGGPPRSSDDHDSVVVVVLVVVADLPDDDSNPRSVSSLSSSLSSVVSVPDAFSDWADDNQWIDGHQKTKGFDSDQPDADFDKDFAQAWKAQSSNRDIDGTDIDGSCVQCPSNRMTMIGHD/DQFEEEDFADLVQALVNLLVLLVVCVLLQHQEYEYFAFAAAPHPDRGCQQHQDLVWGHCSRPTPVSQVVSQVSNVVRRYFYAHEDEQWKHFDAVSSVLVLQCQAQPVPHPCNQFFFFADRQAWEQQPDQAFPLVCLVVVQWWFALFWIDHPRGIHGQYPVLNVLCVVQVHGTPVRDDSVNVVVSQVPTSYHYGNNQPDDTRADADQQDSRMTTTLCVDPVSVCRSCVVVLVDPGLHYEYPPLLLHLASLVSQVVVCVRRHLRRAYAYAFFWFDPDADDPSRSHQYYQAPPLQLQLLQQLFDPVLVVLLQVLLCVQLVHHDDLLVQLLVLLLCCCVNRVVVVLVVLCVVLVHDSVLLSQQLSVQRGQFDHPPPDDPVNSCVSVVVPSGDPRSSRSVVSNNSNSSNCLRQLLASLLQPPSQSLQSKRNGDVVDHHDHLVVVQVVLVVQLAGAYENENDDLAIQKHNLLSLLSSLCSVPVPVVSVLLVVVCVLQVAPARSSLVSVLLSNCLSFPPDLPDDPQSLVQSQSSVQSNVPQAHPSGGPPVRSVSSVVSSVVQSPDPVNRVVVVVVSVVSSLSSLLLVLVSLLCQSQRRHHYYHYAQVLFNDIAGGPPRSSDDHPSVVVSVLSVVADLDDDDSNHRNVSSLSSSQSSVVSVPDAQNDWAADSAWTDGHQKTKGFDSDQPDAAFDKAFDCAWKAFRSNRDIDGHGIGGLCVQCDSSRMTMIGHD

B-factor: mean 33.63, std 10.01, range [13.58, 96.93]

InterPro domains:
  IPR006047 Glycosyl hydrolase family 13, catalytic domain [PF00128] (20-117)
  IPR006047 Glycosyl hydrolase family 13, catalytic domain [SM00642] (16-407)
  IPR012767 Maltooligosyl trehalose synthase [cd11336] (5-656)
  IPR017853 Glycoside hydrolase superfamily [SSF51445] (2-656)

Organism: Saccharolobus shibatae (strain ATCC 51178 / DSM 5389 / JCM 8931 / NBRC 15437 / B12) (NCBI:txid523848)

Sequence (1450 aa):
IIGTYRLQLNKGFTFYDTIENLDYFKELGVSHLYLSPILKARPGSTHGYDVVDHSEINEELGGEEGYFKLVKEAKSRGLEIIQDIVPNHMAVHHTNWRLMDLLKSWKNSKYYNYFDHYDDDKIILPILEDELDTVIDKGLIKLQKDNIEYRGLVLPINDEGVEFLKRINCFDNSCLKKEDIKKLLLMQYYQLTYWKKGYPNYRRFFAVNDLIAVRIELDEVFRESHEIIAKLPVDGLRIDHIDGLYNPKEYLDKLRQLVGNDKIIYVEKILSINEKLRDDWKVDGTTGYDFLNYVNMLLVDGSGEEELTKFYENFIGRKINIDELIIQSKKLVANQLFKGDIERLSKLLNVNYDYLVDFLACMKKYRTYLPFEDINGIRECDKEGKLKDEKGIMRLQQYMPAIFAKGYEDTTLFIYNRLISLNEVGSDLRRFSLSIEDFHNFNLSRVNTISMNTLSTHDTKFSEDVRARISVLSEIPKEWEERVKYWHDLLRPNIDKNDEYRFYQTLVGSYEGFDNKERIKNHIIKVIREAKVHTTWENPNLEYEKKVLGFIDEVFENSSFRNDFDNFEKKIVYFGYMKSLVATTLKFLSPGVPDIYQGTEVWRFLLTDPDNRMAVDFRKLRELLNNLTEKNLELSDPRTKMLYVKKLLQLRREYSLNDYKPLPFGFQRGKVTVLFSPIVTREVKEKISIRQKSVDWIRNEEISSGEYNLSELIGEHKVVILTEKIIGTYRLQLNKGFTFYDTIENLDYFKELGVSHLYLSPILKARPGSTHGYDVVDHSEINEELGGEEGYFKLVKEAKSRGLEIIQDIVPNHMAVHHTNWRLMDLLKSWKNSKYYNYFDHYDDDKIILPILEDELDTVIDKGLIKLQKDNIEYRGLVLPINDEGVEFLKRINCFDNSCLKKEDIKKLLLMQYYQLTYWKKGYPNYRRFFAVNDLIAVRIELDEVFRESHEIIAKLPVDGLRIDHIDGLYNPKEYLDKLRQLVGNDKIIYVEKILSINEKLRDDWKVDGTTGYDFLNYVNMLLVDGSGEEELTKFYENFIGRKINIDELIIQSKKLVANQLFKGDIERLSKLLNVNYDYLVDFLACMKKYRTYLPFEDINGIRECDKEGKLKDEKGIMRLQQYMPAIFAKGYEDTTLFIYNRLISLNEVGSDLRRFSLSIEDFHNFNLSRVNTISMNTLSTHDTKFSEDVRARISVLSEIPKEWEERVKYWHDLLRPNIDKNDEYRFYQTLVGSYEGFDNKERIKNHIIKVIREAKVHTTWENPNLEYEKKVLGFIDEVFENSSFRNDFDNFEKKIVYFGYMKSLVATTLKFLSPGVPDIYQGTEVWRFLLTDPDNRMAVDFRKLRELLNNLTEKNLELSDPRTKMLYVKKLLQLRREYSLNDYKPLPFGFQRGKVTVLFSPIVTREVKEKISIRQKSVDWIRNEEISSGEYNLSELIGEHKVVILTEK

Solvent-accessible surface area: 57240 Å² total; per-residue (Å²): 137,27,0,4,0,3,0,11,5,34,130,66,27,22,0,102,54,0,34,118,4,0,94,4,0,73,94,0,10,0,8,2,0,7,0,0,5,3,12,58,2,54,75,38,18,84,54,8,30,5,2,0,11,3,45,67,4,9,112,57,9,20,1,100,138,0,0,79,89,0,6,134,41,0,99,87,63,43,0,46,4,2,0,1,6,7,4,1,4,0,0,5,34,61,22,0,112,3,2,20,36,0,0,98,21,8,123,129,7,167,7,36,72,7,1,5,26,50,44,91,86,58,0,56,1,0,31,0,86,56,69,22,80,55,1,7,89,131,34,70,1,134,9,102,146,77,25,2,63,8,164,42,24,48,1,19,6,4,114,106,0,33,104,25,0,134,215,60,115,1,66,70,58,100,61,22,142,108,133,23,12,67,113,2,5,93,31,1,62,2,41,7,40,44,106,93,150,20,114,13,2,0,7,25,46,37,25,63,25,52,17,0,0,2,64,7,38,50,59,106,1,1,105,37,2,2,92,26,5,41,158,15,41,10,34,0,1,5,0,13,18,0,5,1,4,49,22,5,39,68,8,0,35,43,0,13,150,59,28,30,121,133,70,22,0,4,0,33,8,18,31,31,87,138,43,142,31,73,129,48,11,109,26,43,8,5,5,0,11,31,0,0,6,62,0,4,17,4,7,3,7,38,56,1,69,124,59,1,35,132,12,4,43,98,15,16,66,105,130,28,93,27,69,106,10,19,62,108,2,5,74,69,0,0,72,74,33,6,79,12,8,1,77,98,6,9,184,87,8,135,16,89,44,88,33,0,5,71,2,3,5,34,9,120,49,10,0,0,13,14,56,89,20,87,80,96,24,3,107,57,13,7,137,120,45,80,6,155,72,90,140,0,0,12,41,0,0,8,15,4,2,6,3,26,3,32,0,8,22,24,0,0,1,4,16,19,2,22,5,0,0,10,1,0,5,16,20,34,6,123,66,8,30,22,48,24,91,51,0,10,78,22,0,77,94,22,40,133,39,71,9,1,0,1,4,2,12,5,48,1,12,1,3,12,3,0,4,1,5,0,0,0,0,0,12,20,12,134,87,1,55,87,58,0,109,89,0,56,115,50,8,219,21,120,20,32,66,11,16,1,0,3,1,0,0,0,5,0,0,13,31,116,25,28,103,96,64,91,50,9,21,100,8,2,17,44,2,6,41,13,9,24,96,67,6,22,99,59,109,43,52,110,131,14,7,142,85,1,29,28,6,0,42,100,0,26,140,39,73,51,0,91,96,32,0,50,85,19,2,133,99,0,28,93,41,2,22,1,0,4,0,0,4,1,0,0,7,1,0,0,0,7,4,1,4,2,3,8,3,4,0,14,24,31,13,2,2,7,44,96,16,2,52,75,100,20,82,11,185,93,8,76,106,20,9,126,85,34,62,67,121,132,38,125,11,62,25,42,60,2,2,0,11,2,2,59,30,0,0,65,0,36,100,107,59,82,19,116,68,14,49,56,35,99,46,0,1,57,11,46,96,2,22,0,2,0,0,9,41,4,35,108,135,20,185,48,120,26,57,14,160,86,105,5,30,14,28,10,102,107,78,108,29,57,56,31,127,50,65,0,27,126,19,7,33,86,43,30,4,11,1,4,2,44,182,90,25,0,4,0,2,0,7,4,31,153,68,26,21,0,105,48,0,34,114,11,0,86,4,0,116,90,0,10,1,9,9,0,6,0,0,5,3,10,55,1,57,74,52,22,83,51,8,28,5,2,0,12,3,53,64,10,12,121,68,9,22,5,118,135,0,0,57,101,0,5,139,36,0,93,91,62,55,2,43,3,3,0,1,4,9,3,2,3,0,0,7,34,63,23,0,114,1,2,20,52,0,1,95,34,8,130,140,12,158,16,36,83,9,1,5,25,48,43,91,85,66,3,50,2,1,37,0,98,44,87,21,86,54,0,10,92,127,40,81,4,119,3,88,132,68,34,0,58,8,164,49,23,51,1,20,2,3,106,104,0,30,99,9,1,124,178,59,112,1,78,62,64,100,68,23,118,108,117,16,10,63,78,1,5,90,25,0,67,0,37,10,34,35,93,95,141,17,104,10,3,1,8,23,44,40,25,63,28,52,18,0,0,1,66,4,29,45,64,96,4,5,138,27,0,2,94,20,6,47,142,7,42,7,47,0,1,3,0,12,20,0,6,1,1,45,25,7,27,66,5,1,29,34,0,18,144,72,21,29,119,137,49,20,0,3,0,31,8,19,21,26,84,140,35,130,22,66,152,37,12,104,28,45,4,3,4,0,7,25,0,0,5,63,0,3,13,4,6,3,9,37,61,0,69,114,66,2,32,142,10,1,32,89,9,15,65,105,125,26,79,23,53,109,9,9,67,107,2,3,75,63,0,0,67,77,32,3,83,8,8,1,75,78,8,11,163,82,14,136,13,90,43,86,34,0,5,68,3,3,3,32,7,112,45,11,0,0,6,11,59,91,19,86,81,105,29,2,115,91,24,3,97,111,11,90,3,151,73,88,89,0,0,13,36,0,0,9,16,3,2,6,2,26,4,32,0,8,23,23,3,0,0,4,12,15,1,21,4,0,0,7,2,0,7,17,16,23,5,101,65,7,31,28,54,25,85,57,1,10,77,24,0,79,94,25,33,136,40,54,5,2,0,0,2,4,8,4,50,1,11,1,2,7,3,0,5,2,5,0,1,0,0,1,8,28,11,134,71,1,51,89,54,0,107,79,0,24,76,55,13,160,27,130,15,37,74,10,15,1,0,4,1,0,1,0,6,0,0,10,31,125,24,35,142,76,58,90,62,9,22,99,9,2,17,40,2,4,42,13,9,32,93,68,7,22,105,60,113,47,52,109,137,13,7,152,93,1,49,28,7,0,45,114,0,9,138,35,64,56,0,84,102,37,0,42,102,18,2,130,126,0,29,91,33,1,19,1,0,3,0,0,4,1,0,0,5,0,1,0,0,8,3,0,3,0,2,8,2,3,0,15,24,27,14,2,2,6,45,98,16,2,54,75,97,24,85,11,183,97,9,81,92,16,9,114,78,36,64,72,117,142,35,129,9,58,34,51,47,2,2,0,10,4,2,55,18,0,0,63,0,40,122,110,62,63,34,106,68,9,61,47,55,110,61,0,0,61,11,40,120,2,23,2,5,0,3,9,45,4,39,122,128,26,159,18,134,26,86,21,173,78,116,8,41,14,31,8,98,98,67,127,28,71,34,40,114,47,38,0,18,116,23,6,36,80,44,31,7,6,0,5,3,62,220

Nearest PDB structures (foldseek):
  5zcr-assembly2_B  TM=1.001E+00  e=0.000E+00  Saccharolobus shibatae B12
  3hje-assembly1_A  TM=9.289E-01  e=2.139E-75  Sulfurisphaera tokodaii str. 7
  1iv8-assembly1_A  TM=9.244E-01  e=4.831E-75  Sulfolobus acidocaldarius
  6lcu-assembly1_A  TM=9.143E-01  e=3.030E-60  Arthrobacter ramosus
  6lcv-assembly1_A  TM=9.212E-01  e=2.573E-59  Arthrobacter ramosus